Protein AF-0000000084587557 (afdb_homodimer)

pLDDT: mean 71.35, std 23.29, range [19.09, 97.75]

Organism: NCBI:txid1423351

Sequence (876 aa):
MDIVEDHTEFAYFLVLDDENTLTVRNTGLRITGALSALYHIGTVLRIRKRNPSRRYLTRPNLLANPRIETPWQALFRNCEDRAYITTMGVDVATFNYILESGFGAAWNNHPIPRGDVDPMGNVRLGRRSLDAEGSLGLILHFLSGTMNETSLQEVFALVPSVLSRYLEFALGILAAVLKDNIREARICWPTPAEMRIYAKKIKKRHQTIVGAFGFMDGLSLPVSTSDDPEIERSTYNGWLHSHRITNVLVFAPDGCIISAQVNAPGSWHDSRTAAKVYEQLRTRTPNGYFLIADSAFPRVGADLAGKIKTPLKERARLADNPDEAARQIEYSNSITSARQPAEWGMRALQGAYGRLRMPLDINNPIGRRVLLETCLRLHNLRTRLIGINQIKQVYMPEWGSEDERFLSELHSMFFPNIRKNDRVKRFYLQLAERQREAMDIVEDHTEFAYFLVLDDENTLTVRNTGLRITGALSALYHIGTVLRIRKRNPSRRYLTRPNLLANPRIETPWQALFRNCEDRAYITTMGVDVATFNYILESGFGAAWNNHPIPRGDVDPMGNVRLGRRSLDAEGSLGLILHFLSGTMNETSLQEVFALVPSVLSRYLEFALGILAAVLKDNIREARICWPTPAEMRIYAKKIKKRHQTIVGAFGFMDGLSLPVSTSDDPEIERSTYNGWLHSHRITNVLVFAPDGCIISAQVNAPGSWHDSRTAAKVYEQLRTRTPNGYFLIADSAFPRVGADLAGKIKTPLKERARLADNPDEAARQIEYSNSITSARQPAEWGMRALQGAYGRLRMPLDINNPIGRRVLLETCLRLHNLRTRLIGINQIKQVYMPEWGSEDERFLSELHSMFFPNIRKNDRVKRFYLQLAERQREA

Solvent-accessible surface area (backbone atoms only — not comparable to full-atom values): 46188 Å² total; per-residue (Å²): 134,69,71,73,67,64,58,59,55,58,54,37,53,55,74,52,64,61,70,85,68,75,86,49,77,86,56,57,69,56,54,47,44,46,55,39,45,51,42,44,53,40,43,51,56,38,59,73,62,43,63,81,59,76,69,48,50,50,69,72,38,25,45,88,43,43,81,50,80,25,31,50,50,26,36,60,73,55,64,42,44,66,48,30,33,60,46,40,51,37,38,53,68,58,51,50,49,48,36,72,47,41,37,34,56,49,56,62,65,46,51,73,81,42,97,83,50,68,72,84,46,79,57,62,67,89,71,48,68,55,55,47,68,49,40,53,49,48,40,28,32,43,42,23,22,50,51,49,72,57,54,46,21,42,34,46,28,40,40,53,73,59,44,54,50,49,44,54,53,38,45,37,45,48,38,37,29,38,68,73,58,33,76,60,19,49,30,41,72,64,51,73,72,51,37,52,52,29,13,52,40,47,21,72,77,36,76,87,44,76,31,36,33,34,22,37,43,77,46,77,33,48,29,37,83,44,84,45,66,67,56,32,62,54,19,44,31,76,90,69,68,35,25,33,30,31,25,31,42,28,31,35,47,66,44,33,50,28,36,41,31,39,55,30,62,45,69,57,55,53,56,73,44,35,45,65,60,51,49,44,50,62,75,65,45,62,89,71,40,22,33,39,36,57,70,75,52,62,76,66,54,79,80,35,56,68,40,55,46,52,36,69,58,91,83,55,83,64,54,87,49,65,70,53,24,49,49,50,49,50,48,24,50,49,44,53,59,59,46,49,47,37,55,45,47,53,44,46,48,45,54,44,24,23,36,58,75,40,62,37,64,55,88,28,53,53,48,44,42,50,50,50,52,36,53,53,25,48,47,18,30,32,34,71,73,72,54,63,36,68,33,13,52,71,54,50,61,80,84,78,59,82,60,45,57,57,39,49,48,47,35,44,54,58,45,61,60,60,81,67,53,63,43,66,55,47,54,55,45,48,54,52,46,53,56,64,76,94,135,70,71,73,66,64,59,58,55,58,56,38,54,54,75,53,64,61,71,85,67,76,84,50,77,84,56,56,69,55,53,47,44,47,55,38,45,51,42,44,54,39,43,52,56,39,60,75,60,44,61,80,61,76,70,45,50,52,67,71,39,26,44,89,44,41,81,50,80,27,30,50,49,26,37,60,72,56,65,42,44,65,48,30,34,59,46,40,50,37,38,53,66,58,50,50,48,49,38,71,48,41,36,33,58,50,55,62,66,46,54,74,84,45,95,83,52,70,76,84,49,81,56,63,66,89,71,50,69,54,54,48,68,51,41,53,50,49,40,28,32,43,42,24,22,51,49,47,71,55,54,47,21,41,34,46,27,40,40,56,72,58,44,54,51,49,43,53,53,39,48,37,44,49,38,38,29,36,68,73,57,34,76,61,19,50,29,40,73,66,50,73,70,51,38,52,53,30,12,52,42,46,20,72,77,36,75,86,45,78,31,38,33,35,24,37,44,76,47,78,34,48,29,37,83,45,87,47,66,68,56,32,61,55,18,43,31,74,92,69,66,35,24,33,28,31,25,30,42,28,32,34,48,65,44,32,49,28,38,41,31,41,55,29,61,47,67,59,56,56,60,72,44,35,46,66,60,51,48,43,52,62,74,66,44,62,91,70,42,21,31,40,36,53,70,76,53,64,75,66,55,80,81,35,56,68,39,54,47,51,37,67,55,91,84,54,84,65,54,87,49,62,68,54,26,50,50,50,48,50,49,25,49,50,44,53,61,59,45,49,49,37,54,44,48,54,44,46,50,44,52,41,24,25,37,58,74,39,62,37,64,57,88,28,52,53,48,44,43,51,51,50,52,36,52,53,24,47,47,19,30,34,33,72,73,72,56,65,38,70,33,13,52,71,55,50,59,82,83,78,60,82,60,45,57,58,39,49,48,46,35,43,54,57,45,63,58,58,83,64,53,63,41,67,53,46,55,55,43,47,55,51,46,53,56,64,77,91

Secondary structure (DSSP, 8-state):
--TTTTHHHHHH-EEE--------SSSHHHHHHHHHHHHHHHHHHHHHS---------GGGS-S-TTSS-HHHHHHHH--HHHHHHHHSS-HHHHHHHIIIIIHHHHHHS----SSS-TTS---GGG-SS-HHHHHHHHHHHHHS---HHHHHHHHT--HHHHHHHHHHHHHHHHHHHHHT-GGG---PPPHHHHHHHHHHHHHH-TT--SEEEEEEEEEEEEPPPSSHHHHHHHEETTTTEEEEEEEEEE-TTS-EEEEEEEEETTS-HHHHTHHHHHHHHHH--TT-EEE--TTS---SGGGTTTEE-PPPTTPPPPSSHHHHHHHHHHHHHHHHHTHHHHHHHHHHHHH-GGGGSPBPTT-HHHHHHHHHHHHHHHHHHHHHT---HHHHHHS-----TTHHHHHHHHHHH-TTTTTTTTHHHHHHHHHHHHHH-/--TTTTHHHHHH-EEE--------SSSHHHHHHHHHHHHHHHHHHHHHH---------GGGS-S-TTSS-HHHHHHHH--HHHHHHHHSS-HHHHHHHIIIIIHHHHHHS----SSS-TTS---GGG-SS-HHHHHHHHHHHHHS---HHHHHHHHT--HHHHHHHHHHHHHHHHHHHHHT-GGG---PPPHHHHHHHHHHHHHH-TT--SEEEEEEEEEEEEPPPSSHHHHHHHEETTTTEEEEEEEEEE-TTS-EEEEEEEEETTS-HHHHTHHHHHHHHHS--TT-EEE--TTS---SGGGTTTEE-PPPTT----SSHHHHHHHHHHHHHHHHHTHHHHHHHHHHHHH-GGGGSPBPTT-HHHHHHHHHHHHHHHHHHHHHT---HHHHHHS-----THHHHHHHHHHHH-TTTTTTTTHHHHHHHHHHHHHH-

Nearest PDB structures (foldseek):
  4ds4-assembly1_A  TM=3.902E-01  e=5.076E+00  Geobacillus kaustophilus HTA426
  7nnl-assembly1_B  TM=1.165E-01  e=4.840E+00  Escherichia coli

InterPro domains:
  IPR027806 Harbinger transposase-derived nuclease domain [PF13359] (216-380)

Foldseek 3Di:
DDPVVPVVVVLQKDWAALPPPVVQPPCLVVVLVVLLVLLVVLVVVCVVPVPPPVPWDDLVNEDPALCPDFLLNVLLVVQAQVSCCQQQVGHSVVLVVLCVLCQQVCQQAFAQDDVPDDRPDGRPNVPQSDHSSLLSSLLSNLFQAPDDLRNSCHRRVDTNVSSVSSNSSSLSSLLSSLSRRNPLLGAHDDAPVLQVVQQVLLCVVQVLDGAEFKAKEKDKFFADADPDPVQNVQQQPVVVSTGIWMKMFIAGLLLATNTIITRHGPNDQLAVSCVSVQVCLQPRNDPRHAYQYEPSRDCPDPSSVPRYDYADDPPHDADPDPVRRVSNLSVNLSSLLSNVLVVQSVLLLCLRGVSRRDHHYSSRSNVVVSSVSSSNSVSSSCCVPVVQGPSSCVRPNDPDDPCCVVSVVVNCVSPVCPVPVVCSSVVSVVVVVVVVVD/DDPVVPVVVVLQKDWAALPPPVVQPPCLVVVLVVLLVLLVVLVVVCVVVVPPPVPWDDLVREDPALCPDFLLNVLVVVQAQVSCCQQQVGHSVVLVVLCVLCQQVCQQAAAQDDVPDDRPDGRPSVVQSDHSSLLSSLLSNLFQAPDDLRNSCHRRVDTNVSSVSSNSSSLSSLLSSLSRRNPLLGAHDDAPVLQVVQQVLLCVVVVLDGAEFKAKEKDKFFADADPDPVQNVQQQPVVVSTGIWMKMFIAGLLLATNTIITRHGPNDQLCVSCVSVQVCLQPRNDPRHAYQYEPSRDCPDPSSVRRYDYADDPPHDADPDPVRSVSNLSVSLSSLLSNVLVVQSVLLLCLRGVSRRDHHYSSRSNVVVSSVSSSNSVSSSCCVPVVQGPSSCVRPNDPDDPCCVVSVVVNCVSPVCPVPVVCSSVVSVVVVVVVVVD

Radius of gyration: 28.32 Å; Cα contacts (8 Å, |Δi|>4): 1429; chains: 2; bounding box: 73×83×65 Å

Structure (mmCIF, N/CA/C/O backbone):
data_AF-0000000084587557-model_v1
#
loop_
_entity.id
_entity.type
_entity.pdbx_description
1 polymer 'DDE family endonuclease'
#
loop_
_atom_site.group_PDB
_atom_site.id
_atom_site.type_symbol
_atom_site.label_atom_id
_atom_site.label_alt_id
_atom_site.label_comp_id
_atom_site.label_asym_id
_atom_site.label_entity_id
_atom_site.label_seq_id
_atom_site.pdbx_PDB_ins_code
_atom_site.Cartn_x
_atom_site.Cartn_y
_atom_site.Cartn_z
_atom_site.occupancy
_atom_site.B_iso_or_equiv
_atom_site.auth_seq_id
_atom_site.auth_comp_id
_atom_site.auth_asym_id
_atom_site.auth_atom_id
_atom_site.pdbx_PDB_model_num
ATOM 1 N N . MET A 1 1 ? 13.805 30.5 -28.047 1 19.09 1 MET A N 1
ATOM 2 C CA . MET A 1 1 ? 14.055 30.344 -26.609 1 19.09 1 MET A CA 1
ATOM 3 C C . MET A 1 1 ? 12.828 29.797 -25.906 1 19.09 1 MET A C 1
ATOM 5 O O . MET A 1 1 ? 11.82 30.484 -25.766 1 19.09 1 MET A O 1
ATOM 9 N N . ASP A 1 2 ? 12.523 28.516 -26.016 1 20.36 2 ASP A N 1
ATOM 10 C CA . ASP A 1 2 ? 11.242 27.828 -26.141 1 20.36 2 ASP A CA 1
ATOM 11 C C . ASP A 1 2 ? 10.508 27.766 -24.797 1 20.36 2 ASP A C 1
ATOM 13 O O . ASP A 1 2 ? 11.117 27.516 -23.766 1 20.36 2 ASP A O 1
ATOM 17 N N . ILE A 1 3 ? 9.359 28.484 -24.719 1 22.11 3 ILE A N 1
ATOM 18 C CA . ILE A 1 3 ? 8.328 28.766 -23.719 1 22.11 3 ILE A CA 1
ATOM 19 C C . ILE A 1 3 ? 7.934 27.469 -23.016 1 22.11 3 ILE A C 1
ATOM 21 O O . ILE A 1 3 ? 7.156 27.484 -22.062 1 22.11 3 ILE A O 1
ATOM 25 N N . VAL A 1 4 ? 8.133 26.344 -23.719 1 24.89 4 VAL A N 1
ATOM 26 C CA . VAL A 1 4 ? 7.742 25.031 -23.219 1 24.89 4 VAL A CA 1
ATOM 27 C C . VAL A 1 4 ? 8.578 24.672 -21.984 1 24.89 4 VAL A C 1
ATOM 29 O O . VAL A 1 4 ? 8.195 23.828 -21.188 1 24.89 4 VAL A O 1
ATOM 32 N N . GLU A 1 5 ? 9.805 25.109 -21.797 1 28.91 5 GLU A N 1
ATOM 33 C CA . GLU A 1 5 ? 10.789 24.859 -20.766 1 28.91 5 GLU A CA 1
ATOM 34 C C . GLU A 1 5 ? 10.367 25.469 -19.438 1 28.91 5 GLU A C 1
ATOM 36 O O . GLU A 1 5 ? 10.57 24.875 -18.375 1 28.91 5 GLU A O 1
ATOM 41 N N . ASP A 1 6 ? 9.844 26.688 -19.453 1 29.3 6 ASP A N 1
ATOM 42 C CA . ASP A 1 6 ? 9.594 27.531 -18.297 1 29.3 6 ASP A CA 1
ATOM 43 C C . ASP A 1 6 ? 8.367 27.062 -17.516 1 29.3 6 ASP A C 1
ATOM 45 O O . ASP A 1 6 ? 8.312 27.188 -16.297 1 29.3 6 ASP A O 1
ATOM 49 N N . HIS A 1 7 ? 7.27 26.656 -18.156 1 29.34 7 HIS A N 1
ATOM 50 C CA . HIS A 1 7 ? 5.969 26.359 -17.578 1 29.34 7 HIS A CA 1
ATOM 51 C C . HIS A 1 7 ? 5.961 24.969 -16.938 1 29.34 7 HIS A C 1
ATOM 53 O O . HIS A 1 7 ? 4.98 24.578 -16.297 1 29.34 7 HIS A O 1
ATOM 59 N N . THR A 1 8 ? 6.781 24.094 -17.344 1 30.08 8 THR A N 1
ATOM 60 C CA . THR A 1 8 ? 6.898 22.766 -16.766 1 30.08 8 THR A CA 1
ATOM 61 C C . THR A 1 8 ? 7.355 22.844 -15.312 1 30.08 8 THR A C 1
ATOM 63 O O . THR A 1 8 ? 7.055 21.953 -14.508 1 30.08 8 THR A O 1
ATOM 66 N N . GLU A 1 9 ? 8.125 23.859 -15.016 1 31.73 9 GLU A N 1
ATOM 67 C CA . GLU A 1 9 ? 8.648 24.047 -13.664 1 31.73 9 GLU A CA 1
ATOM 68 C C . GLU A 1 9 ? 7.535 24.359 -12.68 1 31.73 9 GLU A C 1
ATOM 70 O O . GLU A 1 9 ? 7.562 23.906 -11.531 1 31.73 9 GLU A O 1
ATOM 75 N N . PHE A 1 10 ? 6.633 25.219 -13.109 1 31.98 10 PHE A N 1
ATOM 76 C CA . PHE A 1 10 ? 5.578 25.719 -12.234 1 31.98 10 PHE A CA 1
ATOM 77 C C . PHE A 1 10 ? 4.629 24.594 -11.836 1 31.98 10 PHE A C 1
ATOM 79 O O . PHE A 1 10 ? 4.109 24.578 -10.719 1 31.98 10 PHE A O 1
ATOM 86 N N . ALA A 1 11 ? 4.34 23.75 -12.812 1 32.44 11 ALA A N 1
ATOM 87 C CA . ALA A 1 11 ? 3.354 22.703 -12.562 1 32.44 11 ALA A CA 1
ATOM 88 C C . ALA A 1 11 ? 3.809 21.766 -11.445 1 32.44 11 ALA A C 1
ATOM 90 O O . ALA A 1 11 ? 2.982 21.172 -10.758 1 32.44 11 ALA A O 1
ATOM 91 N N . TYR A 1 12 ? 5.094 21.688 -11.312 1 34.69 12 TYR A N 1
ATOM 92 C CA . TYR A 1 12 ? 5.586 20.656 -10.414 1 34.69 12 TYR A CA 1
ATOM 93 C C . TYR A 1 12 ? 5.695 21.172 -8.984 1 34.69 12 TYR A C 1
ATOM 95 O O . TYR A 1 12 ? 5.641 20.391 -8.023 1 34.69 12 TYR A O 1
ATOM 103 N N . PHE A 1 13 ? 6.07 22.625 -8.758 1 35.5 13 PHE A N 1
ATOM 104 C CA . PHE A 1 13 ? 6.48 23.016 -7.418 1 35.5 13 PHE A CA 1
ATOM 105 C C . PHE A 1 13 ? 5.395 23.844 -6.738 1 35.5 13 PHE A C 1
ATOM 107 O O . PHE A 1 13 ? 4.949 24.859 -7.277 1 35.5 13 PHE A O 1
ATOM 114 N N . LEU A 1 14 ? 4.5 23.281 -5.984 1 34.5 14 LEU A N 1
ATOM 115 C CA . LEU A 1 14 ? 3.643 24.125 -5.168 1 34.5 14 LEU A CA 1
ATOM 116 C C . LEU A 1 14 ? 4.277 24.391 -3.807 1 34.5 14 LEU A C 1
ATOM 118 O O . LEU A 1 14 ? 4.684 23.453 -3.113 1 34.5 14 LEU A O 1
ATOM 122 N N . VAL A 1 15 ? 4.727 25.656 -3.627 1 32.81 15 VAL A N 1
ATOM 123 C CA . VAL A 1 15 ? 5.098 26.172 -2.311 1 32.81 15 VAL A CA 1
ATOM 124 C C . VAL A 1 15 ? 3.836 26.438 -1.495 1 32.81 15 VAL A C 1
ATOM 126 O O . VAL A 1 15 ? 2.959 27.188 -1.931 1 32.81 15 VAL A O 1
ATOM 129 N N . LEU A 1 16 ? 3.633 25.625 -0.479 1 39.97 16 LEU A N 1
ATOM 130 C CA . LEU A 1 16 ? 2.471 25.828 0.377 1 39.97 16 LEU A CA 1
ATOM 131 C C . LEU A 1 16 ? 2.803 26.797 1.516 1 39.97 16 LEU A C 1
ATOM 133 O O . LEU A 1 16 ? 3.562 26.453 2.424 1 39.97 16 LEU A O 1
ATOM 137 N N . ASP A 1 17 ? 2.705 28.172 1.306 1 36.06 17 ASP A N 1
ATOM 138 C CA . ASP A 1 17 ? 2.775 29.203 2.34 1 36.06 17 ASP A CA 1
ATOM 139 C C . ASP A 1 17 ? 1.519 30.062 2.338 1 36.06 17 ASP A C 1
ATOM 141 O O . ASP A 1 17 ? 1.263 30.797 1.377 1 36.06 17 ASP A O 1
ATOM 145 N N . ASP A 1 18 ? 0.604 29.859 3.271 1 41.66 18 ASP A N 1
ATOM 146 C CA . ASP A 1 18 ? -0.631 30.641 3.336 1 41.66 18 ASP A CA 1
ATOM 147 C C . ASP A 1 18 ? -0.367 32.062 3.842 1 41.66 18 ASP A C 1
ATOM 149 O O . ASP A 1 18 ? -0.11 32.25 5.031 1 41.66 18 ASP A O 1
ATOM 153 N N . GLU A 1 19 ? 0.431 32.875 3.379 1 37.31 19 GLU A N 1
ATOM 154 C CA . GLU A 1 19 ? 0.539 34.25 3.818 1 37.31 19 GLU A CA 1
ATOM 155 C C . GLU A 1 19 ? -0.838 34.875 4.039 1 37.31 19 GLU A C 1
ATOM 157 O O . GLU A 1 19 ? -1.816 34.469 3.41 1 37.31 19 GLU A O 1
ATOM 162 N N . ASN A 1 20 ? -0.999 35.812 5.129 1 35.62 20 ASN A N 1
ATOM 163 C CA . ASN A 1 20 ? -2.121 36.625 5.621 1 35.62 20 ASN A CA 1
ATOM 164 C C . ASN A 1 20 ? -2.826 37.375 4.488 1 35.62 20 ASN A C 1
ATOM 166 O O . ASN A 1 20 ? -2.561 38.531 4.254 1 35.62 20 ASN A O 1
ATOM 170 N N . THR A 1 21 ? -3.025 37.094 3.445 1 32.72 21 THR A N 1
ATOM 171 C CA . THR A 1 21 ? -3.877 37.969 2.672 1 32.72 21 THR A CA 1
ATOM 172 C C . THR A 1 21 ? -5.273 38.062 3.279 1 32.72 21 THR A C 1
ATOM 174 O O . THR A 1 21 ? -6.027 37.094 3.24 1 32.72 21 THR A O 1
ATOM 177 N N . LEU A 1 22 ? -5.582 38.906 4.316 1 30.66 22 LEU A N 1
ATOM 178 C CA . LEU A 1 22 ? -6.84 39.375 4.887 1 30.66 22 LEU A CA 1
ATOM 179 C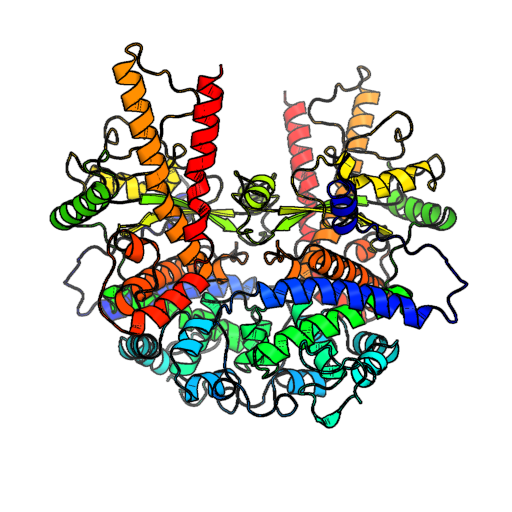 C . LEU A 1 22 ? -7.852 39.688 3.789 1 30.66 22 LEU A C 1
ATOM 181 O O . LEU A 1 22 ? -9.008 40 4.074 1 30.66 22 LEU A O 1
ATOM 185 N N . THR A 1 23 ? -7.484 40.344 2.674 1 30.59 23 THR A N 1
ATOM 186 C CA . THR A 1 23 ? -8.594 40.875 1.883 1 30.59 23 THR A CA 1
ATOM 187 C C . THR A 1 23 ? -9.445 39.75 1.334 1 30.59 23 THR A C 1
ATOM 189 O O . THR A 1 23 ? -9.242 39.281 0.204 1 30.59 23 THR A O 1
ATOM 192 N N . VAL A 1 24 ? -9.812 38.844 2.066 1 31.56 24 VAL A N 1
ATOM 193 C CA . VAL A 1 24 ? -10.305 37.531 1.649 1 31.56 24 VAL A CA 1
ATOM 194 C C . VAL A 1 24 ? -11.781 37.656 1.272 1 31.56 24 VAL A C 1
ATOM 196 O O . VAL A 1 24 ? -12.461 36.625 1.099 1 31.56 24 VAL A O 1
ATOM 199 N N . ARG A 1 25 ? -12.484 38.781 1.396 1 32.66 25 ARG A N 1
ATOM 200 C CA . ARG A 1 25 ? -13.93 38.625 1.344 1 32.66 25 ARG A CA 1
ATOM 201 C C . ARG A 1 25 ? -14.352 37.938 0.044 1 32.66 25 ARG A C 1
ATOM 203 O O . ARG A 1 25 ? -15.164 37 0.055 1 32.66 25 ARG A O 1
ATOM 210 N N . ASN A 1 26 ? -14.43 38.719 -1.102 1 30.98 26 ASN A N 1
ATOM 211 C CA . ASN A 1 26 ? -15.227 38.438 -2.293 1 30.98 26 ASN A CA 1
ATOM 212 C C . ASN A 1 26 ? -14.539 37.406 -3.189 1 30.98 26 ASN A C 1
ATOM 214 O O . ASN A 1 26 ? -15.094 37 -4.211 1 30.98 26 ASN A O 1
ATOM 218 N N . THR A 1 27 ? -13.148 37.219 -3.074 1 30.25 27 THR A N 1
ATOM 219 C CA . THR A 1 27 ? -12.406 36.438 -4.066 1 30.25 27 THR A CA 1
ATOM 220 C C . THR A 1 27 ? -12.375 34.969 -3.699 1 30.25 27 THR A C 1
ATOM 222 O O . THR A 1 27 ? -11.727 34.156 -4.375 1 30.25 27 THR A O 1
ATOM 225 N N . GLY A 1 28 ? -12.898 34.562 -2.732 1 32.22 28 GLY A N 1
ATOM 226 C CA . GLY A 1 28 ? -12.977 33.219 -2.248 1 32.22 28 GLY A CA 1
ATOM 227 C C . GLY A 1 28 ? -13.578 32.25 -3.26 1 32.22 28 GLY A C 1
ATOM 228 O O . GLY A 1 28 ? -13.18 31.078 -3.33 1 32.22 28 GLY A O 1
ATOM 229 N N . LEU A 1 29 ? -14.547 32.75 -4.004 1 33.69 29 LEU A N 1
ATOM 230 C CA . LEU A 1 29 ? -15.258 31.969 -5.02 1 33.69 29 LEU A CA 1
ATOM 231 C C . LEU A 1 29 ? -14.344 31.672 -6.207 1 33.69 29 LEU A C 1
ATOM 233 O O . LEU A 1 29 ? -14.445 30.609 -6.824 1 33.69 29 LEU A O 1
ATOM 237 N N . ARG A 1 30 ? -13.344 32.562 -6.43 1 34.88 30 ARG A N 1
ATOM 238 C CA . ARG A 1 30 ? -12.539 32.438 -7.645 1 34.88 30 ARG A CA 1
ATOM 239 C C . ARG A 1 30 ? -11.422 31.438 -7.449 1 34.88 30 ARG A C 1
ATOM 241 O O . ARG A 1 30 ? -11.062 30.703 -8.383 1 34.88 30 ARG A O 1
ATOM 248 N N . ILE A 1 31 ? -10.891 31.375 -6.328 1 35.88 31 ILE A N 1
ATOM 249 C CA . ILE A 1 31 ? -9.734 30.5 -6.141 1 35.88 31 ILE A CA 1
ATOM 250 C C . ILE A 1 31 ? -10.203 29.062 -6.016 1 35.88 31 ILE A C 1
ATOM 252 O O . ILE A 1 31 ? -9.555 28.141 -6.531 1 35.88 31 ILE A O 1
ATOM 256 N N . THR A 1 32 ? -11.383 28.875 -5.52 1 41.34 32 THR A N 1
ATOM 257 C CA . THR A 1 32 ? -11.969 27.531 -5.551 1 41.34 32 THR A CA 1
ATOM 258 C C . THR A 1 32 ? -12.125 27.047 -6.988 1 41.34 32 THR A C 1
ATOM 260 O O . THR A 1 32 ? -11.891 25.875 -7.277 1 41.34 32 THR A O 1
ATOM 263 N N . GLY A 1 33 ? -12.289 28.047 -7.805 1 39.38 33 GLY A N 1
ATOM 264 C CA . GLY A 1 33 ? -12.438 27.734 -9.219 1 39.38 33 GLY A CA 1
ATOM 265 C C . GLY A 1 33 ? -11.141 27.281 -9.859 1 39.38 33 GLY A C 1
ATOM 266 O O . GLY A 1 33 ? -11.141 26.359 -10.68 1 39.38 33 GLY A O 1
ATOM 267 N N . ALA A 1 34 ? -10.078 27.984 -9.445 1 41.16 34 ALA A N 1
ATOM 268 C CA . ALA A 1 34 ? -8.828 27.703 -10.156 1 41.16 34 ALA A CA 1
ATOM 269 C C . ALA A 1 34 ? -8.281 26.328 -9.781 1 41.16 34 ALA A C 1
ATOM 271 O O . ALA A 1 34 ? -7.84 25.578 -10.656 1 41.16 34 ALA A O 1
ATOM 272 N N . LEU A 1 35 ? -8.258 26.062 -8.562 1 41.69 35 LEU A N 1
ATOM 273 C CA . LEU A 1 35 ? -7.742 24.75 -8.188 1 41.69 35 LEU A CA 1
ATOM 274 C C . LEU A 1 35 ? -8.633 23.641 -8.734 1 41.69 35 LEU A C 1
ATOM 276 O O . LEU A 1 35 ? -8.133 22.609 -9.195 1 41.69 35 LEU A O 1
ATOM 280 N N . SER A 1 36 ? -9.969 23.953 -8.805 1 44.69 36 SER A N 1
ATOM 281 C CA . SER A 1 36 ? -10.883 23.016 -9.438 1 44.69 36 SER A CA 1
ATOM 282 C C . SER A 1 36 ? -10.617 22.906 -10.93 1 44.69 36 SER A C 1
ATOM 284 O O . SER A 1 36 ? -10.664 21.812 -11.492 1 44.69 36 SER A O 1
ATOM 286 N N . ALA A 1 37 ? -10.289 24.062 -11.5 1 43.78 37 ALA A N 1
ATOM 287 C CA . ALA A 1 37 ? -9.992 24.078 -12.93 1 43.78 37 ALA A CA 1
ATOM 288 C C . ALA A 1 37 ? -8.695 23.312 -13.227 1 43.78 37 ALA A C 1
ATOM 290 O O . ALA A 1 37 ? -8.625 22.547 -14.18 1 43.78 37 ALA A O 1
ATOM 291 N N . LEU A 1 38 ? -7.711 23.578 -12.469 1 42.88 38 LEU A N 1
ATOM 292 C CA . LEU A 1 38 ? -6.434 22.891 -12.672 1 42.88 38 LEU A CA 1
ATOM 293 C C . LEU A 1 38 ? -6.574 21.391 -12.438 1 42.88 38 LEU A C 1
ATOM 295 O O . LEU A 1 38 ? -6.02 20.594 -13.195 1 42.88 38 LEU A O 1
ATOM 299 N N . TYR A 1 39 ? -7.293 21.094 -11.477 1 44.5 39 TYR A N 1
ATOM 300 C CA . TYR A 1 39 ? -7.574 19.688 -11.227 1 44.5 39 TYR A CA 1
ATOM 301 C C . TYR A 1 39 ? -8.352 19.062 -12.383 1 44.5 39 TYR A C 1
ATOM 303 O O . TYR A 1 39 ? -8.07 17.938 -12.805 1 44.5 39 TYR A O 1
ATOM 311 N N . HIS A 1 40 ? -9.273 19.875 -12.938 1 45.16 40 HIS A N 1
ATOM 312 C CA . HIS A 1 40 ? -10.047 19.406 -14.086 1 45.16 40 HIS A CA 1
ATOM 313 C C . HIS A 1 40 ? -9.141 19.172 -15.297 1 45.16 40 HIS A C 1
ATOM 315 O O . HIS A 1 40 ? -9.32 18.188 -16.016 1 45.16 40 HIS A O 1
ATOM 321 N N . ILE A 1 41 ? -8.281 20.062 -15.547 1 40.53 41 ILE A N 1
ATOM 322 C CA . ILE A 1 41 ? -7.355 19.891 -16.656 1 40.53 41 ILE A CA 1
ATOM 323 C C . ILE A 1 41 ? -6.543 18.625 -16.469 1 40.53 41 ILE A C 1
ATOM 325 O O . ILE A 1 41 ? -6.367 17.844 -17.406 1 40.53 41 ILE A O 1
ATOM 329 N N . GLY A 1 42 ? -6.082 18.406 -15.359 1 41.81 42 GLY A N 1
ATOM 330 C CA . GLY A 1 42 ? -5.336 17.188 -15.086 1 41.81 42 GLY A CA 1
ATOM 331 C C . GLY A 1 42 ? -6.172 15.922 -15.25 1 41.81 42 GLY A C 1
ATOM 332 O O . GLY A 1 42 ? -5.691 14.914 -15.773 1 41.81 42 GLY A O 1
ATOM 333 N N . THR A 1 43 ? -7.426 16.062 -14.906 1 44.38 43 THR A N 1
ATOM 334 C CA . THR A 1 43 ? -8.352 14.945 -15.055 1 44.38 43 THR A CA 1
ATOM 335 C C . THR A 1 43 ? -8.609 14.648 -16.531 1 44.38 43 THR A C 1
ATOM 337 O O . THR A 1 43 ? -8.711 13.492 -16.938 1 44.38 43 THR A O 1
ATOM 340 N N . VAL A 1 44 ? -8.898 15.734 -17.297 1 40 44 VAL A N 1
ATOM 341 C CA . VAL A 1 44 ? -9.125 15.523 -18.719 1 40 44 VAL A CA 1
ATOM 342 C C . VAL A 1 44 ? -7.93 14.797 -19.328 1 40 44 VAL A C 1
ATOM 344 O O . VAL A 1 44 ? -8.094 13.883 -20.141 1 40 44 VAL A O 1
ATOM 347 N N . LEU A 1 45 ? -6.891 15.242 -18.953 1 38.03 45 LEU A N 1
ATOM 348 C CA . LEU A 1 45 ? -5.711 14.57 -19.484 1 38.03 45 LEU A CA 1
ATOM 349 C C . LEU A 1 45 ? -5.676 13.109 -19.047 1 38.03 45 LEU A C 1
ATOM 351 O O . LEU A 1 45 ? -5.254 12.234 -19.797 1 38.03 45 LEU A O 1
ATOM 355 N N . ARG A 1 46 ? -6.203 12.953 -17.906 1 42.44 46 ARG A N 1
ATOM 356 C CA . ARG A 1 46 ? -6.27 11.609 -17.359 1 42.44 46 ARG A CA 1
ATOM 357 C C . ARG A 1 46 ? -7.301 10.766 -18.109 1 42.44 46 ARG A C 1
ATOM 359 O O . ARG A 1 46 ? -7.062 9.586 -18.375 1 42.44 46 ARG A O 1
ATOM 366 N N . ILE A 1 47 ? -8.562 11.383 -18.25 1 40.06 47 ILE A N 1
ATOM 367 C CA . ILE A 1 47 ? -9.609 10.641 -18.953 1 40.06 47 ILE A CA 1
ATOM 368 C C . ILE A 1 47 ? -9.086 10.18 -20.312 1 40.06 47 ILE A C 1
ATOM 370 O O . ILE A 1 47 ? -9.352 9.055 -20.719 1 40.06 47 ILE A O 1
ATOM 374 N N . ARG A 1 48 ? -8.555 11.156 -21.062 1 34.41 48 ARG A N 1
ATOM 375 C CA . ARG A 1 48 ? -8.133 10.766 -22.406 1 34.41 48 ARG A CA 1
ATOM 376 C C . ARG A 1 48 ? -7.152 9.594 -22.344 1 34.41 48 ARG A C 1
ATOM 378 O O . ARG A 1 48 ? -7.148 8.742 -23.234 1 34.41 48 ARG A O 1
ATOM 385 N N . LYS A 1 49 ? -6.34 9.773 -21.453 1 33.53 49 LYS A N 1
ATOM 386 C CA . LYS A 1 49 ? -5.277 8.773 -21.422 1 33.53 49 LYS A CA 1
ATOM 387 C C . LYS A 1 49 ? -5.617 7.633 -20.469 1 33.53 49 LYS A C 1
ATOM 389 O O . LYS A 1 49 ? -4.773 6.773 -20.203 1 33.53 49 LYS A O 1
ATOM 394 N N . ARG A 1 50 ? -6.711 7.965 -19.797 1 35.88 50 ARG A N 1
ATOM 395 C CA . ARG A 1 50 ? -7.113 6.852 -18.953 1 35.88 50 ARG A CA 1
ATOM 396 C C . ARG A 1 50 ? -7.25 5.566 -19.75 1 35.88 50 ARG A C 1
ATOM 398 O O . ARG A 1 50 ? -8.016 5.516 -20.719 1 35.88 50 ARG A O 1
ATOM 405 N N . ASN A 1 51 ? -6.281 4.992 -19.891 1 32.12 51 ASN A N 1
ATOM 406 C CA . ASN A 1 51 ? -6.352 3.633 -20.422 1 32.12 51 ASN A CA 1
ATOM 407 C C . ASN A 1 51 ? -7.508 2.855 -19.797 1 32.12 51 ASN A C 1
ATOM 409 O O . ASN A 1 51 ? -7.672 2.85 -18.578 1 32.12 51 ASN A O 1
ATOM 413 N N . PRO A 1 52 ? -8.656 2.754 -20.375 1 33.38 52 PRO A N 1
ATOM 414 C CA . PRO A 1 52 ? -9.75 1.93 -19.859 1 33.38 52 PRO A CA 1
ATOM 415 C C . PRO A 1 52 ? -9.266 0.797 -18.969 1 33.38 52 PRO A C 1
ATOM 417 O O . PRO A 1 52 ? -8.938 -0.288 -19.453 1 33.38 52 PRO A O 1
ATOM 420 N N . SER A 1 53 ? -8.359 0.858 -18.234 1 40.28 53 SER A N 1
ATOM 421 C CA . SER A 1 53 ? -7.93 -0.212 -17.328 1 40.28 53 SER A CA 1
ATOM 422 C C . SER A 1 53 ? -9.117 -0.847 -16.625 1 40.28 53 SER A C 1
ATOM 424 O O . SER A 1 53 ? -9.883 -0.159 -15.938 1 40.28 53 SER A O 1
ATOM 426 N N . ARG A 1 54 ? -9.898 -1.774 -17.219 1 46.81 54 ARG A N 1
ATOM 427 C CA . ARG A 1 54 ? -11.117 -2.572 -17.125 1 46.81 54 ARG A CA 1
ATOM 428 C C . ARG A 1 54 ? -11.227 -3.229 -15.75 1 46.81 54 ARG A C 1
ATOM 430 O O . ARG A 1 54 ? -11.977 -4.188 -15.57 1 46.81 54 ARG A O 1
ATOM 437 N N . ARG A 1 55 ? -10.281 -2.988 -14.75 1 60.53 55 ARG A N 1
ATOM 438 C CA . ARG A 1 55 ? -10.508 -3.57 -13.438 1 60.53 55 ARG A CA 1
ATOM 439 C C . ARG A 1 55 ? -11.555 -2.781 -12.656 1 60.53 55 ARG A C 1
ATOM 441 O O . ARG A 1 55 ? -11.219 -1.894 -11.875 1 60.53 55 ARG A O 1
ATOM 448 N N . TYR A 1 56 ? -12.703 -3.016 -13.148 1 71.44 56 TYR A N 1
ATOM 449 C CA . TYR A 1 56 ? -13.734 -2.32 -12.398 1 71.44 56 TYR A CA 1
ATOM 450 C C . TYR A 1 56 ? -14.93 -3.23 -12.141 1 71.44 56 TYR A C 1
ATOM 452 O O . TYR A 1 56 ? -15.117 -4.23 -12.844 1 71.44 56 TYR A O 1
ATOM 460 N N . LEU A 1 57 ? -15.422 -3.025 -11.117 1 81.19 57 LEU A N 1
ATOM 461 C CA . LEU A 1 57 ? -16.688 -3.68 -10.805 1 81.19 57 LEU A CA 1
ATOM 462 C C . LEU A 1 57 ? -17.859 -2.967 -11.477 1 81.19 57 LEU A C 1
ATOM 464 O O . LEU A 1 57 ? -17.812 -1.749 -11.672 1 81.19 57 LEU A O 1
ATOM 468 N N . THR A 1 58 ? -18.719 -3.789 -11.945 1 83.75 58 THR A N 1
ATOM 469 C CA . THR A 1 58 ? -19.906 -3.223 -12.547 1 83.75 58 THR A CA 1
ATOM 470 C C . THR A 1 58 ? -21.062 -3.205 -11.547 1 83.75 58 THR A C 1
ATOM 472 O O . THR A 1 58 ? -20.938 -3.744 -10.445 1 83.75 58 THR A O 1
ATOM 475 N N . ARG A 1 59 ? -22.188 -2.588 -11.984 1 86.94 59 ARG A N 1
ATOM 476 C CA . ARG A 1 59 ? -23.312 -2.336 -11.086 1 86.94 59 ARG A CA 1
ATOM 477 C C . ARG A 1 59 ? -23.812 -3.635 -10.477 1 86.94 59 ARG A C 1
ATOM 479 O O . ARG A 1 59 ? -24.078 -3.695 -9.273 1 86.94 59 ARG A O 1
ATOM 486 N N . PRO A 1 60 ? -23.828 -4.75 -11.195 1 84.5 60 PRO A N 1
ATOM 487 C CA . PRO A 1 60 ? -24.344 -5.984 -10.594 1 84.5 60 PRO A CA 1
ATOM 488 C C . PRO A 1 60 ? -23.391 -6.562 -9.547 1 84.5 60 PRO A C 1
ATOM 490 O O . PRO A 1 60 ? -23.812 -7.379 -8.719 1 84.5 60 PRO A O 1
ATOM 493 N N . ASN A 1 61 ? -22.156 -6.176 -9.547 1 88.56 61 ASN A N 1
ATOM 494 C CA . ASN A 1 61 ? -21.156 -6.684 -8.602 1 88.56 61 ASN A CA 1
ATOM 495 C C . ASN A 1 61 ? -21.219 -5.934 -7.273 1 88.56 61 ASN A C 1
ATOM 497 O O . ASN A 1 61 ? -20.547 -6.309 -6.316 1 88.56 61 ASN A O 1
ATOM 501 N N . LEU A 1 62 ? -22.016 -4.871 -7.297 1 90.06 62 LEU A N 1
ATOM 502 C CA . LEU A 1 62 ? -22.016 -3.955 -6.16 1 90.06 62 LEU A CA 1
ATOM 503 C C . LEU A 1 62 ? -23.375 -3.979 -5.457 1 90.06 62 LEU A C 1
ATOM 505 O O . LEU A 1 62 ? -24.359 -4.488 -6 1 90.06 62 LEU A O 1
ATOM 509 N N . LEU A 1 63 ? -23.359 -3.465 -4.18 1 89.81 63 LEU A N 1
ATOM 510 C CA . LEU A 1 63 ? -24.641 -3.24 -3.518 1 89.81 63 LEU A CA 1
ATOM 511 C C . LEU A 1 63 ? -25.516 -2.297 -4.336 1 89.81 63 LEU A C 1
ATOM 513 O O . LEU A 1 63 ? -25.016 -1.427 -5.043 1 89.81 63 LEU A O 1
ATOM 517 N N . ALA A 1 64 ? -26.75 -2.402 -4.195 1 87.75 64 ALA A N 1
ATOM 518 C CA . ALA A 1 64 ? -27.719 -1.856 -5.156 1 87.75 64 ALA A CA 1
ATOM 519 C C . ALA A 1 64 ? -27.766 -0.334 -5.07 1 87.75 64 ALA A C 1
ATOM 521 O O . ALA A 1 64 ? -27.828 0.349 -6.094 1 87.75 64 ALA A O 1
ATOM 522 N N . ASN A 1 65 ? -27.859 0.21 -3.904 1 87.62 65 ASN A N 1
ATOM 523 C CA . ASN A 1 65 ? -28.031 1.646 -3.713 1 87.62 65 ASN A CA 1
ATOM 524 C C . ASN A 1 65 ? -26.922 2.236 -2.859 1 87.62 65 ASN A C 1
ATOM 526 O O . ASN A 1 65 ? -26.828 1.949 -1.664 1 87.62 65 ASN A O 1
ATOM 530 N N . PRO A 1 66 ? -26.109 3.129 -3.426 1 89.56 66 PRO A N 1
ATOM 531 C CA . PRO A 1 66 ? -24.984 3.717 -2.691 1 89.56 66 PRO A CA 1
ATOM 532 C C . PRO A 1 66 ? -25.438 4.477 -1.442 1 89.56 66 PRO A C 1
ATOM 534 O O . PRO A 1 66 ? -24.609 4.738 -0.554 1 89.56 66 PRO A O 1
ATOM 537 N N . ARG A 1 67 ? -26.688 4.82 -1.351 1 90.44 67 ARG A N 1
ATOM 538 C CA . ARG A 1 67 ? -27.141 5.664 -0.247 1 90.44 67 ARG A CA 1
ATOM 539 C C . ARG A 1 67 ? -27.891 4.848 0.796 1 90.44 67 ARG A C 1
ATOM 541 O O . ARG A 1 67 ? -28.375 5.395 1.789 1 90.44 67 ARG A O 1
ATOM 548 N N . ILE A 1 68 ? -27.938 3.484 0.508 1 88.62 68 ILE A N 1
ATOM 549 C CA . ILE A 1 68 ? -28.719 2.652 1.417 1 88.62 68 ILE A CA 1
ATOM 550 C C . ILE A 1 68 ? -27.922 1.411 1.798 1 88.62 68 ILE A C 1
ATOM 552 O O . ILE A 1 68 ? -27.516 0.637 0.93 1 88.62 68 ILE A O 1
ATOM 556 N N . GLU A 1 69 ? -27.703 1.218 3.025 1 89.38 69 GLU A N 1
ATOM 557 C CA . GLU A 1 69 ? -27.188 0 3.637 1 89.38 69 GLU A CA 1
ATOM 558 C C . GLU A 1 69 ? -25.859 -0.406 3.006 1 89.38 69 GLU A C 1
ATOM 560 O O . GLU A 1 69 ? -25.688 -1.547 2.568 1 89.38 69 GLU A O 1
ATOM 565 N N . THR A 1 70 ? -25.031 0.521 2.795 1 93.38 70 THR A N 1
ATOM 566 C CA . THR A 1 70 ? -23.641 0.26 2.42 1 93.38 70 THR A CA 1
ATOM 567 C C . THR A 1 70 ? -22.734 0.306 3.643 1 93.38 70 THR A C 1
ATOM 569 O O . THR A 1 70 ? -23.141 0.78 4.707 1 93.38 70 THR A O 1
ATOM 572 N N . PRO A 1 71 ? -21.562 -0.253 3.574 1 93.81 71 PRO A N 1
ATOM 573 C CA . PRO A 1 71 ? -20.625 -0.147 4.699 1 93.81 71 PRO A CA 1
ATOM 574 C C . PRO A 1 71 ? -20.391 1.297 5.133 1 93.81 71 PRO A C 1
ATOM 576 O O . PRO A 1 71 ? -20.297 1.577 6.332 1 93.81 71 PRO A O 1
ATOM 579 N N . TRP A 1 72 ? -20.359 2.201 4.164 1 94 72 TRP A N 1
ATOM 580 C CA . TRP A 1 72 ? -20.234 3.617 4.496 1 94 72 TRP A CA 1
ATOM 581 C C . TRP A 1 72 ? -21.422 4.086 5.328 1 94 72 TRP A C 1
ATOM 583 O O . TRP A 1 72 ? -21.25 4.762 6.348 1 94 72 TRP A O 1
ATOM 593 N N . GLN A 1 73 ? -22.609 3.721 4.867 1 93 73 GLN A N 1
ATOM 594 C CA . GLN A 1 73 ? -23.812 4.168 5.559 1 93 73 GLN A CA 1
ATOM 595 C C . GLN A 1 73 ? -23.844 3.658 6.996 1 93 73 GLN A C 1
ATOM 597 O O . GLN A 1 73 ? -24.281 4.371 7.902 1 93 73 GLN A O 1
ATOM 602 N N . ALA A 1 74 ? -23.422 2.439 7.152 1 92.38 74 ALA A N 1
ATOM 603 C CA . ALA A 1 74 ? -23.391 1.862 8.492 1 92.38 74 ALA A CA 1
ATOM 604 C C . ALA A 1 74 ? -22.422 2.619 9.391 1 92.38 74 ALA A C 1
ATOM 606 O O . ALA A 1 74 ? -22.719 2.891 10.555 1 92.38 74 ALA A O 1
ATOM 607 N N . LEU A 1 75 ? -21.281 2.938 8.859 1 92.06 75 LEU A N 1
ATOM 608 C CA . LEU A 1 75 ? -20.266 3.68 9.594 1 92.06 75 LEU A CA 1
ATOM 609 C C . LEU A 1 75 ? -20.75 5.09 9.922 1 92.06 75 LEU A C 1
ATOM 611 O O . LEU A 1 75 ? -20.594 5.559 11.047 1 92.06 75 LEU A O 1
ATOM 615 N N . PHE A 1 76 ? -21.375 5.746 8.922 1 94 76 PHE A N 1
ATOM 616 C CA . PHE A 1 76 ? -21.828 7.125 9.047 1 94 76 PHE A CA 1
ATOM 617 C C . PHE A 1 76 ? -22.938 7.238 10.094 1 94 76 PHE A C 1
ATOM 619 O O . PHE A 1 76 ? -22.922 8.164 10.914 1 94 76 PHE A O 1
ATOM 626 N N . ARG A 1 77 ? -23.797 6.297 10.117 1 91.06 77 ARG A N 1
ATOM 627 C CA . ARG A 1 77 ? -24.969 6.348 10.977 1 91.06 77 ARG A CA 1
ATOM 628 C C . ARG A 1 77 ? -24.594 6.199 12.438 1 91.06 77 ARG A C 1
ATOM 630 O O . ARG A 1 77 ? -25.234 6.777 13.32 1 91.06 77 ARG A O 1
ATOM 637 N N . ASN A 1 78 ? -23.578 5.492 12.711 1 89.94 78 ASN A N 1
ATOM 638 C CA . ASN A 1 78 ? -23.203 5.211 14.094 1 89.94 78 ASN A CA 1
ATOM 639 C C . ASN A 1 78 ? -22.438 6.371 14.711 1 89.94 78 ASN A C 1
ATOM 641 O O . ASN A 1 78 ? -22.344 6.477 15.938 1 89.94 78 ASN A O 1
ATOM 645 N N . CYS A 1 79 ? -21.766 7.246 13.977 1 89.31 79 CYS A N 1
ATOM 646 C CA . CYS A 1 79 ? -21.109 8.477 14.398 1 89.31 79 CYS A CA 1
ATOM 647 C C . CYS A 1 79 ? -20.203 8.219 15.594 1 89.31 79 CYS A C 1
ATOM 649 O O . CYS A 1 79 ? -20.312 8.898 16.625 1 89.31 79 CYS A O 1
ATOM 651 N N . GLU A 1 80 ? -19.375 7.25 15.516 1 89 80 GLU A N 1
ATOM 652 C CA . GLU A 1 80 ? -18.406 6.938 16.562 1 89 80 GLU A CA 1
ATOM 653 C C . GLU A 1 80 ? -17.016 7.477 16.219 1 89 80 GLU A C 1
ATOM 655 O O . GLU A 1 80 ? -16.5 7.207 15.133 1 89 80 GLU A O 1
ATOM 660 N N . ASP A 1 81 ? -16.453 8.195 17.141 1 85.5 81 ASP A N 1
ATOM 661 C CA . ASP A 1 81 ? -15.164 8.828 16.906 1 85.5 81 ASP A CA 1
ATOM 662 C C . ASP A 1 81 ? -14.102 7.793 16.531 1 85.5 81 ASP A C 1
ATOM 664 O O . ASP A 1 81 ? -13.328 8 15.594 1 85.5 81 ASP A O 1
ATOM 668 N N . ARG A 1 82 ? -14.094 6.727 17.203 1 82.38 82 ARG A N 1
ATOM 669 C CA . ARG A 1 82 ? -13.086 5.699 16.938 1 82.38 82 ARG A CA 1
ATOM 670 C C . ARG A 1 82 ? -13.172 5.207 15.508 1 82.38 82 ARG A C 1
ATOM 672 O O . ARG A 1 82 ? -12.148 5.066 14.828 1 82.38 82 ARG A O 1
ATOM 679 N N . ALA A 1 83 ? -14.352 4.918 15.039 1 87.88 83 ALA A N 1
ATOM 680 C CA . ALA A 1 83 ? -14.555 4.418 13.68 1 87.88 83 ALA A CA 1
ATOM 681 C C . ALA A 1 83 ? -14.164 5.469 12.648 1 87.88 83 ALA A C 1
ATOM 683 O O . ALA A 1 83 ? -13.531 5.145 11.633 1 87.88 83 ALA A O 1
ATOM 684 N N . TYR A 1 84 ? -14.531 6.727 12.984 1 91.5 84 TYR A N 1
ATOM 685 C CA . TYR A 1 84 ? -14.227 7.832 12.086 1 91.5 84 TYR A CA 1
ATOM 686 C C . TYR A 1 84 ? -12.727 8.039 11.969 1 91.5 84 TYR A C 1
ATOM 688 O O . TYR A 1 84 ? -12.195 8.156 10.859 1 91.5 84 TYR A O 1
ATOM 696 N N . ILE A 1 85 ? -12.062 8 13.008 1 86.62 85 ILE A N 1
ATOM 697 C CA . ILE A 1 85 ? -10.617 8.227 13.023 1 86.62 85 ILE A CA 1
ATOM 698 C C . ILE A 1 85 ? -9.906 7.066 12.344 1 86.62 85 ILE A C 1
ATOM 700 O O . ILE A 1 85 ? -8.977 7.273 11.555 1 86.62 85 ILE A O 1
ATOM 704 N N . THR A 1 86 ? -10.391 5.891 12.531 1 84.44 86 THR A N 1
ATOM 705 C CA . THR A 1 86 ? -9.766 4.688 12 1 84.44 86 THR A CA 1
ATOM 706 C C . THR A 1 86 ? -9.914 4.633 10.477 1 84.44 86 THR A C 1
ATOM 708 O O . THR A 1 86 ? -9 4.195 9.781 1 84.44 86 THR A O 1
ATOM 711 N N . THR A 1 87 ? -11.008 5.066 9.953 1 90.12 87 THR A N 1
ATOM 712 C CA . THR A 1 87 ? -11.281 4.883 8.531 1 90.12 87 THR A CA 1
ATOM 713 C C . THR A 1 87 ? -11.008 6.168 7.758 1 90.12 87 THR A C 1
ATOM 715 O O . THR A 1 87 ? -10.633 6.125 6.586 1 90.12 87 THR A O 1
ATOM 718 N N . MET A 1 88 ? -11.203 7.336 8.453 1 93.38 88 MET A N 1
ATOM 719 C CA . MET A 1 88 ? -11.18 8.594 7.711 1 93.38 88 MET A CA 1
ATOM 720 C C . MET A 1 88 ? -10.125 9.539 8.281 1 93.38 88 MET A C 1
ATOM 722 O O . MET A 1 88 ? -9.914 10.633 7.75 1 93.38 88 MET A O 1
ATOM 726 N N . GLY A 1 89 ? -9.516 9.203 9.375 1 88.44 89 GLY A N 1
ATOM 727 C CA . GLY A 1 89 ? -8.43 9.992 9.938 1 88.44 89 GLY A CA 1
ATOM 728 C C . GLY A 1 89 ? -8.906 11.148 10.789 1 88.44 89 GLY A C 1
ATOM 729 O O . GLY A 1 89 ? -8.102 11.852 11.406 1 88.44 89 GLY A O 1
ATOM 730 N N . VAL A 1 90 ? -10.211 11.461 10.836 1 92.88 90 VAL A N 1
ATOM 731 C CA . VAL A 1 90 ? -10.75 12.57 11.609 1 92.88 90 VAL A CA 1
ATOM 732 C C . VAL A 1 90 ? -11.891 12.078 12.492 1 92.88 90 VAL A C 1
ATOM 734 O O . VAL A 1 90 ? -12.516 11.055 12.195 1 92.88 90 VAL A O 1
ATOM 737 N N . ASP A 1 91 ? -12.125 12.781 13.594 1 89.44 91 ASP A N 1
ATOM 738 C CA . ASP A 1 91 ? -13.258 12.422 14.445 1 89.44 91 ASP A CA 1
ATOM 739 C C . ASP A 1 91 ? -14.562 13 13.898 1 89.44 91 ASP A C 1
ATOM 741 O O . ASP A 1 91 ? -14.562 13.68 12.867 1 89.44 91 ASP A O 1
ATOM 745 N N . VAL A 1 92 ? -15.672 12.688 14.539 1 92.62 92 VAL A N 1
ATOM 746 C CA . VAL A 1 92 ? -17 13.07 14.078 1 92.62 92 VAL A CA 1
ATOM 747 C C . VAL A 1 92 ? -17.125 14.586 14.047 1 92.62 92 VAL A C 1
ATOM 749 O O . VAL A 1 92 ? -17.625 15.156 13.078 1 92.62 92 VAL A O 1
ATOM 752 N N . ALA A 1 93 ? -16.625 15.266 15.039 1 93.69 93 ALA A N 1
ATOM 753 C CA . ALA A 1 93 ? -16.719 16.719 15.133 1 93.69 93 ALA A CA 1
ATOM 754 C C . ALA A 1 93 ? -15.969 17.391 13.992 1 93.69 93 ALA A C 1
ATOM 756 O O . ALA A 1 93 ? -16.469 18.344 13.375 1 93.69 93 ALA A O 1
ATOM 757 N N . THR A 1 94 ? -14.75 16.938 13.758 1 95.06 94 THR A N 1
ATOM 758 C CA . THR A 1 94 ? -13.938 17.5 12.688 1 95.06 94 THR A CA 1
ATOM 759 C C . THR A 1 94 ? -14.555 17.219 11.328 1 95.06 94 THR A C 1
ATOM 761 O O . THR A 1 94 ? -14.492 18.047 10.422 1 95.06 94 THR A O 1
ATOM 764 N N . PHE A 1 95 ? -15.125 16.047 11.172 1 96.94 95 PHE A N 1
ATOM 765 C CA . PHE A 1 95 ? -15.844 15.695 9.953 1 96.94 95 PHE A CA 1
ATOM 766 C C . PHE A 1 95 ? -16.953 16.688 9.672 1 96.94 95 PHE A C 1
ATOM 768 O O . PHE A 1 95 ? -17.062 17.219 8.562 1 96.94 95 PHE A O 1
ATOM 775 N N . ASN A 1 96 ? -17.719 16.984 10.648 1 96.75 96 ASN A N 1
ATOM 776 C CA . ASN A 1 96 ? -18.812 17.938 10.516 1 96.75 96 ASN A CA 1
ATOM 777 C C . ASN A 1 96 ? -18.297 19.359 10.297 1 96.75 96 ASN A C 1
ATOM 779 O O . ASN A 1 96 ? -18.906 20.141 9.562 1 96.75 96 ASN A O 1
ATOM 783 N N . TYR A 1 97 ? -17.188 19.625 10.945 1 97 97 TYR A N 1
ATOM 784 C CA . TYR A 1 97 ? -16.578 20.938 10.789 1 97 97 TYR A CA 1
ATOM 785 C C . TYR A 1 97 ? -16.188 21.188 9.336 1 97 97 TYR A C 1
ATOM 787 O O . TYR A 1 97 ? -16.406 22.281 8.805 1 97 97 TYR A O 1
ATOM 795 N N . ILE A 1 98 ? -15.672 20.172 8.641 1 97.44 98 ILE A N 1
ATOM 796 C CA . ILE A 1 98 ? -15.281 20.281 7.238 1 97.44 98 ILE A CA 1
ATOM 797 C C . ILE A 1 98 ? -16.531 20.484 6.375 1 97.44 98 ILE A C 1
ATOM 799 O O . ILE A 1 98 ? -16.547 21.328 5.48 1 97.44 98 ILE A O 1
ATOM 803 N N . LEU A 1 99 ? -17.547 19.75 6.684 1 97.06 99 LEU A N 1
ATOM 804 C CA . LEU A 1 99 ? -18.781 19.844 5.93 1 97.06 99 LEU A CA 1
ATOM 805 C C . LEU A 1 99 ? -19.359 21.25 6.008 1 97.06 99 LEU A C 1
ATOM 807 O O . LEU A 1 99 ? -19.781 21.812 4.996 1 97.06 99 LEU A O 1
ATOM 811 N N . GLU A 1 100 ? -19.281 21.812 7.168 1 96.88 100 GLU A N 1
ATOM 812 C CA . GLU A 1 100 ? -19.922 23.094 7.445 1 96.88 100 GLU A CA 1
ATOM 813 C C . GLU A 1 100 ? -19.047 24.25 6.961 1 96.88 100 GLU A C 1
ATOM 815 O O . GLU A 1 100 ? -19.547 25.375 6.77 1 96.88 100 GLU A O 1
ATOM 820 N N . SER A 1 101 ? -17.812 23.984 6.828 1 96.75 101 SER A N 1
ATOM 821 C CA . SER A 1 101 ? -16.875 25.031 6.426 1 96.75 101 SER A CA 1
ATOM 822 C C . SER A 1 101 ? -16.891 25.234 4.914 1 96.75 101 SER A C 1
ATOM 824 O O . SER A 1 101 ? -15.984 25.859 4.363 1 96.75 101 SER A O 1
ATOM 826 N N . GLY A 1 102 ? -17.844 24.641 4.27 1 95.31 102 GLY A N 1
ATOM 827 C CA . GLY A 1 102 ? -17.984 24.953 2.854 1 95.31 102 GLY A CA 1
ATOM 828 C C . GLY A 1 102 ? -18 23.703 1.976 1 95.31 102 GLY A C 1
ATOM 829 O O . GLY A 1 102 ? -18.422 23.766 0.819 1 95.31 102 GLY A O 1
ATOM 830 N N . PHE A 1 103 ? -17.562 22.547 2.467 1 96.56 103 PHE A N 1
ATOM 831 C CA . PHE A 1 103 ? -17.516 21.344 1.643 1 96.56 103 PHE A CA 1
ATOM 832 C C . PHE A 1 103 ? -18.922 20.953 1.196 1 96.56 103 PHE A C 1
ATOM 834 O O . PHE A 1 103 ? -19.141 20.672 0.016 1 96.56 103 PHE A O 1
ATOM 841 N N . GLY A 1 104 ? -19.844 20.922 2.156 1 95.19 104 GLY A N 1
ATOM 842 C CA . GLY A 1 104 ? -21.203 20.547 1.838 1 95.19 104 GLY A CA 1
ATOM 843 C C . GLY A 1 104 ? -21.844 21.453 0.804 1 95.19 104 GLY A C 1
ATOM 844 O O . GLY A 1 104 ? -22.469 20.969 -0.151 1 95.19 104 GLY A O 1
ATOM 845 N N . ALA A 1 105 ? -21.656 22.734 1.004 1 92.81 105 ALA A N 1
ATOM 846 C CA . ALA A 1 105 ? -22.234 23.703 0.08 1 92.81 105 ALA A CA 1
ATOM 847 C C . ALA A 1 105 ? -21.625 23.562 -1.313 1 92.81 105 ALA A C 1
ATOM 849 O O . ALA A 1 105 ? -22.344 23.609 -2.316 1 92.81 105 ALA A O 1
ATOM 850 N N . ALA A 1 106 ? -20.344 23.406 -1.365 1 91.75 106 ALA A N 1
ATOM 851 C CA . ALA A 1 106 ? -19.672 23.281 -2.652 1 91.75 106 ALA A CA 1
ATOM 852 C C . ALA A 1 106 ? -20.109 22.031 -3.385 1 91.75 106 ALA A C 1
ATOM 854 O O . ALA A 1 106 ? -20.328 22.047 -4.602 1 91.75 106 ALA A O 1
ATOM 855 N N . TRP A 1 107 ? -20.219 20.891 -2.65 1 91.88 107 TRP A N 1
ATOM 856 C CA . TRP A 1 107 ? -20.641 19.625 -3.252 1 91.88 107 TRP A CA 1
ATOM 857 C C . TRP A 1 107 ? -22.062 19.734 -3.799 1 91.88 107 TRP A C 1
ATOM 859 O O . TRP A 1 107 ? -22.359 19.25 -4.891 1 91.88 107 TRP A O 1
ATOM 869 N N . ASN A 1 108 ? -22.906 20.375 -3.068 1 88.75 108 ASN A N 1
ATOM 870 C CA . ASN A 1 108 ? -24.328 20.422 -3.412 1 88.75 108 ASN A CA 1
ATOM 871 C C . ASN A 1 108 ? -24.609 21.469 -4.496 1 88.75 108 ASN A C 1
ATOM 873 O O . ASN A 1 108 ? -25.547 21.312 -5.281 1 88.75 108 ASN A O 1
ATOM 877 N N . ASN A 1 109 ? -23.797 22.453 -4.578 1 82.5 109 ASN A N 1
ATOM 878 C CA . ASN A 1 109 ? -24.141 23.578 -5.434 1 82.5 109 ASN A CA 1
ATOM 879 C C . ASN A 1 109 ? -23.328 23.578 -6.723 1 82.5 109 ASN A C 1
ATOM 881 O O . ASN A 1 109 ? -23.688 24.25 -7.695 1 82.5 109 ASN A O 1
ATOM 885 N N . HIS A 1 110 ? -22.266 22.906 -6.781 1 74.56 110 HIS A N 1
ATOM 886 C CA . HIS A 1 110 ? -21.438 22.922 -7.98 1 74.56 110 HIS A CA 1
ATOM 887 C C . HIS A 1 110 ? -21.656 21.656 -8.812 1 74.56 110 HIS A C 1
ATOM 889 O O . HIS A 1 110 ? -21.703 20.547 -8.273 1 74.56 110 HIS A O 1
ATOM 895 N N . PRO A 1 111 ? -21.906 21.891 -10.094 1 68.06 111 PRO A N 1
ATOM 896 C CA . PRO A 1 111 ? -22.047 20.719 -10.953 1 68.06 111 PRO A CA 1
ATOM 897 C C . PRO A 1 111 ? -20.766 19.891 -11.047 1 68.06 111 PRO A C 1
ATOM 899 O O . PRO A 1 111 ? -19.672 20.453 -11.039 1 68.06 111 PRO A O 1
ATOM 902 N N . ILE A 1 112 ? -20.906 18.641 -10.945 1 70.06 112 ILE A N 1
ATOM 903 C CA . ILE A 1 112 ? -19.766 17.766 -11.141 1 70.06 112 ILE A CA 1
ATOM 904 C C . ILE A 1 112 ? -19.359 17.75 -12.609 1 70.06 112 ILE A C 1
ATOM 906 O O . ILE A 1 112 ? -20.172 17.469 -13.484 1 70.06 112 ILE A O 1
ATOM 910 N N . PRO A 1 113 ? -18.203 18.25 -12.852 1 53.25 113 PRO A N 1
ATOM 911 C CA . PRO A 1 113 ? -17.812 18.375 -14.258 1 53.25 113 PRO A CA 1
ATOM 912 C C . PRO A 1 113 ? -17.891 17.047 -15.008 1 53.25 113 PRO A C 1
ATOM 914 O O . PRO A 1 113 ? -17.422 16.016 -14.508 1 53.25 113 PRO A O 1
ATOM 917 N N . ARG A 1 114 ? -18.984 16.828 -15.758 1 56.56 114 ARG A N 1
ATOM 918 C CA . ARG A 1 114 ? -19.016 15.711 -16.703 1 56.56 114 ARG A CA 1
ATOM 919 C C . ARG A 1 114 ? -18.453 16.125 -18.047 1 56.56 114 ARG A C 1
ATOM 921 O O . ARG A 1 114 ? -18.562 17.281 -18.453 1 56.56 114 ARG A O 1
ATOM 928 N N . GLY A 1 115 ? -17.328 15.5 -18.516 1 42.09 115 GLY A N 1
ATOM 929 C CA . GLY A 1 115 ? -16.812 15.898 -19.828 1 42.09 115 GLY A CA 1
ATOM 930 C C . GLY A 1 115 ? -17.906 16.25 -20.812 1 42.09 115 GLY A C 1
ATOM 931 O O . GLY A 1 115 ? -17.672 16.953 -21.797 1 42.09 115 GLY A O 1
ATOM 932 N N . ASP A 1 116 ? -18.969 15.523 -20.734 1 38.75 116 ASP A N 1
ATOM 933 C CA . ASP A 1 116 ? -19.938 15.734 -21.797 1 38.75 116 ASP A CA 1
ATOM 934 C C . ASP A 1 116 ? -21.016 16.734 -21.375 1 38.75 116 ASP A C 1
ATOM 936 O O . ASP A 1 116 ? -21.922 17.031 -22.141 1 38.75 116 ASP A O 1
ATOM 940 N N . VAL A 1 117 ? -21.172 16.953 -20.141 1 46.25 117 VAL A N 1
ATOM 941 C CA . VAL A 1 117 ? -22.344 17.766 -19.844 1 46.25 117 VAL A CA 1
ATOM 942 C C . VAL A 1 117 ? -21.938 19.234 -19.688 1 46.25 117 VAL A C 1
ATOM 944 O O . VAL A 1 117 ? -20.766 19.531 -19.438 1 46.25 117 VAL A O 1
ATOM 947 N N . ASP A 1 118 ? -22.766 20.203 -20.078 1 39.41 118 ASP A N 1
ATOM 948 C CA . ASP A 1 118 ? -22.703 21.656 -19.953 1 39.41 118 ASP A CA 1
ATOM 949 C C . ASP A 1 118 ? -22.375 22.062 -18.516 1 39.41 118 ASP A C 1
ATOM 951 O O . ASP A 1 118 ? -23.094 21.719 -17.578 1 39.41 118 ASP A O 1
ATOM 955 N N . PRO A 1 119 ? -21.203 22.469 -18.219 1 46.38 119 PRO A N 1
ATOM 956 C CA . PRO A 1 119 ? -20.75 22.922 -16.906 1 46.38 119 PRO A CA 1
ATOM 957 C C . PRO A 1 119 ? -21.75 23.844 -16.219 1 46.38 119 PRO A C 1
ATOM 959 O O . PRO A 1 119 ? -21.734 23.984 -14.992 1 46.38 119 PRO A O 1
ATOM 962 N N . MET A 1 120 ? -22.484 24.656 -16.984 1 42.53 120 MET A N 1
ATOM 963 C CA . MET A 1 120 ? -23.438 25.656 -16.484 1 42.53 120 MET A CA 1
ATOM 964 C C . MET A 1 120 ? -24.781 25.016 -16.172 1 42.53 120 MET A C 1
ATOM 966 O O . MET A 1 120 ? -25.75 25.719 -15.891 1 42.53 120 MET A O 1
ATOM 970 N N . GLY A 1 121 ? -24.875 23.766 -16.375 1 45.47 121 GLY A N 1
ATOM 971 C CA . GLY A 1 121 ? -26.219 23.234 -16.234 1 45.47 121 GLY A CA 1
ATOM 972 C C . GLY A 1 121 ? -26.625 23.062 -14.781 1 45.47 121 GLY A C 1
ATOM 973 O O . GLY A 1 121 ? -25.797 23.156 -13.875 1 45.47 121 GLY A O 1
ATOM 974 N N . ASN A 1 122 ? -27.938 23.109 -14.531 1 46.31 122 ASN A N 1
ATOM 975 C CA . ASN A 1 122 ? -28.578 23.016 -13.219 1 46.31 122 ASN A CA 1
ATOM 976 C C . ASN A 1 122 ? -28.172 21.719 -12.508 1 46.31 122 ASN A C 1
ATOM 978 O O . ASN A 1 122 ? -28.125 20.656 -13.125 1 46.31 122 ASN A O 1
ATOM 982 N N . VAL A 1 123 ? -27.562 21.859 -11.391 1 53.94 123 VAL A N 1
ATOM 983 C CA . VAL A 1 123 ? -27.141 20.734 -10.555 1 53.94 123 VAL A CA 1
ATOM 984 C C . VAL A 1 123 ? -28.344 19.812 -10.281 1 53.94 123 VAL A C 1
ATOM 986 O O . VAL A 1 123 ? -29.406 20.281 -9.891 1 53.94 123 VAL A O 1
ATOM 989 N N . ARG A 1 124 ? -28.5 18.734 -10.812 1 49.53 124 ARG A N 1
ATOM 990 C CA . ARG A 1 124 ? -29.531 17.766 -10.445 1 49.53 124 ARG A CA 1
ATOM 991 C C . ARG A 1 124 ? -29.094 16.922 -9.25 1 49.53 124 ARG A C 1
ATOM 993 O O . ARG A 1 124 ? -28.547 15.828 -9.43 1 49.53 124 ARG A O 1
ATOM 1000 N N . LEU A 1 125 ? -29.203 17.516 -7.957 1 49.5 125 LEU A N 1
ATOM 1001 C CA . LEU A 1 125 ? -28.734 16.953 -6.695 1 49.5 125 LEU A CA 1
ATOM 1002 C C . LEU A 1 125 ? -29.281 15.539 -6.5 1 49.5 125 LEU A C 1
ATOM 1004 O O . LEU A 1 125 ? -28.562 14.656 -6.016 1 49.5 125 LEU A O 1
ATOM 1008 N N . GLY A 1 126 ? -30.547 15.352 -6.863 1 50.81 126 GLY A N 1
ATOM 1009 C CA . GLY A 1 126 ? -31.219 14.086 -6.629 1 50.81 126 GLY A CA 1
ATOM 1010 C C . GLY A 1 126 ? -30.625 12.945 -7.445 1 50.81 126 GLY A C 1
ATOM 1011 O O . GLY A 1 126 ? -30.844 11.773 -7.125 1 50.81 126 GLY A O 1
ATOM 1012 N N . ARG A 1 127 ? -29.75 13.312 -8.25 1 66.62 127 ARG A N 1
ATOM 1013 C CA . ARG A 1 127 ? -29.312 12.266 -9.156 1 66.62 127 ARG A CA 1
ATOM 1014 C C . ARG A 1 127 ? -27.891 11.812 -8.812 1 66.62 127 ARG A C 1
ATOM 1016 O O . ARG A 1 127 ? -27.359 10.883 -9.43 1 66.62 127 ARG A O 1
ATOM 1023 N N . ARG A 1 128 ? -27.469 12.438 -7.688 1 80.38 128 ARG A N 1
ATOM 1024 C CA . ARG A 1 128 ? -26.109 12.023 -7.328 1 80.38 128 ARG A CA 1
ATOM 1025 C C . ARG A 1 128 ? -26.125 10.742 -6.504 1 80.38 128 ARG A C 1
ATOM 1027 O O . ARG A 1 128 ? -27 10.555 -5.648 1 80.38 128 ARG A O 1
ATOM 1034 N N . SER A 1 129 ? -25.188 9.938 -6.762 1 87.94 129 SER A N 1
ATOM 1035 C CA . SER A 1 129 ? -25.078 8.656 -6.078 1 87.94 129 SER A CA 1
ATOM 1036 C C . SER A 1 129 ? -24.688 8.836 -4.617 1 87.94 129 SER A C 1
ATOM 1038 O O . SER A 1 129 ? -24.953 7.965 -3.785 1 87.94 129 SER A O 1
ATOM 1040 N N . LEU A 1 130 ? -24 9.938 -4.277 1 92.38 130 LEU A N 1
ATOM 1041 C CA . LEU A 1 130 ? -23.625 10.25 -2.904 1 92.38 130 LEU A CA 1
ATOM 1042 C C . LEU A 1 130 ? -24.047 11.664 -2.533 1 92.38 130 LEU A C 1
ATOM 1044 O O . LEU A 1 130 ? -24.031 12.562 -3.379 1 92.38 130 LEU A O 1
ATOM 1048 N N . ASP A 1 131 ? -24.469 11.883 -1.327 1 93.12 131 ASP A N 1
ATOM 1049 C CA . ASP A 1 131 ? -24.641 13.227 -0.79 1 93.12 131 ASP A CA 1
ATOM 1050 C C . ASP A 1 131 ? -23.312 13.82 -0.334 1 93.12 131 ASP A C 1
ATOM 1052 O O . ASP A 1 131 ? -22.25 13.227 -0.555 1 93.12 131 ASP A O 1
ATOM 1056 N N . ALA A 1 132 ? -23.344 15 0.201 1 94.94 132 ALA A N 1
ATOM 1057 C CA . ALA A 1 132 ? -22.125 15.688 0.601 1 94.94 132 ALA A CA 1
ATOM 1058 C C . ALA A 1 132 ? -21.359 14.883 1.642 1 94.94 132 ALA A C 1
ATOM 1060 O O . ALA A 1 132 ? -20.125 14.789 1.578 1 94.94 132 ALA A O 1
ATOM 1061 N N . GLU A 1 133 ? -22.078 14.312 2.613 1 96 133 GLU A N 1
ATOM 1062 C CA . GLU A 1 133 ? -21.453 13.484 3.643 1 96 133 GLU A CA 1
ATOM 1063 C C . GLU A 1 133 ? -20.766 12.266 3.031 1 96 133 GLU A C 1
ATOM 1065 O O . GLU A 1 133 ? -19.641 11.922 3.414 1 96 133 GLU A O 1
ATOM 1070 N N . GLY A 1 134 ? -21.469 11.664 2.092 1 96.5 134 GLY A N 1
ATOM 1071 C CA . GLY A 1 134 ? -20.906 10.5 1.42 1 96.5 134 GLY A CA 1
ATOM 1072 C C . GLY A 1 134 ? -19.656 10.82 0.617 1 96.5 134 GLY A C 1
ATOM 1073 O O . GLY A 1 134 ? -18.719 10.031 0.595 1 96.5 134 GLY A O 1
ATOM 1074 N N . SER A 1 135 ? -19.703 11.938 -0.019 1 96.31 135 SER A N 1
ATOM 1075 C CA . SER A 1 135 ? -18.562 12.312 -0.835 1 96.31 135 SER A CA 1
ATOM 1076 C C . SER A 1 135 ? -17.359 12.656 0.033 1 96.31 135 SER A C 1
ATOM 1078 O O . SER A 1 135 ? -16.219 12.344 -0.324 1 96.31 135 SER A O 1
ATOM 1080 N N . LEU A 1 136 ? -17.594 13.352 1.119 1 97.69 136 LEU A N 1
ATOM 1081 C CA . LEU A 1 136 ? -16.516 13.617 2.057 1 97.69 136 LEU A CA 1
ATOM 1082 C C . LEU A 1 136 ? -15.977 12.32 2.648 1 97.69 136 LEU A C 1
ATOM 1084 O O . LEU A 1 136 ? -14.758 12.141 2.771 1 97.69 136 LEU A O 1
ATOM 1088 N N . GLY A 1 137 ? -16.906 11.398 2.996 1 97.62 137 GLY A N 1
ATOM 1089 C CA . GLY A 1 137 ? -16.5 10.086 3.465 1 97.62 137 GLY A CA 1
ATOM 1090 C C . GLY A 1 137 ? -15.648 9.328 2.457 1 97.62 137 GLY A C 1
ATOM 1091 O O . GLY A 1 137 ? -14.656 8.695 2.82 1 97.62 137 GLY A O 1
ATOM 1092 N N . LEU A 1 138 ? -16.031 9.414 1.27 1 97.12 138 LEU A N 1
ATOM 1093 C CA . LEU A 1 138 ? -15.328 8.734 0.183 1 97.12 138 LEU A CA 1
ATOM 1094 C C . LEU A 1 138 ? -13.898 9.242 0.06 1 97.12 138 LEU A C 1
ATOM 1096 O O . LEU A 1 138 ? -12.953 8.445 0.045 1 97.12 138 LEU A O 1
ATOM 1100 N N . ILE A 1 139 ? -13.719 10.539 -0.016 1 97.19 139 ILE A N 1
ATOM 1101 C CA . ILE A 1 139 ? -12.398 11.102 -0.256 1 97.19 139 ILE A CA 1
ATOM 1102 C C . ILE A 1 139 ? -11.516 10.883 0.968 1 97.19 139 ILE A C 1
ATOM 1104 O O . ILE A 1 139 ? -10.305 10.656 0.838 1 97.19 139 ILE A O 1
ATOM 1108 N N . LEU A 1 140 ? -12.086 10.945 2.127 1 97.62 140 LEU A N 1
ATOM 1109 C CA . LEU A 1 140 ? -11.297 10.719 3.332 1 97.62 140 LEU A CA 1
ATOM 1110 C C . LEU A 1 140 ? -10.891 9.25 3.453 1 97.62 140 LEU A C 1
ATOM 1112 O O . LEU A 1 140 ? -9.797 8.938 3.918 1 97.62 140 LEU A O 1
ATOM 1116 N N . HIS A 1 141 ? -11.781 8.273 3.053 1 95.75 141 HIS A N 1
ATOM 1117 C CA . HIS A 1 141 ? -11.406 6.871 2.973 1 95.75 141 HIS A CA 1
ATOM 1118 C C . HIS A 1 141 ? -10.227 6.672 2.02 1 95.75 141 HIS A C 1
ATOM 1120 O O . HIS A 1 141 ? -9.312 5.906 2.316 1 95.75 141 HIS A O 1
ATOM 1126 N N . PHE A 1 142 ? -10.336 7.379 0.963 1 95 142 PHE A N 1
ATOM 1127 C CA . PHE A 1 142 ? -9.312 7.27 -0.073 1 95 142 PHE A CA 1
ATOM 1128 C C . PHE A 1 142 ? -7.973 7.777 0.434 1 95 142 PHE A C 1
ATOM 1130 O O . PHE A 1 142 ? -6.945 7.121 0.246 1 95 142 PHE A O 1
ATOM 1137 N N . LEU A 1 143 ? -7.961 8.844 1.028 1 96 143 LEU A N 1
ATOM 1138 C CA . LEU A 1 143 ? -6.723 9.477 1.466 1 96 143 LEU A CA 1
ATOM 1139 C C . LEU A 1 143 ? -6.141 8.758 2.68 1 96 143 LEU A C 1
ATOM 1141 O O . LEU A 1 143 ? -4.922 8.641 2.811 1 96 143 LEU A O 1
ATOM 1145 N N . SER A 1 144 ? -6.984 8.336 3.621 1 92.12 144 SER A N 1
ATOM 1146 C CA . SER A 1 144 ? -6.535 7.805 4.902 1 92.12 144 SER A CA 1
ATOM 1147 C C . SER A 1 144 ? -6.23 6.312 4.801 1 92.12 144 SER A C 1
ATOM 1149 O O . SER A 1 144 ? -5.742 5.711 5.762 1 92.12 144 SER A O 1
ATOM 1151 N N . GLY A 1 145 ? -6.465 5.762 3.695 1 86.12 145 GLY A N 1
ATOM 1152 C CA . GLY A 1 145 ? -6.262 4.328 3.568 1 86.12 145 GLY A CA 1
ATOM 1153 C C . GLY A 1 145 ? -5.449 3.947 2.348 1 86.12 145 GLY A C 1
ATOM 1154 O O . GLY A 1 145 ? -4.949 4.816 1.631 1 86.12 145 GLY A O 1
ATOM 1155 N N . THR A 1 146 ? -5.328 2.6 2.223 1 84.38 146 THR A N 1
ATOM 1156 C CA . THR A 1 146 ? -4.609 2.031 1.086 1 84.38 146 THR A CA 1
ATOM 1157 C C . THR A 1 146 ? -5.582 1.389 0.099 1 84.38 146 THR A C 1
ATOM 1159 O O . THR A 1 146 ? -5.172 0.633 -0.783 1 84.38 146 THR A O 1
ATOM 1162 N N . MET A 1 147 ? -6.836 1.757 0.27 1 86.81 147 MET A N 1
ATOM 1163 C CA . MET A 1 147 ? -7.863 1.181 -0.594 1 86.81 147 MET A CA 1
ATOM 1164 C C . MET A 1 147 ? -7.637 1.582 -2.049 1 86.81 147 MET A C 1
ATOM 1166 O O . MET A 1 147 ? -7.355 2.744 -2.338 1 86.81 147 MET A O 1
ATOM 1170 N N . ASN A 1 148 ? -7.73 0.597 -2.869 1 84.19 148 ASN A N 1
ATOM 1171 C CA . ASN A 1 148 ? -7.789 0.929 -4.289 1 84.19 148 ASN A CA 1
ATOM 1172 C C . ASN A 1 148 ? -9.203 1.287 -4.723 1 84.19 148 ASN A C 1
ATOM 1174 O O . ASN A 1 148 ? -10.141 1.235 -3.92 1 84.19 148 ASN A O 1
ATOM 1178 N N . GLU A 1 149 ? -9.312 1.665 -5.926 1 86.38 149 GLU A N 1
ATOM 1179 C CA . GLU A 1 149 ? -10.609 2.115 -6.426 1 86.38 149 GLU A CA 1
ATOM 1180 C C . GLU A 1 149 ? -11.641 0.995 -6.363 1 86.38 149 GLU A C 1
ATOM 1182 O O . GLU A 1 149 ? -12.812 1.241 -6.066 1 86.38 149 GLU A O 1
ATOM 1187 N N . THR A 1 150 ? -11.219 -0.229 -6.578 1 88.06 150 THR A N 1
ATOM 1188 C CA . THR A 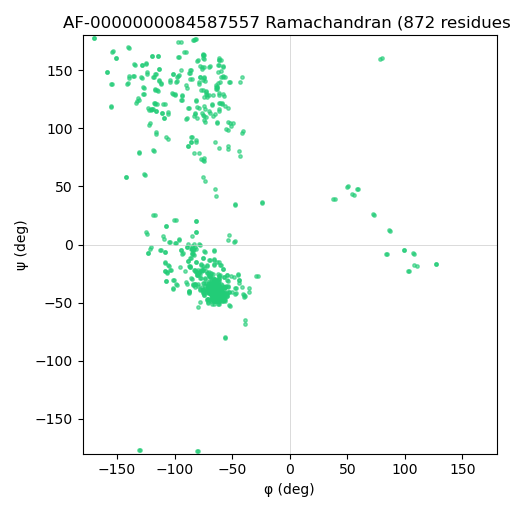1 150 ? -12.133 -1.36 -6.543 1 88.06 150 THR A CA 1
ATOM 1189 C C . THR A 1 150 ? -12.695 -1.561 -5.137 1 88.06 150 THR A C 1
ATOM 1191 O O . THR A 1 150 ? -13.883 -1.836 -4.969 1 88.06 150 THR A O 1
ATOM 1194 N N . SER A 1 151 ? -11.836 -1.451 -4.156 1 89.81 151 SER A N 1
ATOM 1195 C CA . SER A 1 151 ? -12.273 -1.561 -2.77 1 89.81 151 SER A CA 1
ATOM 1196 C C . SER A 1 151 ? -13.25 -0.445 -2.412 1 89.81 151 SER A C 1
ATOM 1198 O O . SER A 1 151 ? -14.227 -0.673 -1.692 1 89.81 151 SER A O 1
ATOM 1200 N N . LEU A 1 152 ? -12.961 0.71 -2.904 1 93.12 152 LEU A N 1
ATOM 1201 C CA . LEU A 1 152 ? -13.852 1.837 -2.656 1 93.12 152 LEU A CA 1
ATOM 1202 C C . LEU A 1 152 ? -15.211 1.617 -3.326 1 93.12 152 LEU A C 1
ATOM 1204 O O . LEU A 1 152 ? -16.25 2.012 -2.787 1 93.12 152 LEU A O 1
ATOM 1208 N N . GLN A 1 153 ? -15.172 0.998 -4.543 1 92.69 153 GLN A N 1
ATOM 1209 C CA . GLN A 1 153 ? -16.422 0.632 -5.203 1 92.69 153 GLN A CA 1
ATOM 1210 C C . GLN A 1 153 ? -17.281 -0.26 -4.309 1 92.69 153 GLN A C 1
ATOM 1212 O O . GLN A 1 153 ? -18.484 -0.064 -4.203 1 92.69 153 GLN A O 1
ATOM 1217 N N . GLU A 1 154 ? -16.625 -1.187 -3.668 1 93.44 154 GLU A N 1
ATOM 1218 C CA . GLU A 1 154 ? -17.344 -2.129 -2.807 1 93.44 154 GLU A CA 1
ATOM 1219 C C . GLU A 1 154 ? -17.906 -1.431 -1.572 1 93.44 154 GLU A C 1
ATOM 1221 O O . GLU A 1 154 ? -19.062 -1.657 -1.197 1 93.44 154 GLU A O 1
ATOM 1226 N N . VAL A 1 155 ? -17.141 -0.549 -0.961 1 94 155 VAL A N 1
ATOM 1227 C CA . VAL A 1 155 ? -17.516 0.079 0.303 1 94 155 VAL A CA 1
ATOM 1228 C C . VAL A 1 155 ? -18.594 1.124 0.061 1 94 155 VAL A C 1
ATOM 1230 O O . VAL A 1 155 ? -19.516 1.278 0.875 1 94 155 VAL A O 1
ATOM 1233 N N . PHE A 1 156 ? -18.594 1.818 -1.105 1 95.12 156 PHE A N 1
ATOM 1234 C CA . PHE A 1 156 ? -19.484 2.934 -1.353 1 95.12 156 PHE A CA 1
ATOM 1235 C C . PHE A 1 156 ? -20.5 2.578 -2.432 1 95.12 156 PHE A C 1
ATOM 1237 O O . PHE A 1 156 ? -21.391 3.375 -2.742 1 95.12 156 PHE A O 1
ATOM 1244 N N . ALA A 1 157 ? -20.344 1.375 -3.01 1 94.25 157 ALA A N 1
ATOM 1245 C CA . ALA A 1 157 ? -21.266 0.857 -4.023 1 94.25 157 ALA A CA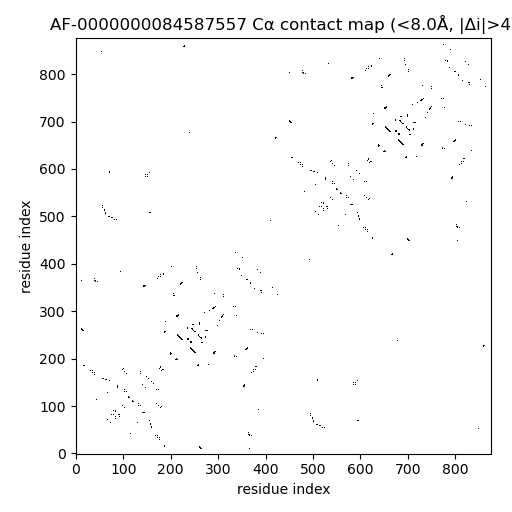 1
ATOM 1246 C C . ALA A 1 157 ? -21.328 1.792 -5.227 1 94.25 157 ALA A C 1
ATOM 1248 O O . ALA A 1 157 ? -22.422 2.16 -5.672 1 94.25 157 ALA A O 1
ATOM 1249 N N . LEU A 1 158 ? -20.219 2.205 -5.719 1 92.62 158 LEU A N 1
ATOM 1250 C CA . LEU A 1 158 ? -20.141 3.109 -6.863 1 92.62 158 LEU A CA 1
ATOM 1251 C C . LEU A 1 158 ? -19.516 2.412 -8.062 1 92.62 158 LEU A C 1
ATOM 1253 O O . LEU A 1 158 ? -18.562 1.646 -7.91 1 92.62 158 LEU A O 1
ATOM 1257 N N . VAL A 1 159 ? -20.031 2.697 -9.172 1 87.31 159 VAL A N 1
ATOM 1258 C CA . VAL A 1 159 ? -19.406 2.211 -10.398 1 87.31 159 VAL A CA 1
ATOM 1259 C C . VAL A 1 159 ? -18.156 3.029 -10.695 1 87.31 159 VAL A C 1
ATOM 1261 O O . VAL A 1 159 ? -18 4.148 -10.203 1 87.31 159 VAL A O 1
ATOM 1264 N N . PRO A 1 160 ? -17.297 2.574 -11.523 1 83.56 160 PRO A N 1
ATOM 1265 C CA . PRO A 1 160 ? -15.961 3.146 -11.703 1 83.56 160 PRO A CA 1
ATOM 1266 C C . PRO A 1 160 ? -16 4.594 -12.188 1 83.56 160 PRO A C 1
ATOM 1268 O O . PRO A 1 160 ? -15.289 5.449 -11.656 1 83.56 160 PRO A O 1
ATOM 1271 N N . SER A 1 161 ? -16.812 4.887 -13.203 1 80.69 161 SER A N 1
ATOM 1272 C CA . SER A 1 161 ? -16.828 6.223 -13.781 1 80.69 161 SER A CA 1
ATOM 1273 C C . SER A 1 161 ? -17.297 7.262 -12.766 1 80.69 161 SER A C 1
ATOM 1275 O O . SER A 1 161 ? -16.719 8.352 -12.68 1 80.69 161 SER A O 1
ATOM 1277 N N . VAL A 1 162 ? -18.297 6.867 -11.984 1 86.81 162 VAL A N 1
ATOM 1278 C CA . VAL A 1 162 ? -18.828 7.766 -10.969 1 86.81 162 VAL A CA 1
ATOM 1279 C C . VAL A 1 162 ? -17.812 7.938 -9.844 1 86.81 162 VAL A C 1
ATOM 1281 O O . VAL A 1 162 ? -17.578 9.055 -9.375 1 86.81 162 VAL A O 1
ATOM 1284 N N . LEU A 1 163 ? -17.188 6.824 -9.492 1 90.5 163 LEU A N 1
ATOM 1285 C CA . LEU A 1 163 ? -16.203 6.855 -8.422 1 90.5 163 LEU A CA 1
ATOM 1286 C C . LEU A 1 163 ? -15.047 7.789 -8.773 1 90.5 163 LEU A C 1
ATOM 1288 O O . LEU A 1 163 ? -14.672 8.641 -7.969 1 90.5 163 LEU A O 1
ATOM 1292 N N . SER A 1 164 ? -14.555 7.66 -9.953 1 84.62 164 SER A N 1
ATOM 1293 C CA . SER A 1 164 ? -13.414 8.469 -10.383 1 84.62 164 SER A CA 1
ATOM 1294 C C . SER A 1 164 ? -13.773 9.953 -10.414 1 84.62 164 SER A C 1
ATOM 1296 O O . SER A 1 164 ? -12.992 10.797 -9.953 1 84.62 164 SER A O 1
ATOM 1298 N N . ARG A 1 165 ? -14.906 10.219 -10.883 1 85.56 165 ARG A N 1
ATOM 1299 C CA . ARG A 1 165 ? -15.367 11.602 -10.961 1 85.56 165 ARG A CA 1
ATOM 1300 C C . ARG A 1 165 ? -15.586 12.18 -9.57 1 85.56 165 ARG A C 1
ATOM 1302 O O . ARG A 1 165 ? -15.227 13.336 -9.312 1 85.56 165 ARG A O 1
ATOM 1309 N N . TYR A 1 166 ? -16.219 11.398 -8.711 1 91.62 166 TYR A N 1
ATOM 1310 C CA . TYR A 1 166 ? -16.484 11.859 -7.352 1 91.62 166 TYR A CA 1
ATOM 1311 C C . TYR A 1 166 ? -15.188 12.086 -6.59 1 91.62 166 TYR A C 1
ATOM 1313 O O . TYR A 1 166 ? -15.062 13.055 -5.836 1 91.62 166 TYR A O 1
ATOM 1321 N N . LEU A 1 167 ? -14.195 11.211 -6.766 1 92.38 167 LEU A N 1
ATOM 1322 C CA . LEU A 1 167 ? -12.906 11.367 -6.094 1 92.38 167 LEU A CA 1
ATOM 1323 C C . LEU A 1 167 ? -12.219 12.656 -6.539 1 92.38 167 LEU A C 1
ATOM 1325 O O . LEU A 1 167 ? -11.711 13.414 -5.707 1 92.38 167 LEU A O 1
ATOM 1329 N N . GLU A 1 168 ? -12.242 12.891 -7.762 1 87.19 168 GLU A N 1
ATOM 1330 C CA . GLU A 1 168 ? -11.594 14.078 -8.305 1 87.19 168 GLU A CA 1
ATOM 1331 C C . GLU A 1 168 ? -12.281 15.352 -7.824 1 87.19 168 GLU A C 1
ATOM 1333 O O . GLU A 1 168 ? -11.625 16.297 -7.383 1 87.19 168 GLU A O 1
ATOM 1338 N N . PHE A 1 169 ? -13.562 15.359 -7.941 1 90.56 169 PHE A N 1
ATOM 1339 C CA . PHE A 1 169 ? -14.352 16.516 -7.559 1 90.56 169 PHE A CA 1
ATOM 1340 C C . PHE A 1 169 ? -14.25 16.766 -6.059 1 90.56 169 PHE A C 1
ATOM 1342 O O . PHE A 1 169 ? -14.031 17.906 -5.629 1 90.56 169 PHE A O 1
ATOM 1349 N N . ALA A 1 170 ? -14.375 15.758 -5.301 1 94.38 170 ALA A N 1
ATOM 1350 C CA . ALA A 1 170 ? -14.32 15.875 -3.848 1 94.38 170 ALA A CA 1
ATOM 1351 C C . ALA A 1 170 ? -12.938 16.328 -3.385 1 94.38 170 ALA A C 1
ATOM 1353 O O . ALA A 1 170 ? -12.82 17.109 -2.434 1 94.38 170 ALA A O 1
ATOM 1354 N N . LEU A 1 171 ? -11.922 15.789 -4.016 1 94.81 171 LEU A N 1
ATOM 1355 C CA . LEU A 1 171 ? -10.562 16.203 -3.67 1 94.81 171 LEU A CA 1
ATOM 1356 C C . LEU A 1 171 ? -10.375 17.703 -3.918 1 94.81 171 LEU A C 1
ATOM 1358 O O . LEU A 1 171 ? -9.789 18.391 -3.09 1 94.81 171 LEU A O 1
ATOM 1362 N N . GLY A 1 172 ? -10.852 18.141 -5 1 91.75 172 GLY A N 1
ATOM 1363 C CA . GLY A 1 172 ? -10.766 19.562 -5.301 1 91.75 172 GLY A CA 1
ATOM 1364 C C . GLY A 1 172 ? -11.477 20.438 -4.277 1 91.75 172 GLY A C 1
ATOM 1365 O O . GLY A 1 172 ? -10.922 21.438 -3.82 1 91.75 172 GLY A O 1
ATOM 1366 N N . ILE A 1 173 ? -12.656 20.047 -3.92 1 93.62 173 ILE A N 1
ATOM 1367 C CA . ILE A 1 173 ? -13.438 20.797 -2.941 1 93.62 173 ILE A CA 1
ATOM 1368 C C . ILE A 1 173 ? -12.719 20.797 -1.597 1 93.62 173 ILE A C 1
ATOM 1370 O O . ILE A 1 173 ? -12.57 21.844 -0.962 1 93.62 173 ILE A O 1
ATOM 1374 N N . LEU A 1 174 ? -12.289 19.578 -1.236 1 96.81 174 LEU A N 1
ATOM 1375 C CA . LEU A 1 174 ? -11.641 19.438 0.063 1 96.81 174 LEU A CA 1
ATOM 1376 C C . LEU A 1 174 ? -10.375 20.281 0.135 1 96.81 174 LEU A C 1
ATOM 1378 O O . LEU A 1 174 ? -10.141 20.969 1.136 1 96.81 174 LEU A O 1
ATOM 1382 N N . ALA A 1 175 ? -9.602 20.25 -0.877 1 95.19 175 ALA A N 1
ATOM 1383 C CA . ALA A 1 175 ? -8.383 21.047 -0.933 1 95.19 175 ALA A CA 1
ATOM 1384 C C . ALA A 1 175 ? -8.688 22.531 -0.77 1 95.19 175 ALA A C 1
ATOM 1386 O O . ALA A 1 175 ? -8.023 23.234 -0.003 1 95.19 175 ALA A O 1
ATOM 1387 N N . ALA A 1 176 ? -9.656 23 -1.411 1 93.38 176 ALA A N 1
ATOM 1388 C CA . ALA A 1 176 ? -10.031 24.422 -1.37 1 93.38 176 ALA A CA 1
ATOM 1389 C C . ALA A 1 176 ? -10.547 24.812 0.012 1 93.38 176 ALA A C 1
ATOM 1391 O O . ALA A 1 176 ? -10.172 25.859 0.547 1 93.38 176 ALA A O 1
ATOM 1392 N N . VAL A 1 177 ? -11.391 24.016 0.544 1 95.5 177 VAL A N 1
ATOM 1393 C CA . VAL A 1 177 ? -11.992 24.297 1.844 1 95.5 177 VAL A CA 1
ATOM 1394 C C . VAL A 1 177 ? -10.906 24.328 2.916 1 95.5 177 VAL A C 1
ATOM 1396 O O . VAL A 1 177 ? -10.906 25.219 3.775 1 95.5 177 VAL A O 1
ATOM 1399 N N . LEU A 1 178 ? -9.992 23.344 2.854 1 96.75 178 LEU A N 1
ATOM 1400 C CA . LEU A 1 178 ? -8.906 23.312 3.83 1 96.75 178 LEU A CA 1
ATOM 1401 C C . LEU A 1 178 ? -8 24.531 3.693 1 96.75 178 LEU A C 1
ATOM 1403 O O . LEU A 1 178 ? -7.531 25.062 4.695 1 96.75 178 LEU A O 1
ATOM 1407 N N . LYS A 1 179 ? -7.777 24.938 2.543 1 93.62 179 LYS A N 1
ATOM 1408 C CA . LYS A 1 179 ? -6.859 26.031 2.271 1 93.62 179 LYS A CA 1
ATOM 1409 C C . LYS A 1 179 ? -7.496 27.375 2.627 1 93.62 179 LYS A C 1
ATOM 1411 O O . LYS A 1 179 ? -6.875 28.203 3.291 1 93.62 179 LYS A O 1
ATOM 1416 N N . ASP A 1 180 ? -8.773 27.547 2.354 1 93 180 ASP A N 1
ATOM 1417 C CA . ASP A 1 180 ? -9.359 28.891 2.365 1 93 180 ASP A CA 1
ATOM 1418 C C . ASP A 1 180 ? -10.266 29.078 3.582 1 93 180 ASP A C 1
ATOM 1420 O O . ASP A 1 180 ? -10.398 30.188 4.094 1 93 180 ASP A O 1
ATOM 1424 N N . ASN A 1 181 ? -10.859 28.031 3.994 1 93.81 181 ASN A N 1
ATOM 1425 C CA . ASN A 1 181 ? -11.945 28.234 4.949 1 93.81 181 ASN A CA 1
ATOM 1426 C C . ASN A 1 181 ? -11.555 27.781 6.348 1 93.81 181 ASN A C 1
ATOM 1428 O O . ASN A 1 181 ? -12.18 28.172 7.336 1 93.81 181 ASN A O 1
ATOM 1432 N N . ILE A 1 182 ? -10.562 26.875 6.414 1 95.56 182 ILE A N 1
ATOM 1433 C CA . ILE A 1 182 ? -10.273 26.281 7.711 1 95.56 182 ILE A CA 1
ATOM 1434 C C . ILE A 1 182 ? -8.922 26.766 8.219 1 95.56 182 ILE A C 1
ATOM 1436 O O . ILE A 1 182 ? -7.875 26.359 7.703 1 95.56 182 ILE A O 1
ATOM 1440 N N . ARG A 1 183 ? -8.93 27.5 9.25 1 93.94 183 ARG A N 1
ATOM 1441 C CA . ARG A 1 183 ? -7.727 28.109 9.805 1 93.94 183 ARG A CA 1
ATOM 1442 C C . ARG A 1 183 ? -6.797 27.062 10.398 1 93.94 183 ARG A C 1
ATOM 1444 O O . ARG A 1 183 ? -5.57 27.188 10.297 1 93.94 183 ARG A O 1
ATOM 1451 N N . GLU A 1 184 ? -7.367 26.047 10.992 1 94.44 184 GLU A N 1
ATOM 1452 C CA . GLU A 1 184 ? -6.586 25.016 11.688 1 94.44 184 GLU A CA 1
ATOM 1453 C C . GLU A 1 184 ? -5.801 24.156 10.703 1 94.44 184 GLU A C 1
ATOM 1455 O O . GLU A 1 184 ? -4.891 23.438 11.094 1 94.44 184 GLU A O 1
ATOM 1460 N N . ALA A 1 185 ? -6.141 24.266 9.398 1 96.56 185 ALA A N 1
ATOM 1461 C CA . ALA A 1 185 ? -5.473 23.453 8.375 1 96.56 185 ALA A CA 1
ATOM 1462 C C . ALA A 1 185 ? -4.336 24.234 7.719 1 96.56 185 ALA A C 1
ATOM 1464 O O . ALA A 1 185 ? -3.623 23.703 6.867 1 96.56 185 ALA A O 1
ATOM 1465 N N . ARG A 1 186 ? -4.074 25.375 8.156 1 94.12 186 ARG A N 1
ATOM 1466 C CA . ARG A 1 186 ? -3.145 26.281 7.484 1 94.12 186 ARG A CA 1
ATOM 1467 C C . ARG A 1 186 ? -1.7 25.844 7.695 1 94.12 186 ARG A C 1
ATOM 1469 O O . ARG A 1 186 ? -1.354 25.312 8.758 1 94.12 186 ARG A O 1
ATOM 1476 N N . ILE A 1 187 ? -0.917 26.016 6.703 1 94.94 187 ILE A N 1
ATOM 1477 C CA . ILE A 1 187 ? 0.534 25.859 6.734 1 94.94 187 ILE A CA 1
ATOM 1478 C C . ILE A 1 187 ? 1.193 27.234 6.621 1 94.94 187 ILE A C 1
ATOM 1480 O O . ILE A 1 187 ? 1.169 27.859 5.555 1 94.94 187 ILE A O 1
ATOM 1484 N N . CYS A 1 188 ? 1.774 27.641 7.762 1 93.31 188 CYS A N 1
ATOM 1485 C CA . CYS A 1 188 ? 2.312 29 7.797 1 93.31 188 CYS A CA 1
ATOM 1486 C C . CYS A 1 188 ? 3.629 29.047 8.562 1 93.31 188 CYS A C 1
ATOM 1488 O O . CYS A 1 188 ? 3.771 28.391 9.602 1 93.31 188 CYS A O 1
ATOM 1490 N N . TRP A 1 189 ? 4.539 29.844 7.945 1 95.19 189 TRP A N 1
ATOM 1491 C CA . TRP A 1 189 ? 5.789 30.109 8.656 1 95.19 189 TRP A CA 1
ATOM 1492 C C . TRP A 1 189 ? 5.535 30.859 9.953 1 95.19 189 TRP A C 1
ATOM 1494 O O . TRP A 1 189 ? 4.734 31.797 9.984 1 95.19 189 TRP A O 1
ATOM 1504 N N . PRO A 1 190 ? 6.117 30.516 10.984 1 95.25 190 PRO A N 1
ATOM 1505 C CA . PRO A 1 190 ? 5.828 31.141 12.273 1 95.25 190 PRO A CA 1
ATOM 1506 C C . PRO A 1 190 ? 6.316 32.594 12.344 1 95.25 190 PRO A C 1
ATOM 1508 O O . PRO A 1 190 ? 7.285 32.938 11.664 1 95.25 190 PRO A O 1
ATOM 1511 N N . THR A 1 191 ? 5.668 33.344 13.156 1 94.31 191 THR A N 1
ATOM 1512 C CA . THR A 1 191 ? 6.121 34.688 13.5 1 94.31 191 THR A CA 1
ATOM 1513 C C . THR A 1 191 ? 7.305 34.625 14.461 1 94.31 191 THR A C 1
ATOM 1515 O O . THR A 1 191 ? 7.551 33.594 15.086 1 94.31 191 THR A O 1
ATOM 1518 N N . PRO A 1 192 ? 8 35.75 14.578 1 94.56 192 PRO A N 1
ATOM 1519 C CA . PRO A 1 192 ? 9.117 35.781 15.531 1 94.56 192 PRO A CA 1
ATOM 1520 C C . PRO A 1 192 ? 8.672 35.438 16.953 1 94.56 192 PRO A C 1
ATOM 1522 O O . PRO A 1 192 ? 9.398 34.75 17.672 1 94.56 192 PRO A O 1
ATOM 1525 N N . ALA A 1 193 ? 7.551 35.875 17.328 1 94.88 193 ALA A N 1
ATOM 1526 C CA . ALA A 1 193 ? 7.031 35.562 18.656 1 94.88 193 ALA A CA 1
ATOM 1527 C C . ALA A 1 193 ? 6.809 34.062 18.797 1 94.88 193 ALA A C 1
ATOM 1529 O O . ALA A 1 193 ? 7.133 33.469 19.844 1 94.88 193 ALA A O 1
ATOM 1530 N N . GLU A 1 194 ? 6.266 33.438 17.766 1 94.19 194 GLU A N 1
ATOM 1531 C CA . GLU A 1 194 ? 6.039 32 17.766 1 94.19 194 GLU A CA 1
ATOM 1532 C C . GLU A 1 194 ? 7.359 31.234 17.781 1 94.19 194 GLU A C 1
ATOM 1534 O O . GLU A 1 194 ? 7.488 30.219 18.453 1 94.19 194 GLU A O 1
ATOM 1539 N N . MET A 1 195 ? 8.297 31.719 17.047 1 96.12 195 MET A N 1
ATOM 1540 C CA . MET A 1 195 ? 9.617 31.078 17 1 96.12 195 MET A CA 1
ATOM 1541 C C . MET A 1 195 ? 10.25 31.047 18.375 1 96.12 195 MET A C 1
ATOM 1543 O O . MET A 1 195 ? 10.906 30.062 18.75 1 96.12 195 MET A O 1
ATOM 1547 N N . ARG A 1 196 ? 10.078 32.156 19.109 1 95.19 196 ARG A N 1
ATOM 1548 C CA . ARG A 1 196 ? 10.609 32.219 20.469 1 95.19 196 ARG A CA 1
ATOM 1549 C C . ARG A 1 196 ? 9.984 31.141 21.344 1 95.19 196 ARG A C 1
ATOM 1551 O O . ARG A 1 196 ? 10.688 30.484 22.109 1 95.19 196 ARG A O 1
ATOM 1558 N N . ILE A 1 197 ? 8.734 31.031 21.172 1 94.31 197 ILE A N 1
ATOM 1559 C CA . ILE A 1 197 ? 8.023 30.016 21.969 1 94.31 197 ILE A CA 1
ATOM 1560 C C . ILE A 1 197 ? 8.516 28.625 21.594 1 94.31 197 ILE A C 1
ATOM 1562 O O . ILE A 1 197 ? 8.781 27.797 22.469 1 94.31 197 ILE A O 1
ATOM 1566 N N . TYR A 1 198 ? 8.594 28.344 20.281 1 94.81 198 TYR A N 1
ATOM 1567 C CA . TYR A 1 198 ? 9.039 27.031 19.797 1 94.81 198 TYR A CA 1
ATOM 1568 C C . TYR A 1 198 ? 10.461 26.734 20.281 1 94.81 198 TYR A C 1
ATOM 1570 O O . TYR A 1 198 ? 10.75 25.625 20.719 1 94.81 198 TYR A O 1
ATOM 1578 N N . ALA A 1 199 ? 11.289 27.688 20.203 1 95.06 199 ALA A N 1
ATOM 1579 C CA . ALA A 1 199 ? 12.68 27.516 20.625 1 95.06 199 ALA A CA 1
ATOM 1580 C C . ALA A 1 199 ? 12.773 27.172 22.109 1 95.06 199 ALA A C 1
ATOM 1582 O O . ALA A 1 199 ? 13.602 26.344 22.5 1 95.06 199 ALA A O 1
ATOM 1583 N N . LYS A 1 200 ? 11.984 27.844 22.891 1 93.44 200 LYS A N 1
ATOM 1584 C CA . LYS A 1 200 ? 11.969 27.578 24.328 1 93.44 200 LYS A CA 1
ATOM 1585 C C . LYS A 1 200 ? 11.555 26.125 24.609 1 93.44 200 LYS A C 1
ATOM 1587 O O . LYS A 1 200 ? 12.109 25.484 25.484 1 93.44 200 LYS A O 1
ATOM 1592 N N . LYS A 1 201 ? 10.625 25.688 23.828 1 91.19 201 LYS A N 1
ATOM 1593 C CA . LYS A 1 201 ? 10.141 24.312 24.016 1 91.19 201 LYS A CA 1
ATOM 1594 C C . LYS A 1 201 ? 11.219 23.297 23.625 1 91.19 201 LYS A C 1
ATOM 1596 O O . LYS A 1 201 ? 11.383 22.297 24.312 1 91.19 201 LYS A O 1
ATOM 1601 N N . ILE A 1 202 ? 11.898 23.484 22.547 1 90.25 202 ILE A N 1
ATOM 1602 C CA . ILE A 1 202 ? 12.945 22.578 22.094 1 90.25 202 ILE A CA 1
ATOM 1603 C C . ILE A 1 202 ? 14.109 22.609 23.094 1 90.25 202 ILE A C 1
ATOM 1605 O O . ILE A 1 202 ? 14.664 21.562 23.438 1 90.25 202 ILE A O 1
ATOM 1609 N N . LYS A 1 203 ? 14.43 23.766 23.625 1 90.69 203 LYS A N 1
ATOM 1610 C CA . LYS A 1 203 ? 15.508 23.922 24.594 1 90.69 203 LYS A CA 1
ATOM 1611 C C . LYS A 1 203 ? 15.188 23.188 25.891 1 90.69 203 LYS A C 1
ATOM 1613 O O . LYS A 1 203 ? 16.078 22.625 26.547 1 90.69 203 LYS A O 1
ATOM 1618 N N . LYS A 1 204 ? 13.977 23.281 26.25 1 88.5 204 LYS A N 1
ATOM 1619 C CA . LYS A 1 204 ? 13.562 22.594 27.469 1 88.5 204 LYS A CA 1
ATOM 1620 C C . LYS A 1 204 ? 13.891 21.109 27.391 1 88.5 204 LYS A C 1
ATOM 1622 O O . LYS A 1 204 ? 14.266 20.5 28.391 1 88.5 204 LYS A O 1
ATOM 1627 N N . ARG A 1 205 ? 13.758 20.516 26.219 1 83.75 205 ARG A N 1
ATOM 1628 C CA . ARG A 1 205 ? 14.023 19.094 26.047 1 83.75 205 ARG A CA 1
ATOM 1629 C C . ARG A 1 205 ? 15.5 18.859 25.75 1 83.75 205 ARG A C 1
ATOM 1631 O O . ARG A 1 205 ? 16.062 17.844 26.172 1 83.75 205 ARG A O 1
ATOM 1638 N N . HIS A 1 206 ? 15.992 19.734 24.922 1 85.19 206 HIS A N 1
ATOM 1639 C CA . HIS A 1 206 ? 17.391 19.672 24.547 1 85.19 206 HIS A CA 1
ATOM 1640 C C . HIS A 1 206 ? 18.156 20.906 25.016 1 85.19 206 HIS A C 1
ATOM 1642 O O . HIS A 1 206 ? 18.297 21.875 24.281 1 85.19 206 HIS A O 1
ATOM 1648 N N . GLN A 1 207 ? 18.766 20.812 26.125 1 85.19 207 GLN A N 1
ATOM 1649 C CA . GLN A 1 207 ? 19.312 21.969 26.828 1 85.19 207 GLN A CA 1
ATOM 1650 C C . GLN A 1 207 ? 20.469 22.594 26.047 1 85.19 207 GLN A C 1
ATOM 1652 O O . GLN A 1 207 ? 20.688 23.797 26.125 1 85.19 207 GLN A O 1
ATOM 1657 N N . THR A 1 208 ? 21.078 21.781 25.266 1 85.31 208 THR A N 1
ATOM 1658 C CA . THR A 1 208 ? 22.266 22.281 24.562 1 85.31 208 THR A CA 1
ATOM 1659 C C . THR A 1 208 ? 21.875 23 23.281 1 85.31 208 THR A C 1
ATOM 1661 O O . THR A 1 208 ? 22.703 23.688 22.688 1 85.31 208 THR A O 1
ATOM 1664 N N . ILE A 1 209 ? 20.656 22.922 22.969 1 88.94 209 ILE A N 1
ATOM 1665 C CA . ILE A 1 209 ? 20.219 23.516 21.703 1 88.94 209 ILE A CA 1
ATOM 1666 C C . ILE A 1 209 ? 19.453 24.812 21.969 1 88.94 209 ILE A C 1
ATOM 1668 O O . ILE A 1 209 ? 18.359 24.781 22.547 1 88.94 209 ILE A O 1
ATOM 1672 N N . VAL A 1 210 ? 20.109 25.891 21.547 1 91.75 210 VAL A N 1
ATOM 1673 C CA . VAL A 1 210 ? 19.484 27.188 21.75 1 91.75 210 VAL A CA 1
ATOM 1674 C C . VAL A 1 210 ? 19.156 27.828 20.391 1 91.75 210 VAL A C 1
ATOM 1676 O O . VAL A 1 210 ? 20.031 28 19.547 1 91.75 210 VAL A O 1
ATOM 1679 N N . GLY A 1 211 ? 17.844 28.094 20.25 1 93.81 211 GLY A N 1
ATOM 1680 C CA . GLY A 1 211 ? 17.469 28.844 19.078 1 93.81 211 GLY A CA 1
ATOM 1681 C C . GLY A 1 211 ? 16.734 28.016 18.031 1 93.81 211 GLY A C 1
ATOM 1682 O O . GLY A 1 211 ? 16.188 28.547 17.078 1 93.81 211 GLY A O 1
ATOM 1683 N N . ALA A 1 212 ? 16.672 26.719 18.219 1 94.44 212 ALA A N 1
ATOM 1684 C CA . ALA A 1 212 ? 15.969 25.875 17.266 1 94.44 212 ALA A CA 1
ATOM 1685 C C . ALA A 1 212 ? 14.461 26.047 17.391 1 94.44 212 ALA A C 1
ATOM 1687 O O . ALA A 1 212 ? 13.906 25.984 18.484 1 94.44 212 ALA A O 1
ATOM 1688 N N . PHE A 1 213 ? 13.789 26.234 16.219 1 95.12 213 PHE A N 1
ATOM 1689 C CA . PHE A 1 213 ? 12.352 26.453 16.312 1 95.12 213 PHE A CA 1
ATOM 1690 C C . PHE A 1 213 ? 11.586 25.391 15.531 1 95.12 213 PHE A C 1
ATOM 1692 O O . PHE A 1 213 ? 10.359 25.375 15.539 1 95.12 213 PHE A O 1
ATOM 1699 N N . GLY A 1 214 ? 12.289 24.484 14.828 1 94.94 214 GLY A N 1
ATOM 1700 C CA . GLY A 1 214 ? 11.602 23.453 14.047 1 94.94 214 GLY A CA 1
ATOM 1701 C C . GLY A 1 214 ? 12.539 22.391 13.523 1 94.94 214 GLY A C 1
ATOM 1702 O O . GLY A 1 214 ? 13.742 22.422 13.797 1 94.94 214 GLY A O 1
ATOM 1703 N N . PHE A 1 215 ? 11.922 21.422 12.844 1 92.31 215 PHE A N 1
ATOM 1704 C CA . PHE A 1 215 ? 12.609 20.25 12.328 1 92.31 215 PHE A CA 1
ATOM 1705 C C . PHE A 1 215 ? 12.344 20.078 10.836 1 92.31 215 PHE A C 1
ATOM 1707 O O . PHE A 1 215 ? 11.188 20.078 10.406 1 92.31 215 PHE A O 1
ATOM 1714 N N . MET A 1 216 ? 13.367 19.906 10.102 1 89.75 216 MET A N 1
ATOM 1715 C CA . MET A 1 216 ? 13.234 19.766 8.656 1 89.75 216 MET A CA 1
ATOM 1716 C C . MET A 1 216 ? 13.719 18.391 8.195 1 89.75 216 MET A C 1
ATOM 1718 O O . MET A 1 216 ? 14.734 17.891 8.68 1 89.75 216 MET A O 1
ATOM 1722 N N . ASP A 1 217 ? 12.906 17.781 7.355 1 86.69 217 ASP A N 1
ATOM 1723 C CA . ASP A 1 217 ? 13.305 16.484 6.809 1 86.69 217 ASP A CA 1
ATOM 1724 C C . ASP A 1 217 ? 12.703 16.266 5.422 1 86.69 217 ASP A C 1
ATOM 1726 O O . ASP A 1 217 ? 11.773 16.969 5.023 1 86.69 217 ASP A O 1
ATOM 1730 N N . GLY A 1 218 ? 13.336 15.328 4.711 1 83.44 218 GLY A N 1
ATOM 1731 C CA . GLY A 1 218 ? 12.859 14.961 3.391 1 83.44 218 GLY A CA 1
ATOM 1732 C C . GLY A 1 218 ? 12.016 13.695 3.393 1 83.44 218 GLY A C 1
ATOM 1733 O O . GLY A 1 218 ? 12.289 12.766 4.152 1 83.44 218 GLY A O 1
ATOM 1734 N N . LEU A 1 219 ? 10.953 13.719 2.588 1 82.5 219 LEU A N 1
ATOM 1735 C CA . LEU A 1 219 ? 10.094 12.555 2.41 1 82.5 219 LEU A CA 1
ATOM 1736 C C . LEU A 1 219 ? 10.07 12.117 0.952 1 82.5 219 LEU A C 1
ATOM 1738 O O . LEU A 1 219 ? 9.656 12.883 0.074 1 82.5 219 LEU A O 1
ATOM 1742 N N . SER A 1 220 ? 10.547 10.953 0.713 1 79.88 220 SER A N 1
ATOM 1743 C CA . SER A 1 220 ? 10.484 10.367 -0.619 1 79.88 220 SER A CA 1
ATOM 1744 C C . SER A 1 220 ? 9.258 9.477 -0.779 1 79.88 220 SER A C 1
ATOM 1746 O O . SER A 1 220 ? 9 8.609 0.053 1 79.88 220 SER A O 1
ATOM 1748 N N . LEU A 1 221 ? 8.453 9.742 -1.752 1 82.12 221 LEU A N 1
ATOM 1749 C CA . LEU A 1 221 ? 7.238 8.977 -1.999 1 82.12 221 LEU A CA 1
ATOM 1750 C C . LEU A 1 221 ? 7.309 8.266 -3.346 1 82.12 221 LEU A C 1
ATOM 1752 O O . LEU A 1 221 ? 7.84 8.812 -4.316 1 82.12 221 LEU A O 1
ATOM 1756 N N . PRO A 1 222 ? 6.688 7.09 -3.371 1 75.69 222 PRO A N 1
ATOM 1757 C CA . PRO A 1 222 ? 6.695 6.344 -4.633 1 75.69 222 PRO A CA 1
ATOM 1758 C C . PRO A 1 222 ? 5.691 6.891 -5.645 1 75.69 222 PRO A C 1
ATOM 1760 O O . PRO A 1 222 ? 4.609 7.344 -5.266 1 75.69 222 PRO A O 1
ATOM 1763 N N . VAL A 1 223 ? 6.078 6.848 -6.898 1 74.75 223 VAL A N 1
ATOM 1764 C CA . VAL A 1 223 ? 5.168 7.176 -7.992 1 74.75 223 VAL A CA 1
ATOM 1765 C C . VAL A 1 223 ? 5.102 6.012 -8.977 1 74.75 223 VAL A C 1
ATOM 1767 O O . VAL A 1 223 ? 6 5.168 -9.008 1 74.75 223 VAL A O 1
ATOM 1770 N N . SER A 1 224 ? 3.879 5.938 -9.547 1 65.62 224 SER A N 1
ATOM 1771 C CA . SER A 1 224 ? 3.723 4.879 -10.539 1 65.62 224 SER A CA 1
ATOM 1772 C C . SER A 1 224 ? 4.68 5.07 -11.711 1 65.62 224 SER A C 1
ATOM 1774 O O . SER A 1 224 ? 5.43 6.047 -11.75 1 65.62 224 SER A O 1
ATOM 1776 N N . THR A 1 225 ? 4.891 4.008 -12.422 1 52.44 225 THR A N 1
ATOM 1777 C CA . THR A 1 225 ? 5.793 4.043 -13.562 1 52.44 225 THR A CA 1
ATOM 1778 C C . THR A 1 225 ? 5.086 4.625 -14.789 1 52.44 225 THR A C 1
ATOM 1780 O O . THR A 1 225 ? 3.877 4.461 -14.945 1 52.44 225 THR A O 1
ATOM 1783 N N . SER A 1 226 ? 5.711 5.887 -15.312 1 46.59 226 SER A N 1
ATOM 1784 C CA . SER A 1 226 ? 5.172 6.457 -16.547 1 46.59 226 SER A CA 1
ATOM 1785 C C . SER A 1 226 ? 5.621 5.664 -17.766 1 46.59 226 SER A C 1
ATOM 1787 O O . SER A 1 226 ? 6.664 5.008 -17.734 1 46.59 226 SER A O 1
ATOM 1789 N N . ASP A 1 227 ? 4.652 5.578 -18.656 1 42.03 227 ASP A N 1
ATOM 1790 C CA . ASP A 1 227 ? 4.973 5.039 -19.969 1 42.03 227 ASP A CA 1
ATOM 1791 C C . ASP A 1 227 ? 5.984 5.926 -20.688 1 42.03 227 ASP A C 1
ATOM 1793 O O . ASP A 1 227 ? 6.469 5.57 -21.766 1 42.03 227 ASP A O 1
ATOM 1797 N N . ASP A 1 228 ? 6.215 7.141 -20.25 1 38.84 228 ASP A N 1
ATOM 1798 C CA . ASP A 1 228 ? 7.156 8.055 -20.891 1 38.84 228 ASP A CA 1
ATOM 1799 C C . ASP A 1 228 ? 8.594 7.754 -20.469 1 38.84 228 ASP A C 1
ATOM 1801 O O . ASP A 1 228 ? 8.93 7.867 -19.281 1 38.84 228 ASP A O 1
ATOM 1805 N N . PRO A 1 229 ? 9.328 7.234 -21.375 1 40.84 229 PRO A N 1
ATOM 1806 C CA . PRO A 1 229 ? 10.695 6.801 -21.094 1 40.84 229 PRO A CA 1
ATOM 1807 C C . PRO A 1 229 ? 11.5 7.848 -20.312 1 40.84 229 PRO A C 1
ATOM 1809 O O . PRO A 1 229 ? 12.32 7.492 -19.469 1 40.84 229 PRO A O 1
ATOM 1812 N N . GLU A 1 230 ? 11.289 9.031 -20.625 1 34.72 230 GLU A N 1
ATOM 1813 C CA . GLU A 1 230 ? 12.031 10.117 -19.984 1 34.72 230 GLU A CA 1
ATOM 1814 C C . GLU A 1 230 ? 11.68 10.227 -18.516 1 34.72 230 GLU A C 1
ATOM 1816 O O . GLU A 1 230 ? 12.555 10.422 -17.672 1 34.72 230 GLU A O 1
ATOM 1821 N N . ILE A 1 231 ? 10.516 10.141 -18.328 1 40.03 231 ILE A N 1
ATOM 1822 C CA . ILE A 1 231 ? 10.047 10.289 -16.953 1 40.03 231 ILE A CA 1
ATOM 1823 C C . ILE A 1 231 ? 10.43 9.055 -16.141 1 40.03 231 ILE A C 1
ATOM 1825 O O . ILE A 1 231 ? 10.836 9.164 -14.977 1 40.03 231 ILE A O 1
ATOM 1829 N N . GLU A 1 232 ? 10.406 7.941 -16.719 1 41.38 232 GLU A N 1
ATOM 1830 C CA . GLU A 1 232 ? 10.742 6.672 -16.078 1 41.38 232 GLU A CA 1
ATOM 1831 C C . GLU A 1 232 ? 12.203 6.652 -15.633 1 41.38 232 GLU A C 1
ATOM 1833 O O . GLU A 1 232 ? 12.516 6.184 -14.531 1 41.38 232 GLU A O 1
ATOM 1838 N N . ARG A 1 233 ? 13.016 7.051 -16.609 1 39.53 233 ARG A N 1
ATOM 1839 C CA . ARG A 1 233 ? 14.445 7.184 -16.359 1 39.53 233 ARG A CA 1
ATOM 1840 C C . ARG A 1 233 ? 14.703 8.125 -15.18 1 39.53 233 ARG A C 1
ATOM 1842 O O . ARG A 1 233 ? 15.586 7.863 -14.352 1 39.53 233 ARG A O 1
ATOM 1849 N N . SER A 1 234 ? 14.023 9.156 -15.312 1 35.09 234 SER A N 1
ATOM 1850 C CA . SER A 1 234 ? 14.297 10.219 -14.344 1 35.09 234 SER A CA 1
ATOM 1851 C C . SER A 1 234 ? 13.812 9.828 -12.953 1 35.09 234 SER A C 1
ATOM 1853 O O . SER A 1 234 ? 14.336 10.336 -11.953 1 35.09 234 SER A O 1
ATOM 1855 N N . THR A 1 235 ? 12.922 8.977 -12.93 1 38.44 235 THR A N 1
ATOM 1856 C CA . THR A 1 235 ? 12.312 8.742 -11.633 1 38.44 235 THR A CA 1
ATOM 1857 C C . THR A 1 235 ? 12.734 7.383 -11.078 1 38.44 235 THR A C 1
ATOM 1859 O O . THR A 1 235 ? 12.438 7.059 -9.922 1 38.44 235 THR A O 1
ATOM 1862 N N . TYR A 1 236 ? 13.477 6.574 -11.93 1 40.66 236 TYR A N 1
ATOM 1863 C CA . TYR A 1 236 ? 13.812 5.199 -11.578 1 40.66 236 TYR A CA 1
ATOM 1864 C C . TYR A 1 236 ? 14.906 5.156 -10.523 1 40.66 236 TYR A C 1
ATOM 1866 O O . TYR A 1 236 ? 15.969 5.766 -10.695 1 40.66 236 TYR A O 1
ATOM 1874 N N . ASN A 1 237 ? 14.602 4.824 -9.344 1 36.72 237 ASN A N 1
ATOM 1875 C CA . ASN A 1 237 ? 15.617 4.512 -8.344 1 36.72 237 ASN A CA 1
ATOM 1876 C C . ASN A 1 237 ? 16.125 3.08 -8.492 1 36.72 237 ASN A C 1
ATOM 1878 O O . ASN A 1 237 ? 15.43 2.127 -8.133 1 36.72 237 ASN A O 1
ATOM 1882 N N . GLY A 1 238 ? 17.156 2.867 -9.32 1 40.16 238 GLY A N 1
ATOM 1883 C CA . GLY A 1 238 ? 17.812 1.602 -9.625 1 40.16 238 GLY A CA 1
ATOM 1884 C C . GLY A 1 238 ? 17.953 0.694 -8.422 1 40.16 238 GLY A C 1
ATOM 1885 O O . GLY A 1 238 ? 17.797 -0.524 -8.531 1 40.16 238 GLY A O 1
ATOM 1886 N N . TRP A 1 239 ? 18.359 1.37 -7.41 1 34 239 TRP A N 1
ATOM 1887 C CA . TRP A 1 239 ? 18.484 0.597 -6.176 1 34 239 TRP A CA 1
ATOM 1888 C C . TRP A 1 239 ? 17.109 0.155 -5.672 1 34 239 TRP A C 1
ATOM 1890 O O . TRP A 1 239 ? 16.953 -0.982 -5.223 1 34 239 TRP A O 1
ATOM 1900 N N . LEU A 1 240 ? 16.312 1.24 -5.883 1 40.91 240 LEU A N 1
ATOM 1901 C CA . LEU A 1 240 ? 14.953 0.99 -5.406 1 40.91 240 LEU A CA 1
ATOM 1902 C C . LEU A 1 240 ? 14.062 0.497 -6.543 1 40.91 240 LEU A C 1
ATOM 1904 O O . LEU A 1 240 ? 12.898 0.152 -6.316 1 40.91 240 LEU A O 1
ATOM 1908 N N . HIS A 1 241 ? 14.758 0.516 -7.715 1 45.03 241 HIS A N 1
ATOM 1909 C CA . HIS A 1 241 ? 14.109 0.172 -8.977 1 45.03 241 HIS A CA 1
ATOM 1910 C C . HIS A 1 241 ? 12.68 0.705 -9.023 1 45.03 241 HIS A C 1
ATOM 1912 O O . HIS A 1 241 ? 11.75 -0.028 -9.375 1 45.03 241 HIS A O 1
ATOM 1918 N N . SER A 1 242 ? 12.742 2.086 -8.367 1 55.94 242 SER A N 1
ATOM 1919 C CA . SER A 1 242 ? 11.398 2.646 -8.305 1 55.94 242 SER A CA 1
ATOM 1920 C C . SER A 1 242 ? 11.406 4.137 -8.633 1 55.94 242 SER A C 1
ATOM 1922 O O . SER A 1 242 ? 12.445 4.793 -8.539 1 55.94 242 SER A O 1
ATOM 1924 N N . HIS A 1 243 ? 10.469 4.746 -9.273 1 63.31 243 HIS A N 1
ATOM 1925 C CA . HIS A 1 243 ? 10.227 6.168 -9.5 1 63.31 243 HIS A CA 1
ATOM 1926 C C . HIS A 1 243 ? 9.695 6.84 -8.234 1 63.31 243 HIS A C 1
ATOM 1928 O O . HIS A 1 243 ? 8.758 6.344 -7.609 1 63.31 243 HIS A O 1
ATOM 1934 N N . ARG A 1 244 ? 10.398 7.949 -7.832 1 75.38 244 ARG A N 1
ATOM 1935 C CA . ARG A 1 244 ? 10.016 8.586 -6.578 1 75.38 244 ARG A CA 1
ATOM 1936 C C . ARG A 1 244 ? 9.93 10.102 -6.727 1 75.38 244 ARG A C 1
ATOM 1938 O O . ARG A 1 244 ? 10.539 10.672 -7.637 1 75.38 244 ARG A O 1
ATOM 1945 N N . ILE A 1 245 ? 9.195 10.742 -5.957 1 78.25 245 ILE A N 1
ATOM 1946 C CA . ILE A 1 245 ? 9.172 12.195 -5.789 1 78.25 245 ILE A CA 1
ATOM 1947 C C . ILE A 1 245 ? 9.664 12.555 -4.391 1 78.25 245 ILE A C 1
ATOM 1949 O O . ILE A 1 245 ? 9.531 11.766 -3.453 1 78.25 245 ILE A O 1
ATOM 1953 N N . THR A 1 246 ? 10.242 13.727 -4.309 1 79.62 246 THR A N 1
ATOM 1954 C CA . THR A 1 246 ? 10.797 14.172 -3.037 1 79.62 246 THR A CA 1
ATOM 1955 C C . THR A 1 246 ? 9.992 15.344 -2.48 1 79.62 246 THR A C 1
ATOM 1957 O O . THR A 1 246 ? 9.578 16.234 -3.229 1 79.62 246 THR A O 1
ATOM 1960 N N . ASN A 1 247 ? 9.742 15.336 -1.224 1 86.5 247 ASN A N 1
ATOM 1961 C CA . ASN A 1 247 ? 9.07 16.391 -0.462 1 86.5 247 ASN A CA 1
ATOM 1962 C C . ASN A 1 247 ? 9.898 16.828 0.742 1 86.5 247 ASN A C 1
ATOM 1964 O O . ASN A 1 247 ? 10.539 16 1.396 1 86.5 247 ASN A O 1
ATOM 1968 N N . VAL A 1 248 ? 10.016 18.109 0.947 1 88.19 248 VAL A N 1
ATOM 1969 C CA . VAL A 1 248 ? 10.68 18.656 2.133 1 88.19 248 VAL A CA 1
ATOM 1970 C C . VAL A 1 248 ? 9.641 19.266 3.064 1 88.19 248 VAL A C 1
ATOM 1972 O O . VAL A 1 248 ? 8.867 20.141 2.652 1 88.19 248 VAL A O 1
ATOM 1975 N N . LEU A 1 249 ? 9.578 18.766 4.285 1 91.88 249 LEU A N 1
ATOM 1976 C CA . LEU A 1 249 ? 8.609 19.234 5.27 1 91.88 249 LEU A CA 1
ATOM 1977 C C . LEU A 1 249 ? 9.305 19.812 6.492 1 91.88 249 LEU A C 1
ATOM 1979 O O . LEU A 1 249 ? 10.375 19.344 6.887 1 91.88 249 LEU A O 1
ATOM 1983 N N . VAL A 1 250 ? 8.75 20.828 7.062 1 93.56 250 VAL A N 1
ATOM 1984 C CA . VAL A 1 250 ? 9.227 21.438 8.305 1 93.56 250 VAL A CA 1
ATOM 1985 C C . VAL A 1 250 ? 8.156 21.297 9.383 1 93.56 250 VAL A C 1
ATOM 1987 O O . VAL A 1 250 ? 7.023 21.75 9.211 1 93.56 250 VAL A O 1
ATOM 1990 N N . PHE A 1 251 ? 8.523 20.656 10.469 1 94.19 251 PHE A N 1
ATOM 1991 C CA . PHE A 1 251 ? 7.602 20.453 11.578 1 94.19 251 PHE A CA 1
ATOM 1992 C C . PHE A 1 251 ? 7.922 21.391 12.734 1 94.19 251 PHE A C 1
ATOM 1994 O O . PHE A 1 251 ? 9.094 21.625 13.039 1 94.19 251 PHE A O 1
ATOM 2001 N N . ALA A 1 252 ? 6.953 21.922 13.367 1 94.69 252 ALA A N 1
ATOM 2002 C CA . ALA A 1 252 ? 7.086 22.688 14.609 1 94.69 252 ALA A CA 1
ATOM 2003 C C . ALA A 1 252 ? 6.961 21.766 15.82 1 94.69 252 ALA A C 1
ATOM 2005 O O . ALA A 1 252 ? 6.555 20.609 15.703 1 94.69 252 ALA A O 1
ATOM 2006 N N . PRO A 1 253 ? 7.34 22.25 16.984 1 91.81 253 PRO A N 1
ATOM 2007 C CA . PRO A 1 253 ? 7.262 21.422 18.188 1 91.81 253 PRO A CA 1
ATOM 2008 C C . PRO A 1 253 ? 5.828 21.062 18.578 1 91.81 253 PRO A C 1
ATOM 2010 O O . PRO A 1 253 ? 5.605 20.141 19.375 1 91.81 253 PRO A O 1
ATOM 2013 N N . ASP A 1 254 ? 4.906 21.75 18.062 1 89.62 254 ASP A N 1
ATOM 2014 C CA . ASP A 1 254 ? 3.518 21.406 18.344 1 89.62 254 ASP A CA 1
ATOM 2015 C C . ASP A 1 254 ? 3.018 20.312 17.422 1 89.62 254 ASP A C 1
ATOM 2017 O O . ASP A 1 254 ? 1.863 19.891 17.5 1 89.62 254 ASP A O 1
ATOM 2021 N N . GLY A 1 255 ? 3.84 19.875 16.453 1 92.25 255 GLY A N 1
ATOM 2022 C CA . GLY A 1 255 ? 3.516 18.75 15.586 1 92.25 255 GLY A CA 1
ATOM 2023 C C . GLY A 1 255 ? 2.984 19.172 14.234 1 92.25 255 GLY A C 1
ATOM 2024 O O . GLY A 1 255 ? 2.834 18.344 13.336 1 92.25 255 GLY A O 1
ATOM 2025 N N . CYS A 1 256 ? 2.785 20.438 14.023 1 94.69 256 CYS A N 1
ATOM 2026 C CA . CYS A 1 256 ? 2.217 20.938 12.773 1 94.69 256 CYS A CA 1
ATOM 2027 C C . CYS A 1 256 ? 3.303 21.141 11.727 1 94.69 256 CYS A C 1
ATOM 2029 O O . CYS A 1 256 ? 4.461 21.375 12.062 1 94.69 256 CYS A O 1
ATOM 2031 N N . ILE A 1 257 ? 2.869 20.969 10.531 1 95.75 257 ILE A N 1
ATOM 2032 C CA . ILE A 1 257 ? 3.727 21.328 9.406 1 95.75 257 ILE A CA 1
ATOM 2033 C C . ILE A 1 257 ? 3.645 22.828 9.164 1 95.75 257 ILE A C 1
ATOM 2035 O O . ILE A 1 257 ? 2.557 23.375 8.953 1 95.75 257 ILE A O 1
ATOM 2039 N N . ILE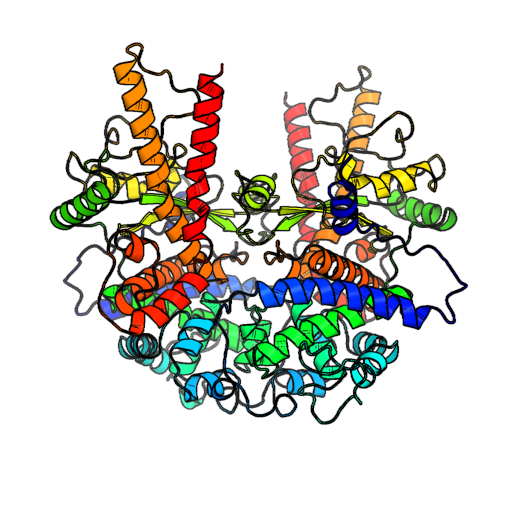 A 1 258 ? 4.785 23.5 9.188 1 96.38 258 ILE A N 1
ATOM 2040 C CA . ILE A 1 258 ? 4.762 24.953 9.102 1 96.38 258 ILE A CA 1
ATOM 2041 C C . ILE A 1 258 ? 5.273 25.391 7.73 1 96.38 258 ILE A C 1
ATOM 2043 O O . ILE A 1 258 ? 5.113 26.547 7.348 1 96.38 258 ILE A O 1
ATOM 2047 N N . SER A 1 259 ? 5.883 24.547 7.055 1 94.44 259 SER A N 1
ATOM 2048 C CA . SER A 1 259 ? 6.328 24.781 5.688 1 94.44 259 SER A CA 1
ATOM 2049 C C . SER A 1 259 ? 6.559 23.469 4.945 1 94.44 259 SER A C 1
ATOM 2051 O O . SER A 1 259 ? 6.852 22.438 5.562 1 94.44 259 SER A O 1
ATOM 2053 N N . ALA A 1 260 ? 6.312 23.547 3.648 1 92.62 260 ALA A N 1
ATOM 2054 C CA . ALA A 1 260 ? 6.523 22.344 2.859 1 92.62 260 ALA A CA 1
ATOM 2055 C C . ALA A 1 260 ? 6.805 22.672 1.399 1 92.62 260 ALA A C 1
ATOM 2057 O O . ALA A 1 260 ? 6.219 23.609 0.848 1 92.62 260 ALA A O 1
ATOM 2058 N N . GLN A 1 261 ? 7.703 22.016 0.824 1 88.56 261 GLN A N 1
ATOM 2059 C CA . GLN A 1 261 ? 7.93 21.953 -0.615 1 88.56 261 GLN A CA 1
ATOM 2060 C C . GLN A 1 261 ? 7.723 20.531 -1.135 1 88.56 261 GLN A C 1
ATOM 2062 O O . GLN A 1 261 ? 8.461 19.609 -0.758 1 88.56 261 GLN A O 1
ATOM 2067 N N . VAL A 1 262 ? 6.637 20.422 -2.016 1 88.25 262 VAL A N 1
ATOM 2068 C CA . VAL A 1 262 ? 6.242 19.047 -2.326 1 88.25 262 VAL A CA 1
ATOM 2069 C C . VAL A 1 262 ? 6.371 18.797 -3.826 1 88.25 262 VAL A C 1
ATOM 2071 O O . VAL A 1 262 ? 6.461 19.734 -4.613 1 88.25 262 VAL A O 1
ATOM 2074 N N . ASN A 1 263 ? 6.406 17.516 -4.227 1 84.88 263 ASN A N 1
ATOM 2075 C CA . ASN A 1 263 ? 6.262 17 -5.586 1 84.88 263 ASN A CA 1
ATOM 2076 C C . ASN A 1 263 ? 7.504 17.281 -6.43 1 84.88 263 ASN A C 1
ATOM 2078 O O . ASN A 1 263 ? 7.41 17.422 -7.648 1 84.88 263 ASN A O 1
ATOM 2082 N N . ALA A 1 264 ? 8.602 17.422 -5.75 1 77.81 264 ALA A N 1
ATOM 2083 C CA . ALA A 1 264 ? 9.836 17.609 -6.512 1 77.81 264 ALA A CA 1
ATOM 2084 C C . ALA A 1 264 ? 10.305 16.297 -7.125 1 77.81 264 ALA A C 1
ATOM 2086 O O . ALA A 1 264 ? 10.211 15.242 -6.496 1 77.81 264 ALA A O 1
ATOM 2087 N N . PRO A 1 265 ? 10.648 16.422 -8.438 1 67.69 265 PRO A N 1
ATOM 2088 C CA . PRO A 1 265 ? 11.164 15.18 -9.016 1 67.69 265 PRO A CA 1
ATOM 2089 C C . PRO A 1 265 ? 12.305 14.578 -8.203 1 67.69 265 PRO A C 1
ATOM 2091 O O . PRO A 1 265 ? 13.078 15.312 -7.586 1 67.69 265 PRO A O 1
ATOM 2094 N N . GLY A 1 266 ? 12.375 13.305 -8.023 1 59.75 266 GLY A N 1
ATOM 2095 C CA . GLY A 1 266 ? 13.273 12.531 -7.184 1 59.75 266 GLY A CA 1
ATOM 2096 C C . GLY A 1 266 ? 14.742 12.82 -7.457 1 59.75 266 GLY A C 1
ATOM 2097 O O . GLY A 1 266 ? 15.594 12.57 -6.605 1 59.75 266 GLY A O 1
ATOM 2098 N N . SER A 1 267 ? 15.031 13.258 -8.68 1 53.41 267 SER A N 1
ATOM 2099 C CA . SER A 1 267 ? 16.438 13.438 -9.039 1 53.41 267 SER A CA 1
ATOM 2100 C C . SER A 1 267 ? 17 14.719 -8.43 1 53.41 267 SER A C 1
ATOM 2102 O O . SER A 1 267 ? 18.219 14.93 -8.438 1 53.41 267 SER A O 1
ATOM 2104 N N . TRP A 1 268 ? 16.203 15.531 -8.031 1 51.56 268 TRP A N 1
ATOM 2105 C CA . TRP A 1 268 ? 16.703 16.844 -7.594 1 51.56 268 TRP A CA 1
ATOM 2106 C C . TRP A 1 268 ? 17.484 16.719 -6.293 1 51.56 268 TRP A C 1
ATOM 2108 O O . TRP A 1 268 ? 17.141 15.906 -5.426 1 51.56 268 TRP A O 1
ATOM 2118 N N . HIS A 1 269 ? 18.703 17.297 -6.371 1 53.91 269 HIS A N 1
ATOM 2119 C CA . HIS A 1 269 ? 19.469 17.453 -5.137 1 53.91 269 HIS A CA 1
ATOM 2120 C C . HIS A 1 269 ? 18.688 18.281 -4.113 1 53.91 269 HIS A C 1
ATOM 2122 O O . HIS A 1 269 ? 17.844 19.094 -4.48 1 53.91 269 HIS A O 1
ATOM 2128 N N . ASP A 1 270 ? 18.828 17.938 -2.85 1 55.62 270 ASP A N 1
ATOM 2129 C CA . ASP A 1 270 ? 18.141 18.469 -1.68 1 55.62 270 ASP A CA 1
ATOM 2130 C C . ASP A 1 270 ? 18.062 20 -1.725 1 55.62 270 ASP A C 1
ATOM 2132 O O . ASP A 1 270 ? 17.047 20.578 -1.352 1 55.62 270 ASP A O 1
ATOM 2136 N N . SER A 1 271 ? 19.078 20.672 -2.35 1 56.84 271 SER A N 1
ATOM 2137 C CA . SER A 1 271 ? 19.094 22.125 -2.301 1 56.84 271 SER A CA 1
ATOM 2138 C C . SER A 1 271 ? 17.953 22.719 -3.137 1 56.84 271 SER A C 1
ATOM 2140 O O . SER A 1 271 ? 17.297 23.656 -2.713 1 56.84 271 SER A O 1
ATOM 2142 N N . ARG A 1 272 ? 17.688 22.188 -4.234 1 58.31 272 ARG A N 1
ATOM 2143 C CA . ARG A 1 272 ? 16.625 22.703 -5.09 1 58.31 272 ARG A CA 1
ATOM 2144 C C . ARG A 1 272 ? 15.258 22.281 -4.566 1 58.31 272 ARG A C 1
ATOM 2146 O O . ARG A 1 272 ? 14.289 23.031 -4.672 1 58.31 272 ARG A O 1
ATOM 2153 N N . THR A 1 273 ? 15.328 21.25 -3.82 1 67.19 273 THR A N 1
ATOM 2154 C CA . THR A 1 273 ? 14.078 20.688 -3.324 1 67.19 273 THR A CA 1
ATOM 2155 C C . THR A 1 273 ? 13.586 21.453 -2.1 1 67.19 273 THR A C 1
ATOM 2157 O O . THR A 1 273 ? 12.398 21.406 -1.774 1 67.19 273 THR A O 1
ATOM 2160 N N . ALA A 1 274 ? 14.523 22.234 -1.551 1 77 274 ALA A N 1
ATOM 2161 C CA . ALA A 1 274 ? 14.148 22.953 -0.339 1 77 274 ALA A CA 1
ATOM 2162 C C . ALA A 1 274 ? 14.188 24.469 -0.565 1 77 274 ALA A C 1
ATOM 2164 O O . ALA A 1 274 ? 14.359 25.234 0.382 1 77 274 ALA A O 1
ATOM 2165 N N . ALA A 1 275 ? 14.047 24.953 -1.703 1 77.69 275 ALA A N 1
ATOM 2166 C CA . ALA A 1 275 ? 14.242 26.344 -2.066 1 77.69 275 ALA A CA 1
ATOM 2167 C C . ALA A 1 275 ? 13.297 27.25 -1.283 1 77.69 275 ALA A C 1
ATOM 2169 O O . ALA A 1 275 ? 13.703 28.312 -0.788 1 77.69 275 ALA A O 1
ATOM 2170 N N . LYS A 1 276 ? 12.094 26.844 -1.119 1 82.38 276 LYS A N 1
ATOM 2171 C CA . LYS A 1 276 ? 11.102 27.656 -0.413 1 82.38 276 LYS A CA 1
ATOM 2172 C C . LYS A 1 276 ? 11.461 27.812 1.062 1 82.38 276 LYS A C 1
ATOM 2174 O O . LYS A 1 276 ? 11.383 28.906 1.618 1 82.38 276 LYS A O 1
ATOM 2179 N N . VAL A 1 277 ? 11.836 26.734 1.545 1 87.62 277 VAL A N 1
ATOM 2180 C CA . VAL A 1 277 ? 12.203 26.75 2.957 1 87.62 277 VAL A CA 1
ATOM 2181 C C . VAL A 1 277 ? 13.43 27.641 3.16 1 87.62 277 VAL A C 1
ATOM 2183 O O . VAL A 1 277 ? 13.492 28.422 4.109 1 87.62 277 VAL A O 1
ATOM 2186 N N . TYR A 1 278 ? 14.352 27.578 2.25 1 86.38 278 TYR A N 1
ATOM 2187 C CA . TYR A 1 278 ? 15.562 28.375 2.332 1 86.38 278 TYR A CA 1
ATOM 2188 C C . TYR A 1 278 ? 15.242 29.859 2.195 1 86.38 278 TYR A C 1
ATOM 2190 O O . TYR A 1 278 ? 15.82 30.688 2.904 1 86.38 278 TYR A O 1
ATOM 2198 N N . GLU A 1 279 ? 14.352 30.094 1.343 1 86.94 279 GLU A N 1
ATOM 2199 C CA . GLU A 1 279 ? 13.945 31.484 1.171 1 86.94 279 GLU A CA 1
ATOM 2200 C C . GLU A 1 279 ? 13.289 32.031 2.439 1 86.94 279 GLU A C 1
ATOM 2202 O O . GLU A 1 279 ? 13.547 33.156 2.836 1 86.94 279 GLU A O 1
ATOM 2207 N N . GLN A 1 280 ? 12.523 31.266 3.064 1 90.81 280 GLN A N 1
ATOM 2208 C CA . GLN A 1 280 ? 11.867 31.672 4.301 1 90.81 280 GLN A CA 1
ATOM 2209 C C . GLN A 1 280 ? 12.875 31.844 5.43 1 90.81 280 GLN A C 1
ATOM 2211 O O . GLN A 1 280 ? 12.734 32.75 6.266 1 90.81 280 GLN A O 1
ATOM 2216 N N . LEU A 1 281 ? 13.844 31.047 5.398 1 91 281 LEU A N 1
ATOM 2217 C CA . LEU A 1 281 ? 14.906 31.156 6.391 1 91 281 LEU A CA 1
ATOM 2218 C C . LEU A 1 281 ? 15.711 32.438 6.184 1 91 281 LEU A C 1
ATOM 2220 O O . LEU A 1 281 ? 16.109 33.094 7.152 1 91 281 LEU A O 1
ATOM 2224 N N . ARG A 1 282 ? 15.859 32.844 5 1 88.44 282 ARG A N 1
ATOM 2225 C CA . ARG A 1 282 ? 16.641 34.031 4.664 1 88.44 282 ARG A CA 1
ATOM 2226 C C . ARG A 1 282 ? 15.859 35.312 4.941 1 88.44 282 ARG A C 1
ATOM 2228 O O . ARG A 1 282 ? 16.406 36.281 5.457 1 88.44 282 ARG A O 1
ATOM 2235 N N . THR A 1 283 ? 14.625 35.25 4.648 1 90.56 283 THR A N 1
ATOM 2236 C CA . THR A 1 283 ? 13.883 36.531 4.582 1 90.56 283 THR A CA 1
ATOM 2237 C C . THR A 1 283 ? 12.969 36.656 5.793 1 90.56 283 THR A C 1
ATOM 2239 O O . THR A 1 283 ? 12.648 37.781 6.199 1 90.56 283 THR A O 1
ATOM 2242 N N . ARG A 1 284 ? 12.609 35.531 6.395 1 92.69 284 ARG A N 1
ATOM 2243 C CA . ARG A 1 284 ? 11.547 35.656 7.391 1 92.69 284 ARG A CA 1
ATOM 2244 C C . ARG A 1 284 ? 12 35.094 8.734 1 92.69 284 ARG A C 1
ATOM 2246 O O . ARG A 1 284 ? 11.18 34.906 9.641 1 92.69 284 ARG A O 1
ATOM 2253 N N . THR A 1 285 ? 13.234 34.812 8.867 1 93.94 285 THR A N 1
ATOM 2254 C CA . THR A 1 285 ? 13.727 34.219 10.109 1 93.94 285 THR A CA 1
ATOM 2255 C C . THR A 1 285 ? 14.789 35.125 10.734 1 93.94 285 THR A C 1
ATOM 2257 O O . THR A 1 285 ? 15.836 35.375 10.133 1 93.94 285 THR A O 1
ATOM 2260 N N . PRO A 1 286 ? 14.5 35.656 11.938 1 93.44 286 PRO A N 1
ATOM 2261 C CA . PRO A 1 286 ? 15.508 36.5 12.617 1 93.44 286 PRO A CA 1
ATOM 2262 C C . PRO A 1 286 ? 16.781 35.719 12.922 1 93.44 286 PRO A C 1
ATOM 2264 O O . PRO A 1 286 ? 16.781 34.5 12.977 1 93.44 286 PRO A O 1
ATOM 2267 N N . ASN A 1 287 ? 17.859 36.469 13.102 1 90.88 287 ASN A N 1
ATOM 2268 C CA . ASN A 1 287 ? 19.125 35.875 13.492 1 90.88 287 ASN A CA 1
ATOM 2269 C C . ASN A 1 287 ? 19.016 35.156 14.836 1 90.88 287 ASN A C 1
ATOM 2271 O O . ASN A 1 287 ? 18.328 35.625 15.742 1 90.88 287 ASN A O 1
ATOM 2275 N N . GLY A 1 288 ? 19.641 34.031 14.914 1 91.75 288 GLY A N 1
ATOM 2276 C CA . GLY A 1 288 ? 19.641 33.281 16.156 1 91.75 288 GLY A CA 1
ATOM 2277 C C . GLY A 1 288 ? 18.688 32.094 16.156 1 91.75 288 GLY A C 1
ATOM 2278 O O . GLY A 1 288 ? 18.781 31.188 17 1 91.75 288 GLY A O 1
ATOM 2279 N N . TYR A 1 289 ? 17.734 32.188 15.297 1 94.69 289 TYR A N 1
ATOM 2280 C CA . TYR A 1 289 ? 16.797 31.078 15.164 1 94.69 289 TYR A CA 1
ATOM 2281 C C . TYR A 1 289 ? 17.188 30.188 13.992 1 94.69 289 TYR A C 1
ATOM 2283 O O . TYR A 1 289 ? 17.656 30.656 12.961 1 94.69 289 TYR A O 1
ATOM 2291 N N . PHE A 1 290 ? 16.969 28.844 14.148 1 93.31 290 PHE A N 1
ATOM 2292 C CA . PHE A 1 290 ? 17.375 27.938 13.086 1 93.31 290 PHE A CA 1
ATOM 2293 C C . PHE A 1 290 ? 16.531 26.672 13.109 1 93.31 290 PHE A C 1
ATOM 2295 O O . PHE A 1 290 ? 15.789 26.422 14.062 1 93.31 290 PHE A O 1
ATOM 2302 N N . LEU A 1 291 ? 16.609 25.891 12.031 1 93.38 291 LEU A N 1
ATOM 2303 C CA . LEU A 1 291 ? 15.977 24.578 11.906 1 93.38 291 LEU A CA 1
ATOM 2304 C C . LEU A 1 291 ? 17 23.469 12.117 1 93.38 291 LEU A C 1
ATOM 2306 O O . LEU A 1 291 ? 18.172 23.625 11.766 1 93.38 291 LEU A O 1
ATOM 2310 N N . ILE A 1 292 ? 16.5 22.406 12.688 1 90.75 292 ILE A N 1
ATOM 2311 C CA . ILE A 1 292 ? 17.312 21.203 12.789 1 90.75 292 ILE A CA 1
ATOM 2312 C C . ILE A 1 292 ? 17.031 20.297 11.602 1 90.75 292 ILE A C 1
ATOM 2314 O O . ILE A 1 292 ? 15.875 20.031 11.266 1 90.75 292 ILE A O 1
ATOM 2318 N N . ALA A 1 293 ? 18.047 19.844 10.883 1 87.25 293 ALA A N 1
ATOM 2319 C CA . ALA A 1 293 ? 17.875 19.016 9.695 1 87.25 293 ALA A CA 1
ATOM 2320 C C . ALA A 1 293 ? 18.938 17.922 9.641 1 87.25 293 ALA A C 1
ATOM 2322 O O . ALA A 1 293 ? 19.797 17.844 10.516 1 87.25 293 ALA A O 1
ATOM 2323 N N . ASP A 1 294 ? 18.703 17.016 8.695 1 77.44 294 ASP A N 1
ATOM 2324 C CA . ASP A 1 294 ? 19.703 15.977 8.461 1 77.44 294 ASP A CA 1
ATOM 2325 C C . ASP A 1 294 ? 20.906 16.531 7.695 1 77.44 294 ASP A C 1
ATOM 2327 O O . ASP A 1 294 ? 20.812 17.594 7.074 1 77.44 294 ASP A O 1
ATOM 2331 N N . SER A 1 295 ? 22.047 15.852 7.746 1 72 295 SER A N 1
ATOM 2332 C CA . SER A 1 295 ? 23.297 16.297 7.148 1 72 295 SER A CA 1
ATOM 2333 C C . SER A 1 295 ? 23.188 16.344 5.625 1 72 295 SER A C 1
ATOM 2335 O O . SER A 1 295 ? 24.031 16.953 4.957 1 72 295 SER A O 1
ATOM 2337 N N . ALA A 1 296 ? 22.141 15.742 5.121 1 68.62 296 ALA A N 1
ATOM 2338 C CA . ALA A 1 296 ? 21.969 15.695 3.674 1 68.62 296 ALA A CA 1
ATOM 2339 C C . ALA A 1 296 ? 21.516 17.047 3.127 1 68.62 296 ALA A C 1
ATOM 2341 O O . ALA A 1 296 ? 21.641 17.312 1.929 1 68.62 296 ALA A O 1
ATOM 2342 N N . PHE A 1 297 ? 21 17.891 3.949 1 74.5 297 PHE A N 1
ATOM 2343 C CA . PHE A 1 297 ? 20.531 19.188 3.486 1 74.5 297 PHE A CA 1
ATOM 2344 C C . PHE A 1 297 ? 21.703 20.172 3.387 1 74.5 297 PHE A C 1
ATOM 2346 O O . PHE A 1 297 ? 22.438 20.375 4.359 1 74.5 297 PHE A O 1
ATOM 2353 N N . PRO A 1 298 ? 21.938 20.516 2.035 1 61.31 298 PRO A N 1
ATOM 2354 C CA . PRO A 1 298 ? 23.078 21.406 1.844 1 61.31 298 PRO A CA 1
ATOM 2355 C C . PRO A 1 298 ? 22.953 22.719 2.637 1 61.31 298 PRO A C 1
ATOM 2357 O O . PRO A 1 298 ? 21.844 23.234 2.793 1 61.31 298 PRO A O 1
ATOM 2360 N N . ARG A 1 299 ? 23.938 23.047 3.383 1 60.91 299 ARG A N 1
ATOM 2361 C CA . ARG A 1 299 ? 24.047 24.375 3.988 1 60.91 299 ARG A CA 1
ATOM 2362 C C . ARG A 1 299 ? 24.438 25.422 2.953 1 60.91 299 ARG A C 1
ATOM 2364 O O . ARG A 1 299 ? 25.609 25.5 2.562 1 60.91 299 ARG A O 1
ATOM 2371 N N . VAL A 1 300 ? 23.422 25.688 2.105 1 55.88 300 VAL A N 1
ATOM 2372 C CA . VAL A 1 300 ? 23.656 26.531 0.932 1 55.88 300 VAL A CA 1
ATOM 2373 C C . VAL A 1 300 ? 24.062 27.938 1.37 1 55.88 300 VAL A C 1
ATOM 2375 O O . VAL A 1 300 ? 23.234 28.719 1.812 1 55.88 300 VAL A O 1
ATOM 2378 N N . GLY A 1 301 ? 25.25 28.281 1.258 1 59.03 301 GLY A N 1
ATOM 2379 C CA . GLY A 1 301 ? 25.781 29.641 1.262 1 59.03 301 GLY A CA 1
ATOM 2380 C C . GLY A 1 301 ? 25.891 30.234 2.652 1 59.03 301 GLY A C 1
ATOM 2381 O O . GLY A 1 301 ? 25.266 29.75 3.594 1 59.03 301 GLY A O 1
ATOM 2382 N N . ALA A 1 302 ? 26.734 31.297 2.834 1 59.5 302 ALA A N 1
ATOM 2383 C CA . ALA A 1 302 ? 27.047 32.031 4.059 1 59.5 302 ALA A CA 1
ATOM 2384 C C . ALA A 1 302 ? 25.766 32.531 4.73 1 59.5 302 ALA A C 1
ATOM 2386 O O . ALA A 1 302 ? 25.703 32.625 5.957 1 59.5 302 ALA A O 1
ATOM 2387 N N . ASP A 1 303 ? 24.719 32.844 3.9 1 63.66 303 ASP A N 1
ATOM 2388 C CA . ASP A 1 303 ? 23.5 33.438 4.422 1 63.66 303 ASP A CA 1
ATOM 2389 C C . ASP A 1 303 ? 22.641 32.406 5.148 1 63.66 303 ASP A C 1
ATOM 2391 O O . ASP A 1 303 ? 21.797 32.781 5.969 1 63.66 303 ASP A O 1
ATOM 2395 N N . LEU A 1 304 ? 22.844 31.188 4.84 1 71.75 304 LEU A N 1
ATOM 2396 C CA . LEU A 1 304 ? 22.078 30.125 5.5 1 71.75 304 LEU A CA 1
ATOM 2397 C C . LEU A 1 304 ? 22.891 29.5 6.625 1 71.75 304 LEU A C 1
ATOM 2399 O O . LEU A 1 304 ? 22.375 28.641 7.355 1 71.75 304 LEU A O 1
ATOM 2403 N N . ALA A 1 305 ? 24.062 30.234 6.594 1 70.5 305 ALA A N 1
ATOM 2404 C CA . ALA A 1 305 ? 24.938 29.734 7.641 1 70.5 305 ALA A CA 1
ATOM 2405 C C . ALA A 1 305 ? 24.359 30.016 9.023 1 70.5 305 ALA A C 1
ATOM 2407 O O . ALA A 1 305 ? 23.906 31.125 9.305 1 70.5 305 ALA A O 1
ATOM 2408 N N . GLY A 1 306 ? 23.953 29.172 9.742 1 81.12 306 GLY A N 1
ATOM 2409 C CA . GLY A 1 306 ? 23.453 29.281 11.102 1 81.12 306 GLY A CA 1
ATOM 2410 C C . GLY A 1 306 ? 21.953 29.031 11.203 1 81.12 306 GLY A C 1
ATOM 2411 O O . GLY A 1 306 ? 21.406 28.984 12.305 1 81.12 306 GLY A O 1
ATOM 2412 N N . LYS A 1 307 ? 21.359 29.156 10.008 1 89.06 307 LYS A N 1
ATOM 2413 C CA . LYS A 1 307 ? 19.906 29.016 10.031 1 89.06 307 LYS A CA 1
ATOM 2414 C C . LYS A 1 307 ? 19.5 27.547 9.93 1 89.06 307 LYS A C 1
ATOM 2416 O O . LYS A 1 307 ? 18.312 27.219 10.031 1 89.06 307 LYS A O 1
ATOM 2421 N N . ILE A 1 308 ? 20.391 26.672 9.617 1 88.19 308 ILE A N 1
ATOM 2422 C CA . ILE A 1 308 ? 20.188 25.234 9.609 1 88.19 308 ILE A CA 1
ATOM 2423 C C . ILE A 1 308 ? 21.328 24.531 10.359 1 88.19 308 ILE A C 1
ATOM 2425 O O . ILE A 1 308 ? 22.5 24.797 10.094 1 88.19 308 ILE A O 1
ATOM 2429 N N . LYS A 1 309 ? 20.984 23.781 11.289 1 86.06 309 LYS A N 1
ATOM 2430 C CA . LYS A 1 309 ? 22 23.031 12.008 1 86.06 309 LYS A CA 1
ATOM 2431 C C . LYS A 1 309 ? 21.828 21.531 11.789 1 86.06 309 LYS A C 1
ATOM 2433 O O . LYS A 1 309 ? 20.719 21.016 11.789 1 86.06 309 LYS A O 1
ATOM 2438 N N . THR A 1 310 ? 22.875 20.859 11.484 1 81.06 310 THR A N 1
ATOM 2439 C CA . THR A 1 310 ? 22.922 19.438 11.219 1 81.06 310 THR A CA 1
ATOM 2440 C C . THR A 1 310 ? 23.953 18.75 12.125 1 81.06 310 THR A C 1
ATOM 2442 O O . THR A 1 310 ? 24.828 19.422 12.688 1 81.06 310 THR A O 1
ATOM 2445 N N . PRO A 1 311 ? 23.719 17.453 12.32 1 75.56 311 PRO A N 1
ATOM 2446 C CA . PRO A 1 311 ? 24.766 16.75 13.055 1 75.56 311 PRO A CA 1
ATOM 2447 C C . PRO A 1 311 ? 26.109 16.766 12.32 1 75.56 311 PRO A C 1
ATOM 2449 O O . PRO A 1 311 ? 26.156 17 11.109 1 75.56 311 PRO A O 1
ATOM 2452 N N . LEU A 1 312 ? 27.172 16.625 13.242 1 71.44 312 LEU A N 1
ATOM 2453 C CA . LEU A 1 312 ? 28.5 16.516 12.648 1 71.44 312 LEU A CA 1
ATOM 2454 C C . LEU A 1 312 ? 28.609 15.289 11.75 1 71.44 312 LEU A C 1
ATOM 2456 O O . LEU A 1 312 ? 28.078 14.227 12.086 1 71.44 312 LEU A O 1
ATOM 2460 N N . LYS A 1 313 ? 29.078 15.555 10.555 1 63.5 313 LYS A N 1
ATOM 2461 C CA . LYS A 1 313 ? 29.297 14.422 9.656 1 63.5 313 LYS A CA 1
ATOM 2462 C C . LYS A 1 313 ? 30.297 13.43 10.25 1 63.5 313 LYS A C 1
ATOM 2464 O O . LYS A 1 313 ? 31.141 13.812 11.07 1 63.5 313 LYS A O 1
ATOM 2469 N N . GLU A 1 314 ? 30.203 12.172 9.977 1 53.97 314 GLU A N 1
ATOM 2470 C CA . GLU A 1 314 ? 31.062 11.109 10.5 1 53.97 314 GLU A CA 1
ATOM 2471 C C . GLU A 1 314 ? 32.531 11.477 10.391 1 53.97 314 GLU A C 1
ATOM 2473 O O . GLU A 1 314 ? 33.312 11.227 11.312 1 53.97 314 GLU A O 1
ATOM 2478 N N . ARG A 1 315 ? 32.938 12.023 9.32 1 55.94 315 ARG A N 1
ATOM 2479 C CA . ARG A 1 315 ? 34.344 12.273 9.125 1 55.94 315 ARG A CA 1
ATOM 2480 C C . ARG A 1 315 ? 34.719 13.727 9.445 1 55.94 315 ARG A C 1
ATOM 2482 O O . ARG A 1 315 ? 35.719 14.234 8.984 1 55.94 315 ARG A O 1
ATOM 2489 N N . ALA A 1 316 ? 33.906 14.32 10.195 1 59.94 316 ALA A N 1
ATOM 2490 C CA . ALA A 1 316 ? 34.188 15.727 10.484 1 59.94 316 ALA A CA 1
ATOM 2491 C C . ALA A 1 316 ? 35.375 15.867 11.43 1 59.94 316 ALA A C 1
ATOM 2493 O O . ALA A 1 316 ? 35.531 15.07 12.359 1 59.94 316 ALA A O 1
ATOM 2494 N N . ARG A 1 317 ? 36.344 16.688 11.109 1 62.69 317 ARG A N 1
ATOM 2495 C CA . ARG A 1 317 ? 37.5 16.984 11.969 1 62.69 317 ARG A CA 1
ATOM 2496 C C . ARG A 1 317 ? 37.031 17.625 13.273 1 62.69 317 ARG A C 1
ATOM 2498 O O . ARG A 1 317 ? 36.344 18.641 13.258 1 62.69 317 ARG A O 1
ATOM 2505 N N . LEU A 1 318 ? 37.281 16.938 14.305 1 70.38 318 LEU A N 1
ATOM 2506 C CA . LEU A 1 318 ? 36.969 17.469 15.625 1 70.38 318 LEU A CA 1
ATOM 2507 C C . LEU A 1 318 ? 38 18.516 16.047 1 70.38 318 LEU A C 1
ATOM 2509 O O . LEU A 1 318 ? 39.125 18.531 15.5 1 70.38 318 LEU A O 1
ATOM 2513 N N . ALA A 1 319 ? 37.531 19.359 16.844 1 64.56 319 ALA A N 1
ATOM 2514 C CA . ALA A 1 319 ? 38.438 20.375 17.359 1 64.56 319 ALA A CA 1
ATOM 2515 C C . ALA A 1 319 ? 39.656 19.719 18.047 1 64.56 319 ALA A C 1
ATOM 2517 O O . ALA A 1 319 ? 39.531 18.625 18.609 1 64.56 319 ALA A O 1
ATOM 2518 N N . ASP A 1 320 ? 40.812 20.359 17.891 1 70.56 320 ASP A N 1
ATOM 2519 C CA . ASP A 1 320 ? 42.062 19.875 18.5 1 70.56 320 ASP A CA 1
ATOM 2520 C C . ASP A 1 320 ? 41.938 19.906 20.031 1 70.56 320 ASP A C 1
ATOM 2522 O O . ASP A 1 320 ? 42.438 19 20.703 1 70.56 320 ASP A O 1
ATOM 2526 N N . ASN A 1 321 ? 41.25 20.859 20.5 1 73.31 321 ASN A N 1
ATOM 2527 C CA . ASN A 1 321 ? 41 20.953 21.938 1 73.31 321 ASN A CA 1
ATOM 2528 C C . ASN A 1 321 ? 39.969 19.906 22.406 1 73.31 321 ASN A C 1
ATOM 2530 O O . ASN A 1 321 ? 38.844 19.875 21.906 1 73.31 321 ASN A O 1
ATOM 2534 N N . PRO A 1 322 ? 40.469 19.016 23.281 1 77.25 322 PRO A N 1
ATOM 2535 C CA . PRO A 1 322 ? 39.594 17.906 23.734 1 77.25 322 PRO A CA 1
ATOM 2536 C C . PRO A 1 322 ? 38.25 18.391 24.281 1 77.25 322 PRO A C 1
ATOM 2538 O O . PRO A 1 322 ? 37.25 17.75 24.047 1 77.25 322 PRO A O 1
ATOM 2541 N N . ASP A 1 323 ? 38.406 19.5 25.031 1 76 323 ASP A N 1
ATOM 2542 C CA . ASP A 1 323 ? 37.156 20.016 25.594 1 76 323 ASP A CA 1
ATOM 2543 C C . ASP A 1 323 ? 36.219 20.484 24.484 1 76 323 ASP A C 1
ATOM 2545 O O . ASP A 1 323 ? 35 20.234 24.547 1 76 323 ASP A O 1
ATOM 2549 N N . GLU A 1 324 ? 36.75 21.062 23.562 1 76.38 324 GLU A N 1
ATOM 2550 C CA . GLU A 1 324 ? 35.938 21.547 22.438 1 76.38 324 GLU A CA 1
ATOM 2551 C C . GLU A 1 324 ? 35.438 20.391 21.594 1 76.38 324 GLU A C 1
ATOM 2553 O O . GLU A 1 324 ? 34.312 20.422 21.125 1 76.38 324 GLU A O 1
ATOM 2558 N N . ALA A 1 325 ? 36.188 19.469 21.516 1 74.38 325 ALA A N 1
ATOM 2559 C CA . ALA A 1 325 ? 35.781 18.281 20.781 1 74.38 325 ALA A CA 1
ATOM 2560 C C . ALA A 1 325 ? 34.625 17.578 21.484 1 74.38 325 ALA A C 1
ATOM 2562 O O . ALA A 1 325 ? 33.688 17.141 20.844 1 74.38 325 ALA A O 1
ATOM 2563 N N . ALA A 1 326 ? 34.812 17.516 22.734 1 74.25 326 ALA A N 1
ATOM 2564 C CA . ALA A 1 326 ? 33.75 16.875 23.516 1 74.25 326 ALA A CA 1
ATOM 2565 C C . ALA A 1 326 ? 32.438 17.625 23.391 1 74.25 326 ALA A C 1
ATOM 2567 O O . ALA A 1 326 ? 31.359 17.016 23.266 1 74.25 326 ALA A O 1
ATOM 2568 N N . ARG A 1 327 ? 32.562 18.891 23.453 1 74.44 327 ARG A N 1
ATOM 2569 C CA . ARG A 1 327 ? 31.375 19.719 23.312 1 74.44 327 ARG A CA 1
ATOM 2570 C C . ARG A 1 327 ? 30.75 19.562 21.938 1 74.44 327 ARG A C 1
ATOM 2572 O O . ARG A 1 327 ? 29.516 19.516 21.812 1 74.44 327 ARG A O 1
ATOM 2579 N N . GLN A 1 328 ? 31.578 19.469 21.031 1 76.19 328 GLN A N 1
ATOM 2580 C CA . GLN A 1 328 ? 31.094 19.281 19.656 1 76.19 328 GLN A CA 1
ATOM 2581 C C . GLN A 1 328 ? 30.375 17.953 19.5 1 76.19 328 GLN A C 1
ATOM 2583 O O . GLN A 1 328 ? 29.344 17.875 18.828 1 76.19 328 GLN A O 1
ATOM 2588 N N . ILE A 1 329 ? 30.859 17.047 20.109 1 73.44 329 ILE A N 1
ATOM 2589 C CA . ILE A 1 329 ? 30.25 15.727 20.047 1 73.44 329 ILE A CA 1
ATOM 2590 C C . ILE A 1 329 ? 28.922 15.727 20.781 1 73.44 329 ILE A C 1
ATOM 2592 O O . ILE A 1 329 ? 27.922 15.188 20.281 1 73.44 329 ILE A O 1
ATOM 2596 N N . GLU A 1 330 ? 28.922 16.375 21.875 1 72.31 330 GLU A N 1
ATOM 2597 C CA . GLU A 1 330 ? 27.688 16.469 22.641 1 72.31 330 GLU A CA 1
ATOM 2598 C C . GLU A 1 330 ? 26.609 17.219 21.859 1 72.31 330 GLU A C 1
ATOM 2600 O O . GLU A 1 330 ? 25.438 16.797 21.844 1 72.31 330 GLU A O 1
ATOM 2605 N N . TYR A 1 331 ? 27.047 18.203 21.328 1 74.81 331 TYR A N 1
ATOM 2606 C CA . TYR A 1 331 ? 26.125 19 20.516 1 74.81 331 TYR A CA 1
ATOM 2607 C C . TYR A 1 331 ? 25.625 18.188 19.328 1 74.81 331 TYR A C 1
ATOM 2609 O O . TYR A 1 331 ? 24.422 18.172 19.047 1 74.81 331 TYR A O 1
ATOM 2617 N N . SER A 1 332 ? 26.469 17.531 18.734 1 74.44 332 SER A N 1
ATOM 2618 C CA . SER A 1 332 ? 26.094 16.688 17.609 1 74.44 332 SER A CA 1
ATOM 2619 C C . SER A 1 332 ? 25.141 15.586 18.031 1 74.44 332 SER A C 1
ATOM 2621 O O . SER A 1 332 ? 24.188 15.273 17.312 1 74.44 332 SER A O 1
ATOM 2623 N N . ASN A 1 333 ? 25.359 15.141 19.141 1 70.5 333 ASN A N 1
ATOM 2624 C CA . ASN A 1 333 ? 24.469 14.117 19.672 1 70.5 333 ASN A CA 1
ATOM 2625 C C . ASN A 1 333 ? 23.078 14.688 19.969 1 70.5 333 ASN A C 1
ATOM 2627 O O . ASN A 1 333 ? 22.062 14.039 19.719 1 70.5 333 ASN A O 1
ATOM 2631 N N . SER A 1 334 ? 23.141 15.844 20.469 1 71.94 334 SER A N 1
ATOM 2632 C CA . SER A 1 334 ? 21.875 16.5 20.766 1 71.94 334 SER A CA 1
ATOM 2633 C C . SER A 1 334 ? 21.094 16.797 19.484 1 71.94 334 SER A C 1
ATOM 2635 O O . SER A 1 334 ? 19.875 16.609 19.438 1 71.94 334 SER A O 1
ATOM 2637 N N . ILE A 1 335 ? 21.734 17.125 18.531 1 74.12 335 ILE A N 1
ATOM 2638 C CA . ILE A 1 335 ? 21.109 17.422 17.25 1 74.12 335 ILE A CA 1
ATOM 2639 C C . ILE A 1 335 ? 20.562 16.125 16.641 1 74.12 335 ILE A C 1
ATOM 2641 O O . ILE A 1 335 ? 19.453 16.109 16.109 1 74.12 335 ILE A O 1
ATOM 2645 N N . THR A 1 336 ? 21.297 15.156 16.812 1 70.94 336 THR A N 1
ATOM 2646 C CA . THR A 1 336 ? 20.859 13.859 16.312 1 70.94 336 THR A CA 1
ATOM 2647 C C . THR A 1 336 ? 19.578 13.414 17.016 1 70.94 336 THR A C 1
ATOM 2649 O O . THR A 1 336 ? 18.625 12.977 16.359 1 70.94 336 THR A O 1
ATOM 2652 N N . SER A 1 337 ? 19.609 13.625 18.234 1 70.62 337 SER A N 1
ATOM 2653 C CA . SER A 1 337 ? 18.422 13.273 19.016 1 70.62 337 SER A CA 1
ATOM 2654 C C . SER A 1 337 ? 17.234 14.156 18.641 1 70.62 337 SER A C 1
ATOM 2656 O O . SER A 1 337 ? 16.094 13.695 18.609 1 70.62 337 SER A O 1
ATOM 2658 N N . ALA A 1 338 ? 17.594 15.344 18.297 1 72.69 338 ALA A N 1
ATOM 2659 C CA . ALA A 1 338 ? 16.547 16.328 18 1 72.69 338 ALA A CA 1
ATOM 2660 C C . ALA A 1 338 ? 15.977 16.109 16.609 1 72.69 338 ALA A C 1
ATOM 2662 O O . ALA A 1 338 ? 15 16.75 16.219 1 72.69 338 ALA A O 1
ATOM 2663 N N . ARG A 1 339 ? 16.438 15.164 15.914 1 76.25 339 ARG A N 1
ATOM 2664 C CA . ARG A 1 339 ? 15.914 14.844 14.594 1 76.25 339 ARG A CA 1
ATOM 2665 C C . ARG A 1 339 ? 14.75 13.859 14.68 1 76.25 339 ARG A C 1
ATOM 2667 O O . ARG A 1 339 ? 13.992 13.703 13.727 1 76.25 339 ARG A O 1
ATOM 2674 N N . GLN A 1 340 ? 14.586 13.266 15.75 1 76.25 340 GLN A N 1
ATOM 2675 C CA . GLN A 1 340 ? 13.57 12.242 15.969 1 76.25 340 GLN A CA 1
ATOM 2676 C C . GLN A 1 340 ? 12.172 12.789 15.711 1 76.25 340 GLN A C 1
ATOM 2678 O O . GLN A 1 340 ? 11.328 12.109 15.117 1 76.25 340 GLN A O 1
ATOM 2683 N N . PRO A 1 341 ? 11.977 14.055 16.047 1 80.12 341 PRO A N 1
ATOM 2684 C CA . PRO A 1 341 ? 10.633 14.594 15.828 1 80.12 341 PRO A CA 1
ATOM 2685 C C . PRO A 1 341 ? 10.242 14.625 14.352 1 80.12 341 PRO A C 1
ATOM 2687 O O . PRO A 1 341 ? 9.086 14.383 14.008 1 80.12 341 PRO A O 1
ATOM 2690 N N . ALA A 1 342 ? 11.211 14.938 13.547 1 82.25 342 ALA A N 1
ATOM 2691 C CA . ALA A 1 342 ? 10.914 14.93 12.109 1 82.25 342 ALA A CA 1
ATOM 2692 C C . ALA A 1 342 ? 10.516 13.531 11.648 1 82.25 342 ALA A C 1
ATOM 2694 O O . ALA A 1 342 ? 9.602 13.375 10.836 1 82.25 342 ALA A O 1
ATOM 2695 N N . GLU A 1 343 ? 11.125 12.523 12.18 1 76 343 GLU A N 1
ATOM 2696 C CA . GLU A 1 343 ? 10.773 11.148 11.859 1 76 343 GLU A CA 1
ATOM 2697 C C . GLU A 1 343 ? 9.375 10.797 12.359 1 76 343 GLU A C 1
ATOM 2699 O O . GLU A 1 343 ? 8.617 10.109 11.672 1 76 343 GLU A O 1
ATOM 2704 N N . TRP A 1 344 ? 9.055 11.352 13.5 1 78.06 344 TRP A N 1
ATOM 2705 C CA . TRP A 1 344 ? 7.715 11.141 14.039 1 78.06 344 TRP A CA 1
ATOM 2706 C C . TRP A 1 344 ? 6.66 11.805 13.156 1 78.06 344 TRP A C 1
ATOM 2708 O O . TRP A 1 344 ? 5.602 11.227 12.906 1 78.06 344 TRP A O 1
ATOM 2718 N N . GLY A 1 345 ? 6.996 12.945 12.789 1 84.56 345 GLY A N 1
ATOM 2719 C CA . GLY A 1 345 ? 6.074 13.656 11.922 1 84.56 345 GLY A CA 1
ATOM 2720 C C . GLY A 1 345 ? 5.812 12.938 10.609 1 84.56 345 GLY A C 1
ATOM 2721 O O . GLY A 1 345 ? 4.664 12.812 10.188 1 84.56 345 GLY A O 1
ATOM 2722 N N . MET A 1 346 ? 6.848 12.422 10.062 1 82.44 346 MET A N 1
ATOM 2723 C CA . MET A 1 346 ? 6.73 11.695 8.805 1 82.44 346 MET A CA 1
ATOM 2724 C C . MET A 1 346 ? 5.938 10.406 8.984 1 82.44 346 MET A C 1
ATOM 2726 O O . MET A 1 346 ? 5.098 10.07 8.148 1 82.44 346 MET A O 1
ATOM 2730 N N . ARG A 1 347 ? 6.152 9.758 10.023 1 75.44 347 ARG A N 1
ATOM 2731 C CA . ARG A 1 347 ? 5.434 8.523 10.328 1 75.44 347 ARG A CA 1
ATOM 2732 C C . ARG A 1 347 ? 3.955 8.805 10.578 1 75.44 347 ARG A C 1
ATOM 2734 O O . ARG A 1 347 ? 3.094 8.039 10.141 1 75.44 347 ARG A O 1
ATOM 2741 N N . ALA A 1 348 ? 3.734 9.844 11.273 1 81.19 348 ALA A N 1
ATOM 2742 C CA . ALA A 1 348 ? 2.352 10.219 11.555 1 81.19 348 ALA A CA 1
ATOM 2743 C C . ALA A 1 348 ? 1.596 10.539 10.266 1 81.19 348 ALA A C 1
ATOM 2745 O O . ALA A 1 348 ? 0.437 10.148 10.109 1 81.19 348 ALA A O 1
ATOM 2746 N N . LEU A 1 349 ? 2.283 11.25 9.477 1 87.75 349 LEU A N 1
ATOM 2747 C CA . LEU A 1 349 ? 1.683 11.625 8.203 1 87.75 349 LEU A CA 1
ATOM 2748 C C . LEU A 1 349 ? 1.36 10.391 7.367 1 87.75 349 LEU A C 1
ATOM 2750 O O . LEU A 1 349 ? 0.234 10.234 6.887 1 87.75 349 LEU A O 1
ATOM 2754 N N . GLN A 1 350 ? 2.268 9.484 7.234 1 82.44 350 GLN A N 1
ATOM 2755 C CA . GLN A 1 350 ? 2.07 8.289 6.422 1 82.44 350 GLN A CA 1
ATOM 2756 C C . GLN A 1 350 ? 1.136 7.301 7.113 1 82.44 350 GLN A C 1
ATOM 2758 O O . GLN A 1 350 ? 0.459 6.512 6.453 1 82.44 350 GLN A O 1
ATOM 2763 N N . GLY A 1 351 ? 1.161 7.355 8.414 1 78.31 351 G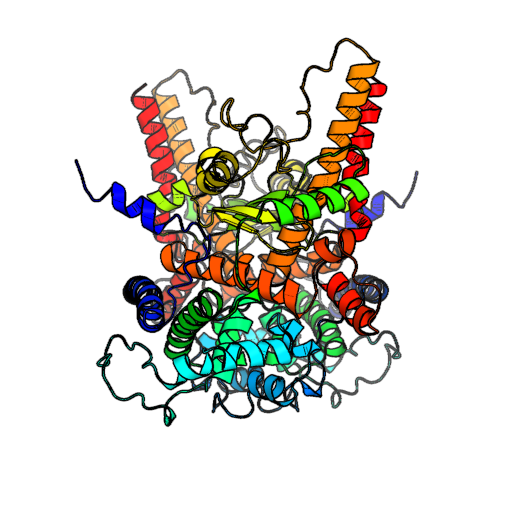LY A N 1
ATOM 2764 C CA . GLY A 1 351 ? 0.263 6.496 9.164 1 78.31 351 GLY A CA 1
ATOM 2765 C C . GLY A 1 351 ? -1.194 6.891 9.031 1 78.31 351 GLY A C 1
ATOM 2766 O O . GLY A 1 351 ? -2.07 6.031 8.93 1 78.31 351 GLY A O 1
ATOM 2767 N N . ALA A 1 352 ? -1.396 8.109 9 1 85.69 352 ALA A N 1
ATOM 2768 C CA . ALA A 1 352 ? -2.766 8.609 8.922 1 85.69 352 ALA A CA 1
ATOM 2769 C C . ALA A 1 352 ? -3.277 8.602 7.488 1 85.69 352 ALA A C 1
ATOM 2771 O O . ALA A 1 352 ? -4.469 8.398 7.246 1 85.69 352 ALA A O 1
ATOM 2772 N N . TYR A 1 353 ? -2.395 8.836 6.617 1 92.5 353 TYR A N 1
ATOM 2773 C CA . TYR A 1 353 ? -2.773 8.914 5.211 1 92.5 353 TYR A CA 1
ATOM 2774 C C . TYR A 1 353 ? -2.068 7.844 4.391 1 92.5 353 TYR A C 1
ATOM 2776 O O . TYR A 1 353 ? -1.119 8.133 3.66 1 92.5 353 TYR A O 1
ATOM 2784 N N . GLY A 1 354 ? -2.658 6.695 4.48 1 85.94 354 GLY A N 1
ATOM 2785 C CA . GLY A 1 354 ? -2.107 5.508 3.846 1 85.94 354 GLY A CA 1
ATOM 2786 C C . GLY A 1 354 ? -1.936 5.66 2.346 1 85.94 354 GLY A C 1
ATOM 2787 O O . GLY A 1 354 ? -1.12 4.965 1.736 1 85.94 354 GLY A O 1
ATOM 2788 N N . ARG A 1 355 ? -2.652 6.57 1.77 1 89.62 355 ARG A N 1
ATOM 2789 C CA . ARG A 1 355 ? -2.539 6.824 0.338 1 89.62 355 ARG A CA 1
ATOM 2790 C C . ARG A 1 355 ? -1.103 7.164 -0.047 1 89.62 355 ARG A C 1
ATOM 2792 O O . ARG A 1 355 ? -0.655 6.832 -1.146 1 89.62 355 ARG A O 1
ATOM 2799 N N . LEU A 1 356 ? -0.386 7.711 0.864 1 88.12 356 LEU A N 1
ATOM 2800 C CA . LEU A 1 356 ? 0.976 8.164 0.598 1 88.12 356 LEU A CA 1
ATOM 2801 C C . LEU A 1 356 ? 1.933 6.977 0.516 1 88.12 356 LEU A C 1
ATOM 2803 O O . LEU A 1 356 ? 3.07 7.121 0.06 1 88.12 356 LEU A O 1
ATOM 2807 N N . ARG A 1 357 ? 1.47 5.84 0.912 1 78.31 357 ARG A N 1
ATOM 2808 C CA . ARG A 1 357 ? 2.275 4.629 0.791 1 78.31 357 ARG A CA 1
ATOM 2809 C C . ARG A 1 357 ? 2.104 3.992 -0.583 1 78.31 357 ARG A C 1
ATOM 2811 O O . ARG A 1 357 ? 2.898 3.139 -0.982 1 78.31 357 ARG A O 1
ATOM 2818 N N . MET A 1 358 ? 1.061 4.359 -1.205 1 79.88 358 MET A N 1
ATOM 2819 C CA . MET A 1 358 ? 0.751 3.807 -2.52 1 79.88 358 MET A CA 1
ATOM 2820 C C . MET A 1 358 ? 1.444 4.602 -3.621 1 79.88 358 MET A C 1
ATOM 2822 O O . MET A 1 358 ? 1.656 5.809 -3.482 1 79.88 358 MET A O 1
ATOM 2826 N N . PRO A 1 359 ? 1.807 3.916 -4.695 1 76.56 359 PRO A N 1
ATOM 2827 C CA . PRO A 1 359 ? 2.359 4.688 -5.809 1 76.56 359 PRO A CA 1
ATOM 2828 C C . PRO A 1 359 ? 1.393 5.75 -6.328 1 76.56 359 PRO A C 1
ATOM 2830 O O . PRO A 1 359 ? 0.275 5.426 -6.738 1 76.56 359 PRO A O 1
ATOM 2833 N N . LEU A 1 360 ? 1.886 6.988 -6.258 1 83.19 360 LEU A N 1
ATOM 2834 C CA . LEU A 1 360 ? 1.065 8.094 -6.746 1 83.19 360 LEU A CA 1
ATOM 2835 C C . LEU A 1 360 ? 1.135 8.188 -8.266 1 83.19 360 LEU A C 1
ATOM 2837 O O . LEU A 1 360 ? 2.072 7.68 -8.883 1 83.19 360 LEU A O 1
ATOM 2841 N N . ASP A 1 361 ? 0.128 8.828 -8.805 1 75.5 361 ASP A N 1
ATOM 2842 C CA . ASP A 1 361 ? 0.016 8.898 -10.258 1 75.5 361 ASP A CA 1
ATOM 2843 C C . ASP A 1 361 ? 1.135 9.75 -10.852 1 75.5 361 ASP A C 1
ATOM 2845 O O . ASP A 1 361 ? 1.213 10.953 -10.586 1 75.5 361 ASP A O 1
ATOM 2849 N N . ILE A 1 362 ? 1.894 9.156 -11.688 1 69 362 ILE A N 1
ATOM 2850 C CA . ILE A 1 362 ? 3.051 9.836 -12.258 1 69 362 ILE A CA 1
ATOM 2851 C C . ILE A 1 362 ? 2.6 10.758 -13.391 1 69 362 ILE A C 1
ATOM 2853 O O . ILE A 1 362 ? 3.287 11.727 -13.719 1 69 362 ILE A O 1
ATOM 2857 N N . ASN A 1 363 ? 1.491 10.492 -13.977 1 66.5 363 ASN A N 1
ATOM 2858 C CA . ASN A 1 363 ? 1.052 11.203 -15.18 1 66.5 363 ASN A CA 1
ATOM 2859 C C . ASN A 1 363 ? 0.234 12.445 -14.828 1 66.5 363 ASN A C 1
ATOM 2861 O O . ASN A 1 363 ? -0.143 13.211 -15.711 1 66.5 363 ASN A O 1
ATOM 2865 N N . ASN A 1 364 ? -0.002 12.68 -13.57 1 75.69 364 ASN A N 1
ATOM 2866 C CA . ASN A 1 364 ? -0.798 13.82 -13.133 1 75.69 364 ASN A CA 1
ATOM 2867 C C . ASN A 1 364 ? -0.094 14.602 -12.031 1 75.69 364 ASN A C 1
ATOM 2869 O O . ASN A 1 364 ? -0.525 14.578 -10.875 1 75.69 364 ASN A O 1
ATOM 2873 N N . PRO A 1 365 ? 0.847 15.398 -12.484 1 77 365 PRO A N 1
ATOM 2874 C CA . PRO A 1 365 ? 1.618 16.125 -11.477 1 77 365 PRO A CA 1
ATOM 2875 C C . PRO A 1 365 ? 0.766 17.109 -10.68 1 77 365 PRO A C 1
ATOM 2877 O O . PRO A 1 365 ? 0.996 17.312 -9.484 1 77 365 PRO A O 1
ATOM 2880 N N . ILE A 1 366 ? -0.179 17.734 -11.32 1 80.06 366 ILE A N 1
ATOM 2881 C CA . ILE A 1 366 ? -1.027 18.719 -10.633 1 80.06 366 ILE A CA 1
ATOM 2882 C C . ILE A 1 366 ? -1.9 18 -9.602 1 80.06 366 ILE A C 1
ATOM 2884 O O . ILE A 1 366 ? -2.01 18.453 -8.461 1 80.06 366 ILE A O 1
ATOM 2888 N N . GLY A 1 367 ? -2.488 16.906 -10.078 1 83.62 367 GLY A N 1
ATOM 2889 C CA . GLY A 1 367 ? -3.289 16.125 -9.148 1 83.62 367 GLY A CA 1
ATOM 2890 C C . GLY A 1 367 ? -2.498 15.609 -7.961 1 83.62 367 GLY A C 1
ATOM 2891 O O . GLY A 1 367 ? -3 15.586 -6.836 1 83.62 367 GLY A O 1
ATOM 2892 N N . ARG A 1 368 ? -1.314 15.258 -8.25 1 87.25 368 ARG A N 1
ATOM 2893 C CA . ARG A 1 368 ? -0.436 14.773 -7.188 1 87.25 368 ARG A CA 1
ATOM 2894 C C . ARG A 1 368 ? -0.136 15.875 -6.18 1 87.25 368 ARG A C 1
ATOM 2896 O O . ARG A 1 368 ? -0.129 15.641 -4.969 1 87.25 368 ARG A O 1
ATOM 2903 N N . ARG A 1 369 ? 0.082 17 -6.668 1 86.69 369 ARG A N 1
ATOM 2904 C CA . ARG A 1 369 ? 0.361 18.141 -5.805 1 86.69 369 ARG A CA 1
ATOM 2905 C C . ARG A 1 369 ? -0.828 18.438 -4.898 1 86.69 369 ARG A C 1
ATOM 2907 O O . ARG A 1 369 ? -0.659 18.672 -3.697 1 86.69 369 ARG A O 1
ATOM 2914 N N . VAL A 1 370 ? -1.974 18.469 -5.477 1 90.69 370 VAL A N 1
ATOM 2915 C CA . VAL A 1 370 ? -3.189 18.766 -4.727 1 90.69 370 VAL A CA 1
ATOM 2916 C C . VAL A 1 370 ? -3.402 17.703 -3.652 1 90.69 370 VAL A C 1
ATOM 2918 O O . VAL A 1 370 ? -3.771 18.016 -2.52 1 90.69 370 VAL A O 1
ATOM 2921 N N . LEU A 1 371 ? -3.156 16.516 -4.07 1 94 371 LEU A N 1
ATOM 2922 C CA . LEU A 1 371 ? -3.303 15.406 -3.137 1 94 371 LEU A CA 1
ATOM 2923 C C . LEU A 1 371 ? -2.342 15.555 -1.962 1 94 371 LEU A C 1
ATOM 2925 O O . LEU A 1 371 ? -2.744 15.414 -0.805 1 94 371 LEU A O 1
ATOM 2929 N N . LEU A 1 372 ? -1.13 15.875 -2.246 1 93.56 372 LEU A N 1
ATOM 2930 C CA . LEU A 1 372 ? -0.114 16.031 -1.211 1 93.56 372 LEU A CA 1
ATOM 2931 C C . LEU A 1 372 ? -0.458 17.188 -0.281 1 93.56 372 LEU A C 1
ATOM 2933 O O . LEU A 1 372 ? -0.428 17.031 0.943 1 93.56 372 LEU A O 1
ATOM 2937 N N . GLU A 1 373 ? -0.777 18.297 -0.864 1 93.56 373 GLU A N 1
ATOM 2938 C CA . GLU A 1 373 ? -1.14 19.469 -0.068 1 93.56 373 GLU A CA 1
ATOM 2939 C C . GLU A 1 373 ? -2.336 19.172 0.834 1 93.56 373 GLU A C 1
ATOM 2941 O O . GLU A 1 373 ? -2.373 19.594 1.986 1 93.56 373 GLU A O 1
ATOM 2946 N N . THR A 1 374 ? -3.279 18.453 0.266 1 96.75 374 THR A N 1
ATOM 2947 C CA . THR A 1 374 ? -4.473 18.109 1.028 1 96.75 374 THR A CA 1
ATOM 2948 C C . THR A 1 374 ? -4.109 17.25 2.236 1 96.75 374 THR A C 1
ATOM 2950 O O . THR A 1 374 ? -4.594 17.484 3.344 1 96.75 374 THR A O 1
ATOM 2953 N N . CYS A 1 375 ? -3.26 16.266 2.041 1 96.88 375 CYS A N 1
ATOM 2954 C CA . CYS A 1 375 ? -2.826 15.414 3.137 1 96.88 375 CYS A CA 1
ATOM 2955 C C . CYS A 1 375 ? -2.098 16.219 4.207 1 96.88 375 CYS A C 1
ATOM 2957 O O . CYS A 1 375 ? -2.307 16 5.402 1 96.88 375 CYS A O 1
ATOM 2959 N N . LEU A 1 376 ? -1.273 17.203 3.797 1 96.69 376 LEU A N 1
ATOM 2960 C CA . LEU A 1 376 ? -0.515 18 4.746 1 96.69 376 LEU A CA 1
ATOM 2961 C C . LEU A 1 376 ? -1.442 18.906 5.562 1 96.69 376 LEU A C 1
ATOM 2963 O O . LEU A 1 376 ? -1.267 19.031 6.777 1 96.69 376 LEU A O 1
ATOM 2967 N N . ARG A 1 377 ? -2.389 19.453 4.922 1 97.06 377 ARG A N 1
ATOM 2968 C CA . ARG A 1 377 ? -3.338 20.328 5.613 1 97.06 377 ARG A CA 1
ATOM 2969 C C . ARG A 1 377 ? -4.219 19.531 6.562 1 97.06 377 ARG A C 1
ATOM 2971 O O . ARG A 1 377 ? -4.551 20 7.652 1 97.06 377 ARG A O 1
ATOM 2978 N N . LEU A 1 378 ? -4.578 18.359 6.117 1 97.31 378 LEU A N 1
ATOM 2979 C CA . LEU A 1 378 ? -5.344 17.469 6.996 1 97.31 378 LEU A CA 1
ATOM 2980 C C . LEU A 1 378 ? -4.52 17.078 8.219 1 97.31 378 LEU A C 1
ATOM 2982 O O . LEU A 1 378 ? -5.059 16.922 9.312 1 97.31 378 LEU A O 1
ATOM 2986 N N . HIS A 1 379 ? -3.26 16.875 8.016 1 95.69 379 HIS A N 1
ATOM 2987 C CA . HIS A 1 379 ? -2.371 16.578 9.133 1 95.69 379 HIS A CA 1
ATOM 2988 C C . HIS A 1 379 ? -2.412 17.688 10.18 1 95.69 379 HIS A C 1
ATOM 2990 O O . HIS A 1 379 ? -2.516 17.422 11.375 1 95.69 379 HIS A O 1
ATOM 2996 N N . ASN A 1 380 ? -2.293 18.938 9.719 1 95.88 380 ASN A N 1
ATOM 2997 C CA . ASN A 1 380 ? -2.361 20.062 10.641 1 95.88 380 ASN A CA 1
ATOM 2998 C C . ASN A 1 380 ? -3.717 20.141 11.336 1 95.88 380 ASN A C 1
ATOM 3000 O O . ASN A 1 380 ? -3.787 20.391 12.539 1 95.88 380 ASN A O 1
ATOM 3004 N N . LEU A 1 381 ? -4.758 19.922 10.562 1 95.62 381 LEU A N 1
ATOM 3005 C CA . LEU A 1 381 ? -6.105 19.938 11.125 1 95.62 381 LEU A CA 1
ATOM 3006 C C . LEU A 1 381 ? -6.246 18.891 12.219 1 95.62 381 LEU A C 1
ATOM 3008 O O . LEU A 1 381 ? -6.773 19.188 13.297 1 95.62 381 LEU A O 1
ATOM 3012 N N . ARG A 1 382 ? -5.762 17.688 11.914 1 92.81 382 ARG A N 1
ATOM 3013 C CA . ARG A 1 382 ? -5.809 16.578 12.867 1 92.81 382 ARG A CA 1
ATOM 3014 C C . ARG A 1 382 ? -4.988 16.906 14.109 1 92.81 382 ARG A C 1
ATOM 3016 O O . ARG A 1 382 ? -5.41 16.609 15.234 1 92.81 382 ARG A O 1
ATOM 3023 N N . THR A 1 383 ? -3.875 17.5 13.93 1 91 383 THR A N 1
ATOM 3024 C CA . THR A 1 383 ? -2.98 17.844 15.031 1 91 383 THR A CA 1
ATOM 3025 C C . THR A 1 383 ? -3.619 18.875 15.945 1 91 383 THR A C 1
ATOM 3027 O O . THR A 1 383 ? -3.566 18.75 17.172 1 91 383 THR A O 1
ATOM 3030 N N . ARG A 1 384 ? -4.301 19.875 15.406 1 91.19 384 ARG A N 1
ATOM 3031 C CA . ARG A 1 384 ? -4.836 20.984 16.172 1 91.19 384 ARG A CA 1
ATOM 3032 C C . ARG A 1 384 ? -6.176 20.625 16.812 1 91.19 384 ARG A C 1
ATOM 3034 O O . ARG A 1 384 ? -6.473 21.047 17.922 1 91.19 384 ARG A O 1
ATOM 3041 N N . LEU A 1 385 ? -6.973 19.812 16.109 1 91.25 385 LEU A N 1
ATOM 3042 C CA . LEU A 1 385 ? -8.336 19.609 16.578 1 91.25 385 LEU A CA 1
ATOM 3043 C C . LEU A 1 385 ? -8.461 18.281 17.312 1 91.25 385 LEU A C 1
ATOM 3045 O O . LEU A 1 385 ? -9.266 18.156 18.25 1 91.25 385 LEU A O 1
ATOM 3049 N N . ILE A 1 386 ? -7.805 17.25 16.875 1 85.5 386 ILE A N 1
ATOM 3050 C CA . ILE A 1 386 ? -7.953 15.93 17.453 1 85.5 386 ILE A CA 1
ATOM 3051 C C . ILE A 1 386 ? -6.824 15.672 18.453 1 85.5 386 ILE A C 1
ATOM 3053 O O . ILE A 1 386 ? -7.035 15.039 19.484 1 85.5 386 ILE A O 1
ATOM 3057 N N . GLY A 1 387 ? -5.621 16.188 18.172 1 78.19 387 GLY A N 1
ATOM 3058 C CA . GLY A 1 387 ? -4.523 16.094 19.125 1 78.19 387 GLY A CA 1
ATOM 3059 C C . GLY A 1 387 ? -3.729 14.812 19 1 78.19 387 GLY A C 1
ATOM 3060 O O . GLY A 1 387 ? -2.945 14.469 19.891 1 78.19 387 GLY A O 1
ATOM 3061 N N . ILE A 1 388 ? -3.891 14.055 18.016 1 69.75 388 ILE A N 1
ATOM 3062 C CA . ILE A 1 388 ? -3.115 12.844 17.812 1 69.75 388 ILE A CA 1
ATOM 3063 C C . ILE A 1 388 ? -1.811 13.18 17.094 1 69.75 388 ILE A C 1
ATOM 3065 O O . ILE A 1 388 ? -1.767 13.219 15.859 1 69.75 388 ILE A O 1
ATOM 3069 N N . ASN A 1 389 ? -0.836 13.492 17.797 1 71.38 389 ASN A N 1
ATOM 3070 C CA . ASN A 1 389 ? 0.463 13.852 17.25 1 71.38 389 ASN A CA 1
ATOM 3071 C C . ASN A 1 389 ? 1.59 13.602 18.25 1 71.38 389 ASN A C 1
ATOM 3073 O O . ASN A 1 389 ? 1.59 14.172 19.344 1 71.38 389 ASN A O 1
ATOM 3077 N N . GLN A 1 390 ? 2.496 12.734 17.906 1 63.69 390 GLN A N 1
ATOM 3078 C CA . GLN A 1 390 ? 3.592 12.344 18.781 1 63.69 390 GLN A CA 1
ATOM 3079 C C . GLN A 1 390 ? 4.496 13.531 19.094 1 63.69 390 GLN A C 1
ATOM 3081 O O . GLN A 1 390 ? 4.977 13.68 20.219 1 63.69 390 GLN A O 1
ATOM 3086 N N . ILE A 1 391 ? 4.848 14.367 18.141 1 68.06 391 ILE A N 1
ATOM 3087 C CA . ILE A 1 391 ? 5.695 15.531 18.359 1 68.06 391 ILE A CA 1
ATOM 3088 C C . ILE A 1 391 ? 5.066 16.438 19.422 1 68.06 391 ILE A C 1
ATOM 3090 O O . ILE A 1 391 ? 5.734 16.844 20.375 1 68.06 391 ILE A O 1
ATOM 3094 N N . LYS A 1 392 ? 3.818 16.625 19.266 1 69.25 392 LYS A N 1
ATOM 3095 C CA . LYS A 1 392 ? 3.086 17.469 20.203 1 69.25 392 LYS A CA 1
ATOM 3096 C C . LYS A 1 392 ? 3.096 16.875 21.609 1 69.25 392 LYS A C 1
ATOM 3098 O O . LYS A 1 392 ? 3.266 17.594 22.594 1 69.25 392 LYS A O 1
ATOM 3103 N N . GLN A 1 393 ? 2.971 15.555 21.656 1 65.12 393 GLN A N 1
ATOM 3104 C CA . GLN A 1 393 ? 2.945 14.883 22.953 1 65.12 393 GLN A CA 1
ATOM 3105 C C . GLN A 1 393 ? 4.289 15.016 23.672 1 65.12 393 GLN A C 1
ATOM 3107 O O . GLN A 1 393 ? 4.336 15.117 24.891 1 65.12 393 GLN A O 1
ATOM 3112 N N . VAL A 1 394 ? 5.328 15.102 22.938 1 61.53 394 VAL A N 1
ATOM 3113 C CA . VAL A 1 394 ? 6.664 15.133 23.516 1 61.53 394 VAL A CA 1
ATOM 3114 C C . VAL A 1 394 ? 7.043 16.578 23.859 1 61.53 394 VAL A C 1
ATOM 3116 O O . VAL A 1 394 ? 7.578 16.828 24.938 1 61.53 394 VAL A O 1
ATOM 3119 N N . TYR A 1 395 ? 6.742 17.438 23.094 1 64.12 395 TYR A N 1
ATOM 3120 C CA . TYR A 1 395 ? 7.273 18.781 23.266 1 64.12 395 TYR A CA 1
ATOM 3121 C C . TYR A 1 395 ? 6.219 19.719 23.859 1 64.12 395 TYR A C 1
ATOM 3123 O O . TYR A 1 395 ? 6.551 20.75 24.438 1 64.12 395 TYR A O 1
ATOM 3131 N N . MET A 1 396 ? 4.902 19.359 23.703 1 64.19 396 MET A N 1
ATOM 3132 C CA . MET A 1 396 ? 3.811 20.188 24.203 1 64.19 396 MET A CA 1
ATOM 3133 C C . MET A 1 396 ? 2.682 19.328 24.766 1 64.19 396 MET A C 1
ATOM 3135 O O . MET A 1 396 ? 1.55 19.391 24.281 1 64.19 396 MET A O 1
ATOM 3139 N N . PRO A 1 397 ? 3.047 18.469 25.812 1 56.91 397 PRO A N 1
ATOM 3140 C CA . PRO A 1 397 ? 2.043 17.547 26.359 1 56.91 397 PRO A CA 1
ATOM 3141 C C . PRO A 1 397 ? 0.845 18.281 26.953 1 56.91 397 PRO A C 1
ATOM 3143 O O . PRO A 1 397 ? 1.003 19.359 27.547 1 56.91 397 PRO A O 1
ATOM 3146 N N . GLU A 1 398 ? -0.316 18.016 26.469 1 52.66 398 GLU A N 1
ATOM 3147 C CA . GLU A 1 398 ? -1.515 18.578 27.094 1 52.66 398 GLU A CA 1
ATOM 3148 C C . GLU A 1 398 ? -1.996 17.703 28.234 1 52.66 398 GLU A C 1
ATOM 3150 O O . GLU A 1 398 ? -2.035 16.469 28.109 1 52.66 398 GLU A O 1
ATOM 3155 N N . TRP A 1 399 ? -1.689 17.797 29.562 1 39.31 399 TRP A N 1
ATOM 3156 C CA . TRP A 1 399 ? -1.986 17.047 30.797 1 39.31 399 TRP A CA 1
ATOM 3157 C C . TRP A 1 399 ? -3.432 16.562 30.797 1 39.31 399 TRP A C 1
ATOM 3159 O O . TRP A 1 399 ? -3.746 15.531 31.391 1 39.31 399 TRP A O 1
ATOM 3169 N N . GLY A 1 400 ? -4.492 17.219 30.875 1 37.5 400 GLY A N 1
ATOM 3170 C CA . GLY A 1 400 ? -5.711 17.078 31.656 1 37.5 400 GLY A CA 1
ATOM 3171 C C . GLY A 1 400 ? -6.648 16.016 31.125 1 37.5 400 GLY A C 1
ATOM 3172 O O . GLY A 1 400 ? -7.578 15.602 31.812 1 37.5 400 GLY A O 1
ATOM 3173 N N . SER A 1 401 ? -7.059 15.852 29.938 1 38.06 401 SER A N 1
ATOM 3174 C CA . SER A 1 401 ? -8.391 15.297 29.734 1 38.06 401 SER A CA 1
ATOM 3175 C C . SER A 1 401 ? -8.359 13.773 29.656 1 38.06 401 SER A C 1
ATOM 3177 O O . SER A 1 401 ? -7.348 13.195 29.25 1 38.06 401 SER A O 1
ATOM 3179 N N . GLU A 1 402 ? -9.234 13.094 30.312 1 37.34 402 GLU A N 1
ATOM 3180 C CA . GLU A 1 402 ? -9.688 11.711 30.297 1 37.34 402 GLU A CA 1
ATOM 3181 C C . GLU A 1 402 ? -9.531 11.102 28.906 1 37.34 402 GLU A C 1
ATOM 3183 O O . GLU A 1 402 ? -9.375 9.891 28.766 1 37.34 402 GLU A O 1
ATOM 3188 N N . ASP A 1 403 ? -9.57 11.953 27.938 1 40.38 403 ASP A N 1
ATOM 3189 C CA . ASP A 1 403 ? -9.484 11.578 26.531 1 40.38 403 ASP A CA 1
ATOM 3190 C C . ASP A 1 403 ? -8.062 11.188 26.156 1 40.38 403 ASP A C 1
ATOM 3192 O O . ASP A 1 403 ? -7.785 10.867 25 1 40.38 403 ASP A O 1
ATOM 3196 N N . GLU A 1 404 ? -7.145 11.344 27.047 1 42.38 404 GLU A N 1
ATOM 3197 C CA . GLU A 1 404 ? -5.738 10.984 26.891 1 42.38 404 GLU A CA 1
ATOM 3198 C C . GLU A 1 404 ? -5.566 9.484 26.672 1 42.38 404 GLU A C 1
ATOM 3200 O O . GLU A 1 404 ? -4.715 9.062 25.891 1 42.38 404 GLU A O 1
ATOM 3205 N N . ARG A 1 405 ? -6.414 8.828 27.344 1 44.47 405 ARG A N 1
ATOM 3206 C CA . ARG A 1 405 ? -6.301 7.383 27.172 1 44.47 405 ARG A CA 1
ATOM 3207 C C . ARG A 1 405 ? -6.621 6.973 25.734 1 44.47 405 ARG A C 1
ATOM 3209 O O . ARG A 1 405 ? -5.926 6.137 25.156 1 44.47 405 ARG A O 1
ATOM 3216 N N . PHE A 1 406 ? -7.742 7.691 25.391 1 42.94 406 PHE A N 1
ATOM 3217 C CA . PHE A 1 406 ? -8.156 7.383 24.031 1 42.94 406 PHE A CA 1
ATOM 3218 C C . PHE A 1 406 ? -7.082 7.801 23.031 1 42.94 406 PHE A C 1
ATOM 3220 O O . PHE A 1 406 ? -6.715 7.027 22.156 1 42.94 406 PHE A O 1
ATOM 3227 N N . LEU A 1 407 ? -6.562 8.945 23.266 1 47.19 407 LEU A N 1
ATOM 3228 C CA . LEU A 1 407 ? -5.547 9.484 22.359 1 47.19 407 LEU A CA 1
ATOM 3229 C C . LEU A 1 407 ? -4.238 8.711 22.5 1 47.19 407 LEU A C 1
ATOM 3231 O O . LEU A 1 407 ? -3.555 8.461 21.5 1 47.19 407 LEU A O 1
ATOM 3235 N N . SER A 1 408 ? -3.947 8.367 23.703 1 47.66 408 SER A N 1
ATOM 3236 C CA . SER A 1 408 ? -2.738 7.574 23.922 1 47.66 408 SER A CA 1
ATOM 3237 C C . SER A 1 408 ? -2.834 6.227 23.219 1 47.66 408 SER A C 1
ATOM 3239 O O . SER A 1 408 ? -1.857 5.754 22.625 1 47.66 408 SER A O 1
ATOM 3241 N N . GLU A 1 409 ? -3.969 5.84 23.281 1 45.44 409 GLU A N 1
ATOM 3242 C CA . GLU A 1 409 ? -4.211 4.574 22.594 1 45.44 409 GLU A CA 1
ATOM 3243 C C . GLU A 1 409 ? -4.129 4.742 21.078 1 45.44 409 GLU A C 1
ATOM 3245 O O . GLU A 1 409 ? -3.541 3.908 20.391 1 45.44 409 GLU A O 1
ATOM 3250 N N . LEU A 1 410 ? -4.691 5.832 20.703 1 48.66 410 LEU A N 1
ATOM 3251 C CA . LEU A 1 410 ? -4.641 6.133 19.281 1 48.66 410 LEU A CA 1
ATOM 3252 C C . LEU A 1 410 ? -3.207 6.406 18.844 1 48.66 410 LEU A C 1
ATOM 3254 O O . LEU A 1 410 ? -2.793 5.973 17.766 1 48.66 410 LEU A O 1
ATOM 3258 N N . HIS A 1 411 ? -2.559 7.133 19.703 1 48.72 411 HIS A N 1
ATOM 3259 C CA . HIS A 1 411 ? -1.152 7.418 19.438 1 48.72 411 HIS A CA 1
ATOM 3260 C C . HIS A 1 411 ? -0.341 6.133 19.328 1 48.72 411 HIS A C 1
ATOM 3262 O O . HIS A 1 411 ? 0.5 5.996 18.438 1 48.72 411 HIS A O 1
ATOM 3268 N N . SER A 1 412 ? -0.497 5.34 20.172 1 46.56 412 SER A N 1
ATOM 3269 C CA . SER A 1 412 ? 0.224 4.07 20.141 1 46.56 412 SER A CA 1
ATOM 3270 C C . SER A 1 412 ? -0.118 3.266 18.891 1 46.56 412 SER A C 1
ATOM 3272 O O . SER A 1 412 ? 0.691 2.461 18.422 1 46.56 412 SER A O 1
ATOM 3274 N N . MET A 1 413 ? -1.261 3.629 18.531 1 45.41 413 MET A N 1
ATOM 3275 C CA . MET A 1 413 ? -1.759 2.938 17.359 1 45.41 413 MET A CA 1
ATOM 3276 C C . MET A 1 413 ? -1.064 3.447 16.094 1 45.41 413 MET A C 1
ATOM 3278 O O . MET A 1 413 ? -0.722 2.662 15.211 1 45.41 413 MET A O 1
ATOM 3282 N N . PHE A 1 414 ? -0.999 4.754 16.172 1 47.28 414 PHE A N 1
ATOM 3283 C CA . PHE A 1 414 ? -0.44 5.383 14.977 1 47.28 414 PHE A CA 1
ATOM 3284 C C . PHE A 1 414 ? 1.083 5.395 15.039 1 47.28 414 PHE A C 1
ATOM 3286 O O . PHE A 1 414 ? 1.749 5.441 14 1 47.28 414 PHE A O 1
ATOM 3293 N N . PHE A 1 415 ? 1.625 5.453 16.406 1 42.22 415 PHE A N 1
ATOM 3294 C CA . PHE A 1 415 ? 3.061 5.578 16.625 1 42.22 415 PHE A CA 1
ATOM 3295 C C . PHE A 1 415 ? 3.564 4.477 17.547 1 42.22 415 PHE A C 1
ATOM 3297 O O . PHE A 1 415 ? 4.074 4.754 18.641 1 42.22 415 PHE A O 1
ATOM 3304 N N . PRO A 1 416 ? 3.396 3.416 17.141 1 39.25 416 PRO A N 1
ATOM 3305 C CA . PRO A 1 416 ? 3.764 2.395 18.125 1 39.25 416 PRO A CA 1
ATOM 3306 C C . PRO A 1 416 ? 5.25 2.416 18.469 1 39.25 416 PRO A C 1
ATOM 3308 O O . PRO A 1 416 ? 5.633 2.084 19.594 1 39.25 416 PRO A O 1
ATOM 3311 N N . ASN A 1 417 ? 6.07 2.805 17.516 1 35.78 417 ASN A N 1
ATOM 3312 C CA . ASN A 1 417 ? 7.516 2.648 17.641 1 35.78 417 ASN A CA 1
ATOM 3313 C C . ASN A 1 417 ? 8.141 3.811 18.406 1 35.78 417 ASN A C 1
ATOM 3315 O O . ASN A 1 417 ? 9.359 3.857 18.594 1 35.78 417 ASN A O 1
ATOM 3319 N N . ILE A 1 418 ? 7.484 4.82 18.812 1 32.09 418 ILE A N 1
ATOM 3320 C CA . ILE A 1 418 ? 8.18 5.992 19.328 1 32.09 418 ILE A CA 1
ATOM 3321 C C . ILE A 1 418 ? 8.859 5.637 20.641 1 32.09 418 ILE A C 1
ATOM 3323 O O . ILE A 1 418 ? 9.984 6.07 20.906 1 32.09 418 ILE A O 1
ATOM 3327 N N . ARG A 1 419 ? 8.281 5.098 21.562 1 33.62 419 ARG A N 1
ATOM 3328 C CA . ARG A 1 419 ? 8.992 5.035 22.828 1 33.62 419 ARG A CA 1
ATOM 3329 C C . ARG A 1 419 ? 10.273 4.215 22.703 1 33.62 419 ARG A C 1
ATOM 3331 O O . ARG A 1 419 ? 11.227 4.422 23.453 1 33.62 419 ARG A O 1
ATOM 3338 N N . LYS A 1 420 ? 10.188 3.23 21.828 1 32.19 420 LYS A N 1
ATOM 3339 C CA . LYS A 1 420 ? 11.336 2.33 21.906 1 32.19 420 LYS A CA 1
ATOM 3340 C C . LYS A 1 420 ? 12.484 2.826 21.031 1 32.19 420 LYS A C 1
ATOM 3342 O O . LYS A 1 420 ? 13.617 2.354 21.156 1 32.19 420 LYS A O 1
ATOM 3347 N N . ASN A 1 421 ? 12.273 3.656 20.094 1 31.41 421 ASN A N 1
ATOM 3348 C CA . ASN A 1 421 ? 13.375 4.031 19.219 1 31.41 421 ASN A CA 1
ATOM 3349 C C . ASN A 1 421 ? 14.258 5.105 19.844 1 31.41 421 ASN A C 1
ATOM 3351 O O . ASN A 1 421 ? 15.008 5.793 19.156 1 31.41 421 ASN A O 1
ATOM 3355 N N . ASP A 1 422 ? 14.242 5.289 21.047 1 30.17 422 ASP A N 1
ATOM 3356 C CA . ASP A 1 422 ? 15.383 5.984 21.641 1 30.17 422 ASP A CA 1
ATOM 3357 C C . ASP A 1 422 ? 16.703 5.309 21.266 1 30.17 422 ASP A C 1
ATOM 3359 O O . ASP A 1 422 ? 17.75 5.648 21.812 1 30.17 422 ASP A O 1
ATOM 3363 N N . ARG A 1 423 ? 16.625 4.262 20.406 1 31.48 423 ARG A N 1
ATOM 3364 C CA . ARG A 1 423 ? 17.828 3.504 20.109 1 31.48 423 ARG A CA 1
ATOM 3365 C C . ARG A 1 423 ? 18.656 4.188 19.016 1 31.48 423 ARG A C 1
ATOM 3367 O O . ARG A 1 423 ? 19.797 3.795 18.75 1 31.48 423 ARG A O 1
ATOM 3374 N N . VAL A 1 424 ? 18.156 5 18.219 1 30.7 424 VAL A N 1
ATOM 3375 C CA . VAL A 1 424 ? 19.047 5.832 17.422 1 30.7 424 VAL A CA 1
ATOM 3376 C C . VAL A 1 424 ? 20.062 6.52 18.344 1 30.7 424 VAL A C 1
ATOM 3378 O O . VAL A 1 424 ? 21.234 6.672 17.969 1 30.7 424 VAL A O 1
ATOM 3381 N N . LYS A 1 425 ? 19.672 6.695 19.469 1 31.3 425 LYS A N 1
ATOM 3382 C CA . LYS A 1 425 ? 20.609 7.184 20.469 1 31.3 425 LYS A CA 1
ATOM 3383 C C . LYS A 1 425 ? 21.688 6.137 20.766 1 31.3 425 LYS A C 1
ATOM 3385 O O . LYS A 1 425 ? 22.859 6.465 20.891 1 31.3 425 LYS A O 1
ATOM 3390 N N . ARG A 1 426 ? 21.219 4.844 20.703 1 33.56 426 ARG A N 1
ATOM 3391 C CA . ARG A 1 426 ? 22.188 3.84 21.125 1 33.56 426 ARG A CA 1
ATOM 3392 C C . ARG A 1 426 ? 23.188 3.545 20.016 1 33.56 426 ARG A C 1
ATOM 3394 O O . ARG A 1 426 ? 24.375 3.305 20.281 1 33.56 426 ARG A O 1
ATOM 3401 N N . PHE A 1 427 ? 22.828 3.574 18.766 1 32.59 427 PHE A N 1
ATOM 3402 C CA . PHE A 1 427 ? 23.781 3.361 17.672 1 32.59 427 PHE A CA 1
ATOM 3403 C C . PHE A 1 427 ? 24.797 4.492 17.609 1 32.59 427 PHE A C 1
ATOM 3405 O O . PHE A 1 427 ? 26 4.25 17.484 1 32.59 427 PHE A O 1
ATOM 3412 N N . TYR A 1 428 ? 24.375 5.594 17.812 1 32.12 428 TYR A N 1
ATOM 3413 C CA . TYR A 1 428 ? 25.344 6.684 17.859 1 32.12 428 TYR A CA 1
ATOM 3414 C C . TYR A 1 428 ? 26.172 6.629 19.141 1 32.12 428 TYR A C 1
ATOM 3416 O O . TYR A 1 428 ? 27.359 6.973 19.141 1 32.12 428 TYR A O 1
ATOM 3424 N N . LEU A 1 429 ? 25.625 6.016 20.062 1 36.06 429 LEU A N 1
ATOM 3425 C CA . LEU A 1 429 ? 26.438 5.824 21.266 1 36.06 429 LEU A CA 1
ATOM 3426 C C . LEU A 1 429 ? 27.469 4.719 21.047 1 36.06 429 LEU A C 1
ATOM 3428 O O . LEU A 1 429 ? 28.609 4.84 21.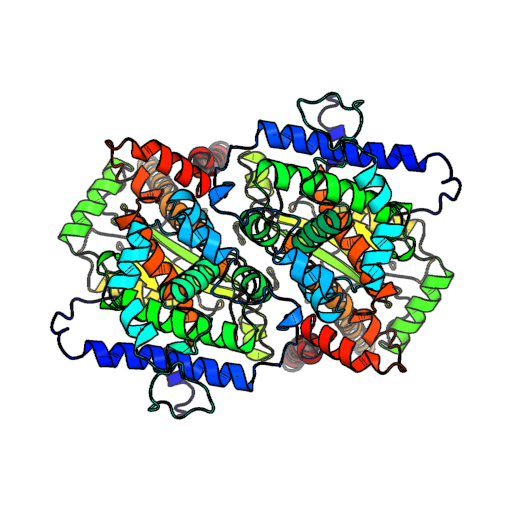484 1 36.06 429 LEU A O 1
ATOM 3432 N N . GLN A 1 430 ? 27.078 3.703 20.312 1 37.16 430 GLN A N 1
ATOM 3433 C CA . GLN A 1 430 ? 28.031 2.637 20.031 1 37.16 430 GLN A CA 1
ATOM 3434 C C . GLN A 1 430 ? 29.094 3.086 19.031 1 37.16 430 GLN A C 1
ATOM 3436 O O . GLN A 1 430 ? 30.266 2.717 19.141 1 37.16 430 GLN A O 1
ATOM 3441 N N . LEU A 1 431 ? 28.75 3.801 18.109 1 33.19 431 LEU A N 1
ATOM 3442 C CA . LEU A 1 431 ? 29.766 4.379 17.234 1 33.19 431 LEU A CA 1
ATOM 3443 C C . LEU A 1 431 ? 30.688 5.309 18.016 1 33.19 431 LEU A C 1
ATOM 3445 O O . LEU A 1 431 ? 31.906 5.289 17.812 1 33.19 431 LEU A O 1
ATOM 3449 N N . ALA A 1 432 ? 30.141 6.008 18.938 1 34.72 432 ALA A N 1
ATOM 3450 C CA . ALA A 1 432 ? 30.953 6.832 19.828 1 34.72 432 ALA A CA 1
ATOM 3451 C C . ALA A 1 432 ? 31.828 5.969 20.734 1 34.72 432 ALA A C 1
ATOM 3453 O O . ALA A 1 432 ? 32.969 6.305 21 1 34.72 432 ALA A O 1
ATOM 3454 N N . GLU A 1 433 ? 31.344 4.887 21.125 1 37.47 433 GLU A N 1
ATOM 3455 C CA . GLU A 1 433 ? 32.125 4 21.969 1 37.47 433 GLU A CA 1
ATOM 3456 C C . GLU A 1 433 ? 33.219 3.283 21.156 1 37.47 433 GLU A C 1
ATOM 3458 O O . GLU A 1 433 ? 34.344 3.15 21.594 1 37.47 433 GLU A O 1
ATOM 3463 N N . ARG A 1 434 ? 32.906 2.854 20.016 1 40.59 434 ARG A N 1
ATOM 3464 C CA . ARG A 1 434 ? 33.906 2.191 19.188 1 40.59 434 ARG A CA 1
ATOM 3465 C C . ARG A 1 434 ? 35 3.172 18.75 1 40.59 434 ARG A C 1
ATOM 3467 O O . ARG A 1 434 ? 36.156 2.795 18.625 1 40.59 434 ARG A O 1
ATOM 3474 N N . GLN A 1 435 ? 34.656 4.293 18.547 1 33.03 435 GLN A N 1
ATOM 3475 C CA . GLN A 1 435 ? 35.656 5.32 18.266 1 33.03 435 GLN A CA 1
ATOM 3476 C C . GLN A 1 435 ? 36.5 5.637 19.5 1 33.03 435 GLN A C 1
ATOM 3478 O O . GLN A 1 435 ? 37.625 6.07 19.375 1 33.03 435 GLN A O 1
ATOM 3483 N N . ARG A 1 436 ? 35.938 5.434 20.609 1 37.09 436 ARG A N 1
ATOM 3484 C CA . ARG A 1 436 ? 36.75 5.566 21.812 1 37.09 436 ARG A CA 1
ATOM 3485 C C . ARG A 1 436 ? 37.719 4.395 21.969 1 37.09 436 ARG A C 1
ATOM 3487 O O . ARG A 1 436 ? 38.781 4.531 22.562 1 37.09 436 ARG A O 1
ATOM 3494 N N . GLU A 1 437 ? 37.25 3.182 21.5 1 40.38 437 GLU A N 1
ATOM 3495 C CA . GLU A 1 437 ? 38.156 2.061 21.719 1 40.38 437 GLU A CA 1
ATOM 3496 C C . GLU A 1 437 ? 39.188 1.963 20.594 1 40.38 437 GLU A C 1
ATOM 3498 O O . GLU A 1 437 ? 40.094 1.135 20.641 1 40.38 437 GLU A O 1
ATOM 3503 N N . ALA A 1 438 ? 39.031 2.828 19.656 1 35.62 438 ALA A N 1
ATOM 3504 C CA . ALA A 1 438 ? 40.125 2.906 18.703 1 35.62 438 ALA A CA 1
ATOM 3505 C C . ALA A 1 438 ? 41.031 4.082 19.031 1 35.62 438 ALA A C 1
ATOM 3507 O O . ALA A 1 438 ? 40.594 5.125 19.484 1 35.62 438 ALA A O 1
ATOM 3508 N N . MET B 1 1 ? 27.109 -25.25 23.703 1 19.25 1 MET B N 1
ATOM 3509 C CA . MET B 1 1 ? 27 -25.031 22.266 1 19.25 1 MET B CA 1
ATOM 3510 C C . MET B 1 1 ? 25.547 -24.859 21.844 1 19.25 1 MET B C 1
ATOM 3512 O O . MET B 1 1 ? 24.766 -25.812 21.906 1 19.25 1 MET B O 1
ATOM 3516 N N . ASP B 1 2 ? 24.953 -23.688 22.062 1 20.08 2 ASP B N 1
ATOM 3517 C CA . ASP B 1 2 ? 23.594 -23.344 22.469 1 20.08 2 ASP B CA 1
ATOM 3518 C C . ASP B 1 2 ? 22.609 -23.516 21.328 1 20.08 2 ASP B C 1
ATOM 3520 O O . ASP B 1 2 ? 22.875 -23.109 20.188 1 20.08 2 ASP B O 1
ATOM 3524 N N . ILE B 1 3 ? 21.719 -24.516 21.438 1 22.39 3 ILE B N 1
ATOM 3525 C CA . ILE B 1 3 ? 20.609 -25.078 20.672 1 22.39 3 ILE B CA 1
ATOM 3526 C C . ILE B 1 3 ? 19.719 -23.953 20.141 1 22.39 3 ILE B C 1
ATOM 3528 O O . ILE B 1 3 ? 18.766 -24.203 19.391 1 22.39 3 ILE B O 1
ATOM 3532 N N . VAL B 1 4 ? 19.734 -22.812 20.844 1 24.75 4 VAL B N 1
ATOM 3533 C CA . VAL B 1 4 ? 18.875 -21.688 20.516 1 24.75 4 VAL B CA 1
ATOM 3534 C C . VAL B 1 4 ? 19.297 -21.094 19.172 1 24.75 4 VAL B C 1
ATOM 3536 O O . VAL B 1 4 ? 18.5 -20.406 18.5 1 24.75 4 VAL B O 1
ATOM 3539 N N . GLU B 1 5 ? 20.547 -21.125 18.719 1 29.2 5 GLU B N 1
ATOM 3540 C CA . GLU B 1 5 ? 21.156 -20.594 17.516 1 29.2 5 GLU B CA 1
ATOM 3541 C C . GLU B 1 5 ? 20.656 -21.328 16.266 1 29.2 5 GLU B C 1
ATOM 3543 O O . GLU B 1 5 ? 20.453 -20.719 15.219 1 29.2 5 GLU B O 1
ATOM 3548 N N . ASP B 1 6 ? 20.5 -22.656 16.344 1 29.8 6 ASP B N 1
ATOM 3549 C CA . ASP B 1 6 ? 20.266 -23.547 15.219 1 29.8 6 ASP B CA 1
ATOM 3550 C C . ASP B 1 6 ? 18.828 -23.438 14.727 1 29.8 6 ASP B C 1
ATOM 3552 O O . ASP B 1 6 ? 18.547 -23.609 13.531 1 29.8 6 ASP B O 1
ATOM 3556 N N . HIS B 1 7 ? 17.812 -23.312 15.586 1 29.81 7 HIS B N 1
ATOM 3557 C CA . HIS B 1 7 ? 16.391 -23.375 15.273 1 29.81 7 HIS B CA 1
ATOM 3558 C C . HIS B 1 7 ? 15.906 -22.078 14.664 1 29.81 7 HIS B C 1
ATOM 3560 O O . HIS B 1 7 ? 14.75 -21.984 14.234 1 29.81 7 HIS B O 1
ATOM 3566 N N . THR B 1 8 ? 16.547 -21 14.93 1 29.94 8 THR B N 1
ATOM 3567 C CA . THR B 1 8 ? 16.172 -19.703 14.359 1 29.94 8 THR B CA 1
ATOM 3568 C C . THR B 1 8 ? 16.359 -19.703 12.844 1 29.94 8 THR B C 1
ATOM 3570 O O . THR B 1 8 ? 15.664 -18.984 12.133 1 29.94 8 THR B O 1
ATOM 3573 N N . GLU B 1 9 ? 17.312 -20.484 12.391 1 31.61 9 GLU B N 1
ATOM 3574 C CA . GLU B 1 9 ? 17.609 -20.547 10.961 1 31.61 9 GLU B CA 1
ATOM 3575 C C . GLU B 1 9 ? 16.469 -21.203 10.195 1 31.61 9 GLU B C 1
ATOM 3577 O O . GLU B 1 9 ? 16.156 -20.797 9.078 1 31.61 9 GLU B O 1
ATOM 3582 N N . PHE B 1 10 ? 15.961 -22.281 10.789 1 32.25 10 PHE B N 1
ATOM 3583 C CA . PHE B 1 10 ? 14.945 -23.078 10.117 1 32.25 10 PHE B CA 1
ATOM 3584 C C . PHE B 1 10 ? 13.664 -22.266 9.914 1 32.25 10 PHE B C 1
ATOM 3586 O O . PHE B 1 10 ? 12.977 -22.438 8.906 1 32.25 10 PHE B O 1
ATOM 3593 N N . ALA B 1 11 ? 13.336 -21.5 10.938 1 31.8 11 ALA B N 1
ATOM 3594 C CA . ALA B 1 11 ? 12.078 -20.766 10.914 1 31.8 11 ALA B CA 1
ATOM 3595 C C . ALA B 1 11 ? 12.039 -19.781 9.742 1 31.8 11 ALA B C 1
ATOM 3597 O O . ALA B 1 11 ? 10.961 -19.469 9.227 1 31.8 11 ALA B O 1
ATOM 3598 N N . TYR B 1 12 ? 13.195 -19.375 9.367 1 34.84 12 TYR B N 1
ATOM 3599 C CA . TYR B 1 12 ? 13.211 -18.281 8.391 1 34.84 12 TYR B CA 1
ATOM 3600 C C . TYR B 1 12 ? 13.203 -18.828 6.969 1 34.84 12 TYR B C 1
ATOM 3602 O O . TYR B 1 12 ? 12.797 -18.125 6.035 1 34.84 12 TYR B O 1
ATOM 3610 N N . PHE B 1 13 ? 13.898 -20.172 6.688 1 34.66 13 PHE B N 1
ATOM 3611 C CA . PHE B 1 13 ? 14.156 -20.516 5.293 1 34.66 13 PHE B CA 1
ATOM 3612 C C . PHE B 1 13 ? 13.203 -21.594 4.809 1 34.66 13 PHE B C 1
ATOM 3614 O O . PHE B 1 13 ? 13.109 -22.656 5.414 1 34.66 13 PHE B O 1
ATOM 3621 N N . LEU B 1 14 ? 12.07 -21.297 4.254 1 33.69 14 LEU B N 1
ATOM 3622 C CA . LEU B 1 14 ? 11.336 -22.375 3.594 1 33.69 14 LEU B CA 1
ATOM 3623 C C . LEU B 1 14 ? 11.727 -22.484 2.125 1 33.69 14 LEU B C 1
ATOM 3625 O O . LEU B 1 14 ? 11.695 -21.484 1.395 1 33.69 14 LEU B O 1
ATOM 3629 N N . VAL B 1 15 ? 12.477 -23.562 1.818 1 33.38 15 VAL B N 1
ATOM 3630 C CA . VAL B 1 15 ? 12.703 -23.984 0.44 1 33.38 15 VAL B CA 1
ATOM 3631 C C . VAL B 1 15 ? 11.43 -24.609 -0.122 1 33.38 15 VAL B C 1
ATOM 3633 O O . VAL B 1 15 ? 10.891 -25.562 0.455 1 33.38 15 VAL B O 1
ATOM 3636 N N . LEU B 1 16 ? 10.82 -23.906 -1.043 1 39.59 16 LEU B N 1
ATOM 3637 C CA . LEU B 1 16 ? 9.617 -24.453 -1.661 1 39.59 16 LEU B CA 1
ATOM 3638 C C . LEU B 1 16 ? 9.977 -25.312 -2.869 1 39.59 16 LEU B C 1
ATOM 3640 O O . LEU B 1 16 ? 10.406 -24.797 -3.9 1 39.59 16 LEU B O 1
ATOM 3644 N N . ASP B 1 17 ? 10.328 -26.641 -2.697 1 36.22 17 ASP B N 1
ATOM 3645 C CA . ASP B 1 17 ? 10.469 -27.625 -3.76 1 36.22 17 ASP B CA 1
ATOM 3646 C C . ASP B 1 17 ? 9.523 -28.812 -3.539 1 36.22 17 ASP B C 1
ATOM 3648 O O . ASP B 1 17 ? 9.672 -29.562 -2.57 1 36.22 17 ASP B O 1
ATOM 3652 N N . ASP B 1 18 ? 8.445 -28.906 -4.273 1 42.09 18 ASP B N 1
ATOM 3653 C CA . ASP B 1 18 ? 7.484 -29.984 -4.117 1 42.09 18 ASP B CA 1
ATOM 3654 C C . ASP B 1 18 ? 8.023 -31.281 -4.711 1 42.09 18 ASP B C 1
ATOM 3656 O O . ASP B 1 18 ? 8.109 -31.438 -5.934 1 42.09 18 ASP B O 1
ATOM 3660 N N . GLU B 1 19 ? 9.07 -31.859 -4.391 1 37.53 19 GLU B N 1
ATOM 3661 C CA . GLU B 1 19 ? 9.477 -33.156 -4.883 1 37.53 19 GLU B CA 1
ATOM 3662 C C . GLU B 1 19 ? 8.297 -34.125 -4.902 1 37.53 19 GLU B C 1
ATOM 3664 O O . GLU B 1 19 ? 7.371 -34 -4.098 1 37.53 19 GLU B O 1
ATOM 3669 N N . ASN B 1 20 ? 8.156 -35.031 -6.035 1 35.88 20 ASN B N 1
ATOM 3670 C CA . ASN B 1 20 ? 7.223 -36.094 -6.359 1 35.88 20 ASN B CA 1
ATOM 3671 C C . ASN B 1 20 ? 7.027 -37.031 -5.18 1 35.88 20 ASN B C 1
ATOM 3673 O O . ASN B 1 20 ? 7.641 -38.094 -5.125 1 35.88 20 ASN B O 1
ATOM 3677 N N . THR B 1 21 ? 7.02 -36.844 -4.078 1 32.97 21 THR B N 1
ATOM 3678 C CA . THR B 1 21 ? 6.656 -38 -3.227 1 32.97 21 THR B CA 1
ATOM 3679 C C . THR B 1 21 ? 5.211 -38.406 -3.477 1 32.97 21 THR B C 1
ATOM 3681 O O . THR B 1 21 ? 4.281 -37.656 -3.172 1 32.97 21 THR B O 1
ATOM 3684 N N . LEU B 1 22 ? 4.859 -39.312 -4.469 1 31.23 22 LEU B N 1
ATOM 3685 C CA . LEU B 1 22 ? 3.654 -40.094 -4.75 1 31.23 22 LEU B CA 1
ATOM 3686 C C . LEU B 1 22 ? 3.051 -40.625 -3.459 1 31.23 22 LEU B C 1
ATOM 3688 O O . LEU B 1 22 ? 1.979 -41.25 -3.48 1 31.23 22 LEU B O 1
ATOM 3692 N N . THR B 1 23 ? 3.83 -41.156 -2.498 1 30.84 23 THR B N 1
ATOM 3693 C CA . THR B 1 23 ? 3.121 -41.938 -1.494 1 30.84 23 THR B CA 1
ATOM 3694 C C . THR B 1 23 ? 2.166 -41.062 -0.692 1 30.84 23 THR B C 1
ATOM 3696 O O . THR B 1 23 ? 2.469 -40.688 0.44 1 30.84 23 THR B O 1
ATOM 3699 N N . VAL B 1 24 ? 1.504 -40.219 -1.255 1 31.59 24 VAL B N 1
ATOM 3700 C CA . VAL B 1 24 ? 0.863 -39.094 -0.562 1 31.59 24 VAL B CA 1
ATOM 3701 C C . VAL B 1 24 ? -0.492 -39.531 -0.015 1 31.59 24 VAL B C 1
ATOM 3703 O O . VAL B 1 24 ? -1.32 -38.719 0.361 1 31.59 24 VAL B O 1
ATOM 3706 N N . ARG B 1 25 ? -0.894 -40.812 -0.063 1 32.25 25 ARG B N 1
ATOM 3707 C CA . ARG B 1 25 ? -2.299 -41.031 0.279 1 32.25 25 ARG B CA 1
ATOM 3708 C C . ARG B 1 25 ? -2.611 -40.469 1.662 1 32.25 25 ARG B C 1
ATOM 3710 O O . ARG B 1 25 ? -3.625 -39.781 1.849 1 32.25 25 ARG B O 1
ATOM 3717 N N . ASN B 1 26 ? -2.246 -41.219 2.775 1 31.52 26 ASN B N 1
ATOM 3718 C CA . ASN B 1 26 ? -2.822 -41.156 4.113 1 31.52 26 ASN B CA 1
ATOM 3719 C C . ASN B 1 26 ? -2.279 -39.938 4.883 1 31.52 26 ASN B C 1
ATOM 3721 O O . ASN B 1 26 ? -2.703 -39.688 6.012 1 31.52 26 ASN B O 1
ATOM 3725 N N . THR B 1 27 ? -1.054 -39.406 4.531 1 30.47 27 THR B N 1
ATOM 3726 C CA . THR B 1 27 ? -0.362 -38.406 5.359 1 30.47 27 THR B CA 1
ATOM 3727 C C . THR B 1 27 ? -0.844 -37 5.039 1 30.47 27 THR B C 1
ATOM 3729 O O . THR B 1 27 ? -0.34 -36.031 5.598 1 30.47 27 THR B O 1
ATOM 3732 N N . GLY B 1 28 ? -1.647 -36.812 4.203 1 32.28 28 GLY B N 1
ATOM 3733 C CA . GLY B 1 28 ? -2.209 -35.562 3.787 1 32.28 28 GLY B CA 1
ATOM 3734 C C . GLY B 1 28 ? -2.873 -34.781 4.922 1 32.28 28 GLY B C 1
ATOM 3735 O O . GLY B 1 28 ? -2.809 -33.562 4.977 1 32.28 28 GLY B O 1
ATOM 3736 N N . LEU B 1 29 ? -3.504 -35.531 5.805 1 33.47 29 LEU B N 1
ATOM 3737 C CA . LEU B 1 29 ? -4.199 -35 6.965 1 33.47 29 LEU B CA 1
ATOM 3738 C C . LEU B 1 29 ? -3.203 -34.438 7.977 1 33.47 29 LEU B C 1
ATOM 3740 O O . LEU B 1 29 ? -3.486 -33.438 8.648 1 33.47 29 LEU B O 1
ATOM 3744 N N . ARG B 1 30 ? -1.97 -35 7.984 1 34.81 30 ARG B N 1
ATOM 3745 C CA . ARG B 1 30 ? -1.012 -34.625 9.016 1 34.81 30 ARG B CA 1
ATOM 3746 C C . ARG B 1 30 ? -0.298 -33.312 8.641 1 34.81 30 ARG B C 1
ATOM 3748 O O . ARG B 1 30 ? 0.017 -32.5 9.508 1 34.81 30 ARG B O 1
ATOM 3755 N N . ILE B 1 31 ? -0.051 -33.156 7.445 1 35.62 31 ILE B N 1
ATOM 3756 C CA . ILE B 1 31 ? 0.729 -31.984 7.059 1 35.62 31 ILE B CA 1
ATOM 3757 C C . ILE B 1 31 ? -0.156 -30.734 7.09 1 35.62 31 ILE B C 1
ATOM 3759 O O . ILE B 1 31 ? 0.288 -29.672 7.504 1 35.62 31 ILE B O 1
ATOM 3763 N N . THR B 1 32 ? -1.405 -30.938 6.863 1 41.19 32 THR B N 1
ATOM 3764 C CA . THR B 1 32 ? -2.334 -29.828 7.055 1 41.19 32 THR B CA 1
ATOM 3765 C C . THR B 1 32 ? -2.328 -29.359 8.508 1 41.19 32 THR B C 1
ATOM 3767 O O . THR B 1 32 ? -2.377 -28.156 8.781 1 41.19 32 THR B O 1
ATOM 3770 N N . GLY B 1 33 ? -2.049 -30.344 9.305 1 39.44 33 GLY B N 1
ATOM 3771 C CA . GLY B 1 33 ? -1.979 -30.047 10.727 1 39.44 33 GLY B CA 1
ATOM 3772 C C . GLY B 1 33 ? -0.769 -29.219 11.102 1 39.44 33 GLY B C 1
ATOM 3773 O O . GLY B 1 33 ? -0.866 -28.312 11.93 1 39.44 33 GLY B O 1
ATOM 3774 N N . ALA B 1 34 ? 0.329 -29.609 10.469 1 41.34 34 ALA B N 1
ATOM 3775 C CA . ALA B 1 34 ? 1.564 -28.969 10.906 1 41.34 34 ALA B CA 1
ATOM 3776 C C . ALA B 1 34 ? 1.607 -27.5 10.469 1 41.34 34 ALA B C 1
ATOM 3778 O O . ALA B 1 34 ? 1.98 -26.625 11.25 1 41.34 34 ALA B O 1
ATOM 3779 N N . LEU B 1 35 ? 1.29 -27.281 9.273 1 41.91 35 LEU B N 1
ATOM 3780 C CA . LEU B 1 35 ? 1.317 -25.891 8.836 1 41.91 35 LEU B CA 1
ATOM 3781 C C . LEU B 1 35 ? 0.279 -25.062 9.586 1 41.91 35 LEU B C 1
ATOM 3783 O O . LEU B 1 35 ? 0.543 -23.922 9.961 1 41.91 35 LEU B O 1
ATOM 3787 N N . SER B 1 36 ? -0.866 -25.734 9.906 1 44.62 36 SER B N 1
ATOM 3788 C CA . SER B 1 36 ? -1.856 -25.078 10.758 1 44.62 36 SER B CA 1
ATOM 3789 C C . SER B 1 36 ? -1.313 -24.844 12.164 1 44.62 36 SER B C 1
ATOM 3791 O O . SER B 1 36 ? -1.549 -23.797 12.758 1 44.62 36 SER B O 1
ATOM 3793 N N . ALA B 1 37 ? -0.572 -25.859 12.609 1 43.62 37 ALA B N 1
ATOM 3794 C CA . ALA B 1 37 ? 0.016 -25.734 13.938 1 43.62 37 ALA B CA 1
ATOM 3795 C C . ALA B 1 37 ? 1.077 -24.641 13.977 1 43.62 37 ALA B C 1
ATOM 3797 O O . ALA B 1 37 ? 1.133 -23.859 14.922 1 43.62 37 ALA B O 1
ATOM 3798 N N . LEU B 1 38 ? 1.906 -24.641 13.031 1 42.72 38 LEU B N 1
ATOM 3799 C CA . LEU B 1 38 ? 2.949 -23.625 12.977 1 42.72 38 LEU B CA 1
ATOM 3800 C C . LEU B 1 38 ? 2.342 -22.234 12.836 1 42.72 38 LEU B C 1
ATOM 3802 O O . LEU B 1 38 ? 2.797 -21.281 13.484 1 42.72 38 LEU B O 1
ATOM 3806 N N . TYR B 1 39 ? 1.383 -22.156 12.062 1 44.53 39 TYR B N 1
ATOM 3807 C CA . TYR B 1 39 ? 0.671 -20.891 11.922 1 44.53 39 TYR B CA 1
ATOM 3808 C C . TYR B 1 39 ? 0.012 -20.484 13.234 1 44.53 39 TYR B C 1
ATOM 3810 O O . TYR B 1 39 ? 0.051 -19.312 13.617 1 44.53 39 TYR B O 1
ATOM 3818 N N . HIS B 1 40 ? -0.514 -21.516 13.938 1 44.97 40 HIS B N 1
ATOM 3819 C CA . HIS B 1 40 ? -1.118 -21.25 15.242 1 44.97 40 HIS B CA 1
ATOM 3820 C C . HIS B 1 40 ? -0.083 -20.734 16.234 1 44.97 40 HIS B C 1
ATOM 3822 O O . HIS B 1 40 ? -0.366 -19.828 17.016 1 44.97 40 HIS B O 1
ATOM 3828 N N . ILE B 1 41 ? 1.041 -21.359 16.266 1 40.5 41 ILE B N 1
ATOM 3829 C CA . ILE B 1 41 ? 2.102 -20.906 17.156 1 40.5 41 ILE B CA 1
ATOM 3830 C C . ILE B 1 41 ? 2.459 -19.453 16.844 1 40.5 41 ILE B C 1
ATOM 3832 O O . ILE B 1 41 ? 2.619 -18.625 17.75 1 40.5 41 ILE B O 1
ATOM 3836 N N . GLY B 1 42 ? 2.57 -19.125 15.664 1 42.09 42 GLY B N 1
ATOM 3837 C CA . GLY B 1 42 ? 2.848 -17.766 15.273 1 42.09 42 GLY B CA 1
ATOM 3838 C C . GLY B 1 42 ? 1.751 -16.797 15.664 1 42.09 42 GLY B C 1
ATOM 3839 O O . GLY B 1 42 ? 2.031 -15.672 16.109 1 42.09 42 GLY B O 1
ATOM 3840 N N . THR B 1 43 ? 0.529 -17.297 15.617 1 43.94 43 THR B N 1
ATOM 3841 C CA . THR B 1 43 ? -0.616 -16.484 16.031 1 43.94 43 THR B CA 1
ATOM 3842 C C . THR B 1 43 ? -0.588 -16.234 17.531 1 43.94 43 THR B C 1
ATOM 3844 O O . THR B 1 43 ? -0.906 -15.141 17.984 1 43.94 43 THR B O 1
ATOM 3847 N N . VAL B 1 44 ? -0.375 -17.359 18.281 1 39.62 44 VAL B N 1
ATOM 3848 C CA . VAL B 1 44 ? -0.315 -17.172 19.734 1 39.62 44 VAL B CA 1
ATOM 3849 C C . VAL B 1 44 ? 0.738 -16.109 20.078 1 39.62 44 VAL B C 1
ATOM 3851 O O . VAL B 1 44 ? 0.513 -15.258 20.938 1 39.62 44 VAL B O 1
ATOM 3854 N N . LEU B 1 45 ? 1.733 -16.234 19.438 1 38.44 45 LEU B N 1
ATOM 3855 C CA . LEU B 1 45 ? 2.773 -15.25 19.703 1 38.44 45 LEU B CA 1
ATOM 3856 C C . LEU B 1 45 ? 2.303 -13.852 19.328 1 38.44 45 LEU B C 1
ATOM 3858 O O . LEU B 1 45 ? 2.645 -12.867 19.984 1 38.44 45 LEU B O 1
ATOM 3862 N N . ARG B 1 46 ? 1.513 -13.852 18.344 1 42.81 46 ARG B N 1
ATOM 3863 C CA . ARG B 1 46 ? 0.94 -12.594 17.891 1 42.81 46 ARG B CA 1
ATOM 3864 C C . ARG B 1 46 ? -0.087 -12.07 18.891 1 42.81 46 ARG B C 1
ATOM 3866 O O . ARG B 1 46 ? -0.145 -10.867 19.156 1 42.81 46 ARG B O 1
ATOM 3873 N N . ILE B 1 47 ? -1.063 -13.047 19.297 1 40.22 47 ILE B N 1
ATOM 3874 C CA . ILE B 1 47 ? -2.082 -12.609 20.25 1 40.22 47 ILE B CA 1
ATOM 3875 C C . ILE B 1 47 ? -1.416 -11.953 21.453 1 40.22 47 ILE B C 1
ATOM 3877 O O . ILE B 1 47 ? -1.89 -10.93 21.953 1 40.22 47 ILE B O 1
ATOM 3881 N N . ARG B 1 48 ? -0.449 -12.703 22.047 1 34.59 48 ARG B N 1
ATOM 3882 C CA . ARG B 1 48 ? 0.145 -12.148 23.25 1 34.59 48 ARG B CA 1
ATOM 3883 C C . ARG B 1 48 ? 0.684 -10.742 23 1 34.59 48 ARG B C 1
ATOM 3885 O O . ARG B 1 48 ? 0.651 -9.898 23.891 1 34.59 48 ARG B O 1
ATOM 3892 N N . LYS B 1 49 ? 1.28 -10.734 21.938 1 33.81 49 LYS B N 1
ATOM 3893 C CA . LYS B 1 49 ? 1.949 -9.453 21.734 1 33.81 49 LYS B CA 1
ATOM 3894 C C . LYS B 1 49 ? 1.063 -8.492 20.953 1 33.81 49 LYS B C 1
ATOM 3896 O O . LYS B 1 49 ? 1.496 -7.398 20.594 1 33.81 49 LYS B O 1
ATOM 3901 N N . ARG B 1 50 ? -0.022 -9.148 20.531 1 35.75 50 ARG B N 1
ATOM 3902 C CA . ARG B 1 50 ? -0.922 -8.25 19.812 1 35.75 50 ARG B CA 1
ATOM 3903 C C . ARG B 1 50 ? -1.249 -7.02 20.656 1 35.75 50 ARG B C 1
ATOM 3905 O O . ARG B 1 50 ? -1.777 -7.137 21.766 1 35.75 50 ARG B O 1
ATOM 3912 N N . ASN B 1 51 ? -0.438 -6.211 20.594 1 32.66 51 ASN B N 1
ATOM 3913 C CA . ASN B 1 51 ? -0.806 -4.91 21.125 1 32.66 51 ASN B CA 1
ATOM 3914 C C . ASN B 1 51 ? -2.232 -4.527 20.75 1 32.66 51 ASN B C 1
ATOM 3916 O O . ASN B 1 51 ? -2.643 -4.703 19.609 1 32.66 51 ASN B O 1
ATOM 3920 N N . PRO B 1 52 ? -3.227 -4.688 21.547 1 33.53 52 PRO B N 1
ATOM 3921 C CA . PRO B 1 52 ? -4.586 -4.234 21.25 1 33.53 52 PRO B CA 1
ATOM 3922 C C . PRO B 1 52 ? -4.621 -3.084 20.25 1 33.53 52 PRO B C 1
ATOM 3924 O O . PRO B 1 52 ? -4.5 -1.918 20.641 1 33.53 52 PRO B O 1
ATOM 3927 N N . SER B 1 53 ? -3.9 -2.955 19.328 1 40.25 53 SER B N 1
ATOM 3928 C CA . SER B 1 53 ? -3.99 -1.886 18.344 1 40.25 53 SER B CA 1
ATOM 3929 C C . SER B 1 53 ? -5.434 -1.64 17.922 1 40.25 53 SER B C 1
ATOM 3931 O O . SER B 1 53 ? -6.094 -2.537 17.391 1 40.25 53 SER B O 1
ATOM 3933 N N . ARG B 1 54 ? -6.309 -0.978 18.703 1 47.16 54 ARG B N 1
ATOM 3934 C CA . ARG B 1 54 ? -7.707 -0.6 18.875 1 47.16 54 ARG B CA 1
ATOM 3935 C C . ARG B 1 54 ? -8.281 -0.035 17.594 1 47.16 54 ARG B C 1
ATOM 3937 O O . ARG B 1 54 ? -9.305 0.649 17.609 1 47.16 54 ARG B O 1
ATOM 3944 N N . ARG B 1 55 ? -7.523 0.045 16.422 1 61.34 55 ARG B N 1
ATOM 3945 C CA . ARG B 1 55 ? -8.188 0.501 15.203 1 61.34 55 ARG B CA 1
ATOM 3946 C C . ARG B 1 55 ? -9.094 -0.588 14.633 1 61.34 55 ARG B C 1
ATOM 3948 O O . ARG B 1 55 ? -8.664 -1.377 13.789 1 61.34 55 ARG B O 1
ATOM 3955 N N . TYR B 1 56 ? -10.133 -0.685 15.336 1 71.75 56 TYR B N 1
ATOM 3956 C CA . TYR B 1 56 ? -11.055 -1.661 14.781 1 71.75 56 TYR B CA 1
ATOM 3957 C C . TYR B 1 56 ? -12.484 -1.127 14.797 1 71.75 56 TYR B C 1
ATOM 3959 O O . TYR B 1 56 ? -12.797 -0.194 15.539 1 71.75 56 TYR B O 1
ATOM 3967 N N . LEU B 1 57 ? -13.102 -1.48 13.891 1 81.56 57 LEU B N 1
ATOM 3968 C CA . LEU B 1 57 ? -14.531 -1.208 13.852 1 81.56 57 LEU B CA 1
ATOM 3969 C C . LEU B 1 57 ? -15.297 -2.199 14.727 1 81.56 57 LEU B C 1
ATOM 3971 O O . LEU B 1 57 ? -14.906 -3.363 14.836 1 81.56 57 LEU B O 1
ATOM 3975 N N . THR B 1 58 ? -16.234 -1.637 15.406 1 84.06 58 THR B N 1
ATOM 3976 C CA . THR B 1 58 ? -17.094 -2.496 16.219 1 84.06 58 THR B CA 1
ATOM 3977 C C . THR B 1 58 ? -18.359 -2.877 15.461 1 84.06 58 THR B C 1
ATOM 3979 O O . THR B 1 58 ? -18.609 -2.361 14.375 1 84.06 58 THR B O 1
ATOM 3982 N N . ARG B 1 59 ? -19.141 -3.77 16.094 1 87.12 59 ARG B N 1
ATOM 3983 C CA . ARG B 1 59 ? -20.297 -4.359 15.43 1 87.12 59 ARG B CA 1
ATOM 3984 C C . ARG B 1 59 ? -21.266 -3.281 14.961 1 87.12 59 ARG B C 1
ATOM 3986 O O . ARG B 1 59 ? -21.766 -3.336 13.836 1 87.12 59 ARG B O 1
ATOM 3993 N N . PRO B 1 60 ? -21.469 -2.186 15.695 1 84.94 60 PRO B N 1
ATOM 3994 C CA . PRO B 1 60 ? -22.422 -1.167 15.234 1 84.94 60 PRO B CA 1
ATOM 3995 C C . PRO B 1 60 ? -21.906 -0.378 14.039 1 84.94 60 PRO B C 1
ATOM 3997 O O . PRO B 1 60 ? -22.688 0.261 13.328 1 84.94 60 PRO B O 1
ATOM 4000 N N . ASN B 1 61 ? -20.625 -0.405 13.781 1 88.62 61 ASN B N 1
ATOM 4001 C CA . ASN B 1 61 ? -20.031 0.334 12.672 1 88.62 61 ASN B CA 1
ATOM 4002 C C . ASN B 1 61 ? -20.125 -0.444 11.367 1 88.62 61 ASN B C 1
ATOM 4004 O O . ASN B 1 61 ? -19.781 0.078 10.297 1 88.62 61 ASN B O 1
ATOM 4008 N N . LEU B 1 62 ? -20.562 -1.687 11.516 1 90.06 62 LEU B N 1
ATOM 4009 C CA . LEU B 1 62 ? -20.531 -2.6 10.375 1 90.06 62 LEU B CA 1
ATOM 4010 C C . LEU B 1 62 ? -21.953 -2.979 9.953 1 90.06 62 LEU B C 1
ATOM 4012 O O . LEU B 1 62 ? -22.906 -2.746 10.695 1 90.06 62 LEU B O 1
ATOM 4016 N N . LEU B 1 63 ? -22.047 -3.51 8.688 1 89.75 63 LEU B N 1
ATOM 4017 C CA . LEU B 1 63 ? -23.312 -4.102 8.281 1 89.75 63 LEU B CA 1
ATOM 4018 C C . LEU B 1 63 ? -23.719 -5.234 9.227 1 89.75 63 LEU B C 1
ATOM 4020 O O . LEU B 1 63 ? -22.859 -5.914 9.781 1 89.75 63 LEU B O 1
ATOM 4024 N N . ALA B 1 64 ? -24.938 -5.473 9.344 1 87.81 64 ALA B N 1
ATOM 4025 C CA . ALA B 1 64 ? -25.5 -6.242 10.453 1 87.81 64 ALA B CA 1
ATOM 4026 C C . ALA B 1 64 ? -25.141 -7.719 10.336 1 87.81 64 ALA B C 1
ATOM 4028 O O . ALA B 1 64 ? -24.797 -8.367 11.328 1 87.81 64 ALA B O 1
ATOM 4029 N N . ASN B 1 65 ? -25.297 -8.297 9.18 1 87.88 65 ASN B N 1
ATOM 4030 C CA . ASN B 1 65 ? -25.078 -9.727 8.992 1 87.88 65 ASN B CA 1
ATOM 4031 C C . ASN B 1 65 ? -24.031 -10 7.914 1 87.88 65 ASN B C 1
ATOM 4033 O O . ASN B 1 65 ? -24.266 -9.742 6.734 1 87.88 65 ASN B O 1
ATOM 4037 N N . PRO B 1 66 ? -22.922 -10.617 8.289 1 89.69 66 PRO B N 1
ATOM 4038 C CA . PRO B 1 66 ? -21.844 -10.891 7.332 1 89.69 66 PRO B CA 1
ATOM 4039 C C . PRO B 1 66 ? -22.297 -11.781 6.176 1 89.69 66 PRO B C 1
ATOM 4041 O O . PRO B 1 66 ? -21.625 -11.828 5.137 1 89.69 66 PRO B O 1
ATOM 4044 N N . ARG B 1 67 ? -23.391 -12.461 6.328 1 90.69 67 ARG B N 1
ATOM 4045 C CA . ARG B 1 67 ? -23.781 -13.43 5.312 1 90.69 67 ARG B CA 1
ATOM 4046 C C . ARG B 1 67 ? -24.922 -12.891 4.461 1 90.69 67 ARG B C 1
ATOM 4048 O O . ARG B 1 67 ? -25.422 -13.586 3.572 1 90.69 67 ARG B O 1
ATOM 4055 N N . ILE B 1 68 ? -25.312 -11.594 4.789 1 88.81 68 ILE B N 1
ATOM 4056 C CA . ILE B 1 68 ? -26.453 -11.047 4.074 1 88.81 68 ILE B CA 1
ATOM 4057 C C . ILE B 1 68 ? -26.125 -9.641 3.58 1 88.81 68 ILE B C 1
ATOM 4059 O O . ILE B 1 68 ? -25.797 -8.758 4.375 1 88.81 68 ILE B O 1
ATOM 4063 N N . GLU B 1 69 ? -26.234 -9.422 2.336 1 89.44 69 GLU B N 1
ATOM 4064 C CA . GLU B 1 69 ? -26.203 -8.125 1.671 1 89.44 69 GLU B CA 1
ATOM 4065 C C . GLU B 1 69 ? -24.938 -7.34 2.045 1 89.44 69 GLU B C 1
ATOM 4067 O O . GLU B 1 69 ? -25.031 -6.188 2.477 1 89.44 69 GLU B O 1
ATOM 4072 N N . THR B 1 70 ? -23.875 -7.988 2.055 1 93.5 70 THR B N 1
ATOM 4073 C CA . THR B 1 70 ? -22.578 -7.34 2.16 1 93.5 70 THR B CA 1
ATOM 4074 C C . THR B 1 70 ? -21.938 -7.16 0.783 1 93.5 70 THR B C 1
ATOM 4076 O O . THR B 1 70 ? -22.391 -7.758 -0.195 1 93.5 70 THR B O 1
ATOM 4079 N N . PRO B 1 71 ? -20.984 -6.293 0.64 1 93.81 71 PRO B N 1
ATOM 4080 C CA . PRO B 1 71 ? -20.297 -6.16 -0.65 1 93.81 71 PRO B CA 1
ATOM 4081 C C . PRO B 1 71 ? -19.75 -7.488 -1.166 1 93.81 71 PRO B C 1
ATOM 4083 O O . PRO B 1 71 ? -19.812 -7.762 -2.367 1 93.81 71 PRO B O 1
ATOM 4086 N N . TRP B 1 72 ? -19.281 -8.328 -0.252 1 94 72 TRP B N 1
ATOM 4087 C CA . TRP B 1 72 ? -18.828 -9.656 -0.646 1 94 72 TRP B CA 1
ATOM 4088 C C . TRP B 1 72 ? -19.969 -10.469 -1.241 1 94 72 TRP B C 1
ATOM 4090 O O . TRP B 1 72 ? -19.812 -11.094 -2.293 1 94 72 TRP B O 1
ATOM 4100 N N . GLN B 1 73 ? -21.094 -10.43 -0.538 1 93.06 73 GLN B N 1
ATOM 4101 C CA . GLN B 1 73 ? -22.234 -11.219 -0.987 1 93.06 73 GLN B CA 1
ATOM 4102 C C . GLN B 1 73 ? -22.688 -10.781 -2.375 1 93.06 73 GLN B C 1
ATOM 4104 O O . GLN B 1 73 ? -23.078 -11.617 -3.199 1 93.06 73 GLN B O 1
ATOM 4109 N N . ALA B 1 74 ? -22.688 -9.5 -2.576 1 92.44 74 ALA B N 1
ATOM 4110 C CA . ALA B 1 74 ? -23.078 -8.977 -3.881 1 92.44 74 ALA B CA 1
ATOM 4111 C C . ALA B 1 74 ? -22.125 -9.445 -4.977 1 92.44 74 ALA B C 1
ATOM 4113 O O . ALA B 1 74 ? -22.562 -9.828 -6.062 1 92.44 74 ALA B O 1
ATOM 4114 N N . LEU B 1 75 ? -20.844 -9.414 -4.695 1 92.25 75 LEU B N 1
ATOM 4115 C CA . LEU B 1 75 ? -19.828 -9.859 -5.637 1 92.25 75 LEU B CA 1
ATOM 4116 C C . LEU B 1 75 ? -19.953 -11.352 -5.902 1 92.25 75 LEU B C 1
ATOM 4118 O O . LEU B 1 75 ? -19.891 -11.789 -7.055 1 92.25 75 LEU B O 1
ATOM 4122 N N . PHE B 1 76 ? -20.141 -12.133 -4.82 1 94.12 76 PHE B N 1
ATOM 4123 C CA . PHE B 1 76 ? -20.203 -13.594 -4.895 1 94.12 76 PHE B CA 1
ATOM 4124 C C . PHE B 1 76 ? -21.422 -14.039 -5.707 1 94.12 76 PHE B C 1
ATOM 4126 O O . PHE B 1 76 ? -21.312 -14.945 -6.539 1 94.12 76 PHE B O 1
ATOM 4133 N N . ARG B 1 77 ? -22.5 -13.391 -5.52 1 91.19 77 ARG B N 1
ATOM 4134 C CA . ARG B 1 77 ? -23.766 -13.797 -6.133 1 91.19 77 ARG B CA 1
ATOM 4135 C C . ARG B 1 77 ? -23.734 -13.594 -7.641 1 91.19 77 ARG B C 1
ATOM 4137 O O . ARG B 1 77 ? -24.344 -14.352 -8.391 1 91.19 77 ARG B O 1
ATOM 4144 N N . ASN B 1 78 ? -23.031 -12.633 -8.086 1 90.12 78 ASN B N 1
ATOM 4145 C CA . ASN B 1 78 ? -23.031 -12.305 -9.508 1 90.12 78 ASN B CA 1
ATOM 4146 C C . ASN B 1 78 ? -22.109 -13.211 -10.297 1 90.12 78 ASN B C 1
ATOM 4148 O O . ASN B 1 78 ? -22.234 -13.328 -11.523 1 90.12 78 ASN B O 1
ATOM 4152 N N . CYS B 1 79 ? -21.094 -13.844 -9.734 1 89.5 79 CYS B N 1
ATOM 4153 C CA . CYS B 1 79 ? -20.203 -14.852 -10.312 1 89.5 79 CYS B CA 1
ATOM 4154 C C . CYS B 1 79 ? -19.656 -14.391 -11.656 1 89.5 79 CYS B C 1
ATOM 4156 O O . CYS B 1 79 ? -19.766 -15.094 -12.656 1 89.5 79 CYS B O 1
ATOM 4158 N N . GLU B 1 80 ? -19.141 -13.219 -11.719 1 89.25 80 GLU B N 1
ATOM 4159 C CA . GLU B 1 80 ? -18.531 -12.68 -12.93 1 89.25 80 GLU B CA 1
ATOM 4160 C C . GLU B 1 80 ? -17 -12.797 -12.875 1 89.25 80 GLU B C 1
ATOM 4162 O O . GLU B 1 80 ? -16.375 -12.352 -11.906 1 89.25 80 GLU B O 1
ATOM 4167 N N . ASP B 1 81 ? -16.453 -13.344 -13.922 1 86.06 81 ASP B N 1
ATOM 4168 C CA . ASP B 1 81 ? -15.008 -13.57 -13.961 1 86.06 81 ASP B CA 1
ATOM 4169 C C . ASP B 1 81 ? -14.242 -12.266 -13.766 1 86.06 81 ASP B C 1
ATOM 4171 O O . ASP B 1 81 ? -13.273 -12.219 -13.008 1 86.06 81 ASP B O 1
ATOM 4175 N N . ARG B 1 82 ? -14.672 -11.25 -14.398 1 82.56 82 ARG B N 1
ATOM 4176 C CA . ARG B 1 82 ? -13.969 -9.977 -14.312 1 82.56 82 ARG B CA 1
ATOM 4177 C C . ARG B 1 82 ? -13.906 -9.484 -12.875 1 82.56 82 ARG B C 1
ATOM 4179 O O . ARG B 1 82 ? -12.852 -9.039 -12.406 1 82.56 82 ARG B O 1
ATOM 4186 N N . ALA B 1 83 ? -15.008 -9.539 -12.18 1 88.19 83 ALA B N 1
ATOM 4187 C CA . ALA B 1 83 ? -15.07 -9.078 -10.789 1 88.19 83 ALA B CA 1
ATOM 4188 C C . ALA B 1 83 ? -14.203 -9.938 -9.883 1 88.19 83 ALA B C 1
ATOM 4190 O O . ALA B 1 83 ? -13.5 -9.422 -9.008 1 88.19 83 ALA B O 1
ATOM 4191 N N . TYR B 1 84 ? -14.25 -11.258 -10.18 1 91.75 84 TYR B N 1
ATOM 4192 C CA . TYR B 1 84 ? -13.477 -12.203 -9.391 1 91.75 84 TYR B CA 1
ATOM 4193 C C . TYR B 1 84 ? -11.977 -11.977 -9.578 1 91.75 84 TYR B C 1
ATOM 4195 O O . TYR B 1 84 ? -11.227 -11.906 -8.602 1 91.75 84 TYR B O 1
ATOM 4203 N N . ILE B 1 85 ? -11.57 -11.797 -10.719 1 86.94 85 ILE B N 1
ATOM 4204 C CA . ILE B 1 85 ? -10.156 -11.602 -11.031 1 86.94 85 ILE B CA 1
ATOM 4205 C C . ILE B 1 85 ? -9.688 -10.266 -10.461 1 86.94 85 ILE B C 1
ATOM 4207 O O . ILE B 1 85 ? -8.602 -10.18 -9.883 1 86.94 85 ILE B O 1
ATOM 4211 N N . THR B 1 86 ? -10.516 -9.281 -10.523 1 84.56 86 THR B N 1
ATOM 4212 C CA . THR B 1 86 ? -10.164 -7.93 -10.094 1 84.56 86 THR B CA 1
ATOM 4213 C C . THR B 1 86 ? -10.016 -7.875 -8.57 1 84.56 86 THR B C 1
ATOM 4215 O O . THR B 1 86 ? -9.141 -7.172 -8.055 1 84.56 86 THR B O 1
ATOM 4218 N N . THR B 1 87 ? -10.812 -8.578 -7.855 1 90.25 87 THR B N 1
ATOM 4219 C CA . THR B 1 87 ? -10.844 -8.445 -6.406 1 90.25 87 THR B CA 1
ATOM 4220 C C . THR B 1 87 ? -10.07 -9.578 -5.738 1 90.25 87 THR B C 1
ATOM 4222 O O . THR B 1 87 ? -9.5 -9.391 -4.66 1 90.25 87 THR B O 1
ATOM 4225 N N . MET B 1 88 ? -10.055 -10.773 -6.406 1 93.44 88 MET B N 1
ATOM 4226 C CA . MET B 1 88 ? -9.531 -11.953 -5.727 1 93.44 88 MET B CA 1
ATOM 4227 C C . MET B 1 88 ? -8.391 -12.578 -6.52 1 93.44 88 MET B C 1
ATOM 4229 O O . MET B 1 88 ? -7.777 -13.547 -6.074 1 93.44 88 MET B O 1
ATOM 4233 N N . GLY B 1 89 ? -8.125 -12.125 -7.703 1 88.75 89 GLY B N 1
ATOM 4234 C CA . GLY B 1 89 ? -6.988 -12.586 -8.484 1 88.75 89 GLY B CA 1
ATOM 4235 C C . GLY B 1 89 ? -7.277 -13.859 -9.258 1 88.75 89 GLY B C 1
ATOM 4236 O O . GLY B 1 89 ? -6.445 -14.312 -10.047 1 88.75 89 GLY B O 1
ATOM 4237 N N . VAL B 1 90 ? -8.422 -14.523 -9.055 1 93.12 90 VAL B N 1
ATOM 4238 C CA . VAL B 1 90 ? -8.766 -15.758 -9.742 1 93.12 90 VAL B CA 1
ATOM 4239 C C . VAL B 1 90 ? -10.156 -15.641 -10.367 1 93.12 90 VAL B C 1
ATOM 4241 O O . VAL B 1 90 ? -10.969 -14.82 -9.93 1 93.12 90 VAL B O 1
ATOM 4244 N N . ASP B 1 91 ? -10.391 -16.422 -11.414 1 89.81 91 ASP B N 1
ATOM 4245 C CA . ASP B 1 91 ? -11.719 -16.422 -12.016 1 89.81 91 ASP B CA 1
ATOM 4246 C C . ASP B 1 91 ? -12.672 -17.344 -11.242 1 89.81 91 ASP B C 1
ATOM 4248 O O . ASP B 1 91 ? -12.281 -17.953 -10.25 1 89.81 91 ASP B O 1
ATOM 4252 N N . VAL B 1 92 ? -13.938 -17.375 -11.656 1 92.88 92 VAL B N 1
ATOM 4253 C 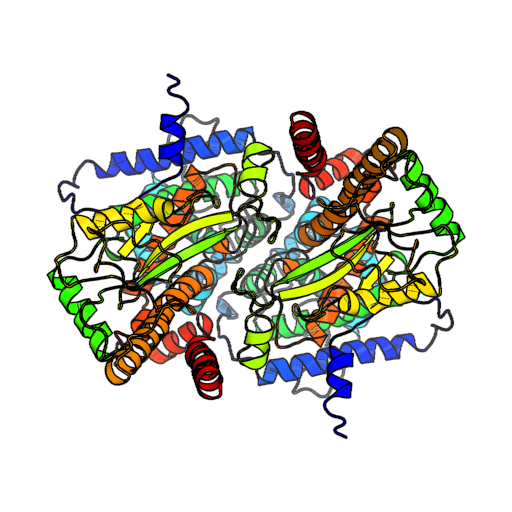CA . VAL B 1 92 ? -14.984 -18.109 -10.945 1 92.88 92 VAL B CA 1
ATOM 4254 C C . VAL B 1 92 ? -14.664 -19.594 -10.938 1 92.88 92 VAL B C 1
ATOM 4256 O O . VAL B 1 92 ? -14.781 -20.25 -9.906 1 92.88 92 VAL B O 1
ATOM 4259 N N . ALA B 1 93 ? -14.195 -20.125 -12.031 1 94.12 93 ALA B N 1
ATOM 4260 C CA . ALA B 1 93 ? -13.883 -21.547 -12.141 1 94.12 93 ALA B CA 1
ATOM 4261 C C . ALA B 1 93 ? -12.758 -21.938 -11.195 1 94.12 93 ALA B C 1
ATOM 4263 O O . ALA B 1 93 ? -12.836 -22.969 -10.516 1 94.12 93 ALA B O 1
ATOM 4264 N N . THR B 1 94 ? -11.703 -21.156 -11.188 1 95.31 94 THR B N 1
ATOM 4265 C CA . THR B 1 94 ? -10.562 -21.438 -10.312 1 95.31 94 THR B CA 1
ATOM 4266 C C . THR B 1 94 ? -10.961 -21.297 -8.852 1 95.31 94 THR B C 1
ATOM 4268 O O . THR B 1 94 ? -10.484 -22.062 -8 1 95.31 94 THR B O 1
ATOM 4271 N N . PHE B 1 95 ? -11.805 -20.328 -8.562 1 97.12 95 PHE B N 1
ATOM 4272 C CA . PHE B 1 95 ? -12.336 -20.156 -7.211 1 97.12 95 PHE B CA 1
ATOM 4273 C C . PHE B 1 95 ? -13.047 -21.438 -6.746 1 97.12 95 PHE B C 1
ATOM 4275 O O . PHE B 1 95 ? -12.773 -21.938 -5.656 1 97.12 95 PHE B O 1
ATOM 4282 N N . ASN B 1 96 ? -13.859 -21.938 -7.555 1 96.88 96 ASN B N 1
ATOM 4283 C CA . ASN B 1 96 ? -14.594 -23.172 -7.238 1 96.88 96 ASN B CA 1
ATOM 4284 C C . ASN B 1 96 ? -13.664 -24.375 -7.164 1 96.88 96 ASN B C 1
ATOM 4286 O O . ASN B 1 96 ? -13.867 -25.266 -6.344 1 96.88 96 ASN B O 1
ATOM 4290 N N . TYR B 1 97 ? -12.68 -24.344 -8.023 1 97.06 97 TYR B N 1
ATOM 4291 C CA . TYR B 1 97 ? -11.703 -25.422 -8.031 1 97.06 97 TYR B CA 1
ATOM 4292 C C . TYR B 1 97 ? -10.969 -25.516 -6.691 1 97.06 97 TYR B C 1
ATOM 4294 O O . TYR B 1 97 ? -10.766 -26.594 -6.152 1 97.06 97 TYR B O 1
ATOM 4302 N N . ILE B 1 98 ? -10.641 -24.375 -6.082 1 97.5 98 ILE B N 1
ATOM 4303 C CA . ILE B 1 98 ? -9.969 -24.328 -4.789 1 97.5 98 ILE B CA 1
ATOM 4304 C C . ILE B 1 98 ? -10.906 -24.844 -3.699 1 97.5 98 ILE B C 1
ATOM 4306 O O . ILE B 1 98 ? -10.508 -25.641 -2.842 1 97.5 98 ILE B O 1
ATOM 4310 N N . LEU B 1 99 ? -12.141 -24.438 -3.785 1 97.12 99 LEU B N 1
ATOM 4311 C CA . LEU B 1 99 ? -13.133 -24.875 -2.803 1 97.12 99 LEU B CA 1
ATOM 4312 C C . LEU B 1 99 ? -13.281 -26.391 -2.809 1 97.12 99 LEU B C 1
ATOM 4314 O O . LEU B 1 99 ? -13.312 -27.016 -1.749 1 97.12 99 LEU B O 1
ATOM 4318 N N . GLU B 1 100 ? -13.273 -26.922 -3.973 1 97 100 GLU B N 1
ATOM 4319 C CA . GLU B 1 100 ? -13.562 -28.344 -4.152 1 97 100 GLU B CA 1
ATOM 4320 C C . GLU B 1 100 ? -12.328 -29.188 -3.881 1 97 100 GLU B C 1
ATOM 4322 O O . GLU B 1 100 ? -12.438 -30.391 -3.619 1 97 100 GLU B O 1
ATOM 4327 N N . SER B 1 101 ? -11.203 -28.578 -3.998 1 96.81 101 SER B N 1
ATOM 4328 C CA . SER B 1 101 ? -9.953 -29.312 -3.818 1 96.81 101 SER B CA 1
ATOM 4329 C C . SER B 1 101 ? -9.609 -29.469 -2.342 1 96.81 101 SER B C 1
ATOM 4331 O O . SER B 1 101 ? -8.477 -29.812 -1.996 1 96.81 101 SER B O 1
ATOM 4333 N N . GLY B 1 102 ? -10.555 -29.141 -1.487 1 95.38 102 GLY B N 1
ATOM 4334 C CA . GLY B 1 102 ? -10.32 -29.422 -0.082 1 95.38 102 GLY B CA 1
ATOM 4335 C C . GLY B 1 102 ? -10.508 -28.219 0.815 1 95.38 102 GLY B C 1
ATOM 4336 O O . GLY B 1 102 ? -10.664 -28.359 2.029 1 95.38 102 GLY B O 1
ATOM 4337 N N . PHE B 1 103 ? -10.516 -27 0.279 1 96.56 103 PHE B N 1
ATOM 4338 C CA . PHE B 1 103 ? -10.656 -25.812 1.114 1 96.56 103 PHE B CA 1
ATOM 4339 C C . PHE B 1 103 ? -12 -25.812 1.84 1 96.56 103 PHE B C 1
ATOM 4341 O O . PHE B 1 103 ? -12.055 -25.594 3.049 1 96.56 103 PHE B O 1
ATOM 4348 N N . GLY B 1 104 ? -13.055 -26.078 1.083 1 95.38 104 GLY B N 1
ATOM 4349 C CA . GLY B 1 104 ? -14.383 -26.094 1.675 1 95.38 104 GLY B CA 1
ATOM 4350 C C . GLY B 1 104 ? -14.523 -27.109 2.789 1 95.38 104 GLY B C 1
ATOM 4351 O O . GLY B 1 104 ? -15.047 -26.812 3.859 1 95.38 104 GLY B O 1
ATOM 4352 N N . ALA B 1 105 ? -14.031 -28.312 2.523 1 92.88 105 ALA B N 1
ATOM 4353 C CA . ALA B 1 105 ? -14.109 -29.375 3.512 1 92.88 105 ALA B CA 1
ATOM 4354 C C . ALA B 1 105 ? -13.312 -29.031 4.766 1 92.88 105 ALA B C 1
ATOM 4356 O O . ALA B 1 105 ? -13.773 -29.25 5.887 1 92.88 105 ALA B O 1
ATOM 4357 N N . ALA B 1 106 ? -12.141 -28.531 4.566 1 91.94 106 ALA B N 1
ATOM 4358 C CA . ALA B 1 106 ? -11.289 -28.172 5.699 1 91.94 106 ALA B CA 1
ATOM 4359 C C . ALA B 1 106 ? -11.922 -27.062 6.539 1 91.94 106 ALA B C 1
ATOM 4361 O O . ALA B 1 106 ? -11.875 -27.109 7.773 1 91.94 106 ALA B O 1
ATOM 4362 N N . TRP B 1 107 ? -12.492 -26.031 5.871 1 92 107 TRP B N 1
ATOM 4363 C CA . TRP B 1 107 ? -13.133 -24.922 6.582 1 92 107 TRP B CA 1
ATOM 4364 C C . TRP B 1 107 ? -14.328 -25.422 7.391 1 92 107 TRP B C 1
ATOM 4366 O O . TRP B 1 107 ? -14.531 -25 8.531 1 92 107 TRP B O 1
ATOM 4376 N N . ASN B 1 108 ? -15.094 -26.281 6.82 1 89 108 ASN B N 1
ATOM 4377 C CA . ASN B 1 108 ? -16.344 -26.719 7.434 1 89 108 ASN B CA 1
ATOM 4378 C C . ASN B 1 108 ? -16.094 -27.766 8.516 1 89 108 ASN B C 1
ATOM 4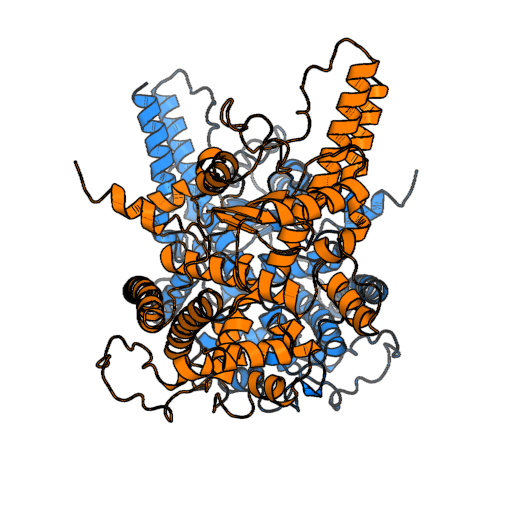380 O O . ASN B 1 108 ? -16.875 -27.859 9.477 1 89 108 ASN B O 1
ATOM 4384 N N . ASN B 1 109 ? -15.031 -28.484 8.414 1 82.56 109 ASN B N 1
ATOM 4385 C CA . ASN B 1 109 ? -14.875 -29.641 9.289 1 82.56 109 ASN B CA 1
ATOM 4386 C C . ASN B 1 109 ? -13.852 -29.375 10.391 1 82.56 109 ASN B C 1
ATOM 4388 O O . ASN B 1 109 ? -13.812 -30.094 11.398 1 82.56 109 ASN B O 1
ATOM 4392 N N . HIS B 1 110 ? -13.039 -28.422 10.273 1 74.62 110 HIS B N 1
ATOM 4393 C CA . HIS B 1 110 ? -12.016 -28.172 11.289 1 74.62 110 HIS B CA 1
ATOM 4394 C C . HIS B 1 110 ? -12.406 -27 12.188 1 74.62 110 HIS B C 1
ATOM 4396 O O . HIS B 1 110 ? -12.883 -25.969 11.703 1 74.62 110 HIS B O 1
ATOM 4402 N N . PRO B 1 111 ? -12.305 -27.266 13.484 1 68.12 111 PRO B N 1
ATOM 4403 C CA . PRO B 1 111 ? -12.602 -26.141 14.391 1 68.12 111 PRO B CA 1
ATOM 4404 C C . PRO B 1 111 ? -11.617 -24.984 14.25 1 68.12 111 PRO B C 1
ATOM 4406 O O . PRO B 1 111 ? -10.43 -25.219 13.984 1 68.12 111 PRO B O 1
ATOM 4409 N N . ILE B 1 112 ? -12.133 -23.844 14.211 1 69.44 112 ILE B N 1
ATOM 4410 C CA . ILE B 1 112 ? -11.266 -22.672 14.203 1 69.44 112 ILE B CA 1
ATOM 4411 C C . ILE B 1 112 ? -10.586 -22.516 15.562 1 69.44 112 ILE B C 1
ATOM 4413 O O . ILE B 1 112 ? -11.25 -22.469 16.594 1 69.44 112 ILE B O 1
ATOM 4417 N N . PRO B 1 113 ? -9.289 -22.688 15.578 1 52.84 113 PRO B N 1
ATOM 4418 C CA . PRO B 1 113 ? -8.609 -22.656 16.875 1 52.84 113 PRO B CA 1
ATOM 4419 C C . PRO B 1 113 ? -8.922 -21.391 17.672 1 52.84 113 PRO B C 1
ATOM 4421 O O . PRO B 1 113 ? -8.898 -20.281 17.125 1 52.84 113 PRO B O 1
ATOM 4424 N N . ARG B 1 114 ? -9.867 -21.5 18.625 1 54.94 114 ARG B N 1
ATOM 4425 C CA . ARG B 1 114 ? -10.047 -20.422 19.594 1 54.94 114 ARG B CA 1
ATOM 4426 C C . ARG B 1 114 ? -9.141 -20.609 20.812 1 54.94 114 ARG B C 1
ATOM 4428 O O . ARG B 1 114 ? -8.828 -21.75 21.172 1 54.94 114 ARG B O 1
ATOM 4435 N N . GLY B 1 115 ? -8.188 -19.672 21.094 1 40.84 115 GLY B N 1
ATOM 4436 C CA . GLY B 1 115 ? -7.387 -19.859 22.297 1 40.84 115 GLY B CA 1
ATOM 4437 C C . GLY B 1 115 ? -8.172 -20.469 23.438 1 40.84 115 GLY B C 1
ATOM 4438 O O . GLY B 1 115 ? -7.59 -21.031 24.375 1 40.84 115 GLY B O 1
ATOM 4439 N N . ASP B 1 116 ? -9.352 -20.016 23.578 1 37.22 116 ASP B N 1
ATOM 4440 C CA . ASP B 1 116 ? -10.023 -20.438 24.812 1 37.22 116 ASP B CA 1
ATOM 4441 C C . ASP B 1 116 ? -10.805 -21.734 24.594 1 37.22 116 ASP B C 1
ATOM 4443 O O . ASP B 1 116 ? -11.461 -22.234 25.516 1 37.22 116 ASP B O 1
ATOM 4447 N N . VAL B 1 117 ? -11.164 -22.047 23.422 1 44.06 117 VAL B N 1
ATOM 4448 C CA . VAL B 1 117 ? -12.078 -23.188 23.359 1 44.06 117 VAL B CA 1
ATOM 4449 C C . VAL B 1 117 ? -11.289 -24.469 23.125 1 44.06 117 VAL B C 1
ATOM 4451 O O . VAL B 1 117 ? -10.156 -24.438 22.656 1 44.06 117 VAL B O 1
ATOM 4454 N N . ASP B 1 118 ? -11.75 -25.625 23.609 1 37.44 118 ASP B N 1
ATOM 4455 C CA . ASP B 1 118 ? -11.312 -27.016 23.469 1 37.44 118 ASP B CA 1
ATOM 4456 C C . ASP B 1 118 ? -11.133 -27.391 21.984 1 37.44 118 ASP B C 1
ATOM 4458 O O . ASP B 1 118 ? -12.07 -27.25 21.203 1 37.44 118 ASP B O 1
ATOM 4462 N N . PRO B 1 119 ? -9.969 -27.484 21.469 1 44.53 119 PRO B N 1
ATOM 4463 C CA . PRO B 1 119 ? -9.625 -27.859 20.094 1 44.53 119 PRO B CA 1
ATOM 4464 C C . PRO B 1 119 ? -10.469 -29.016 19.562 1 44.53 119 PRO B C 1
ATOM 4466 O O . PRO B 1 119 ? -10.617 -29.188 18.359 1 44.53 119 PRO B O 1
ATOM 4469 N N . MET B 1 120 ? -10.805 -29.984 20.391 1 40.59 120 MET B N 1
ATOM 4470 C CA . MET B 1 120 ? -11.516 -31.203 20.047 1 40.59 120 MET B CA 1
ATOM 4471 C C . MET B 1 120 ? -13.023 -30.953 19.984 1 40.59 120 MET B C 1
ATOM 4473 O O . MET B 1 120 ? -13.805 -31.891 19.875 1 40.59 120 MET B O 1
ATOM 4477 N N . GLY B 1 121 ? -13.445 -29.781 20.266 1 43.72 121 GLY B N 1
ATOM 4478 C CA . GLY B 1 121 ? -14.891 -29.656 20.359 1 43.72 121 GLY B CA 1
ATOM 4479 C C . GLY B 1 121 ? -15.578 -29.641 19 1 43.72 121 GLY B C 1
ATOM 4480 O O . GLY B 1 121 ? -14.922 -29.5 17.969 1 43.72 121 GLY B O 1
ATOM 4481 N N . ASN B 1 122 ? -16.812 -30.109 18.938 1 44.78 122 ASN B N 1
ATOM 4482 C CA . ASN B 1 122 ? -17.672 -30.219 17.766 1 44.78 122 ASN B CA 1
ATOM 4483 C C . ASN B 1 122 ? -17.797 -28.875 17.047 1 44.78 122 ASN B C 1
ATOM 4485 O O . ASN B 1 122 ? -17.969 -27.844 17.688 1 44.78 122 ASN B O 1
ATOM 4489 N N . VAL B 1 123 ? -17.359 -28.828 15.844 1 52.44 123 VAL B N 1
ATOM 4490 C CA . VAL B 1 123 ? -17.438 -27.641 15 1 52.44 123 VAL B CA 1
ATOM 4491 C C . VAL B 1 123 ? -18.875 -27.109 14.992 1 52.44 123 VAL B C 1
ATOM 4493 O O . VAL B 1 123 ? -19.828 -27.875 14.781 1 52.44 123 VAL B O 1
ATOM 4496 N N . ARG B 1 124 ? -19.266 -26.172 15.625 1 47.88 124 ARG B N 1
ATOM 4497 C CA . ARG B 1 124 ? -20.594 -25.562 15.477 1 47.88 124 ARG B CA 1
ATOM 4498 C C . ARG B 1 124 ? -20.641 -24.656 14.25 1 47.88 124 ARG B C 1
ATOM 4500 O O . ARG B 1 124 ? -20.406 -23.453 14.336 1 47.88 124 ARG B O 1
ATOM 4507 N N . LEU B 1 125 ? -20.797 -25.281 12.977 1 48.88 125 LEU B N 1
ATOM 4508 C CA . LEU B 1 125 ? -20.781 -24.641 11.664 1 48.88 125 LEU B CA 1
ATOM 4509 C C . LEU B 1 125 ? -21.734 -23.438 11.633 1 48.88 125 LEU B C 1
ATOM 4511 O O . LEU B 1 125 ? -21.406 -22.422 11.031 1 48.88 125 LEU B O 1
ATOM 4515 N N . GLY B 1 126 ? -22.906 -23.594 12.258 1 51.28 126 GLY B N 1
ATOM 4516 C CA . GLY B 1 126 ? -23.938 -22.562 12.203 1 51.28 126 GLY B CA 1
ATOM 4517 C C . GLY B 1 126 ? -23.547 -21.281 12.898 1 51.28 126 GLY B C 1
ATOM 4518 O O . GLY B 1 126 ? -24.172 -20.234 12.672 1 51.28 126 GLY B O 1
ATOM 4519 N N . ARG B 1 127 ? -22.438 -21.359 13.477 1 66.38 127 ARG B N 1
ATOM 4520 C CA . ARG B 1 127 ? -22.156 -20.188 14.297 1 66.38 127 ARG B CA 1
ATOM 4521 C C . ARG B 1 127 ? -21.031 -19.359 13.695 1 66.38 127 ARG B C 1
ATOM 4523 O O . ARG B 1 127 ? -20.672 -18.297 14.234 1 66.38 127 ARG B O 1
ATOM 4530 N N . ARG B 1 128 ? -20.672 -19.828 12.453 1 80.56 128 ARG B N 1
ATOM 4531 C CA . ARG B 1 128 ? -19.594 -19.047 11.852 1 80.56 128 ARG B CA 1
ATOM 4532 C C . ARG B 1 128 ? -20.156 -17.844 11.094 1 80.56 128 ARG B C 1
ATOM 4534 O O . ARG B 1 128 ? -21.188 -17.953 10.43 1 80.56 128 ARG B O 1
ATOM 4541 N N . SER B 1 129 ? -19.453 -16.797 11.188 1 87.81 129 SER B N 1
ATOM 4542 C CA . SER B 1 129 ? -19.875 -15.562 10.531 1 87.81 129 SER B CA 1
ATOM 4543 C C . SER B 1 129 ? -19.734 -15.664 9.016 1 87.81 129 SER B C 1
ATOM 4545 O O . SER B 1 129 ? -20.391 -14.93 8.281 1 87.81 129 SER B O 1
ATOM 4547 N N . LEU B 1 130 ? -18.844 -16.547 8.523 1 92.44 130 LEU B N 1
ATOM 4548 C CA . LEU B 1 130 ? -18.672 -16.781 7.09 1 92.44 130 LEU B CA 1
ATOM 4549 C C . LEU B 1 130 ? -18.734 -18.266 6.77 1 92.44 130 LEU B C 1
ATOM 4551 O O . LEU B 1 130 ? -18.297 -19.094 7.57 1 92.44 130 LEU B O 1
ATOM 4555 N N . ASP B 1 131 ? -19.297 -18.609 5.664 1 93.25 131 ASP B N 1
ATOM 4556 C CA . ASP B 1 131 ? -19.188 -19.969 5.137 1 93.25 131 ASP B CA 1
ATOM 4557 C C . ASP B 1 131 ? -17.859 -20.172 4.41 1 93.25 131 ASP B C 1
ATOM 4559 O O . ASP B 1 131 ? -17 -19.297 4.43 1 93.25 131 ASP B O 1
ATOM 4563 N N . ALA B 1 132 ? -17.672 -21.344 3.859 1 95.06 132 ALA B N 1
ATOM 4564 C CA . ALA B 1 132 ? -16.406 -21.672 3.207 1 95.06 132 ALA B CA 1
ATOM 4565 C C . ALA B 1 132 ? -16.109 -20.719 2.057 1 95.06 132 ALA B C 1
ATOM 4567 O O . ALA B 1 132 ? -14.977 -20.266 1.88 1 95.06 132 ALA B O 1
ATOM 4568 N N . GLU B 1 133 ? -17.141 -20.391 1.262 1 96.12 133 GLU B N 1
ATOM 4569 C CA . GLU B 1 133 ? -17 -19.453 0.152 1 96.12 133 GLU B CA 1
ATOM 4570 C C . GLU B 1 133 ? -16.578 -18.078 0.647 1 96.12 133 GLU B C 1
ATOM 4572 O O . GLU B 1 133 ? -15.695 -17.438 0.06 1 96.12 133 GLU B O 1
ATOM 4577 N N . GLY B 1 134 ? -17.219 -17.656 1.722 1 96.56 134 GLY B N 1
ATOM 4578 C CA . GLY B 1 134 ? -16.891 -16.375 2.301 1 96.56 134 GLY B CA 1
ATOM 4579 C C . GLY B 1 134 ? -15.469 -16.297 2.834 1 96.56 134 GLY B C 1
ATOM 4580 O O . GLY B 1 134 ? -14.805 -15.266 2.693 1 96.56 134 GLY B O 1
ATOM 4581 N N . SER B 1 135 ? -15.078 -17.359 3.438 1 96.38 135 SER B N 1
ATOM 4582 C CA . SER B 1 135 ? -13.734 -17.375 4 1 96.38 135 SER B CA 1
ATOM 4583 C C . SER B 1 135 ? -12.68 -17.391 2.902 1 96.38 135 SER B C 1
ATOM 4585 O O . SER B 1 135 ? -11.625 -16.75 3.039 1 96.38 135 SER B O 1
ATOM 4587 N N . LEU B 1 136 ? -12.914 -18.156 1.866 1 97.75 136 LEU B N 1
ATOM 4588 C CA . LEU B 1 136 ? -12 -18.125 0.729 1 97.75 136 LEU B CA 1
ATOM 4589 C C . LEU B 1 136 ? -11.984 -16.75 0.082 1 97.75 136 LEU B C 1
ATOM 4591 O O . LEU B 1 136 ? -10.914 -16.234 -0.27 1 97.75 136 LEU B O 1
ATOM 4595 N N . GLY B 1 137 ? -13.195 -16.125 -0.056 1 97.69 137 GLY B N 1
ATOM 4596 C CA . GLY B 1 137 ? -13.266 -14.766 -0.557 1 97.69 137 GLY B CA 1
ATOM 4597 C C . GLY B 1 137 ? -12.492 -13.773 0.289 1 97.69 137 GLY B C 1
ATOM 4598 O O . GLY B 1 137 ? -11.812 -12.891 -0.245 1 97.69 137 GLY B O 1
ATOM 4599 N N . LEU B 1 138 ? -12.586 -13.938 1.528 1 97.12 138 LEU B N 1
ATOM 4600 C CA . LEU B 1 138 ? -11.906 -13.055 2.477 1 97.12 138 LEU B CA 1
ATOM 4601 C C . LEU B 1 138 ? -10.398 -13.133 2.303 1 97.12 138 LEU B C 1
ATOM 4603 O O . LEU B 1 138 ? -9.734 -12.102 2.154 1 97.12 138 LEU B O 1
ATOM 4607 N N . ILE B 1 139 ? -9.852 -14.32 2.299 1 97.31 139 ILE B N 1
ATOM 4608 C CA . ILE B 1 139 ? -8.398 -14.477 2.262 1 97.31 139 ILE B CA 1
ATOM 4609 C C . ILE B 1 139 ? -7.871 -14.047 0.895 1 97.31 139 ILE B C 1
ATOM 4611 O O . ILE B 1 139 ? -6.777 -13.492 0.794 1 97.31 139 ILE B O 1
ATOM 4615 N N . LEU B 1 140 ? -8.617 -14.305 -0.134 1 97.69 140 LEU B N 1
ATOM 4616 C CA . LEU B 1 140 ? -8.172 -13.891 -1.462 1 97.69 140 LEU B CA 1
ATOM 4617 C C . LEU B 1 140 ? -8.234 -12.375 -1.614 1 97.69 140 LEU B C 1
ATOM 4619 O O . LEU B 1 140 ? -7.379 -11.781 -2.273 1 97.69 140 LEU B O 1
ATOM 4623 N N . HIS B 1 141 ? -9.273 -11.688 -1.019 1 95.81 141 HIS B N 1
ATOM 4624 C CA . HIS B 1 141 ? -9.305 -10.227 -0.972 1 95.81 141 HIS B CA 1
ATOM 4625 C C . HIS B 1 141 ? -8.07 -9.68 -0.261 1 95.81 141 HIS B C 1
ATOM 4627 O O . HIS B 1 141 ? -7.48 -8.688 -0.706 1 95.81 141 HIS B O 1
ATOM 4633 N N . PHE B 1 142 ? -7.754 -10.352 0.777 1 95 142 PHE B N 1
ATOM 4634 C CA . PHE B 1 142 ? -6.625 -9.93 1.598 1 95 142 PHE B CA 1
ATOM 4635 C C . PHE B 1 142 ? -5.32 -10.047 0.823 1 95 142 PHE B C 1
ATOM 4637 O O . PHE B 1 142 ? -4.504 -9.125 0.824 1 95 142 PHE B O 1
ATOM 4644 N N . LEU B 1 143 ? -5.121 -11.094 0.205 1 96.06 143 LEU B N 1
ATOM 4645 C CA . LEU B 1 143 ? -3.867 -11.359 -0.486 1 96.06 143 LEU B CA 1
ATOM 4646 C C . LEU B 1 143 ? -3.764 -10.539 -1.768 1 96.06 143 LEU B C 1
ATOM 4648 O O . LEU B 1 143 ? -2.676 -10.086 -2.131 1 96.06 143 LEU B O 1
ATOM 4652 N N . SER B 1 144 ? -4.859 -10.406 -2.512 1 92.31 144 SER B N 1
ATOM 4653 C CA . SER B 1 144 ? -4.84 -9.797 -3.84 1 92.31 144 SER B CA 1
ATOM 4654 C C . SER B 1 144 ? -4.949 -8.281 -3.76 1 92.31 144 SER B C 1
ATOM 4656 O O . SER B 1 144 ? -4.84 -7.59 -4.773 1 92.31 144 SER B O 1
ATOM 4658 N N . GLY B 1 145 ? -5.121 -7.785 -2.607 1 86.19 145 GLY B N 1
ATOM 4659 C CA . GLY B 1 145 ? -5.312 -6.348 -2.482 1 86.19 145 GLY B CA 1
ATOM 4660 C C . GLY B 1 145 ? -4.41 -5.715 -1.439 1 86.19 145 GLY B C 1
ATOM 4661 O O . GLY B 1 145 ? -3.543 -6.387 -0.871 1 86.19 145 GLY B O 1
ATOM 4662 N N . THR B 1 146 ? -4.664 -4.395 -1.302 1 84.38 146 THR B N 1
ATOM 4663 C CA . THR B 1 146 ? -3.932 -3.611 -0.313 1 84.38 146 THR B CA 1
ATOM 4664 C C . THR B 1 146 ? -4.836 -3.246 0.863 1 84.38 146 THR B C 1
ATOM 4666 O O . THR B 1 146 ? -4.496 -2.373 1.664 1 84.38 146 THR B O 1
ATOM 4669 N N . MET B 1 147 ? -5.934 -3.955 0.93 1 86.88 147 MET B N 1
ATOM 4670 C CA . MET B 1 147 ? -6.895 -3.676 1.995 1 86.88 147 MET B CA 1
ATOM 4671 C C . MET B 1 147 ? -6.281 -3.955 3.365 1 86.88 147 MET B C 1
ATOM 4673 O O . MET B 1 147 ? -5.613 -4.973 3.555 1 86.88 147 MET B O 1
ATOM 4677 N N . ASN B 1 148 ? -6.5 -3.014 4.23 1 84.25 148 ASN B N 1
ATOM 4678 C CA . ASN B 1 148 ? -6.184 -3.305 5.625 1 84.25 148 ASN B CA 1
ATOM 4679 C C . ASN B 1 148 ? -7.324 -4.039 6.32 1 84.25 148 ASN B C 1
ATOM 4681 O O . ASN B 1 148 ? -8.367 -4.289 5.711 1 84.25 148 ASN B O 1
ATOM 4685 N N . GLU B 1 149 ? -7.07 -4.387 7.512 1 86.31 149 GLU B N 1
ATOM 4686 C CA . GLU B 1 149 ? -8.062 -5.168 8.242 1 86.31 149 GLU B CA 1
ATOM 4687 C C . GLU B 1 149 ? -9.367 -4.395 8.406 1 86.31 149 GLU B C 1
ATOM 4689 O O . GLU B 1 149 ? -10.453 -4.973 8.336 1 86.31 149 GLU B O 1
ATOM 4694 N N . THR B 1 150 ? -9.273 -3.09 8.57 1 87.94 150 THR B N 1
ATOM 4695 C CA . THR B 1 150 ? -10.469 -2.268 8.742 1 87.94 150 THR B CA 1
ATOM 4696 C C . THR B 1 150 ? -11.32 -2.277 7.473 1 87.94 150 THR B C 1
ATOM 4698 O O . THR B 1 150 ? -12.547 -2.359 7.543 1 87.94 150 THR B O 1
ATOM 4701 N N . SER B 1 151 ? -10.656 -2.168 6.348 1 89.81 151 SER B N 1
ATOM 4702 C CA . SER B 1 151 ? -11.367 -2.234 5.074 1 89.81 151 SER B CA 1
ATOM 4703 C C . SER B 1 151 ? -12.039 -3.59 4.883 1 89.81 151 SER B C 1
ATOM 4705 O O . SER B 1 151 ? -13.164 -3.668 4.375 1 89.81 151 SER B O 1
ATOM 4707 N N . LEU B 1 152 ? -11.352 -4.598 5.277 1 93.19 152 LEU B N 1
ATOM 4708 C CA . LEU B 1 152 ? -11.922 -5.938 5.176 1 93.19 152 LEU B CA 1
ATOM 4709 C C . LEU B 1 152 ? -13.125 -6.086 6.102 1 93.19 152 LEU B C 1
ATOM 4711 O O . LEU B 1 152 ? -14.094 -6.77 5.762 1 93.19 152 LEU B O 1
ATOM 4715 N N . GLN B 1 153 ? -13.031 -5.445 7.309 1 92.69 153 GLN B N 1
ATOM 4716 C CA . GLN B 1 153 ? -14.18 -5.43 8.211 1 92.69 153 GLN B CA 1
ATOM 4717 C C . GLN B 1 153 ? -15.406 -4.84 7.52 1 92.69 153 GLN B C 1
ATOM 4719 O O . GLN B 1 153 ? -16.516 -5.371 7.648 1 92.69 153 GLN B O 1
ATOM 4724 N N . GLU B 1 154 ? -15.188 -3.787 6.789 1 93.44 154 GLU B N 1
ATOM 4725 C CA . GLU B 1 154 ? -16.281 -3.109 6.105 1 93.44 154 GLU B CA 1
ATOM 4726 C C . GLU B 1 154 ? -16.859 -3.977 4.988 1 93.44 154 GLU B C 1
ATOM 4728 O O . GLU B 1 154 ? -18.078 -4.09 4.852 1 93.44 154 GLU B O 1
ATOM 4733 N N . VAL B 1 155 ? -16.016 -4.629 4.215 1 94.12 155 VAL B N 1
ATOM 4734 C CA . VAL B 1 155 ? -16.438 -5.371 3.033 1 94.12 155 VAL B CA 1
ATOM 4735 C C . VAL B 1 155 ? -17.109 -6.676 3.455 1 94.12 155 VAL B C 1
ATOM 4737 O O . VAL B 1 155 ? -18.078 -7.102 2.838 1 94.12 155 VAL B O 1
ATOM 4740 N N . PHE B 1 156 ? -16.672 -7.301 4.578 1 95.19 156 PHE B N 1
ATOM 4741 C CA . PHE B 1 156 ? -17.156 -8.617 4.969 1 95.19 156 PHE B CA 1
ATOM 4742 C C . PHE B 1 156 ? -18 -8.531 6.234 1 95.19 156 PHE B C 1
ATOM 4744 O O . PHE B 1 156 ? -18.547 -9.539 6.688 1 95.19 156 PHE B O 1
ATOM 4751 N N . ALA B 1 157 ? -18.078 -7.324 6.82 1 94.31 157 ALA B N 1
ATOM 4752 C CA . ALA B 1 157 ? -18.875 -7.062 8.008 1 94.31 157 ALA B CA 1
ATOM 4753 C C . ALA B 1 157 ? -18.453 -7.945 9.172 1 94.31 157 ALA B C 1
ATOM 4755 O O . ALA B 1 157 ? -19.281 -8.586 9.812 1 94.31 157 ALA B O 1
ATOM 4756 N N . LEU B 1 158 ? -17.203 -8.016 9.422 1 92.62 158 LEU B N 1
ATOM 4757 C CA . LEU B 1 158 ? -16.641 -8.82 10.508 1 92.62 158 LEU B CA 1
ATOM 4758 C C . LEU B 1 158 ? -16 -7.941 11.578 1 92.62 158 LEU B C 1
ATOM 4760 O O . LEU B 1 158 ? -15.359 -6.941 11.258 1 92.62 158 LEU B O 1
ATOM 4764 N N . VAL B 1 159 ? -16.188 -8.328 12.766 1 87.12 159 VAL B N 1
ATOM 4765 C CA . VAL B 1 159 ? -15.5 -7.652 13.859 1 87.12 159 VAL B CA 1
ATOM 4766 C C . VAL B 1 159 ? -14.031 -8.07 13.883 1 87.12 159 VAL B C 1
ATOM 4768 O O . VAL B 1 159 ? -13.672 -9.117 13.336 1 87.12 159 VAL B O 1
ATOM 4771 N N . PRO B 1 160 ? -13.195 -7.379 14.531 1 83.62 160 PRO B N 1
ATOM 4772 C CA . PRO B 1 160 ? -11.742 -7.547 14.43 1 83.62 160 PRO B CA 1
ATOM 4773 C C . PRO B 1 160 ? -11.273 -8.93 14.875 1 83.62 160 PRO B C 1
ATOM 4775 O O . PRO B 1 160 ? -10.469 -9.562 14.188 1 83.62 160 PRO B O 1
ATOM 4778 N N . SER B 1 161 ? -11.75 -9.406 16.016 1 80.75 161 SER B N 1
ATOM 4779 C CA . SER B 1 161 ? -11.273 -10.672 16.547 1 80.75 161 SER B CA 1
ATOM 4780 C C . SER B 1 161 ? -11.617 -11.828 15.609 1 80.75 161 SER B C 1
ATOM 4782 O O . SER B 1 161 ? -10.797 -12.719 15.383 1 80.75 161 SER B O 1
ATOM 4784 N N . VAL B 1 162 ? -12.82 -11.758 15.062 1 87.12 162 VAL B N 1
ATOM 4785 C CA . VAL B 1 162 ? -13.273 -12.805 14.141 1 87.12 162 VAL B CA 1
ATOM 4786 C C . VAL B 1 162 ? -12.492 -12.711 12.836 1 87.12 162 VAL B C 1
ATOM 4788 O O . VAL B 1 162 ? -12.055 -13.727 12.289 1 87.12 162 VAL B O 1
ATOM 4791 N N . LEU B 1 163 ? -12.297 -11.477 12.383 1 90.56 163 LEU B N 1
ATOM 4792 C CA . LEU B 1 163 ? -11.57 -11.258 11.141 1 90.56 163 LEU B CA 1
ATOM 4793 C C . LEU B 1 163 ? -10.156 -11.82 11.234 1 90.56 163 LEU B C 1
ATOM 4795 O O . LEU B 1 163 ? -9.711 -12.555 10.344 1 90.56 163 LEU B O 1
ATOM 4799 N N . SER B 1 164 ? -9.492 -11.523 12.297 1 84.69 164 SER B N 1
ATOM 4800 C CA . SER B 1 164 ? -8.109 -11.977 12.469 1 84.69 164 SER B CA 1
ATOM 4801 C C . SER B 1 164 ? -8.023 -13.492 12.523 1 84.69 164 SER B C 1
ATOM 4803 O O . SER B 1 164 ? -7.145 -14.094 11.906 1 84.69 164 SER B O 1
ATOM 4805 N N . ARG B 1 165 ? -8.914 -14.047 13.203 1 85.81 165 ARG B N 1
ATOM 4806 C CA . ARG B 1 165 ? -8.945 -15.5 13.336 1 85.81 165 ARG B CA 1
ATOM 4807 C C . ARG B 1 165 ? -9.258 -16.156 11.992 1 85.81 165 ARG B C 1
ATOM 4809 O O . ARG B 1 165 ? -8.648 -17.172 11.641 1 85.81 165 ARG B O 1
ATOM 4816 N N . TYR B 1 166 ? -10.258 -15.617 11.305 1 91.69 166 TYR B N 1
ATOM 4817 C CA . TYR B 1 166 ? -10.641 -16.172 10.008 1 91.69 166 TYR B CA 1
ATOM 4818 C C . TYR B 1 166 ? -9.5 -16.047 9 1 91.69 166 TYR B C 1
ATOM 4820 O O . TYR B 1 166 ? -9.258 -16.969 8.219 1 91.69 166 TYR B O 1
ATOM 4828 N N . LEU B 1 167 ? -8.781 -14.93 8.992 1 92.5 167 LEU B N 1
ATOM 4829 C CA . LEU B 1 167 ? -7.66 -14.734 8.078 1 92.5 167 LEU B CA 1
ATOM 4830 C C . LEU B 1 167 ? -6.562 -15.758 8.344 1 92.5 167 LEU B C 1
ATOM 4832 O O . LEU B 1 167 ? -6.039 -16.375 7.414 1 92.5 167 LEU B O 1
ATOM 4836 N N . GLU B 1 168 ? -6.27 -15.953 9.547 1 87.25 168 GLU B N 1
ATOM 4837 C CA . GLU B 1 168 ? -5.215 -16.891 9.922 1 87.25 168 GLU B CA 1
ATOM 4838 C C . GLU B 1 168 ? -5.598 -18.328 9.547 1 87.25 168 GLU B C 1
ATOM 4840 O O . GLU B 1 168 ? -4.797 -19.047 8.961 1 87.25 168 GLU B O 1
ATOM 4845 N N . PHE B 1 169 ? -6.773 -18.688 9.914 1 90.69 169 PHE B N 1
ATOM 4846 C CA . PHE B 1 169 ? -7.262 -20.031 9.656 1 90.69 169 PHE B CA 1
ATOM 4847 C C . PHE B 1 169 ? -7.383 -20.281 8.156 1 90.69 169 PHE B C 1
ATOM 4849 O O . PHE B 1 169 ? -6.938 -21.328 7.656 1 90.69 169 PHE B O 1
ATOM 4856 N N . ALA B 1 170 ? -7.941 -19.375 7.469 1 94.5 170 ALA B N 1
ATOM 4857 C CA . ALA B 1 170 ? -8.141 -19.516 6.027 1 94.5 170 ALA B CA 1
ATOM 4858 C C . ALA B 1 170 ? -6.805 -19.578 5.289 1 94.5 170 ALA B C 1
ATOM 4860 O O . ALA B 1 170 ? -6.66 -20.312 4.312 1 94.5 170 ALA B O 1
ATOM 4861 N N . LEU B 1 171 ? -5.859 -18.75 5.727 1 95 171 LEU B N 1
ATOM 4862 C CA . LEU B 1 171 ? -4.539 -18.781 5.109 1 95 171 LEU B CA 1
ATOM 4863 C C . LEU B 1 171 ? -3.889 -20.141 5.27 1 95 171 LEU B C 1
ATOM 4865 O O . LEU B 1 171 ? -3.303 -20.672 4.324 1 95 171 LEU B O 1
ATOM 4869 N N . GLY B 1 172 ? -3.998 -20.672 6.418 1 91.81 172 GLY B N 1
ATOM 4870 C CA . GLY B 1 172 ? -3.459 -22 6.656 1 91.81 172 GLY B CA 1
ATOM 4871 C C . GLY B 1 172 ? -4.074 -23.062 5.766 1 91.81 172 GLY B C 1
ATOM 4872 O O . GLY B 1 172 ? -3.361 -23.891 5.18 1 91.81 172 GLY B O 1
ATOM 4873 N N . ILE B 1 173 ? -5.375 -23.047 5.652 1 93.81 173 ILE B N 1
ATOM 4874 C CA . ILE B 1 173 ? -6.082 -24.016 4.824 1 93.81 173 ILE B CA 1
ATOM 4875 C C . ILE B 1 173 ? -5.672 -23.844 3.365 1 93.81 173 ILE B C 1
ATOM 4877 O O . ILE B 1 173 ? -5.359 -24.828 2.682 1 93.81 173 ILE B O 1
ATOM 4881 N N . LEU B 1 174 ? -5.688 -22.562 2.957 1 96.88 174 LEU B N 1
ATOM 4882 C CA . LEU B 1 174 ? -5.375 -22.281 1.562 1 96.88 174 LEU B CA 1
ATOM 4883 C C . LEU B 1 174 ? -3.963 -22.75 1.217 1 96.88 174 LEU B C 1
ATOM 4885 O O . LEU B 1 174 ? -3.744 -23.359 0.171 1 96.88 174 LEU B O 1
ATOM 4889 N N . ALA B 1 175 ? -3.043 -22.469 2.057 1 95.25 175 ALA B N 1
ATOM 4890 C CA . ALA B 1 175 ? -1.658 -22.875 1.847 1 95.25 175 ALA B CA 1
ATOM 4891 C C . ALA B 1 175 ? -1.558 -24.391 1.704 1 95.25 175 ALA B C 1
ATOM 4893 O O . ALA B 1 175 ? -0.884 -24.906 0.801 1 95.25 175 ALA B O 1
ATOM 4894 N N . ALA B 1 176 ? -2.213 -25.109 2.508 1 93.5 176 ALA B N 1
ATOM 4895 C CA . ALA B 1 176 ? -2.176 -26.562 2.5 1 93.5 176 ALA B CA 1
ATOM 4896 C C . ALA B 1 176 ? -2.818 -27.125 1.235 1 93.5 176 ALA B C 1
ATOM 4898 O O . ALA B 1 176 ? -2.277 -28.031 0.607 1 93.5 176 ALA B O 1
ATOM 4899 N N . VAL B 1 177 ? -3.938 -26.609 0.905 1 95.56 177 VAL B N 1
ATOM 4900 C CA . VAL B 1 177 ? -4.676 -27.094 -0.259 1 95.56 177 VAL B CA 1
ATOM 4901 C C . VAL B 1 177 ? -3.855 -26.859 -1.525 1 95.56 177 VAL B C 1
ATOM 4903 O O . VAL B 1 177 ? -3.775 -27.734 -2.393 1 95.56 177 VAL B O 1
ATOM 4906 N N . LEU B 1 178 ? -3.26 -25.656 -1.621 1 96.88 178 LEU B N 1
ATOM 4907 C CA . LEU B 1 178 ? -2.449 -25.328 -2.789 1 96.88 178 LEU B CA 1
ATOM 4908 C C . LEU B 1 178 ? -1.227 -26.234 -2.869 1 96.88 178 LEU B C 1
ATOM 4910 O O . LEU B 1 178 ? -0.826 -26.656 -3.961 1 96.88 178 LEU B O 1
ATOM 4914 N N . LYS B 1 179 ? -0.669 -26.531 -1.798 1 93.75 179 LYS B N 1
ATOM 4915 C CA . LYS B 1 179 ? 0.556 -27.328 -1.744 1 93.75 179 LYS B CA 1
ATOM 4916 C C . LYS B 1 179 ? 0.269 -28.797 -2.006 1 93.75 179 LYS B C 1
ATOM 4918 O O . LYS B 1 179 ? 0.956 -29.438 -2.807 1 93.75 179 LYS B O 1
ATOM 4923 N N . ASP B 1 180 ? -0.82 -29.312 -1.487 1 93.19 180 ASP B N 1
ATOM 4924 C CA . ASP B 1 180 ? -0.998 -30.766 -1.422 1 93.19 180 ASP B CA 1
ATOM 4925 C C . ASP B 1 180 ? -2.031 -31.234 -2.441 1 93.19 180 ASP B C 1
ATOM 4927 O O . ASP B 1 180 ? -1.947 -32.375 -2.943 1 93.19 180 ASP B O 1
ATOM 4931 N N . ASN B 1 181 ? -2.967 -30.422 -2.701 1 93.94 181 ASN B N 1
ATOM 4932 C CA . ASN B 1 181 ? -4.117 -30.953 -3.43 1 93.94 181 ASN B CA 1
ATOM 4933 C C . ASN B 1 181 ? -4.152 -30.438 -4.867 1 93.94 181 ASN B C 1
ATOM 4935 O O . ASN B 1 181 ? -4.824 -31.016 -5.723 1 93.94 181 ASN B O 1
ATOM 4939 N N . ILE B 1 182 ? -3.494 -29.297 -5.09 1 95.69 182 ILE B N 1
ATOM 4940 C CA . ILE B 1 182 ? -3.652 -28.688 -6.402 1 95.69 182 ILE B CA 1
ATOM 4941 C C . ILE B 1 182 ? -2.342 -28.781 -7.18 1 95.69 182 ILE B C 1
ATOM 4943 O O . ILE B 1 182 ? -1.373 -28.078 -6.867 1 95.69 182 ILE B O 1
ATOM 4947 N N . ARG B 1 183 ? -2.346 -29.516 -8.203 1 94.19 183 ARG B N 1
ATOM 4948 C CA . ARG B 1 183 ? -1.152 -29.781 -9 1 94.19 183 ARG B CA 1
ATOM 4949 C C . ARG B 1 183 ? -0.693 -28.516 -9.734 1 94.19 183 ARG B C 1
ATOM 4951 O O . ARG B 1 183 ? 0.508 -28.281 -9.875 1 94.19 183 ARG B O 1
ATOM 4958 N N . GLU B 1 184 ? -1.63 -27.719 -10.188 1 94.62 184 GLU B N 1
ATOM 4959 C CA . GLU B 1 184 ? -1.325 -26.547 -10.992 1 94.62 184 GLU B CA 1
ATOM 4960 C C . GLU B 1 184 ? -0.637 -25.469 -10.156 1 94.62 184 GLU B C 1
ATOM 4962 O O . GLU B 1 184 ? -0.068 -24.516 -10.703 1 94.62 184 GLU B O 1
ATOM 4967 N N . ALA B 1 185 ? -0.678 -25.625 -8.812 1 96.69 185 ALA B N 1
ATOM 4968 C CA . ALA B 1 185 ? -0.079 -24.625 -7.926 1 96.69 185 ALA B CA 1
ATOM 4969 C C . ALA B 1 185 ? 1.336 -25.031 -7.523 1 96.69 185 ALA B C 1
ATOM 4971 O O . ALA B 1 185 ? 2.02 -24.297 -6.809 1 96.69 185 ALA B O 1
ATOM 4972 N N . ARG B 1 186 ? 1.833 -26.062 -8.039 1 94.31 186 ARG B N 1
ATOM 4973 C CA . ARG B 1 186 ? 3.092 -26.641 -7.59 1 94.31 186 ARG B CA 1
ATOM 4974 C C . ARG B 1 186 ? 4.281 -25.812 -8.062 1 94.31 186 ARG B C 1
ATOM 4976 O O . ARG B 1 186 ? 4.25 -25.25 -9.156 1 94.31 186 ARG B O 1
ATOM 4983 N N . ILE B 1 187 ? 5.25 -25.734 -7.254 1 95.25 187 ILE B N 1
ATOM 4984 C CA . ILE B 1 187 ? 6.566 -25.172 -7.566 1 95.25 187 ILE B CA 1
ATOM 4985 C C . ILE B 1 187 ? 7.598 -26.297 -7.621 1 95.25 187 ILE B C 1
ATOM 4987 O O . ILE B 1 187 ? 7.961 -26.875 -6.594 1 95.25 187 ILE B O 1
ATOM 4991 N N . CYS B 1 188 ? 8.039 -26.562 -8.867 1 93.56 188 CYS B N 1
ATOM 4992 C CA . CYS B 1 188 ? 8.922 -27.719 -9.047 1 93.56 188 CYS B CA 1
ATOM 4993 C C . CYS B 1 188 ? 10.023 -27.406 -10.055 1 93.56 188 CYS B C 1
ATOM 4995 O O . CYS B 1 188 ? 9.766 -26.766 -11.078 1 93.56 188 CYS B O 1
ATOM 4997 N N . TRP B 1 189 ? 11.227 -27.906 -9.656 1 95.38 189 TRP B N 1
ATOM 4998 C CA . TRP B 1 189 ? 12.336 -27.812 -10.602 1 95.38 189 TRP B CA 1
ATOM 4999 C C . TRP B 1 189 ? 12.055 -28.656 -11.852 1 95.38 189 TRP B C 1
ATOM 5001 O O . TRP B 1 189 ? 11.562 -29.781 -11.75 1 95.38 189 TRP B O 1
ATOM 5011 N N . PRO B 1 190 ? 12.32 -28.188 -12.969 1 95.56 190 PRO B N 1
ATOM 5012 C CA . PRO B 1 190 ? 11.969 -28.906 -14.195 1 95.56 190 PRO B CA 1
ATOM 5013 C C . PRO B 1 190 ? 12.82 -30.156 -14.406 1 95.56 190 PRO B C 1
ATOM 5015 O O . PRO B 1 190 ? 13.969 -30.219 -13.953 1 95.56 190 PRO B O 1
ATOM 5018 N N . THR B 1 191 ? 12.258 -31.109 -15.094 1 94.62 191 THR B N 1
ATOM 5019 C CA . THR B 1 191 ? 12.992 -32.281 -15.555 1 94.62 191 THR B CA 1
ATOM 5020 C C . THR B 1 191 ? 13.898 -31.906 -16.734 1 94.62 191 THR B C 1
ATOM 5022 O O . THR B 1 191 ? 13.719 -30.875 -17.359 1 94.62 191 THR B O 1
ATOM 5025 N N . PRO B 1 192 ? 14.875 -32.781 -17.031 1 94.75 192 PRO B N 1
ATOM 5026 C CA . PRO B 1 192 ? 15.734 -32.5 -18.188 1 94.75 192 PRO B CA 1
ATOM 5027 C C . PRO B 1 192 ? 14.945 -32.344 -19.484 1 94.75 192 PRO B C 1
ATOM 5029 O O . PRO B 1 192 ? 15.289 -31.484 -20.312 1 94.75 192 PRO B O 1
ATOM 5032 N N . ALA B 1 193 ? 13.938 -33.125 -19.641 1 95.19 193 ALA B N 1
ATOM 5033 C CA . ALA B 1 193 ? 13.102 -32.969 -20.828 1 95.19 193 ALA B CA 1
ATOM 5034 C C . ALA B 1 193 ? 12.43 -31.609 -20.875 1 95.19 193 ALA B C 1
ATOM 5036 O O . ALA B 1 193 ? 12.375 -30.984 -21.938 1 95.19 193 ALA B O 1
ATOM 5037 N N . GLU B 1 194 ? 11.961 -31.141 -19.75 1 94.5 194 GLU B N 1
ATOM 5038 C CA . GLU B 1 194 ? 11.336 -29.828 -19.672 1 94.5 194 GLU B CA 1
ATOM 5039 C C . GLU B 1 194 ? 12.359 -28.719 -19.906 1 94.5 194 GLU B C 1
ATOM 5041 O O . GLU B 1 194 ? 12.055 -27.719 -20.562 1 94.5 194 GLU B O 1
ATOM 5046 N N . MET B 1 195 ? 13.516 -28.891 -19.375 1 96.25 195 MET B N 1
ATOM 5047 C CA . MET B 1 195 ? 14.578 -27.906 -19.578 1 96.25 195 MET B CA 1
ATOM 5048 C C . MET B 1 195 ? 14.891 -27.734 -21.062 1 96.25 195 MET B C 1
ATOM 5050 O O . MET B 1 195 ? 15.156 -26.625 -21.516 1 96.25 195 MET B O 1
ATOM 5054 N N . ARG B 1 196 ? 14.906 -28.859 -21.766 1 95.44 196 ARG B N 1
ATOM 5055 C CA . ARG B 1 196 ? 15.156 -28.812 -23.203 1 95.44 196 ARG B CA 1
ATOM 5056 C C . ARG B 1 196 ? 14.094 -27.984 -23.906 1 95.44 196 ARG B C 1
ATOM 5058 O O . ARG B 1 196 ? 14.406 -27.172 -24.781 1 95.44 196 ARG B O 1
ATOM 5065 N N . ILE B 1 197 ? 12.93 -28.219 -23.516 1 94.62 197 ILE B N 1
ATOM 5066 C CA . ILE B 1 197 ? 11.82 -27.484 -24.109 1 94.62 197 ILE B CA 1
ATOM 5067 C C . ILE B 1 197 ? 11.953 -26 -23.797 1 94.62 197 ILE B C 1
ATOM 5069 O O . ILE B 1 197 ? 11.797 -25.156 -24.688 1 94.62 197 ILE B O 1
ATOM 5073 N N . TYR B 1 198 ? 12.195 -25.656 -22.516 1 95.06 198 TYR B N 1
ATOM 5074 C CA . TYR B 1 198 ? 12.344 -24.281 -22.094 1 95.06 198 TYR B CA 1
ATOM 5075 C C . TYR B 1 198 ? 13.5 -23.609 -22.828 1 95.06 198 TYR B C 1
ATOM 5077 O O . TYR B 1 198 ? 13.367 -22.469 -23.297 1 95.06 198 TYR B O 1
ATOM 5085 N N . ALA B 1 199 ? 14.562 -24.25 -22.969 1 95.31 199 ALA B N 1
ATOM 5086 C CA . ALA B 1 199 ? 15.734 -23.703 -23.641 1 95.31 199 ALA B CA 1
ATOM 5087 C C . ALA B 1 199 ? 15.438 -23.391 -25.094 1 95.31 199 ALA B C 1
ATOM 5089 O O . ALA B 1 199 ? 15.898 -22.375 -25.625 1 95.31 199 ALA B O 1
ATOM 5090 N N . LYS B 1 200 ? 14.734 -24.297 -25.719 1 93.69 200 LYS B N 1
ATOM 5091 C CA . LYS B 1 200 ? 14.359 -24.078 -27.125 1 93.69 200 LYS B CA 1
ATOM 5092 C C . LYS B 1 200 ? 13.508 -22.812 -27.266 1 93.69 200 LYS B C 1
ATOM 5094 O O . LYS B 1 200 ? 13.672 -22.062 -28.219 1 93.69 200 LYS B O 1
ATOM 5099 N N . LYS B 1 201 ? 12.656 -22.641 -26.312 1 91.44 201 LYS B N 1
ATOM 5100 C CA . LYS B 1 201 ? 11.781 -21.469 -26.359 1 91.44 201 LYS B CA 1
ATOM 5101 C C . LYS B 1 201 ? 12.578 -20.188 -26.172 1 91.44 201 LYS B C 1
ATOM 5103 O O . LYS B 1 201 ? 12.312 -19.188 -26.844 1 91.44 201 LYS B O 1
ATOM 5108 N N . ILE B 1 202 ? 13.477 -20.125 -25.25 1 90.62 202 ILE B N 1
ATOM 5109 C CA . ILE B 1 202 ? 14.289 -18.953 -24.984 1 90.62 202 ILE B CA 1
ATOM 5110 C C . ILE B 1 202 ? 15.188 -18.672 -26.188 1 90.62 202 ILE B C 1
ATOM 5112 O O . ILE B 1 202 ? 15.344 -17.516 -26.609 1 90.62 202 ILE B O 1
ATOM 5116 N N . LYS B 1 203 ? 15.719 -19.703 -26.812 1 91.06 203 LYS B N 1
ATOM 5117 C CA . LYS B 1 203 ? 16.578 -19.562 -27.984 1 91.06 203 LYS B CA 1
ATOM 5118 C C . LYS B 1 203 ? 15.812 -18.984 -29.172 1 91.06 203 LYS B C 1
ATOM 5120 O O . LYS B 1 203 ? 16.359 -18.234 -29.969 1 91.06 203 LYS B O 1
ATOM 5125 N N . LYS B 1 204 ? 14.633 -19.453 -29.281 1 89 204 LYS B N 1
ATOM 5126 C CA . LYS B 1 204 ? 13.812 -18.938 -30.375 1 89 204 LYS B CA 1
ATOM 5127 C C . LYS B 1 204 ? 13.711 -17.422 -30.328 1 89 204 LYS B C 1
ATOM 5129 O O . LYS B 1 204 ? 13.688 -16.766 -31.375 1 89 204 LYS B O 1
ATOM 5134 N N . ARG B 1 205 ? 13.656 -16.859 -29.141 1 84.38 205 ARG B N 1
ATOM 5135 C CA . ARG B 1 205 ? 13.547 -15.414 -28.984 1 84.38 205 ARG B CA 1
ATOM 5136 C C . ARG B 1 205 ? 14.914 -14.75 -28.969 1 84.38 205 ARG B C 1
ATOM 5138 O O . ARG B 1 205 ? 15.078 -13.633 -29.469 1 84.38 205 ARG B O 1
ATOM 5145 N N . HIS B 1 206 ? 15.789 -15.438 -28.281 1 85.56 206 HIS B N 1
ATOM 5146 C CA . HIS B 1 206 ? 17.172 -14.969 -28.188 1 85.56 206 HIS B CA 1
ATOM 5147 C C . HIS B 1 206 ? 18.125 -15.961 -28.844 1 85.56 206 HIS B C 1
ATOM 5149 O O . HIS B 1 206 ? 18.688 -16.828 -28.156 1 85.56 206 HIS B O 1
ATOM 5155 N N . GLN B 1 207 ? 18.469 -15.711 -30.031 1 85.69 207 GLN B N 1
ATOM 5156 C CA . GLN B 1 207 ? 19.172 -16.688 -30.859 1 85.69 207 GLN B CA 1
ATOM 5157 C C . GLN B 1 207 ? 20.578 -16.938 -30.344 1 85.69 207 GLN B C 1
ATOM 5159 O O . GLN B 1 207 ? 21.109 -18.031 -30.484 1 85.69 207 GLN B O 1
ATOM 5164 N N . THR B 1 208 ? 21.094 -15.977 -29.672 1 85.88 208 THR B N 1
ATOM 5165 C CA . THR B 1 208 ? 22.484 -16.094 -29.234 1 85.88 208 THR B CA 1
ATOM 5166 C C . THR B 1 208 ? 22.562 -16.859 -27.922 1 85.88 208 THR B C 1
ATOM 5168 O O . THR B 1 208 ? 23.656 -17.281 -27.516 1 85.88 208 THR B O 1
ATOM 5171 N N . ILE B 1 209 ? 21.469 -17.125 -27.359 1 89.44 209 ILE B N 1
ATOM 5172 C CA . ILE B 1 209 ? 21.469 -17.781 -26.047 1 89.44 209 ILE B CA 1
ATOM 5173 C C . ILE B 1 209 ? 21.062 -19.25 -26.219 1 89.44 209 ILE B C 1
ATOM 5175 O O . ILE B 1 209 ? 19.922 -19.547 -26.562 1 89.44 209 ILE B O 1
ATOM 5179 N N . VAL B 1 210 ? 22.062 -20.078 -25.922 1 92.12 210 VAL B N 1
ATOM 5180 C CA . VAL B 1 210 ? 21.812 -21.516 -26.047 1 92.12 210 VAL B CA 1
ATOM 5181 C C . VAL B 1 210 ? 21.938 -22.172 -24.672 1 92.12 210 VAL B C 1
ATOM 5183 O O . VAL B 1 210 ? 22.984 -22.062 -24.016 1 92.12 210 VAL B O 1
ATOM 5186 N N . GLY B 1 211 ? 20.828 -22.797 -24.297 1 94.19 211 GLY B N 1
ATOM 5187 C CA . GLY B 1 211 ? 20.906 -23.594 -23.094 1 94.19 211 GLY B CA 1
ATOM 5188 C C . GLY B 1 211 ? 20.203 -22.984 -21.906 1 94.19 211 GLY B C 1
ATOM 5189 O O . GLY B 1 211 ? 20.016 -23.625 -20.875 1 94.19 211 GLY B O 1
ATOM 5190 N N . ALA B 1 212 ? 19.734 -21.766 -22.031 1 94.75 212 ALA B N 1
ATOM 5191 C CA . ALA B 1 212 ? 19.016 -21.125 -20.938 1 94.75 212 ALA B CA 1
ATOM 5192 C C . ALA B 1 212 ? 17.625 -21.719 -20.75 1 94.75 212 ALA B C 1
ATOM 5194 O O . ALA B 1 212 ? 16.875 -21.859 -21.719 1 94.75 212 ALA B O 1
ATOM 5195 N N . PHE B 1 213 ? 17.297 -22.062 -19.484 1 95.44 213 PHE B N 1
ATOM 5196 C CA . PHE B 1 213 ? 15.977 -22.672 -19.312 1 95.44 213 PHE B CA 1
ATOM 5197 C C . PHE B 1 213 ? 15.117 -21.844 -18.359 1 95.44 213 PHE B C 1
ATOM 5199 O O . PHE B 1 213 ? 13.953 -22.188 -18.125 1 95.44 213 PHE B O 1
ATOM 5206 N N . GLY B 1 214 ? 15.648 -20.75 -17.781 1 95.06 214 GLY B N 1
ATOM 5207 C CA . GLY B 1 214 ? 14.867 -19.953 -16.844 1 95.06 214 GLY B CA 1
ATOM 5208 C C . GLY B 1 214 ? 15.539 -18.641 -16.484 1 95.06 214 GLY B C 1
ATOM 5209 O O . GLY B 1 214 ? 16.625 -18.328 -16.984 1 95.06 214 GLY B O 1
ATOM 5210 N N . PHE B 1 215 ? 14.82 -17.875 -15.656 1 92.62 215 PHE B N 1
ATOM 5211 C CA . PHE B 1 215 ? 15.234 -16.531 -15.258 1 92.62 215 PHE B CA 1
ATOM 5212 C C . PHE B 1 215 ? 15.219 -16.406 -13.734 1 92.62 215 PHE B C 1
ATOM 5214 O O . PHE B 1 215 ? 14.227 -16.734 -13.086 1 92.62 215 PHE B O 1
ATOM 5221 N N . MET B 1 216 ? 16.281 -15.938 -13.211 1 90 216 MET B N 1
ATOM 5222 C CA . MET B 1 216 ? 16.406 -15.797 -11.758 1 90 216 MET B CA 1
ATOM 5223 C C . MET B 1 216 ? 16.562 -14.328 -11.367 1 90 216 MET B C 1
ATOM 5225 O O . MET B 1 216 ? 17.281 -13.578 -12.031 1 90 216 MET B O 1
ATOM 5229 N N . ASP B 1 217 ? 15.789 -13.93 -10.359 1 86.88 217 ASP B N 1
ATOM 5230 C CA . ASP B 1 217 ? 15.898 -12.562 -9.867 1 86.88 217 ASP B CA 1
ATOM 5231 C C . ASP B 1 217 ? 15.539 -12.477 -8.383 1 86.88 217 ASP B C 1
ATOM 5233 O O . ASP B 1 217 ? 14.945 -13.406 -7.832 1 86.88 217 ASP B O 1
ATOM 5237 N N . GLY B 1 218 ? 16 -11.383 -7.781 1 83.69 218 GLY B N 1
ATOM 5238 C CA . GLY B 1 218 ? 15.711 -11.117 -6.383 1 83.69 218 GLY B CA 1
ATOM 5239 C C . GLY B 1 218 ? 14.555 -10.156 -6.184 1 83.69 218 GLY B C 1
ATOM 5240 O O . GLY B 1 218 ? 14.391 -9.211 -6.957 1 83.69 218 GLY B O 1
ATOM 5241 N N . LEU B 1 219 ? 13.734 -10.445 -5.188 1 82.75 219 LEU B N 1
ATOM 5242 C CA . LEU B 1 219 ? 12.625 -9.578 -4.812 1 82.75 219 LEU B CA 1
ATOM 5243 C C . LEU B 1 219 ? 12.758 -9.117 -3.361 1 82.75 219 LEU B C 1
ATOM 5245 O O . LEU B 1 219 ? 12.766 -9.945 -2.445 1 82.75 219 LEU B O 1
ATOM 5249 N N . SER B 1 220 ? 12.922 -7.875 -3.182 1 80.12 220 SER B N 1
ATOM 5250 C CA . SER B 1 220 ? 12.961 -7.285 -1.846 1 80.12 220 SER B CA 1
ATOM 5251 C C . SER B 1 220 ? 11.586 -6.781 -1.422 1 80.12 220 SER B C 1
ATOM 5253 O O . SER B 1 220 ? 10.938 -6.043 -2.164 1 80.12 220 SER B O 1
ATOM 5255 N N . LEU B 1 221 ? 11.109 -7.23 -0.315 1 82.38 221 LEU B N 1
ATOM 5256 C CA . LEU B 1 221 ? 9.797 -6.832 0.187 1 82.38 221 LEU B CA 1
ATOM 5257 C C . LEU B 1 221 ? 9.93 -6.09 1.514 1 82.38 221 LEU B C 1
ATOM 5259 O O . LEU B 1 221 ? 10.766 -6.441 2.346 1 82.38 221 LEU B O 1
ATOM 5263 N N . PRO B 1 222 ? 9.008 -5.129 1.694 1 75.69 222 PRO B N 1
ATOM 5264 C CA . PRO B 1 222 ? 9.055 -4.375 2.951 1 75.69 222 PRO B CA 1
ATOM 5265 C C . PRO B 1 222 ? 8.461 -5.152 4.125 1 75.69 222 PRO B C 1
ATOM 5267 O O . PRO B 1 222 ? 7.5 -5.902 3.951 1 75.69 222 PRO B O 1
ATOM 5270 N N . VAL B 1 223 ? 9.062 -4.973 5.281 1 75 223 VAL B N 1
ATOM 5271 C CA . VAL B 1 223 ? 8.516 -5.512 6.52 1 75 223 VAL B CA 1
ATOM 5272 C C . VAL B 1 223 ? 8.312 -4.387 7.531 1 75 223 VAL B C 1
ATOM 5274 O O . VAL B 1 223 ? 8.922 -3.32 7.41 1 75 223 VAL B O 1
ATOM 5277 N N . SER B 1 224 ? 7.234 -4.625 8.32 1 65.5 224 SER B N 1
ATOM 5278 C CA . SER B 1 224 ? 6.977 -3.625 9.352 1 65.5 224 SER B CA 1
ATOM 5279 C C . SER B 1 224 ? 8.156 -3.504 10.312 1 65.5 224 SER B C 1
ATOM 5281 O O . SER B 1 224 ? 9.133 -4.242 10.203 1 65.5 224 SER B O 1
ATOM 5283 N N . THR B 1 225 ? 8.195 -2.369 10.977 1 52.5 225 THR B N 1
ATOM 5284 C CA . THR B 1 225 ? 9.273 -2.107 11.93 1 52.5 225 THR B CA 1
ATOM 5285 C C . THR B 1 225 ? 9.016 -2.828 13.25 1 52.5 225 THR B C 1
ATOM 5287 O O . THR B 1 225 ? 7.863 -3.006 13.648 1 52.5 225 THR B O 1
ATOM 5290 N N . SER B 1 226 ? 10.047 -3.852 13.602 1 46.03 226 SER B N 1
ATOM 5291 C CA . SER B 1 226 ? 9.945 -4.512 14.898 1 46.03 226 SER B CA 1
ATOM 5292 C C . SER B 1 226 ? 10.344 -3.574 16.031 1 46.03 226 SER B C 1
ATOM 5294 O O . SER B 1 226 ? 11.117 -2.639 15.82 1 46.03 226 SER B O 1
ATOM 5296 N N . ASP B 1 227 ? 9.586 -3.723 17.078 1 41.25 227 ASP B N 1
ATOM 5297 C CA . ASP B 1 227 ? 9.977 -3.082 18.328 1 41.25 227 ASP B CA 1
ATOM 5298 C C . ASP B 1 227 ? 11.328 -3.607 18.828 1 41.25 227 ASP B C 1
ATOM 5300 O O . ASP B 1 227 ? 11.883 -3.098 19.797 1 41.25 227 ASP B O 1
ATOM 5304 N N . ASP B 1 228 ? 11.82 -4.691 18.328 1 37.34 228 ASP B N 1
ATOM 5305 C CA . ASP B 1 228 ? 13.094 -5.27 18.75 1 37.34 228 ASP B CA 1
ATOM 5306 C C . ASP B 1 228 ? 14.266 -4.59 18.031 1 37.34 228 ASP B C 1
ATOM 5308 O O . ASP B 1 228 ? 14.375 -4.645 16.812 1 37.34 228 ASP B O 1
ATOM 5312 N N . PRO B 1 229 ? 15 -3.859 18.781 1 40.16 229 PRO B N 1
ATOM 5313 C CA . PRO B 1 229 ? 16.109 -3.07 18.234 1 40.16 229 PRO B CA 1
ATOM 5314 C C . PRO B 1 229 ? 17 -3.873 17.297 1 40.16 229 PRO B C 1
ATOM 5316 O O . PRO B 1 229 ? 17.5 -3.33 16.312 1 40.16 229 PRO B O 1
ATOM 5319 N N . GLU B 1 230 ? 17.203 -5.055 17.609 1 34.09 230 GLU B N 1
ATOM 5320 C CA . GLU B 1 230 ? 18.078 -5.906 16.812 1 34.09 230 GLU B CA 1
ATOM 5321 C C . GLU B 1 230 ? 17.469 -6.168 15.43 1 34.09 230 GLU B C 1
ATOM 5323 O O . GLU B 1 230 ? 18.188 -6.137 14.422 1 34.09 230 GLU B O 1
ATOM 5328 N N . ILE B 1 231 ? 16.328 -6.422 15.477 1 39.66 231 ILE B N 1
ATOM 5329 C CA . ILE B 1 231 ? 15.648 -6.738 14.227 1 39.66 231 ILE B CA 1
ATOM 5330 C C . ILE B 1 231 ? 15.5 -5.469 13.383 1 39.66 231 ILE B C 1
ATOM 5332 O O . ILE B 1 231 ? 15.664 -5.504 12.164 1 39.66 231 ILE B O 1
ATOM 5336 N N . GLU B 1 232 ? 15.281 -4.387 14 1 40.94 232 GLU B N 1
ATOM 5337 C CA . GLU B 1 232 ? 15.125 -3.088 13.352 1 40.94 232 GLU B CA 1
ATOM 5338 C C . GLU B 1 232 ? 16.391 -2.691 12.602 1 40.94 232 GLU B C 1
ATOM 5340 O O . GLU B 1 232 ? 16.328 -2.184 11.484 1 40.94 232 GLU B O 1
ATOM 5345 N N . ARG B 1 233 ? 17.484 -2.83 13.383 1 39.34 233 ARG B N 1
ATOM 5346 C CA . ARG B 1 233 ? 18.812 -2.574 12.828 1 39.34 233 ARG B CA 1
ATOM 5347 C C . ARG B 1 233 ? 19.062 -3.443 11.602 1 39.34 233 ARG B C 1
ATOM 5349 O O . ARG B 1 233 ? 19.641 -2.98 10.617 1 39.34 233 ARG B O 1
ATOM 5356 N N . SER B 1 234 ? 18.766 -4.645 11.828 1 34.88 234 SER B N 1
ATOM 5357 C CA . SER B 1 234 ? 19.109 -5.621 10.805 1 34.88 234 SER B CA 1
ATOM 5358 C C . SER B 1 234 ? 18.266 -5.43 9.555 1 34.88 234 SER B C 1
ATOM 5360 O O . SER B 1 234 ? 18.688 -5.809 8.453 1 34.88 234 SER B O 1
ATOM 5362 N N . THR B 1 235 ? 17.188 -4.871 9.742 1 38.38 235 THR B N 1
ATOM 5363 C CA . THR B 1 235 ? 16.281 -4.844 8.609 1 38.38 235 THR B CA 1
ATOM 5364 C C . THR B 1 235 ? 16.188 -3.436 8.023 1 38.38 235 THR B C 1
ATOM 5366 O O . THR B 1 235 ? 15.57 -3.232 6.969 1 38.38 235 THR B O 1
ATOM 5369 N N . TYR B 1 236 ? 16.844 -2.451 8.727 1 40.47 236 TYR B N 1
ATOM 5370 C CA . TYR B 1 236 ? 16.734 -1.044 8.367 1 40.47 236 TYR B CA 1
ATOM 5371 C C . TYR B 1 236 ? 17.531 -0.736 7.105 1 40.47 236 TYR B C 1
ATOM 5373 O O . TYR B 1 236 ? 18.734 -1.024 7.035 1 40.47 236 TYR B O 1
ATOM 5381 N N . ASN B 1 237 ? 16.922 -0.542 6.02 1 36.62 237 ASN B N 1
ATOM 5382 C CA . ASN B 1 237 ? 17.594 0.004 4.844 1 36.62 237 ASN B CA 1
ATOM 5383 C C . ASN B 1 237 ? 17.703 1.523 4.922 1 36.62 237 ASN B C 1
ATOM 5385 O O . ASN B 1 237 ? 16.734 2.24 4.73 1 36.62 237 ASN B O 1
ATOM 5389 N N . GLY B 1 238 ? 18.797 2.021 5.516 1 39.84 238 GLY B N 1
ATOM 5390 C CA . GLY B 1 238 ? 19.141 3.42 5.723 1 39.84 238 GLY B CA 1
ATOM 5391 C C . GLY B 1 238 ? 18.797 4.301 4.535 1 39.84 238 GLY B C 1
ATOM 5392 O O . GLY B 1 238 ? 18.359 5.441 4.711 1 39.84 238 GLY B O 1
ATOM 5393 N N . TRP B 1 239 ? 19.172 3.725 3.443 1 34.19 239 TRP B N 1
ATOM 5394 C CA . TRP B 1 239 ? 18.828 4.477 2.24 1 34.19 239 TRP B CA 1
ATOM 5395 C C . TRP B 1 239 ? 17.312 4.543 2.051 1 34.19 239 TRP B C 1
ATOM 5397 O O . TRP B 1 239 ? 16.781 5.594 1.692 1 34.19 239 TRP B O 1
ATOM 5407 N N . LEU B 1 240 ? 16.875 3.291 2.373 1 40.84 240 LEU B N 1
ATOM 5408 C CA . LEU B 1 240 ? 15.43 3.168 2.201 1 40.84 240 LEU B CA 1
ATOM 5409 C C . LEU B 1 240 ? 14.703 3.424 3.518 1 40.84 240 LEU B C 1
ATOM 5411 O O . LEU B 1 240 ? 13.477 3.445 3.557 1 40.84 240 LEU B O 1
ATOM 5415 N N . HIS B 1 241 ? 15.602 3.594 4.535 1 44.81 241 HIS B N 1
ATOM 5416 C CA . HIS B 1 241 ? 15.172 3.771 5.918 1 44.81 241 HIS B CA 1
ATOM 5417 C C . HIS B 1 241 ? 13.992 2.869 6.25 1 44.81 241 HIS B C 1
ATOM 5419 O O . HIS B 1 241 ? 12.992 3.326 6.82 1 44.81 241 HIS B O 1
ATOM 5425 N N . SER B 1 242 ? 14.281 1.522 5.539 1 55.84 242 SER B N 1
ATOM 5426 C CA . SER B 1 242 ? 13.156 0.618 5.742 1 55.84 242 SER B CA 1
ATOM 5427 C C . SER B 1 242 ? 13.633 -0.807 6.004 1 55.84 242 SER B C 1
ATOM 5429 O O . SER B 1 242 ? 14.758 -1.163 5.664 1 55.84 242 SER B O 1
ATOM 5431 N N . HIS B 1 243 ? 13.07 -1.65 6.832 1 63.19 243 HIS B N 1
ATOM 5432 C CA . HIS B 1 243 ? 13.273 -3.078 7.051 1 63.19 243 HIS B CA 1
ATOM 5433 C C . HIS B 1 243 ? 12.719 -3.9 5.898 1 63.19 243 HIS B C 1
ATOM 5435 O O . HIS B 1 243 ? 11.578 -3.695 5.477 1 63.19 243 HIS B O 1
ATOM 5441 N N . ARG B 1 244 ? 13.617 -4.793 5.328 1 75.62 244 ARG B N 1
ATOM 5442 C CA . ARG B 1 244 ? 13.18 -5.543 4.156 1 75.62 244 ARG B CA 1
ATOM 5443 C C . ARG B 1 244 ? 13.562 -7.016 4.273 1 75.62 244 ARG B C 1
ATOM 5445 O O . ARG B 1 244 ? 14.477 -7.363 5.023 1 75.62 244 ARG B O 1
ATOM 5452 N N . ILE B 1 245 ? 12.906 -7.855 3.645 1 78.12 245 ILE B N 1
ATOM 5453 C CA . ILE B 1 245 ? 13.266 -9.258 3.436 1 78.12 245 ILE B CA 1
ATOM 5454 C C . ILE B 1 245 ? 13.547 -9.5 1.956 1 78.12 245 ILE B C 1
ATOM 5456 O O . ILE B 1 245 ? 13.016 -8.805 1.091 1 78.12 245 ILE B O 1
ATOM 5460 N N . THR B 1 246 ? 14.414 -10.461 1.728 1 79.44 246 THR B N 1
ATOM 5461 C CA . THR B 1 246 ? 14.812 -10.766 0.358 1 79.44 246 THR B CA 1
ATOM 5462 C C . THR B 1 246 ? 14.289 -12.133 -0.066 1 79.44 246 THR B C 1
ATOM 5464 O O . THR B 1 246 ? 14.297 -13.078 0.724 1 79.44 246 THR B O 1
ATOM 5467 N N . ASN B 1 247 ? 13.82 -12.242 -1.25 1 86.5 247 ASN B N 1
ATOM 5468 C CA . ASN B 1 247 ? 13.344 -13.461 -1.895 1 86.5 247 ASN B CA 1
ATOM 5469 C C . ASN B 1 247 ? 14.016 -13.68 -3.248 1 86.5 247 ASN B C 1
ATOM 5471 O O . ASN B 1 247 ? 14.258 -12.719 -3.986 1 86.5 247 ASN B O 1
ATOM 5475 N N . VAL B 1 248 ? 14.43 -14.883 -3.523 1 88.31 248 VAL B N 1
ATOM 5476 C CA . VAL B 1 248 ? 14.969 -15.25 -4.832 1 88.31 248 VAL B CA 1
ATOM 5477 C C . VAL B 1 248 ? 13.984 -16.172 -5.555 1 88.31 248 VAL B C 1
ATOM 5479 O O . VAL B 1 248 ? 13.586 -17.203 -5.023 1 88.31 248 VAL B O 1
ATOM 5482 N N . LEU B 1 249 ? 13.539 -15.742 -6.715 1 92.12 249 LEU B N 1
ATOM 5483 C CA . LEU B 1 249 ? 12.562 -16.484 -7.504 1 92.12 249 LEU B CA 1
ATOM 5484 C C . LEU B 1 249 ? 13.148 -16.891 -8.852 1 92.12 249 LEU B C 1
ATOM 5486 O O . LEU B 1 249 ? 13.945 -16.141 -9.438 1 92.12 249 LEU B O 1
ATOM 5490 N N . VAL B 1 250 ? 12.797 -18.031 -9.352 1 93.81 250 VAL B N 1
ATOM 5491 C CA . VAL B 1 250 ? 13.172 -18.516 -10.68 1 93.81 250 VAL B CA 1
ATOM 5492 C C . VAL B 1 250 ? 11.914 -18.719 -11.523 1 93.81 250 VAL B C 1
ATOM 5494 O O . VAL B 1 250 ? 11.016 -19.453 -11.141 1 93.81 250 VAL B O 1
ATOM 5497 N N . PHE B 1 251 ? 11.883 -18.031 -12.641 1 94.38 251 PHE B N 1
ATOM 5498 C CA . PHE B 1 251 ? 10.742 -18.125 -13.539 1 94.38 251 PHE B CA 1
ATOM 5499 C C . PHE B 1 251 ? 11.086 -18.984 -14.758 1 94.38 251 PHE B C 1
ATOM 5501 O O . PHE B 1 251 ? 12.188 -18.891 -15.289 1 94.38 251 PHE B O 1
ATOM 5508 N N . ALA B 1 252 ? 10.188 -19.766 -15.211 1 94.94 252 ALA B N 1
ATOM 5509 C CA . ALA B 1 252 ? 10.281 -20.5 -16.469 1 94.94 252 ALA B CA 1
ATOM 5510 C C . ALA B 1 252 ? 9.664 -19.703 -17.625 1 94.94 252 ALA B C 1
ATOM 5512 O O . ALA B 1 252 ? 8.969 -18.703 -17.391 1 94.94 252 ALA B O 1
ATOM 5513 N N . PRO B 1 253 ? 9.914 -20.078 -18.859 1 92.06 253 PRO B N 1
ATOM 5514 C CA . PRO B 1 253 ? 9.367 -19.344 -20 1 92.06 253 PRO B CA 1
ATOM 5515 C C . PRO B 1 253 ? 7.848 -19.422 -20.078 1 92.06 253 PRO B C 1
ATOM 5517 O O . PRO B 1 253 ? 7.219 -18.641 -20.781 1 92.06 253 PRO B O 1
ATOM 5520 N N . ASP B 1 254 ? 7.285 -20.344 -19.406 1 90 254 ASP B N 1
ATOM 5521 C CA . ASP B 1 254 ? 5.828 -20.422 -19.406 1 90 254 ASP B CA 1
ATOM 5522 C C . ASP B 1 254 ? 5.227 -19.484 -18.359 1 90 254 ASP B C 1
ATOM 5524 O O . ASP B 1 254 ? 4.004 -19.422 -18.203 1 90 254 ASP B O 1
ATOM 5528 N N . GLY B 1 255 ? 6.062 -18.797 -17.562 1 92.44 255 GLY B N 1
ATOM 5529 C CA . GLY B 1 255 ? 5.602 -17.781 -16.625 1 92.44 255 GLY B CA 1
ATOM 5530 C C . GLY B 1 255 ? 5.492 -18.297 -15.211 1 92.44 255 GLY B C 1
ATOM 5531 O O . GLY B 1 255 ? 5.277 -17.516 -14.281 1 92.44 255 GLY B O 1
ATOM 5532 N N . CYS B 1 256 ? 5.719 -19.562 -14.992 1 94.81 256 CYS B N 1
ATOM 5533 C CA . CYS B 1 256 ? 5.574 -20.156 -13.664 1 94.81 256 CYS B CA 1
ATOM 5534 C C . CYS B 1 256 ? 6.859 -20.016 -12.859 1 94.81 256 CYS B C 1
ATOM 5536 O O . CYS B 1 256 ? 7.949 -19.922 -13.43 1 94.81 256 CYS B O 1
ATOM 5538 N N . ILE B 1 257 ? 6.637 -19.938 -11.609 1 95.88 257 ILE B N 1
ATOM 5539 C CA . ILE B 1 257 ? 7.762 -20 -10.688 1 95.88 257 ILE B CA 1
ATOM 5540 C C . ILE B 1 257 ? 8.164 -21.469 -10.469 1 95.88 257 ILE B C 1
ATOM 5542 O O . ILE B 1 257 ? 7.336 -22.281 -10.07 1 95.88 257 ILE B O 1
ATOM 5546 N N . ILE B 1 258 ? 9.422 -21.781 -10.727 1 96.56 258 ILE B N 1
ATOM 5547 C CA . ILE B 1 258 ? 9.828 -23.172 -10.672 1 96.56 258 ILE B CA 1
ATOM 5548 C C . ILE B 1 258 ? 10.703 -23.406 -9.445 1 96.56 258 ILE B C 1
ATOM 5550 O O . ILE B 1 258 ? 10.961 -24.562 -9.07 1 96.56 258 ILE B O 1
ATOM 5554 N N . SER B 1 259 ? 11.172 -22.406 -8.867 1 94.56 259 SER B N 1
ATOM 5555 C CA . SER B 1 259 ? 11.922 -22.469 -7.617 1 94.56 259 SER B CA 1
ATOM 5556 C C . SER B 1 259 ? 11.914 -21.125 -6.898 1 94.56 259 SER B C 1
ATOM 5558 O O . SER B 1 259 ? 11.773 -20.078 -7.531 1 94.56 259 SER B O 1
ATOM 5560 N N . ALA B 1 260 ? 11.953 -21.219 -5.59 1 92.69 260 ALA B N 1
ATOM 5561 C CA . ALA B 1 260 ? 11.961 -19.984 -4.82 1 92.69 260 ALA B CA 1
ATOM 5562 C C . ALA B 1 260 ? 12.609 -20.188 -3.457 1 92.69 260 ALA B C 1
ATOM 5564 O O . ALA B 1 260 ? 12.43 -21.234 -2.826 1 92.69 260 ALA B O 1
ATOM 5565 N N . GLN B 1 261 ? 13.383 -19.281 -3.051 1 88.5 261 GLN B N 1
ATOM 5566 C CA . GLN B 1 261 ? 13.859 -19.109 -1.683 1 88.5 261 GLN B CA 1
ATOM 5567 C C . GLN B 1 261 ? 13.359 -17.781 -1.092 1 88.5 261 GLN B C 1
ATOM 5569 O O . GLN B 1 261 ? 13.711 -16.703 -1.581 1 88.5 261 GLN B O 1
ATOM 5574 N N . VAL B 1 262 ? 12.484 -17.969 -0.007 1 88.38 262 VAL B N 1
ATOM 5575 C CA . VAL B 1 262 ? 11.781 -16.766 0.411 1 88.38 262 VAL B CA 1
ATOM 5576 C C . VAL B 1 262 ? 12.125 -16.438 1.864 1 88.38 262 VAL B C 1
ATOM 5578 O O . VAL B 1 262 ? 12.633 -17.297 2.592 1 88.38 262 VAL B O 1
ATOM 5581 N N . ASN B 1 263 ? 11.867 -15.188 2.287 1 84.81 263 ASN B N 1
ATOM 5582 C CA . ASN B 1 263 ? 11.852 -14.695 3.66 1 84.81 263 ASN B CA 1
ATOM 5583 C C . ASN B 1 263 ? 13.258 -14.594 4.238 1 84.81 263 ASN B C 1
ATOM 5585 O O . ASN B 1 263 ? 13.445 -14.727 5.449 1 84.81 263 ASN B O 1
ATOM 5589 N N . ALA B 1 264 ? 14.195 -14.43 3.348 1 77.88 264 ALA B N 1
ATOM 5590 C CA . ALA B 1 264 ? 15.555 -14.242 3.852 1 77.88 264 ALA B CA 1
ATOM 5591 C C . ALA B 1 264 ? 15.75 -12.82 4.387 1 77.88 264 ALA B C 1
ATOM 5593 O O . ALA B 1 264 ? 15.234 -11.859 3.816 1 77.88 264 ALA B O 1
ATOM 5594 N N . PRO B 1 265 ? 16.359 -12.812 5.59 1 67.62 265 PRO B N 1
ATOM 5595 C CA . PRO B 1 265 ? 16.609 -11.461 6.086 1 67.62 265 PRO B CA 1
ATOM 5596 C C . PRO B 1 265 ? 17.344 -10.578 5.074 1 67.62 265 PRO B C 1
ATOM 5598 O O . PRO B 1 265 ? 18.156 -11.078 4.293 1 67.62 265 PRO B O 1
ATOM 5601 N N . GLY B 1 266 ? 17.016 -9.336 4.926 1 59.47 266 GLY B N 1
ATOM 5602 C CA . GLY B 1 266 ? 17.484 -8.375 3.941 1 59.47 266 GLY B CA 1
ATOM 5603 C C . GLY B 1 266 ? 19 -8.25 3.904 1 59.47 266 GLY B C 1
ATOM 5604 O O . GLY B 1 266 ? 19.562 -7.824 2.895 1 59.47 266 GLY B O 1
ATOM 5605 N N . SER B 1 267 ? 19.641 -8.547 5.039 1 53.12 267 SER B N 1
ATOM 5606 C CA . SER B 1 267 ? 21.094 -8.336 5.113 1 53.12 267 SER B CA 1
ATOM 5607 C C . SER B 1 267 ? 21.844 -9.445 4.391 1 53.12 267 SER B C 1
ATOM 5609 O O . SER B 1 267 ? 23.047 -9.336 4.156 1 53.12 267 SER B O 1
ATOM 5611 N N . TRP B 1 268 ? 21.234 -10.461 4.164 1 51.41 268 TRP B N 1
ATOM 5612 C CA . TRP B 1 268 ? 21.969 -11.594 3.611 1 51.41 268 TRP B CA 1
ATOM 5613 C C . TRP B 1 268 ? 22.469 -11.289 2.203 1 51.41 268 TRP B C 1
ATOM 5615 O O . TRP B 1 268 ? 21.781 -10.609 1.431 1 51.41 268 TRP B O 1
ATOM 5625 N N . HIS B 1 269 ? 23.797 -11.547 2.064 1 53.66 269 HIS B N 1
ATOM 5626 C CA . HIS B 1 269 ? 24.359 -11.516 0.717 1 53.66 269 HIS B CA 1
ATOM 5627 C C . HIS B 1 269 ? 23.672 -12.539 -0.185 1 53.66 269 HIS B C 1
ATOM 5629 O O . HIS B 1 269 ? 23.156 -13.547 0.296 1 53.66 269 HIS B O 1
ATOM 5635 N N . ASP B 1 270 ? 23.5 -12.195 -1.443 1 54.47 270 ASP B N 1
ATOM 5636 C CA . ASP B 1 270 ? 22.781 -12.906 -2.498 1 54.47 270 ASP B CA 1
ATOM 5637 C C . ASP B 1 270 ? 23.109 -14.398 -2.488 1 54.47 270 ASP B C 1
ATOM 5639 O O . ASP B 1 270 ? 22.219 -15.234 -2.676 1 54.47 270 ASP B O 1
ATOM 5643 N N . SER B 1 271 ? 24.359 -14.781 -2.061 1 56.75 271 SER B N 1
ATOM 5644 C CA . SER B 1 271 ? 24.734 -16.188 -2.158 1 56.75 271 SER B CA 1
ATOM 5645 C C . SER B 1 271 ? 23.969 -17.031 -1.141 1 56.75 271 SER B C 1
ATOM 5647 O O . SER B 1 271 ? 23.516 -18.125 -1.458 1 56.75 271 SER B O 1
ATOM 5649 N N . ARG B 1 272 ? 23.781 -16.562 0.005 1 58.19 272 ARG B N 1
ATOM 5650 C CA . ARG B 1 272 ? 23.062 -17.297 1.034 1 58.19 272 ARG B CA 1
ATOM 5651 C C . ARG B 1 272 ? 21.562 -17.266 0.778 1 58.19 272 ARG B C 1
ATOM 5653 O O . ARG B 1 272 ? 20.859 -18.234 1.038 1 58.19 272 ARG B O 1
ATOM 5660 N N . THR B 1 273 ? 21.219 -16.266 0.045 1 67.12 273 THR B N 1
ATOM 5661 C CA . THR B 1 273 ? 19.797 -16.062 -0.206 1 67.12 273 THR B CA 1
ATOM 5662 C C . THR B 1 273 ? 19.312 -16.969 -1.335 1 67.12 273 THR B C 1
ATOM 5664 O O . THR B 1 273 ? 18.109 -17.266 -1.437 1 67.12 273 THR B O 1
ATOM 5667 N N . ALA B 1 274 ? 20.312 -17.5 -2.051 1 77.5 274 ALA B N 1
ATOM 5668 C CA . ALA B 1 274 ? 19.922 -18.328 -3.189 1 77.5 274 ALA B CA 1
ATOM 5669 C C . ALA B 1 274 ? 20.438 -19.75 -3.018 1 77.5 274 ALA B C 1
ATOM 5671 O O . ALA B 1 274 ? 20.625 -20.469 -4 1 77.5 274 ALA B O 1
ATOM 5672 N N . ALA B 1 275 ? 20.672 -20.219 -1.893 1 78 275 ALA B N 1
ATOM 5673 C CA . ALA B 1 275 ? 21.312 -21.5 -1.611 1 78 275 ALA B CA 1
ATOM 5674 C C . ALA B 1 275 ? 20.531 -22.656 -2.223 1 78 275 ALA B C 1
ATOM 5676 O O . ALA B 1 275 ? 21.109 -23.562 -2.82 1 78 275 ALA B O 1
ATOM 5677 N N . LYS B 1 276 ? 19.25 -22.609 -2.137 1 82.62 276 LYS B N 1
ATOM 5678 C CA . LYS B 1 276 ? 18.422 -23.688 -2.66 1 82.62 276 LYS B CA 1
ATOM 5679 C C . LYS B 1 276 ? 18.516 -23.766 -4.18 1 82.62 276 LYS B C 1
ATOM 5681 O O . LYS B 1 276 ? 18.641 -24.859 -4.742 1 82.62 276 LYS B O 1
ATOM 5686 N N . VAL B 1 277 ? 18.469 -22.656 -4.711 1 87.81 277 VAL B N 1
ATOM 5687 C CA . VAL B 1 277 ? 18.547 -22.609 -6.168 1 87.81 277 VAL B CA 1
ATOM 5688 C C . VAL B 1 277 ? 19.906 -23.125 -6.629 1 87.81 277 VAL B C 1
ATOM 5690 O O . VAL B 1 277 ? 20 -23.891 -7.59 1 87.81 277 VAL B O 1
ATOM 5693 N N . TYR B 1 278 ? 20.938 -22.766 -5.922 1 86.75 278 TYR B N 1
ATOM 5694 C CA . TYR B 1 278 ? 22.281 -23.203 -6.266 1 86.75 278 TYR B CA 1
ATOM 5695 C C . TYR B 1 278 ? 22.422 -24.719 -6.113 1 86.75 278 TYR B C 1
ATOM 5697 O O . TYR B 1 278 ? 23.062 -25.375 -6.941 1 86.75 278 TYR B O 1
ATOM 5705 N N . GLU B 1 279 ? 21.828 -25.172 -5.102 1 87.19 279 GLU B N 1
ATOM 5706 C CA . GLU B 1 279 ? 21.859 -26.625 -4.891 1 87.19 279 GLU B CA 1
ATOM 5707 C C . GLU B 1 279 ? 21.156 -27.359 -6.023 1 87.19 279 GLU B C 1
ATOM 5709 O O . GLU B 1 279 ? 21.656 -28.391 -6.496 1 87.19 279 GLU B O 1
ATOM 5714 N N . GLN B 1 280 ? 20.094 -26.859 -6.477 1 91.06 280 GLN B N 1
ATOM 5715 C CA . GLN B 1 280 ? 19.359 -27.469 -7.57 1 91.06 280 GLN B CA 1
ATOM 5716 C C . GLN B 1 280 ? 20.141 -27.375 -8.883 1 91.06 280 GLN B C 1
ATOM 5718 O O . GLN B 1 280 ? 20.094 -28.297 -9.695 1 91.06 280 GLN B O 1
ATOM 5723 N N . LEU B 1 281 ? 20.828 -26.344 -9.008 1 91.25 281 LEU B N 1
ATOM 5724 C CA . LEU B 1 281 ? 21.656 -26.172 -10.195 1 91.25 281 LEU B CA 1
ATOM 5725 C C . LEU B 1 281 ? 22.812 -27.172 -10.18 1 91.25 281 LEU B C 1
ATOM 5727 O O . LEU B 1 281 ? 23.188 -27.703 -11.227 1 91.25 281 LEU B O 1
ATOM 5731 N N . ARG B 1 282 ? 23.312 -27.484 -9.055 1 88.56 282 ARG B N 1
ATOM 5732 C CA . ARG B 1 282 ? 24.453 -28.375 -8.914 1 88.56 282 ARG B CA 1
ATOM 5733 C C . ARG B 1 282 ? 24.031 -29.844 -9.07 1 88.56 282 ARG B C 1
ATOM 5735 O O . ARG B 1 282 ? 24.719 -30.625 -9.703 1 88.56 282 ARG B O 1
ATOM 5742 N N . THR B 1 283 ? 22.906 -30.156 -8.555 1 90.69 283 THR B N 1
ATOM 5743 C CA . THR B 1 283 ? 22.578 -31.562 -8.383 1 90.69 283 THR B CA 1
ATOM 5744 C C . THR B 1 283 ? 21.531 -32 -9.398 1 90.69 283 THR B C 1
ATOM 5746 O O . THR B 1 283 ? 21.469 -33.188 -9.766 1 90.69 283 THR B O 1
ATOM 5749 N N . ARG B 1 284 ? 20.75 -31.047 -9.883 1 92.94 284 ARG B N 1
ATOM 5750 C CA . ARG B 1 284 ? 19.578 -31.484 -10.656 1 92.94 284 ARG B CA 1
ATOM 5751 C C . ARG B 1 284 ? 19.594 -30.859 -12.047 1 92.94 284 ARG B C 1
ATOM 5753 O O . ARG B 1 284 ? 18.594 -30.922 -12.766 1 92.94 284 ARG B O 1
ATOM 5760 N N . THR B 1 285 ? 20.641 -30.219 -12.414 1 94.12 285 THR B N 1
ATOM 5761 C CA . THR B 1 285 ? 20.703 -29.562 -13.711 1 94.12 285 THR B CA 1
ATOM 5762 C C . THR B 1 285 ? 21.828 -30.156 -14.562 1 94.12 285 THR B C 1
ATOM 5764 O O . THR B 1 285 ? 23 -30.078 -14.18 1 94.12 285 THR B O 1
ATOM 5767 N N . PRO B 1 286 ? 21.484 -30.781 -15.695 1 93.69 286 PRO B N 1
ATOM 5768 C CA . PRO B 1 286 ? 22.531 -31.297 -16.578 1 93.69 286 PRO B CA 1
ATOM 5769 C C . PRO B 1 286 ? 23.453 -30.203 -17.109 1 93.69 286 PRO B C 1
ATOM 5771 O O . PRO B 1 286 ? 23.078 -29.031 -17.125 1 93.69 286 PRO B O 1
ATOM 5774 N N . ASN B 1 287 ? 24.641 -30.641 -17.531 1 91.06 287 ASN B N 1
ATOM 5775 C CA . ASN B 1 287 ? 25.578 -29.703 -18.141 1 91.06 287 ASN B CA 1
ATOM 5776 C C . ASN B 1 287 ? 25.016 -29.094 -19.422 1 91.06 287 ASN B C 1
ATOM 5778 O O . ASN B 1 287 ? 24.312 -29.766 -20.172 1 91.06 287 ASN B O 1
ATOM 5782 N N . GLY B 1 288 ? 25.25 -27.812 -19.578 1 92 288 GLY B N 1
ATOM 5783 C CA . GLY B 1 288 ? 24.797 -27.125 -20.781 1 92 288 GLY B CA 1
ATOM 5784 C C . GLY B 1 288 ? 23.562 -26.266 -20.547 1 92 288 GLY B C 1
ATOM 5785 O O . GLY B 1 288 ? 23.234 -25.406 -21.359 1 92 288 GLY B O 1
ATOM 5786 N N . TYR B 1 289 ? 22.859 -26.625 -19.516 1 94.94 289 TYR B N 1
ATOM 5787 C CA . TYR B 1 289 ? 21.688 -25.812 -19.172 1 94.94 289 TYR B CA 1
ATOM 5788 C C . TYR B 1 289 ? 22.031 -24.812 -18.078 1 94.94 289 TYR B C 1
ATOM 5790 O O . TYR B 1 289 ? 22.797 -25.109 -17.172 1 94.94 289 TYR B O 1
ATOM 5798 N N . PHE B 1 290 ? 21.406 -23.594 -18.141 1 93.56 290 PHE B N 1
ATOM 5799 C CA . PHE B 1 290 ? 21.75 -22.578 -17.172 1 93.56 290 PHE B CA 1
ATOM 5800 C C . PHE B 1 290 ? 20.594 -21.609 -16.984 1 93.56 290 PHE B C 1
ATOM 5802 O O . PHE B 1 290 ? 19.625 -21.609 -17.75 1 93.56 290 PHE B O 1
ATOM 5809 N N . LEU B 1 291 ? 20.656 -20.812 -15.914 1 93.62 291 LEU B N 1
ATOM 5810 C CA . LEU B 1 291 ? 19.719 -19.719 -15.633 1 93.62 291 LEU B CA 1
ATOM 5811 C C . LEU B 1 291 ? 20.312 -18.375 -16 1 93.62 291 LEU B C 1
ATOM 5813 O O . LEU B 1 291 ? 21.531 -18.172 -15.891 1 93.62 291 LEU B O 1
ATOM 5817 N N . ILE B 1 292 ? 19.438 -17.5 -16.438 1 91 292 ILE B N 1
ATOM 5818 C CA . ILE B 1 292 ? 19.844 -16.125 -16.656 1 91 292 ILE B CA 1
ATOM 5819 C C . ILE B 1 292 ? 19.562 -15.289 -15.414 1 91 292 ILE B C 1
ATOM 5821 O O . ILE B 1 292 ? 18.453 -15.359 -14.852 1 91 292 ILE B O 1
ATOM 5825 N N . ALA B 1 293 ? 20.516 -14.562 -14.898 1 87.56 293 ALA B N 1
ATOM 5826 C CA . ALA B 1 293 ? 20.375 -13.781 -13.672 1 87.56 293 ALA B CA 1
ATOM 5827 C C . ALA B 1 293 ? 21.062 -12.43 -13.797 1 87.56 293 ALA B C 1
ATOM 5829 O O . ALA B 1 293 ? 21.688 -12.133 -14.82 1 87.56 293 ALA B O 1
ATOM 5830 N N . ASP B 1 294 ? 20.766 -11.594 -12.812 1 77.62 294 ASP B N 1
ATOM 5831 C CA . ASP B 1 294 ? 21.453 -10.312 -12.742 1 77.62 294 ASP B CA 1
ATOM 5832 C C . ASP B 1 294 ? 22.891 -10.484 -12.242 1 77.62 294 ASP B C 1
ATOM 5834 O O . ASP B 1 294 ? 23.219 -11.5 -11.648 1 77.62 294 ASP B O 1
ATOM 5838 N N . SER B 1 295 ? 23.766 -9.516 -12.5 1 72.56 295 SER B N 1
ATOM 5839 C CA . SER B 1 295 ? 25.188 -9.578 -12.164 1 72.56 295 SER B CA 1
ATOM 5840 C C . SER B 1 295 ? 25.391 -9.594 -10.656 1 72.56 295 SER B C 1
ATOM 5842 O O . SER B 1 295 ? 26.484 -9.93 -10.188 1 72.56 295 SER B O 1
ATOM 5844 N N . ALA B 1 296 ? 24.344 -9.305 -9.945 1 69.06 296 ALA B N 1
ATOM 5845 C CA . ALA B 1 296 ? 24.453 -9.273 -8.492 1 69.06 296 ALA B CA 1
ATOM 5846 C C . ALA B 1 296 ? 24.531 -10.68 -7.914 1 69.06 296 ALA B C 1
ATOM 5848 O O . ALA B 1 296 ? 24.953 -10.867 -6.773 1 69.06 296 ALA B O 1
ATOM 5849 N N . PHE B 1 297 ? 24.109 -11.664 -8.641 1 74.62 297 PHE B N 1
ATOM 5850 C CA . PHE B 1 297 ? 24.141 -13.039 -8.148 1 74.62 297 PHE B CA 1
ATOM 5851 C C . PHE B 1 297 ? 25.531 -13.641 -8.344 1 74.62 297 PHE B C 1
ATOM 5853 O O . PHE B 1 297 ? 26.047 -13.672 -9.461 1 74.62 297 PHE B O 1
ATOM 5860 N N . PRO B 1 298 ? 26.141 -13.859 -7.094 1 61.69 298 PRO B N 1
ATOM 5861 C CA . PRO B 1 298 ? 27.516 -14.383 -7.188 1 61.69 298 PRO B CA 1
ATOM 5862 C C . PRO B 1 298 ? 27.578 -15.703 -7.953 1 61.69 298 PRO B C 1
ATOM 5864 O O . PRO B 1 298 ? 26.672 -16.516 -7.863 1 61.69 298 PRO B O 1
ATOM 5867 N N . ARG B 1 299 ? 28.453 -15.789 -8.906 1 61.34 299 ARG B N 1
ATOM 5868 C CA . ARG B 1 299 ? 28.797 -17.062 -9.531 1 61.34 299 ARG B CA 1
ATOM 5869 C C . ARG B 1 299 ? 29.688 -17.906 -8.617 1 61.34 299 ARG B C 1
ATOM 5871 O O . ARG B 1 299 ? 30.875 -17.641 -8.492 1 61.34 299 ARG B O 1
ATOM 5878 N N . VAL B 1 300 ? 28.984 -18.406 -7.586 1 56.28 300 VAL B N 1
ATOM 5879 C CA . VAL B 1 300 ? 29.672 -19.078 -6.492 1 56.28 300 VAL B CA 1
ATOM 5880 C C . VAL B 1 300 ? 30.375 -20.344 -7.016 1 56.28 300 VAL B C 1
ATOM 5882 O O . VAL B 1 300 ? 29.734 -21.359 -7.258 1 56.28 300 VAL B O 1
ATOM 5885 N N . GLY B 1 301 ? 31.609 -20.344 -7.18 1 59.53 301 GLY B N 1
ATOM 5886 C CA . GLY B 1 301 ? 32.469 -21.484 -7.32 1 59.53 301 GLY B CA 1
ATOM 5887 C C . GLY B 1 301 ? 32.469 -22.094 -8.711 1 59.53 301 GLY B C 1
ATOM 5888 O O . GLY B 1 301 ? 31.562 -21.797 -9.508 1 59.53 301 GLY B O 1
ATOM 5889 N N . ALA B 1 302 ? 33.5 -22.891 -9.07 1 60.56 302 ALA B N 1
ATOM 5890 C CA . ALA B 1 302 ? 33.75 -23.562 -10.352 1 60.56 302 ALA B CA 1
ATOM 5891 C C . ALA B 1 302 ? 32.562 -24.422 -10.758 1 60.56 302 ALA B C 1
ATOM 5893 O O . ALA B 1 302 ? 32.281 -24.578 -11.953 1 60.56 302 ALA B O 1
ATOM 5894 N N . ASP B 1 303 ? 31.828 -24.969 -9.742 1 64.56 303 ASP B N 1
ATOM 5895 C CA . ASP B 1 303 ? 30.734 -25.906 -10.016 1 64.56 303 ASP B CA 1
ATOM 5896 C C . ASP B 1 303 ? 29.5 -25.172 -10.531 1 64.56 303 ASP B C 1
ATOM 5898 O O . ASP B 1 303 ? 28.641 -25.781 -11.172 1 64.56 303 ASP B O 1
ATOM 5902 N N . LEU B 1 304 ? 29.422 -23.938 -10.242 1 72.88 304 LEU B N 1
ATOM 5903 C CA . LEU B 1 304 ? 28.281 -23.156 -10.711 1 72.88 304 LEU B CA 1
ATOM 5904 C C . LEU B 1 304 ? 28.641 -22.359 -11.953 1 72.88 304 LEU B C 1
ATOM 5906 O O . LEU B 1 304 ? 27.781 -21.703 -12.547 1 72.88 304 LEU B O 1
ATOM 5910 N N . ALA B 1 305 ? 29.953 -22.719 -12.18 1 71.38 305 ALA B N 1
ATOM 5911 C CA . ALA B 1 305 ? 30.438 -22.031 -13.375 1 71.38 305 ALA B CA 1
ATOM 5912 C C . ALA B 1 305 ? 29.688 -22.5 -14.617 1 71.38 305 ALA B C 1
ATOM 5914 O O . ALA B 1 305 ? 29.5 -23.703 -14.828 1 71.38 305 ALA B O 1
ATOM 5915 N N . GLY B 1 306 ? 28.953 -21.812 -15.234 1 81.94 306 GLY B N 1
ATOM 5916 C CA . GLY B 1 306 ? 28.234 -22.094 -16.469 1 81.94 306 GLY B CA 1
ATOM 5917 C C . GLY B 1 306 ? 26.75 -22.281 -16.266 1 81.94 306 GLY B C 1
ATOM 5918 O O . GLY B 1 306 ? 26 -22.422 -17.234 1 81.94 306 GLY B O 1
ATOM 5919 N N . LYS B 1 307 ? 26.438 -22.531 -14.969 1 89.56 307 LYS B N 1
ATOM 5920 C CA . LYS B 1 307 ? 25.031 -22.812 -14.703 1 89.56 307 LYS B CA 1
ATOM 5921 C C . LYS B 1 307 ? 24.25 -21.516 -14.484 1 89.56 307 LYS B C 1
ATOM 5923 O O . LYS B 1 307 ? 23.031 -21.547 -14.328 1 89.56 307 LYS B O 1
ATOM 5928 N N . ILE B 1 308 ? 24.906 -20.422 -14.328 1 88.69 308 ILE B N 1
ATOM 5929 C CA . ILE B 1 308 ? 24.297 -19.094 -14.242 1 88.69 308 ILE B CA 1
ATOM 5930 C C . ILE B 1 308 ? 25.031 -18.125 -15.18 1 88.69 308 ILE B C 1
ATOM 5932 O O . ILE B 1 308 ? 26.25 -18.047 -15.164 1 88.69 308 ILE B O 1
ATOM 5936 N N . LYS B 1 309 ? 24.297 -17.516 -16 1 86.69 309 LYS B N 1
ATOM 5937 C CA . LYS B 1 309 ? 24.906 -16.516 -16.891 1 86.69 309 LYS B CA 1
ATOM 5938 C C . LYS B 1 309 ? 24.359 -15.125 -16.594 1 86.69 309 LYS B C 1
ATOM 5940 O O . LYS B 1 309 ? 23.172 -14.953 -16.359 1 86.69 309 LYS B O 1
ATOM 5945 N N . THR B 1 310 ? 25.219 -14.195 -16.484 1 81.81 310 THR B N 1
ATOM 5946 C CA . THR B 1 310 ? 24.906 -12.797 -16.188 1 81.81 310 THR B CA 1
ATOM 5947 C C . THR B 1 310 ? 25.5 -11.883 -17.25 1 81.81 310 THR B C 1
ATOM 5949 O O . THR B 1 310 ? 26.406 -12.281 -18 1 81.81 310 THR B O 1
ATOM 5952 N N . PRO B 1 311 ? 24.875 -10.711 -17.375 1 76.19 311 PRO B N 1
ATOM 5953 C CA . PRO B 1 311 ? 25.516 -9.758 -18.281 1 76.19 311 PRO B CA 1
ATOM 5954 C C . PRO B 1 311 ? 26.922 -9.375 -17.828 1 76.19 311 PRO B C 1
ATOM 5956 O O . PRO B 1 311 ? 27.266 -9.547 -16.656 1 76.19 311 PRO B O 1
ATOM 5959 N N . LEU B 1 312 ? 27.703 -8.961 -18.922 1 72 312 LEU B N 1
ATOM 5960 C CA . LEU B 1 312 ? 29.047 -8.469 -18.609 1 72 312 LEU B CA 1
ATOM 5961 C C . LEU B 1 312 ? 28.969 -7.238 -17.703 1 72 312 LEU B C 1
ATOM 5963 O O . LEU B 1 312 ? 28.094 -6.383 -17.891 1 72 312 LEU B O 1
ATOM 5967 N N . LYS B 1 313 ? 29.75 -7.309 -16.641 1 63.94 313 LYS B N 1
ATOM 5968 C CA . LYS B 1 313 ? 29.797 -6.137 -15.766 1 63.94 313 LYS B CA 1
ATOM 5969 C C . LYS B 1 313 ? 30.344 -4.922 -16.516 1 63.94 313 LYS B C 1
ATOM 5971 O O . LYS B 1 313 ? 31.078 -5.066 -17.5 1 63.94 313 LYS B O 1
ATOM 5976 N N . GLU B 1 314 ? 29.922 -3.73 -16.188 1 54.22 314 GLU B N 1
ATOM 5977 C CA . GLU B 1 314 ? 30.312 -2.482 -16.828 1 54.22 314 GLU B CA 1
ATOM 5978 C C . GLU B 1 314 ? 31.828 -2.404 -17.016 1 54.22 314 GLU B C 1
ATOM 5980 O O . GLU B 1 314 ? 32.312 -1.962 -18.078 1 54.22 314 GLU B O 1
ATOM 5985 N N . ARG B 1 315 ? 32.562 -2.801 -16.078 1 56 315 ARG B N 1
ATOM 5986 C CA . ARG B 1 315 ? 34.031 -2.623 -16.172 1 56 315 ARG B CA 1
ATOM 5987 C C . ARG B 1 315 ? 34.719 -3.918 -16.594 1 56 315 ARG B C 1
ATOM 5989 O O . ARG B 1 315 ? 35.906 -4.098 -16.359 1 56 315 ARG B O 1
ATOM 5996 N N . ALA B 1 316 ? 33.969 -4.754 -17.188 1 60.25 316 ALA B N 1
ATOM 5997 C CA . ALA B 1 316 ? 34.562 -6.027 -17.578 1 60.25 316 ALA B CA 1
ATOM 5998 C C . ALA B 1 316 ? 35.531 -5.844 -18.75 1 60.25 316 ALA B C 1
ATOM 6000 O O . ALA B 1 316 ? 35.281 -5.062 -19.656 1 60.25 316 ALA B O 1
ATOM 6001 N N . ARG B 1 317 ? 36.75 -6.336 -18.641 1 62.56 317 ARG B N 1
ATOM 6002 C CA . ARG B 1 317 ? 37.75 -6.312 -19.719 1 62.56 317 ARG B CA 1
ATOM 6003 C C . ARG B 1 317 ? 37.25 -7.102 -20.922 1 62.56 317 ARG B C 1
ATOM 6005 O O . ARG B 1 317 ? 36.875 -8.273 -20.812 1 62.56 317 ARG B O 1
ATOM 6012 N N . LEU B 1 318 ? 37.062 -6.383 -21.953 1 70.75 318 LEU B N 1
ATOM 6013 C CA . LEU B 1 318 ? 36.688 -7.027 -23.203 1 70.75 318 LEU B CA 1
ATOM 6014 C C . LEU B 1 318 ? 37.875 -7.738 -23.844 1 70.75 318 LEU B C 1
ATOM 6016 O O . LEU B 1 318 ? 39.031 -7.434 -23.531 1 70.75 318 LEU B O 1
ATOM 6020 N N . ALA B 1 319 ? 37.5 -8.719 -24.578 1 65 319 ALA B N 1
ATOM 6021 C CA . ALA B 1 319 ? 38.562 -9.43 -25.281 1 65 319 ALA B CA 1
ATOM 6022 C C . ALA B 1 319 ? 39.344 -8.484 -26.172 1 65 319 ALA B C 1
ATOM 6024 O O . ALA B 1 319 ? 38.812 -7.488 -26.672 1 65 319 ALA B O 1
ATOM 6025 N N . ASP B 1 320 ? 40.656 -8.742 -26.281 1 70.88 320 ASP B N 1
ATOM 6026 C CA . ASP B 1 320 ? 41.562 -7.945 -27.109 1 70.88 320 ASP B CA 1
ATOM 6027 C C . ASP B 1 320 ? 41.156 -8.055 -28.578 1 70.88 320 ASP B C 1
ATOM 6029 O O . ASP B 1 320 ? 41.25 -7.074 -29.328 1 70.88 320 ASP B O 1
ATOM 6033 N N . ASN B 1 321 ? 40.688 -9.188 -28.938 1 74.38 321 ASN B N 1
ATOM 6034 C CA . ASN B 1 321 ? 40.219 -9.391 -30.297 1 74.38 321 ASN B CA 1
ATOM 6035 C C . ASN B 1 321 ? 38.875 -8.695 -30.516 1 74.38 321 ASN B C 1
ATOM 6037 O O . ASN B 1 321 ? 37.906 -8.977 -29.812 1 74.38 321 ASN B O 1
ATOM 6041 N N . PRO B 1 322 ? 38.875 -7.738 -31.469 1 77.31 322 PRO B N 1
ATOM 6042 C CA . PRO B 1 322 ? 37.688 -6.945 -31.703 1 77.31 322 PRO B CA 1
ATOM 6043 C C . PRO B 1 322 ? 36.438 -7.809 -31.984 1 77.31 322 PRO B C 1
ATOM 6045 O O . PRO B 1 322 ? 35.344 -7.48 -31.531 1 77.31 322 PRO B O 1
ATOM 6048 N N . ASP B 1 323 ? 36.75 -8.836 -32.781 1 76.5 323 ASP B N 1
ATOM 6049 C CA . ASP B 1 323 ? 35.625 -9.711 -33.094 1 76.5 323 ASP B CA 1
ATOM 6050 C C . ASP B 1 323 ? 35.094 -10.391 -31.844 1 76.5 323 ASP B C 1
ATOM 6052 O O . ASP B 1 323 ? 33.875 -10.492 -31.656 1 76.5 323 ASP B O 1
ATOM 6056 N N . GLU B 1 324 ? 35.938 -10.773 -31.078 1 77.06 324 GLU B N 1
ATOM 6057 C CA . GLU B 1 324 ? 35.531 -11.422 -29.828 1 77.06 324 GLU B CA 1
ATOM 6058 C C . GLU B 1 324 ? 34.875 -10.43 -28.859 1 77.06 324 GLU B C 1
ATOM 6060 O O . GLU B 1 324 ? 33.938 -10.773 -28.172 1 77.06 324 GLU B O 1
ATOM 6065 N N . ALA B 1 325 ? 35.375 -9.344 -28.906 1 74.56 325 ALA B N 1
ATOM 6066 C CA . ALA B 1 325 ? 34.781 -8.289 -28.078 1 74.56 325 ALA B CA 1
ATOM 6067 C C . ALA B 1 325 ? 33.375 -7.969 -28.516 1 74.56 325 ALA B C 1
ATOM 6069 O O . ALA B 1 325 ? 32.469 -7.809 -27.672 1 74.56 325 ALA B O 1
ATOM 6070 N N . ALA B 1 326 ? 33.25 -7.906 -29.781 1 74.56 326 ALA B N 1
ATOM 6071 C CA . ALA B 1 326 ? 31.922 -7.609 -30.312 1 74.56 326 ALA B CA 1
ATOM 6072 C C . ALA B 1 326 ? 30.922 -8.711 -29.953 1 74.56 326 ALA B C 1
ATOM 6074 O O . ALA B 1 326 ? 29.781 -8.43 -29.609 1 74.56 326 ALA B O 1
ATOM 6075 N N . ARG B 1 327 ? 31.406 -9.875 -30.078 1 74.94 327 ARG B N 1
ATOM 6076 C CA . ARG B 1 327 ? 30.547 -11.008 -29.734 1 74.94 327 ARG B CA 1
ATOM 6077 C C . ARG B 1 327 ? 30.188 -10.992 -28.25 1 74.94 327 ARG B C 1
ATOM 6079 O O . ARG B 1 327 ? 29.047 -11.297 -27.891 1 74.94 327 ARG B O 1
ATOM 6086 N N . GLN B 1 328 ? 31.109 -10.648 -27.516 1 76.56 328 GLN B N 1
ATOM 6087 C CA . GLN B 1 328 ? 30.875 -10.57 -26.078 1 76.56 328 GLN B CA 1
ATOM 6088 C C . GLN B 1 328 ? 29.844 -9.492 -25.734 1 76.56 328 GLN B C 1
ATOM 6090 O O . GLN B 1 328 ? 28.984 -9.703 -24.875 1 76.56 328 GLN B O 1
ATOM 6095 N N . ILE B 1 329 ? 29.922 -8.508 -26.406 1 74 329 ILE B N 1
ATOM 6096 C CA . ILE B 1 329 ? 28.984 -7.41 -26.188 1 74 329 ILE B CA 1
ATOM 6097 C C . ILE B 1 329 ? 27.594 -7.82 -26.656 1 74 329 ILE B C 1
ATOM 6099 O O . ILE B 1 329 ? 26.609 -7.574 -25.953 1 74 329 ILE B O 1
ATOM 6103 N N . GLU B 1 330 ? 27.578 -8.469 -27.734 1 73.12 330 GLU B N 1
ATOM 6104 C CA . GLU B 1 330 ? 26.281 -8.93 -28.25 1 73.12 330 GLU B CA 1
ATOM 6105 C C . GLU B 1 330 ? 25.641 -9.93 -27.297 1 73.12 330 GLU B C 1
ATOM 6107 O O . GLU B 1 330 ? 24.438 -9.859 -27.031 1 73.12 330 GLU B O 1
ATOM 6112 N N . TYR B 1 331 ? 26.438 -10.734 -26.891 1 75.62 331 TYR B N 1
ATOM 6113 C CA . TYR B 1 331 ? 25.969 -11.734 -25.938 1 75.62 331 TYR B CA 1
ATOM 6114 C C . TYR B 1 331 ? 25.484 -11.07 -24.641 1 75.62 331 TYR B C 1
ATOM 6116 O O . TYR B 1 331 ? 24.406 -11.398 -24.141 1 75.62 331 TYR B O 1
ATOM 6124 N N . SER B 1 332 ? 26.219 -10.188 -24.219 1 74.94 332 SER B N 1
ATOM 6125 C CA . SER B 1 332 ? 25.859 -9.453 -23.016 1 74.94 332 SER B CA 1
ATOM 6126 C C . SER B 1 332 ? 24.547 -8.688 -23.203 1 74.94 332 SER B C 1
ATOM 6128 O O . SER B 1 332 ? 23.703 -8.641 -22.312 1 74.94 332 SER B O 1
ATOM 6130 N N . ASN B 1 333 ? 24.422 -8.219 -24.328 1 70.69 333 ASN B N 1
ATOM 6131 C CA . ASN B 1 333 ? 23.172 -7.512 -24.641 1 70.69 333 ASN B CA 1
ATOM 6132 C C . ASN B 1 333 ? 21.984 -8.461 -24.672 1 70.69 333 ASN B C 1
ATOM 6134 O O . ASN B 1 333 ? 20.906 -8.125 -24.203 1 70.69 333 ASN B O 1
ATOM 6138 N N . SER B 1 334 ? 22.266 -9.555 -25.203 1 72.38 334 SER B N 1
ATOM 6139 C CA . SER B 1 334 ? 21.219 -10.562 -25.266 1 72.38 334 SER B CA 1
ATOM 6140 C C . SER B 1 334 ? 20.812 -11.023 -23.875 1 72.38 334 SER B C 1
ATOM 6142 O O . SER B 1 334 ? 19.625 -11.195 -23.578 1 72.38 334 SER B O 1
ATOM 6144 N N . ILE B 1 335 ? 21.703 -11.148 -23.078 1 74.69 335 ILE B N 1
ATOM 6145 C CA . ILE B 1 335 ? 21.438 -11.562 -21.703 1 74.69 335 ILE B CA 1
ATOM 6146 C C . ILE B 1 335 ? 20.672 -10.469 -20.953 1 74.69 335 ILE B C 1
ATOM 6148 O O . ILE B 1 335 ? 19.734 -10.758 -20.219 1 74.69 335 ILE B O 1
ATOM 6152 N N . THR B 1 336 ? 21.062 -9.336 -21.234 1 71.69 336 THR B N 1
ATOM 6153 C CA . THR B 1 336 ? 20.375 -8.211 -20.625 1 71.69 336 THR B CA 1
ATOM 6154 C C . THR B 1 336 ? 18.906 -8.164 -21.031 1 71.69 336 THR B C 1
ATOM 6156 O O . THR B 1 336 ? 18.031 -7.996 -20.188 1 71.69 336 THR B O 1
ATOM 6159 N N . SER B 1 337 ? 18.75 -8.383 -22.25 1 71.06 337 SER B N 1
ATOM 6160 C CA . SER B 1 337 ? 17.391 -8.406 -22.766 1 71.06 337 SER B CA 1
ATOM 6161 C C . SER B 1 337 ? 16.594 -9.586 -22.188 1 71.06 337 SER B C 1
ATOM 6163 O O . SER B 1 337 ? 15.406 -9.461 -21.922 1 71.06 337 SER B O 1
ATOM 6165 N N . ALA B 1 338 ? 17.328 -10.609 -21.969 1 73.75 338 ALA B N 1
ATOM 6166 C CA . ALA B 1 338 ? 16.688 -11.828 -21.5 1 73.75 338 ALA B CA 1
ATOM 6167 C C . ALA B 1 338 ? 16.359 -11.75 -20.016 1 73.75 338 ALA B C 1
ATOM 6169 O O . ALA B 1 338 ? 15.688 -12.625 -19.469 1 73.75 338 ALA B O 1
ATOM 6170 N N . ARG B 1 339 ? 16.672 -10.703 -19.391 1 77.06 339 ARG B N 1
ATOM 6171 C CA . ARG B 1 339 ? 16.359 -10.516 -17.984 1 77.06 339 ARG B CA 1
ATOM 6172 C C . ARG B 1 339 ? 14.969 -9.891 -17.812 1 77.06 339 ARG B C 1
ATOM 6174 O O . ARG B 1 339 ? 14.398 -9.93 -16.719 1 77.06 339 ARG B O 1
ATOM 6181 N N . GLN B 1 340 ? 14.43 -9.398 -18.797 1 76.5 340 GLN B N 1
ATOM 6182 C CA . GLN B 1 340 ? 13.148 -8.703 -18.766 1 76.5 340 GLN B CA 1
ATOM 6183 C C . GLN B 1 340 ? 12.031 -9.609 -18.266 1 76.5 340 GLN B C 1
ATOM 6185 O O . GLN B 1 340 ? 11.18 -9.18 -17.484 1 76.5 340 GLN B O 1
ATOM 6190 N N . PRO B 1 341 ? 12.133 -10.883 -18.594 1 80.5 341 PRO B N 1
ATOM 6191 C CA . PRO B 1 341 ? 11.07 -11.766 -18.125 1 80.5 341 PRO B CA 1
ATOM 6192 C C . PRO B 1 341 ? 11.008 -11.867 -16.609 1 80.5 341 PRO B C 1
ATOM 6194 O O . PRO B 1 341 ? 9.914 -11.953 -16.031 1 80.5 341 PRO B O 1
ATOM 6197 N N . ALA B 1 342 ? 12.156 -11.875 -16.016 1 82.75 342 ALA B N 1
ATOM 6198 C CA . ALA B 1 342 ? 12.164 -11.906 -14.547 1 82.75 342 ALA B CA 1
ATOM 6199 C C . ALA B 1 342 ? 11.484 -10.664 -13.977 1 82.75 342 ALA B C 1
ATOM 6201 O O . ALA B 1 342 ? 10.742 -10.758 -12.992 1 82.75 342 ALA B O 1
ATOM 6202 N N . GLU B 1 343 ? 11.648 -9.539 -14.586 1 76.25 343 GLU B N 1
ATOM 6203 C CA . GLU B 1 343 ? 11 -8.305 -14.156 1 76.25 343 GLU B CA 1
ATOM 6204 C C . GLU B 1 343 ? 9.484 -8.383 -14.359 1 76.25 343 GLU B C 1
ATOM 6206 O O . GLU B 1 343 ? 8.719 -7.918 -13.516 1 76.25 343 GLU B O 1
ATOM 6211 N N . TRP B 1 344 ? 9.125 -9.039 -15.438 1 78.5 344 TRP B N 1
ATOM 6212 C CA . TRP B 1 344 ? 7.699 -9.234 -15.688 1 78.5 344 TRP B CA 1
ATOM 6213 C C . TRP B 1 344 ? 7.07 -10.141 -14.641 1 78.5 344 TRP B C 1
ATOM 6215 O O . TRP B 1 344 ? 5.965 -9.883 -14.164 1 78.5 344 TRP B O 1
ATOM 6225 N N . GLY B 1 345 ? 7.789 -11.133 -14.383 1 85.06 345 GLY B N 1
ATOM 6226 C CA . GLY B 1 345 ? 7.301 -12.055 -13.367 1 85.06 345 GLY B CA 1
ATOM 6227 C C . GLY B 1 345 ? 7.105 -11.406 -12.008 1 85.06 345 GLY B C 1
ATOM 6228 O O . GLY B 1 345 ? 6.074 -11.594 -11.367 1 85.06 345 GLY B O 1
ATOM 6229 N N . MET B 1 346 ? 8.039 -10.594 -11.656 1 82.69 346 MET B N 1
ATOM 6230 C CA . MET B 1 346 ? 7.973 -9.898 -10.375 1 82.69 346 MET B CA 1
ATOM 6231 C C . MET B 1 346 ? 6.828 -8.891 -10.359 1 82.69 346 MET B C 1
ATOM 6233 O O . MET B 1 346 ? 6.109 -8.781 -9.367 1 82.69 346 MET B O 1
ATOM 6237 N N . ARG B 1 347 ? 6.629 -8.25 -11.406 1 75.75 347 ARG B N 1
ATOM 6238 C CA . ARG B 1 347 ? 5.547 -7.281 -11.539 1 75.75 347 ARG B CA 1
ATOM 6239 C C . ARG B 1 347 ? 4.184 -7.969 -11.5 1 75.75 347 ARG B C 1
ATOM 6241 O O . ARG B 1 347 ? 3.246 -7.469 -10.883 1 75.75 347 ARG B O 1
ATOM 6248 N N . ALA B 1 348 ? 4.137 -9.047 -12.156 1 81.81 348 ALA B N 1
ATOM 6249 C CA . ALA B 1 348 ? 2.889 -9.812 -12.18 1 81.81 348 ALA B CA 1
ATOM 6250 C C . ALA B 1 348 ? 2.523 -10.289 -10.773 1 81.81 348 ALA B C 1
ATOM 6252 O O . ALA B 1 348 ? 1.357 -10.242 -10.375 1 81.81 348 ALA B O 1
ATOM 6253 N N . LEU B 1 349 ? 3.527 -10.758 -10.156 1 88 349 LEU B N 1
ATOM 6254 C CA . LEU B 1 349 ? 3.32 -11.25 -8.797 1 88 349 LEU B CA 1
ATOM 6255 C C . LEU B 1 349 ? 2.83 -10.133 -7.887 1 88 349 LEU B C 1
ATOM 6257 O O . LEU B 1 349 ? 1.822 -10.289 -7.191 1 88 349 LEU B O 1
ATOM 6261 N N . GLN B 1 350 ? 3.447 -9 -7.898 1 82.56 350 GLN B N 1
ATOM 6262 C CA . GLN B 1 350 ? 3.082 -7.887 -7.031 1 82.56 350 GLN B CA 1
ATOM 6263 C C . GLN B 1 350 ? 1.792 -7.223 -7.5 1 82.56 350 GLN B C 1
ATOM 6265 O O . GLN B 1 350 ? 1.062 -6.637 -6.699 1 82.56 350 GLN B O 1
ATOM 6270 N N . GLY B 1 351 ? 1.576 -7.297 -8.781 1 78.75 351 GLY B N 1
ATOM 6271 C CA . GLY B 1 351 ? 0.343 -6.746 -9.32 1 78.75 351 GLY B CA 1
ATOM 6272 C C . GLY B 1 351 ? -0.889 -7.535 -8.914 1 78.75 351 GLY B C 1
ATOM 6273 O O . GLY B 1 351 ? -1.935 -6.953 -8.617 1 78.75 351 GLY B O 1
ATOM 6274 N N . ALA B 1 352 ? -0.732 -8.758 -8.875 1 85.94 352 ALA B N 1
ATOM 6275 C CA . ALA B 1 352 ? -1.862 -9.625 -8.547 1 85.94 352 ALA B CA 1
ATOM 6276 C C . ALA B 1 352 ? -2.062 -9.719 -7.039 1 85.94 352 ALA B C 1
ATOM 6278 O O . ALA B 1 352 ? -3.191 -9.859 -6.562 1 85.94 352 ALA B O 1
ATOM 6279 N N . TYR B 1 353 ? -0.99 -9.672 -6.367 1 92.56 353 TYR B N 1
ATOM 6280 C CA . TYR B 1 353 ? -1.046 -9.82 -4.918 1 92.56 353 TYR B CA 1
ATOM 6281 C C . TYR B 1 353 ? -0.527 -8.562 -4.219 1 92.56 353 TYR B C 1
ATOM 6283 O O . TYR B 1 353 ? 0.587 -8.555 -3.693 1 92.56 353 TYR B O 1
ATOM 6291 N N . GLY B 1 354 ? -1.434 -7.629 -4.164 1 86.06 354 GLY B N 1
ATOM 6292 C CA . GLY B 1 354 ? -1.126 -6.316 -3.613 1 86.06 354 GLY B CA 1
ATOM 6293 C C . GLY B 1 354 ? -0.629 -6.371 -2.18 1 86.06 354 GLY B C 1
ATOM 6294 O O . GLY B 1 354 ? 0.06 -5.457 -1.722 1 86.06 354 GLY B O 1
ATOM 6295 N N . ARG B 1 355 ? -0.929 -7.43 -1.501 1 89.69 355 ARG B N 1
ATOM 6296 C CA . ARG B 1 355 ? -0.47 -7.602 -0.127 1 89.69 355 ARG B CA 1
ATOM 6297 C C . ARG B 1 355 ? 1.05 -7.508 -0.042 1 89.69 355 ARG B C 1
ATOM 6299 O O . ARG B 1 355 ? 1.593 -7.035 0.959 1 89.69 355 ARG B O 1
ATOM 6306 N N . LEU B 1 356 ? 1.7 -7.855 -1.092 1 88.19 356 LEU B N 1
ATOM 6307 C CA . LEU B 1 356 ? 3.158 -7.891 -1.111 1 88.19 356 LEU B CA 1
ATOM 6308 C C . LEU B 1 356 ? 3.736 -6.484 -1.184 1 88.19 356 LEU B C 1
ATOM 6310 O O . LEU B 1 356 ? 4.934 -6.285 -0.962 1 88.19 356 LEU B O 1
ATOM 6314 N N . ARG B 1 357 ? 2.896 -5.539 -1.443 1 78.38 357 ARG B N 1
ATOM 6315 C CA . ARG B 1 357 ? 3.332 -4.145 -1.449 1 78.38 357 ARG B CA 1
ATOM 6316 C C . ARG B 1 357 ? 3.26 -3.543 -0.05 1 78.38 357 ARG B C 1
ATOM 6318 O O . ARG B 1 357 ? 3.84 -2.484 0.207 1 78.38 357 ARG B O 1
ATOM 6325 N N . MET B 1 358 ? 2.518 -4.18 0.755 1 79.69 358 MET B N 1
ATOM 6326 C CA . MET B 1 358 ? 2.332 -3.699 2.121 1 79.69 358 MET B CA 1
ATOM 6327 C C . MET B 1 358 ? 3.422 -4.234 3.041 1 79.69 358 MET B C 1
ATOM 6329 O O . MET B 1 358 ? 3.928 -5.34 2.834 1 79.69 358 MET B O 1
ATOM 6333 N N . PRO B 1 359 ? 3.781 -3.447 4.039 1 76.44 359 PRO B N 1
ATOM 6334 C CA . PRO B 1 359 ? 4.738 -4 5.004 1 76.44 359 PRO B CA 1
ATOM 6335 C C . PRO B 1 359 ? 4.227 -5.277 5.672 1 76.44 359 PRO B C 1
ATOM 6337 O O . PRO B 1 359 ? 3.164 -5.27 6.293 1 76.44 359 PRO B O 1
ATOM 6340 N N . LEU B 1 360 ? 5.039 -6.328 5.48 1 83.06 360 LEU B N 1
ATOM 6341 C CA . LEU B 1 360 ? 4.676 -7.602 6.09 1 83.06 360 LEU B CA 1
ATOM 6342 C C . LEU B 1 360 ? 5.07 -7.629 7.562 1 83.06 360 LEU B C 1
ATOM 6344 O O . LEU B 1 360 ? 5.934 -6.859 7.992 1 83.06 360 LEU B O 1
ATOM 6348 N N . ASP B 1 361 ? 4.406 -8.5 8.273 1 75 361 ASP B N 1
ATOM 6349 C CA . ASP B 1 361 ? 4.609 -8.555 9.719 1 75 361 ASP B CA 1
ATOM 6350 C C . ASP B 1 361 ? 6.012 -9.047 10.055 1 75 361 ASP B C 1
ATOM 6352 O O . ASP B 1 361 ? 6.367 -10.188 9.758 1 75 361 ASP B O 1
ATOM 6356 N N . ILE B 1 362 ? 6.738 -8.242 10.734 1 68.56 362 ILE B N 1
ATOM 6357 C CA . ILE B 1 362 ? 8.133 -8.555 11.047 1 68.56 362 ILE B CA 1
ATOM 6358 C C . ILE B 1 362 ? 8.188 -9.539 12.211 1 68.56 362 ILE B C 1
ATOM 6360 O O . ILE B 1 362 ? 9.172 -10.266 12.375 1 68.56 362 ILE B O 1
ATOM 6364 N N . ASN B 1 363 ? 7.176 -9.578 13.016 1 66.31 363 ASN B N 1
ATOM 6365 C CA . ASN B 1 363 ? 7.195 -10.352 14.25 1 66.31 363 ASN B CA 1
ATOM 6366 C C . ASN B 1 363 ? 6.711 -11.781 14.031 1 66.31 363 ASN B C 1
ATOM 6368 O O . ASN B 1 363 ? 6.75 -12.602 14.945 1 66.31 363 ASN B O 1
ATOM 6372 N N . ASN B 1 364 ? 6.316 -12.094 12.836 1 75.75 364 ASN B N 1
ATOM 6373 C CA . ASN B 1 364 ? 5.805 -13.43 12.531 1 75.75 364 ASN B CA 1
ATOM 6374 C C . ASN B 1 364 ? 6.473 -14.008 11.281 1 75.75 364 ASN B C 1
ATOM 6376 O O . ASN B 1 364 ? 5.832 -14.141 10.234 1 75.75 364 ASN B O 1
ATOM 6380 N N . PRO B 1 365 ? 7.656 -14.5 11.523 1 76.88 365 PRO B N 1
ATOM 6381 C CA . PRO B 1 365 ? 8.391 -15.008 10.367 1 76.88 365 PRO B CA 1
ATOM 6382 C C . PRO B 1 365 ? 7.715 -16.219 9.727 1 76.88 365 PRO B C 1
ATOM 6384 O O . PRO B 1 365 ? 7.754 -16.375 8.5 1 76.88 365 PRO B O 1
ATOM 6387 N N . ILE B 1 366 ? 7.129 -17.062 10.523 1 80 366 ILE B N 1
ATOM 6388 C CA . ILE B 1 366 ? 6.469 -18.25 9.992 1 80 366 ILE B CA 1
ATOM 6389 C C . ILE B 1 366 ? 5.25 -17.844 9.172 1 80 366 ILE B C 1
ATOM 6391 O O . ILE B 1 366 ? 5.051 -18.328 8.055 1 80 366 ILE B O 1
ATOM 6395 N N . GLY B 1 367 ? 4.48 -16.953 9.789 1 83.5 367 GLY B N 1
ATOM 6396 C CA . GLY B 1 367 ? 3.326 -16.453 9.062 1 83.5 367 GLY B CA 1
ATOM 6397 C C . GLY B 1 367 ? 3.693 -15.773 7.754 1 83.5 367 GLY B C 1
ATOM 6398 O O . GLY B 1 367 ? 2.996 -15.93 6.75 1 83.5 367 GLY B O 1
ATOM 6399 N N . ARG B 1 368 ? 4.758 -15.086 7.801 1 87.06 368 ARG B N 1
ATOM 6400 C CA . ARG B 1 368 ? 5.242 -14.414 6.605 1 87.06 368 ARG B CA 1
ATOM 6401 C C . ARG B 1 368 ? 5.633 -15.414 5.527 1 87.06 368 ARG B C 1
ATOM 6403 O O . ARG B 1 368 ? 5.336 -15.219 4.348 1 87.06 368 ARG B O 1
ATOM 6410 N N . ARG B 1 369 ? 6.25 -16.406 5.93 1 86.62 369 ARG B N 1
ATOM 6411 C CA . ARG B 1 369 ? 6.664 -17.453 4.992 1 86.62 369 ARG B CA 1
ATOM 6412 C C . ARG B 1 369 ? 5.457 -18.109 4.328 1 86.62 369 ARG B C 1
ATOM 6414 O O . ARG B 1 369 ? 5.441 -18.312 3.111 1 86.62 369 ARG B O 1
ATOM 6421 N N . VAL B 1 370 ? 4.516 -18.453 5.129 1 90.81 370 VAL B N 1
ATOM 6422 C CA . VAL B 1 370 ? 3.309 -19.094 4.621 1 90.81 370 VAL B CA 1
ATOM 6423 C C . VAL B 1 370 ? 2.596 -18.172 3.643 1 90.81 370 VAL B C 1
ATOM 6425 O O . VAL B 1 370 ? 2.117 -18.609 2.594 1 90.81 370 VAL B O 1
ATOM 6428 N N . LEU B 1 371 ? 2.564 -16.938 4.039 1 94 371 LEU B N 1
ATOM 6429 C CA . LEU B 1 371 ? 1.93 -15.945 3.184 1 94 371 LEU B CA 1
ATOM 6430 C C . LEU B 1 371 ? 2.641 -15.852 1.839 1 94 371 LEU B C 1
ATOM 6432 O O . LEU B 1 371 ? 1.995 -15.859 0.788 1 94 371 LEU B O 1
ATOM 6436 N N . LEU B 1 372 ? 3.932 -15.812 1.864 1 93.56 372 LEU B N 1
ATOM 6437 C CA . LEU B 1 372 ? 4.723 -15.703 0.644 1 93.56 372 LEU B CA 1
ATOM 6438 C C . LEU B 1 372 ? 4.547 -16.938 -0.233 1 93.56 372 LEU B C 1
ATOM 6440 O O . LEU B 1 372 ? 4.289 -16.812 -1.434 1 93.56 372 LEU B O 1
ATOM 6444 N N . GLU B 1 373 ? 4.68 -18.062 0.369 1 93.62 373 GLU B N 1
ATOM 6445 C CA . GLU B 1 373 ? 4.516 -19.297 -0.375 1 93.62 373 GLU B CA 1
ATOM 6446 C C . GLU B 1 373 ? 3.131 -19.391 -1.015 1 93.62 373 GLU B C 1
ATOM 6448 O O . GLU B 1 373 ? 2.992 -19.844 -2.15 1 93.62 373 GLU B O 1
ATOM 6453 N N . THR B 1 374 ? 2.152 -18.969 -0.254 1 96.81 374 THR B N 1
ATOM 6454 C CA . THR B 1 374 ? 0.783 -18.984 -0.758 1 96.81 374 THR B CA 1
ATOM 6455 C C . THR B 1 374 ? 0.644 -18.094 -1.988 1 96.81 374 THR B C 1
ATOM 6457 O O . THR B 1 374 ? 0.041 -18.5 -2.986 1 96.81 374 THR B O 1
ATOM 6460 N N . CYS B 1 375 ? 1.207 -16.922 -1.939 1 96.94 375 CYS B N 1
ATOM 6461 C CA . CYS B 1 375 ? 1.155 -16 -3.076 1 96.94 375 CYS B CA 1
ATOM 6462 C C . CYS B 1 375 ? 1.857 -16.609 -4.289 1 96.94 375 CYS B C 1
ATOM 6464 O O . CYS B 1 375 ? 1.368 -16.484 -5.414 1 96.94 375 CYS B O 1
ATOM 6466 N N . LEU B 1 376 ? 2.984 -17.297 -4.074 1 96.75 376 LEU B N 1
ATOM 6467 C CA . LEU B 1 376 ? 3.738 -17.891 -5.176 1 96.75 376 LEU B CA 1
ATOM 6468 C C . LEU B 1 376 ? 2.959 -19.031 -5.824 1 96.75 376 LEU B C 1
ATOM 6470 O O . LEU B 1 376 ? 2.924 -19.141 -7.051 1 96.75 376 LEU B O 1
ATOM 6474 N N . ARG B 1 377 ? 2.359 -19.812 -5.027 1 97.12 377 ARG B N 1
ATOM 6475 C CA . ARG B 1 377 ? 1.579 -20.938 -5.543 1 97.12 377 ARG B CA 1
ATOM 6476 C C . ARG B 1 377 ? 0.338 -20.438 -6.281 1 97.12 377 ARG B C 1
ATOM 6478 O O . ARG B 1 377 ? -0.055 -21.016 -7.297 1 97.12 377 ARG B O 1
ATOM 6485 N N . LEU B 1 378 ? -0.248 -19.406 -5.734 1 97.38 378 LEU B N 1
ATOM 6486 C CA . LEU B 1 378 ? -1.388 -18.812 -6.422 1 97.38 378 LEU B CA 1
ATOM 6487 C C . LEU B 1 378 ? -0.966 -18.219 -7.766 1 97.38 378 LEU B C 1
ATOM 6489 O O . LEU B 1 378 ? -1.732 -18.266 -8.734 1 97.38 378 LEU B O 1
ATOM 6493 N N . HIS B 1 379 ? 0.193 -17.672 -7.816 1 95.81 379 HIS B N 1
ATOM 6494 C CA . HIS B 1 379 ? 0.725 -17.172 -9.078 1 95.81 379 HIS B CA 1
ATOM 6495 C C . HIS B 1 379 ? 0.8 -18.281 -10.125 1 95.81 379 HIS B C 1
ATOM 6497 O O . HIS B 1 379 ? 0.392 -18.078 -11.273 1 95.81 379 HIS B O 1
ATOM 6503 N N . ASN B 1 380 ? 1.363 -19.422 -9.734 1 96 380 ASN B N 1
ATOM 6504 C CA . ASN B 1 380 ? 1.44 -20.547 -10.656 1 96 380 ASN B CA 1
ATOM 6505 C C . ASN B 1 380 ? 0.052 -21.016 -11.078 1 96 380 ASN B C 1
ATOM 6507 O O . ASN B 1 380 ? -0.176 -21.328 -12.25 1 96 380 ASN B O 1
ATOM 6511 N N . LEU B 1 381 ? -0.83 -21.094 -10.102 1 95.75 381 LEU B N 1
ATOM 6512 C CA . LEU B 1 381 ? -2.199 -21.516 -10.391 1 95.75 381 LEU B CA 1
ATOM 6513 C C . LEU B 1 381 ? -2.848 -20.578 -11.414 1 95.75 381 LEU B C 1
ATOM 6515 O O . LEU B 1 381 ? -3.465 -21.047 -12.375 1 95.75 381 LEU B O 1
ATOM 6519 N N . ARG B 1 382 ? -2.689 -19.266 -11.164 1 93 382 ARG B N 1
ATOM 6520 C CA . ARG B 1 382 ? -3.236 -18.266 -12.062 1 93 382 ARG B CA 1
ATOM 6521 C C . ARG B 1 382 ? -2.619 -18.375 -13.453 1 93 382 ARG B C 1
ATOM 6523 O O . ARG B 1 382 ? -3.316 -18.234 -14.461 1 93 382 ARG B O 1
ATOM 6530 N N . THR B 1 383 ? -1.363 -18.625 -13.516 1 91.25 383 THR B N 1
ATOM 6531 C CA . THR B 1 383 ? -0.642 -18.719 -14.781 1 91.25 383 THR B CA 1
ATOM 6532 C C . THR B 1 383 ? -1.124 -19.938 -15.586 1 91.25 383 THR B C 1
ATOM 6534 O O . THR B 1 383 ? -1.351 -19.828 -16.797 1 91.25 383 THR B O 1
ATOM 6537 N N . ARG B 1 384 ? -1.381 -21.047 -14.945 1 91.56 384 ARG B N 1
ATOM 6538 C CA . ARG B 1 384 ? -1.712 -22.297 -15.625 1 91.56 384 ARG B CA 1
ATOM 6539 C C . ARG B 1 384 ? -3.197 -22.359 -15.969 1 91.56 384 ARG B C 1
ATOM 6541 O O . ARG B 1 384 ? -3.576 -22.875 -17.016 1 91.56 384 ARG B O 1
ATOM 6548 N N . LEU B 1 385 ? -4.039 -21.781 -15.102 1 91.5 385 LEU B N 1
ATOM 6549 C CA . LEU B 1 385 ? -5.473 -22 -15.281 1 91.5 385 LEU B CA 1
ATOM 6550 C C . LEU B 1 385 ? -6.113 -20.781 -15.945 1 91.5 385 LEU B C 1
ATOM 6552 O O . LEU B 1 385 ? -7.086 -20.906 -16.688 1 91.5 385 LEU B O 1
ATOM 6556 N N . ILE B 1 386 ? -5.699 -19.609 -15.625 1 85.88 386 ILE B N 1
ATOM 6557 C CA . ILE B 1 386 ? -6.332 -18.391 -16.125 1 85.88 386 ILE B CA 1
ATOM 6558 C C . ILE B 1 386 ? -5.539 -17.844 -17.312 1 85.88 386 ILE B C 1
ATOM 6560 O O . ILE B 1 386 ? -6.121 -17.344 -18.266 1 85.88 386 ILE B O 1
ATOM 6564 N N . GLY B 1 387 ? -4.211 -18 -17.297 1 78.44 387 GLY B N 1
ATOM 6565 C CA . GLY B 1 387 ? -3.393 -17.625 -18.438 1 78.44 387 GLY B CA 1
ATOM 6566 C C . GLY B 1 387 ? -2.99 -16.172 -18.438 1 78.44 387 GLY B C 1
ATOM 6567 O O . GLY B 1 387 ? -2.527 -15.641 -19.453 1 78.44 387 GLY B O 1
ATOM 6568 N N . ILE B 1 388 ? -3.154 -15.461 -17.422 1 69.69 388 ILE B N 1
ATOM 6569 C CA . ILE B 1 388 ? -2.734 -14.062 -17.328 1 69.69 388 ILE B CA 1
ATOM 6570 C C . ILE B 1 388 ? -1.273 -13.992 -16.891 1 69.69 388 ILE B C 1
ATOM 6572 O O . ILE B 1 388 ? -0.979 -13.992 -15.695 1 69.69 388 ILE B O 1
ATOM 6576 N N . ASN B 1 389 ? -0.404 -14.031 -17.797 1 72.38 389 ASN B N 1
ATOM 6577 C CA . ASN B 1 389 ? 1.026 -13.984 -17.516 1 72.38 389 ASN B CA 1
ATOM 6578 C C . ASN B 1 389 ? 1.818 -13.453 -18.703 1 72.38 389 ASN B C 1
ATOM 6580 O O . ASN B 1 389 ? 1.764 -14.023 -19.797 1 72.38 389 ASN B O 1
ATOM 6584 N N . GLN B 1 390 ? 2.498 -12.359 -18.516 1 64.12 390 GLN B N 1
ATOM 6585 C CA . GLN B 1 390 ? 3.244 -11.695 -19.578 1 64.12 390 GLN B CA 1
ATOM 6586 C C . GLN B 1 390 ? 4.371 -12.586 -20.094 1 64.12 390 GLN B C 1
ATOM 6588 O O . GLN B 1 390 ? 4.641 -12.625 -21.297 1 64.12 390 GLN B O 1
ATOM 6593 N N . ILE B 1 391 ? 5.121 -13.273 -19.25 1 68.94 391 ILE B N 1
ATOM 6594 C CA . ILE B 1 391 ? 6.203 -14.156 -19.672 1 68.94 391 ILE B CA 1
ATOM 6595 C C . ILE B 1 391 ? 5.66 -15.227 -20.625 1 68.94 391 ILE B C 1
ATOM 6597 O O . ILE B 1 391 ? 6.215 -15.453 -21.703 1 68.94 391 ILE B O 1
ATOM 6601 N N . LYS B 1 392 ? 4.582 -15.75 -20.219 1 69.62 392 LYS B N 1
ATOM 6602 C CA . LYS B 1 392 ? 3.949 -16.797 -21.016 1 69.62 392 LYS B CA 1
ATOM 6603 C C . LYS B 1 392 ? 3.516 -16.266 -22.391 1 69.62 392 LYS B C 1
ATOM 6605 O O . LYS B 1 392 ? 3.686 -16.938 -23.406 1 69.62 392 LYS B O 1
ATOM 6610 N N . GLN B 1 393 ? 3.012 -15.031 -22.375 1 65.75 393 GLN B N 1
ATOM 6611 C CA . GLN B 1 393 ? 2.543 -14.438 -23.625 1 65.75 393 GLN B CA 1
ATOM 6612 C C . GLN B 1 393 ? 3.701 -14.195 -24.578 1 65.75 393 GLN B C 1
ATOM 6614 O O . GLN B 1 393 ? 3.537 -14.32 -25.797 1 65.75 393 GLN B O 1
ATOM 6619 N N . VAL B 1 394 ? 4.855 -13.969 -24.078 1 62 394 VAL B N 1
ATOM 6620 C CA . VAL B 1 394 ? 6.004 -13.641 -24.922 1 62 394 VAL B CA 1
ATOM 6621 C C . VAL B 1 394 ? 6.691 -14.922 -25.375 1 62 394 VAL B C 1
ATOM 6623 O O . VAL B 1 394 ? 7.055 -15.047 -26.547 1 62 394 VAL B O 1
ATOM 6626 N N . TYR B 1 395 ? 6.801 -15.812 -24.594 1 64.75 395 TYR B N 1
ATOM 6627 C CA . TYR B 1 395 ? 7.645 -16.953 -24.906 1 64.75 395 TYR B CA 1
ATOM 6628 C C . TYR B 1 395 ? 6.801 -18.172 -25.297 1 64.75 395 TYR B C 1
ATOM 6630 O O . TYR B 1 395 ? 7.285 -19.078 -25.969 1 64.75 395 TYR B O 1
ATOM 6638 N N . MET B 1 396 ? 5.496 -18.188 -24.875 1 64.62 396 MET B N 1
ATOM 6639 C CA . MET B 1 396 ? 4.609 -19.297 -25.172 1 64.62 396 MET B CA 1
ATOM 6640 C C . MET B 1 396 ? 3.195 -18.812 -25.469 1 64.62 396 MET B C 1
ATOM 6642 O O . MET B 1 396 ? 2.246 -19.188 -24.781 1 64.62 396 MET B O 1
ATOM 6646 N N . PRO B 1 397 ? 3.076 -17.906 -26.531 1 57.56 397 PRO B N 1
ATOM 6647 C CA . PRO B 1 397 ? 1.766 -17.312 -26.828 1 57.56 397 PRO B CA 1
ATOM 6648 C C . PRO B 1 397 ? 0.728 -18.375 -27.219 1 57.56 397 PRO B C 1
ATOM 6650 O O . PRO B 1 397 ? 1.062 -19.375 -27.859 1 57.56 397 PRO B O 1
ATOM 6653 N N . GLU B 1 398 ? -0.336 -18.438 -26.484 1 53.19 398 GLU B N 1
ATOM 6654 C CA . GLU B 1 398 ? -1.429 -19.328 -26.891 1 53.19 398 GLU B CA 1
ATOM 6655 C C . GLU B 1 398 ? -2.354 -18.641 -27.891 1 53.19 398 GLU B C 1
ATOM 6657 O O . GLU B 1 398 ? -2.711 -17.469 -27.719 1 53.19 398 GLU B O 1
ATOM 6662 N N . TRP B 1 399 ? -2.305 -18.656 -29.266 1 39.75 399 TRP B N 1
ATOM 6663 C CA . TRP B 1 399 ? -3.021 -18.047 -30.391 1 39.75 399 TRP B CA 1
ATOM 6664 C C . TRP B 1 399 ? -4.52 -17.984 -30.109 1 39.75 399 TRP B C 1
ATOM 6666 O O . TRP B 1 399 ? -5.215 -17.109 -30.609 1 39.75 399 TRP B O 1
ATOM 6676 N N . GLY B 1 400 ? -5.359 -18.922 -29.953 1 37.94 400 GLY B N 1
ATOM 6677 C CA . GLY B 1 400 ? -6.688 -19.156 -30.5 1 37.94 400 GLY B CA 1
ATOM 6678 C C . GLY B 1 400 ? -7.77 -18.359 -29.781 1 37.94 400 GLY B C 1
ATOM 6679 O O . GLY B 1 400 ? -8.875 -18.203 -30.297 1 37.94 400 GLY B O 1
ATOM 6680 N N . SER B 1 401 ? -8.039 -18.312 -28.531 1 38.44 401 SER B N 1
ATOM 6681 C CA . SER B 1 401 ? -9.422 -18.156 -28.094 1 38.44 401 SER B CA 1
ATOM 6682 C C . SER B 1 401 ? -9.781 -16.672 -27.938 1 38.44 401 SER B C 1
ATOM 6684 O O . SER B 1 401 ? -8.906 -15.836 -27.719 1 38.44 401 SER B O 1
ATOM 6686 N N . GLU B 1 402 ? -10.945 -16.266 -28.375 1 37.81 402 GLU B N 1
ATOM 6687 C CA . GLU B 1 402 ? -11.758 -15.07 -28.172 1 37.81 402 GLU B CA 1
ATOM 6688 C C . GLU B 1 402 ? -11.484 -14.438 -26.812 1 37.81 402 GLU B C 1
ATOM 6690 O O . GLU B 1 402 ? -11.656 -13.227 -26.641 1 37.81 402 GLU B O 1
ATOM 6695 N N . ASP B 1 403 ? -11.078 -15.258 -25.922 1 40.88 403 ASP B N 1
ATOM 6696 C CA . ASP B 1 403 ? -10.805 -14.859 -24.547 1 40.88 403 ASP B CA 1
ATOM 6697 C C . ASP B 1 403 ? -9.508 -14.062 -24.453 1 40.88 403 ASP B C 1
ATOM 6699 O O . ASP B 1 403 ? -9.125 -13.625 -23.359 1 40.88 403 ASP B O 1
ATOM 6703 N N . GLU B 1 404 ? -8.797 -13.969 -25.516 1 43.19 404 GLU B N 1
ATOM 6704 C CA . GLU B 1 404 ? -7.539 -13.234 -25.625 1 43.19 404 GLU B CA 1
ATOM 6705 C C . GLU B 1 404 ? -7.754 -11.734 -25.391 1 43.19 404 GLU B C 1
ATOM 6707 O O . GLU B 1 404 ? -6.922 -11.07 -24.781 1 43.19 404 GLU B O 1
ATOM 6712 N N . ARG B 1 405 ? -8.867 -11.352 -25.859 1 45.34 405 ARG B N 1
ATOM 6713 C CA . ARG B 1 405 ? -9.133 -9.93 -25.672 1 45.34 405 ARG B CA 1
ATOM 6714 C C . ARG B 1 405 ? -9.273 -9.586 -24.188 1 45.34 405 ARG B C 1
ATOM 6716 O O . ARG B 1 405 ? -8.742 -8.57 -23.734 1 45.34 405 ARG B O 1
ATOM 6723 N N . PHE B 1 406 ? -10.062 -10.578 -23.672 1 43.5 406 PHE B N 1
ATOM 6724 C CA . PHE B 1 406 ? -10.266 -10.367 -22.25 1 43.5 406 PHE B CA 1
ATOM 6725 C C . PHE B 1 406 ? -8.945 -10.43 -21.484 1 43.5 406 PHE B C 1
ATOM 6727 O O . PHE B 1 406 ? -8.648 -9.562 -20.672 1 43.5 406 PHE B O 1
ATOM 6734 N N . LEU B 1 407 ? -8.18 -11.391 -21.859 1 47.75 407 LEU B N 1
ATOM 6735 C CA . LEU B 1 407 ? -6.898 -11.594 -21.188 1 47.75 407 LEU B CA 1
ATOM 6736 C C . LEU B 1 407 ? -5.918 -10.484 -21.547 1 47.75 407 LEU B C 1
ATOM 6738 O O . LEU B 1 407 ? -5.152 -10.023 -20.703 1 47.75 407 LEU B O 1
ATOM 6742 N N . SER B 1 408 ? -5.984 -10.102 -22.781 1 48.16 408 SER B N 1
ATOM 6743 C CA . SER B 1 408 ? -5.117 -9 -23.188 1 48.16 408 SER B CA 1
ATOM 6744 C C . SER B 1 408 ? -5.457 -7.719 -22.438 1 48.16 408 SER B C 1
ATOM 6746 O O . SER B 1 408 ? -4.562 -6.973 -22.031 1 48.16 408 SER B O 1
ATOM 6748 N N . GLU B 1 409 ? -6.648 -7.672 -22.266 1 45.88 409 GLU B N 1
ATOM 6749 C CA . GLU B 1 409 ? -7.098 -6.512 -21.5 1 45.88 409 GLU B CA 1
ATOM 6750 C C . GLU B 1 409 ? -6.672 -6.617 -20.047 1 45.88 409 GLU B C 1
ATOM 6752 O O . GLU B 1 409 ? -6.219 -5.637 -19.453 1 45.88 409 GLU B O 1
ATOM 6757 N N . LEU B 1 410 ? -6.805 -7.82 -19.609 1 49.22 410 LEU B N 1
ATOM 6758 C CA . LEU B 1 410 ? -6.383 -8.062 -18.234 1 49.22 410 LEU B CA 1
ATOM 6759 C C . LEU B 1 410 ? -4.871 -7.898 -18.094 1 49.22 410 LEU B C 1
ATOM 6761 O O . LEU B 1 410 ? -4.395 -7.336 -17.109 1 49.22 410 LEU B O 1
ATOM 6765 N N . HIS B 1 411 ? -4.238 -8.43 -19.078 1 49.34 411 HIS B N 1
ATOM 6766 C CA . HIS B 1 411 ? -2.787 -8.281 -19.109 1 49.34 411 HIS B CA 1
ATOM 6767 C C . HIS B 1 411 ? -2.381 -6.812 -19.125 1 49.34 411 HIS B C 1
ATOM 6769 O O . HIS B 1 411 ? -1.458 -6.414 -18.406 1 49.34 411 HIS B O 1
ATOM 6775 N N . SER B 1 412 ? -2.926 -6.113 -19.859 1 47.06 412 SER B N 1
ATOM 6776 C CA . SER B 1 412 ? -2.615 -4.688 -19.938 1 47.06 412 SER B CA 1
ATOM 6777 C C . SER B 1 412 ? -2.924 -3.99 -18.609 1 47.06 412 SER B C 1
ATOM 6779 O O . SER B 1 412 ? -2.309 -2.975 -18.281 1 47.06 412 SER B O 1
ATOM 6781 N N . MET B 1 413 ? -3.809 -4.676 -18.047 1 46.16 413 MET B N 1
ATOM 6782 C CA . MET B 1 413 ? -4.242 -4.137 -16.766 1 46.16 413 MET B CA 1
ATOM 6783 C C . MET B 1 413 ? -3.191 -4.383 -15.695 1 46.16 413 MET B C 1
ATOM 6785 O O . MET B 1 413 ? -2.924 -3.508 -14.867 1 46.16 413 MET B O 1
ATOM 6789 N N . PHE B 1 414 ? -2.754 -5.609 -15.828 1 47.88 414 PHE B N 1
ATOM 6790 C CA . PHE B 1 414 ? -1.81 -6.016 -14.789 1 47.88 414 PHE B CA 1
ATOM 6791 C C . PHE B 1 414 ? -0.393 -5.59 -15.156 1 47.88 414 PHE B C 1
ATOM 6793 O O . PHE B 1 414 ? 0.455 -5.418 -14.273 1 47.88 414 PHE B O 1
ATOM 6800 N N . PHE B 1 415 ? -0.148 -5.516 -16.594 1 42.41 415 PHE B N 1
ATOM 6801 C CA . PHE B 1 415 ? 1.191 -5.23 -17.094 1 42.41 415 PHE B CA 1
ATOM 6802 C C . PHE B 1 415 ? 1.171 -4.039 -18.047 1 42.41 415 PHE B C 1
ATOM 6804 O O . PHE B 1 415 ? 1.513 -4.176 -19.219 1 42.41 415 PHE B O 1
ATOM 6811 N N . PRO B 1 416 ? 0.791 -3.074 -17.562 1 39.38 416 PRO B N 1
ATOM 6812 C CA . PRO B 1 416 ? 0.659 -1.998 -18.547 1 39.38 416 PRO B CA 1
ATOM 6813 C C . PRO B 1 416 ? 1.999 -1.587 -19.156 1 39.38 416 PRO B C 1
ATOM 6815 O O . PRO B 1 416 ? 2.055 -1.181 -20.312 1 39.38 416 PRO B O 1
ATOM 6818 N N . ASN B 1 417 ? 3.062 -1.704 -18.359 1 36.09 417 ASN B N 1
ATOM 6819 C CA . ASN B 1 417 ? 4.348 -1.127 -18.75 1 36.09 417 ASN B CA 1
ATOM 6820 C C . ASN B 1 417 ? 5.133 -2.066 -19.656 1 36.09 417 ASN B C 1
ATOM 6822 O O . ASN B 1 417 ? 6.238 -1.733 -20.094 1 36.09 417 ASN B O 1
ATOM 6826 N N . ILE B 1 418 ? 4.738 -3.248 -19.922 1 32.03 418 ILE B N 1
ATOM 6827 C CA . ILE B 1 418 ? 5.641 -4.172 -20.609 1 32.03 418 ILE B CA 1
ATOM 6828 C C . ILE B 1 418 ? 5.91 -3.68 -22.016 1 32.03 418 ILE B C 1
ATOM 6830 O O . ILE B 1 418 ? 7.039 -3.77 -22.516 1 32.03 418 ILE B O 1
ATOM 6834 N N . ARG B 1 419 ? 5.016 -3.377 -22.766 1 33.66 419 ARG B N 1
ATOM 6835 C CA . ARG B 1 419 ? 5.43 -3.148 -24.156 1 33.66 419 ARG B CA 1
ATOM 6836 C C . ARG B 1 419 ? 6.422 -1.994 -24.234 1 33.66 419 ARG B C 1
ATOM 6838 O O . ARG B 1 419 ? 7.227 -1.934 -25.172 1 33.66 419 ARG B O 1
ATOM 6845 N N . LYS B 1 420 ? 6.242 -1.07 -23.328 1 32.12 420 LYS B N 1
ATOM 6846 C CA . LYS B 1 420 ? 7.051 0.12 -23.578 1 32.12 420 LYS B CA 1
ATOM 6847 C C . LYS B 1 420 ? 8.43 -0.012 -22.938 1 32.12 420 LYS B C 1
ATOM 6849 O O . LYS B 1 420 ? 9.344 0.758 -23.266 1 32.12 420 LYS B O 1
ATOM 6854 N N . ASN B 1 421 ? 8.656 -0.854 -22.016 1 31.2 421 ASN B N 1
ATOM 6855 C CA . ASN B 1 421 ? 9.969 -0.9 -21.391 1 31.2 421 ASN B CA 1
ATOM 6856 C C . ASN B 1 421 ? 10.961 -1.698 -22.219 1 31.2 421 ASN B C 1
ATOM 6858 O O . ASN B 1 421 ? 12 -2.145 -21.719 1 31.2 421 ASN B O 1
ATOM 6862 N N . ASP B 1 422 ? 10.789 -1.896 -23.375 1 30.33 422 ASP B N 1
ATOM 6863 C CA . ASP B 1 422 ? 11.938 -2.248 -24.203 1 30.33 422 ASP B CA 1
ATOM 6864 C C . ASP B 1 422 ? 13.062 -1.228 -24.047 1 30.33 422 ASP B C 1
ATOM 6866 O O . ASP B 1 422 ? 14.016 -1.216 -24.844 1 30.33 422 ASP B O 1
ATOM 6870 N N . ARG B 1 423 ? 12.922 -0.3 -23.094 1 31.23 423 ARG B N 1
ATOM 6871 C CA . ARG B 1 423 ? 13.906 0.768 -22.938 1 31.23 423 ARG B CA 1
ATOM 6872 C C . ARG B 1 423 ? 15.125 0.285 -22.172 1 31.23 423 ARG B C 1
ATOM 6874 O O . ARG B 1 423 ? 16.141 0.974 -22.109 1 31.23 423 ARG B O 1
ATOM 6881 N N . VAL B 1 424 ? 15.062 -0.647 -21.375 1 30.17 424 VAL B N 1
ATOM 6882 C CA . VAL B 1 424 ? 16.312 -1.229 -20.922 1 30.17 424 VAL B CA 1
ATOM 6883 C C . VAL B 1 424 ? 17.219 -1.524 -22.109 1 30.17 424 VAL B C 1
ATOM 6885 O O . VAL B 1 424 ? 18.438 -1.345 -22.047 1 30.17 424 VAL B O 1
ATOM 6888 N N . LYS B 1 425 ? 16.625 -1.738 -23.141 1 30.47 425 LYS B N 1
ATOM 6889 C CA . LYS B 1 425 ? 17.406 -1.867 -24.375 1 30.47 425 LYS B CA 1
ATOM 6890 C C . LYS B 1 425 ? 18 -0.526 -24.797 1 30.47 425 LYS B C 1
ATOM 6892 O O . LYS B 1 425 ? 19.156 -0.458 -25.219 1 30.47 425 LYS B O 1
ATOM 6897 N N . ARG B 1 426 ? 17.203 0.57 -24.484 1 35.38 426 ARG B N 1
ATOM 6898 C CA . ARG B 1 426 ? 17.734 1.827 -25.016 1 35.38 426 ARG B CA 1
ATOM 6899 C C . ARG B 1 426 ? 18.844 2.367 -24.141 1 35.38 426 ARG B C 1
ATOM 6901 O O . ARG B 1 426 ? 19.812 2.943 -24.641 1 35.38 426 ARG B O 1
ATOM 6908 N N . PHE B 1 427 ? 18.797 2.215 -22.828 1 32.62 427 PHE B N 1
ATOM 6909 C CA . PHE B 1 427 ? 19.891 2.637 -21.969 1 32.62 427 PHE B CA 1
ATOM 6910 C C . PHE B 1 427 ? 21.156 1.827 -22.266 1 32.62 427 PHE B C 1
ATOM 6912 O O . PHE B 1 427 ? 22.25 2.389 -22.375 1 32.62 427 PHE B O 1
ATOM 6919 N N . TYR B 1 428 ? 20.969 0.696 -22.453 1 32.03 428 TYR B N 1
ATOM 6920 C CA . TYR B 1 428 ? 22.141 -0.084 -22.828 1 32.03 428 TYR B CA 1
ATOM 6921 C C . TYR B 1 428 ? 22.578 0.25 -24.25 1 32.03 428 TYR B C 1
ATOM 6923 O O . TYR B 1 428 ? 23.781 0.246 -24.562 1 32.03 428 TYR B O 1
ATOM 6931 N N . LEU B 1 429 ? 21.672 0.694 -24.969 1 35.34 429 LEU B N 1
ATOM 6932 C CA . LEU B 1 429 ? 22.078 1.14 -26.297 1 35.34 429 LEU B CA 1
ATOM 6933 C C . LEU B 1 429 ? 22.797 2.484 -26.203 1 35.34 429 LEU B C 1
ATOM 6935 O O . LEU B 1 429 ? 23.797 2.707 -26.906 1 35.34 429 LEU B O 1
ATOM 6939 N N . GLN B 1 430 ? 22.344 3.367 -25.328 1 36.84 430 GLN B N 1
ATOM 6940 C CA . GLN B 1 430 ? 23.031 4.645 -25.172 1 36.84 430 GLN B CA 1
ATOM 6941 C C . GLN B 1 430 ? 24.391 4.461 -24.484 1 36.84 430 GLN B C 1
ATOM 6943 O O . GLN B 1 430 ? 25.359 5.137 -24.828 1 36.84 430 GLN B O 1
ATOM 6948 N N . LEU B 1 431 ? 24.453 3.656 -23.578 1 33.56 431 LEU B N 1
ATOM 6949 C CA . LEU B 1 431 ? 25.781 3.34 -23.031 1 33.56 431 LEU B CA 1
ATOM 6950 C C . LEU B 1 431 ? 26.672 2.734 -24.094 1 33.56 431 LEU B C 1
ATOM 6952 O O . LEU B 1 431 ? 27.859 3.072 -24.188 1 33.56 431 LEU B O 1
ATOM 6956 N N . ALA B 1 432 ? 26.094 1.984 -24.906 1 34.56 432 ALA B N 1
ATOM 6957 C CA . ALA B 1 432 ? 26.844 1.44 -26.047 1 34.56 432 ALA B CA 1
ATOM 6958 C C . ALA B 1 432 ? 27.219 2.541 -27.031 1 34.56 432 ALA B C 1
ATOM 6960 O O . ALA B 1 432 ? 28.328 2.541 -27.578 1 34.56 432 ALA B O 1
ATOM 6961 N N . GLU B 1 433 ? 26.375 3.455 -27.188 1 37 433 GLU B N 1
ATOM 6962 C CA . GLU B 1 433 ? 26.688 4.551 -28.109 1 37 433 GLU B CA 1
ATOM 6963 C C . GLU B 1 433 ? 27.703 5.512 -27.484 1 37 433 GLU B C 1
ATOM 6965 O O . GLU B 1 433 ? 28.625 5.965 -28.156 1 37 433 GLU B O 1
ATOM 6970 N N . ARG B 1 434 ? 27.594 5.84 -26.281 1 40.53 434 ARG B N 1
ATOM 6971 C CA . ARG B 1 434 ? 28.562 6.727 -25.641 1 40.53 434 ARG B CA 1
ATOM 6972 C C . ARG B 1 434 ? 29.938 6.07 -25.547 1 40.53 434 ARG B C 1
ATOM 6974 O O . ARG B 1 434 ? 30.953 6.75 -25.656 1 40.53 434 ARG B O 1
ATOM 6981 N N . GLN B 1 435 ? 29.938 4.887 -25.391 1 33.38 435 GLN B N 1
ATOM 6982 C CA . GLN B 1 435 ? 31.203 4.156 -25.438 1 33.38 435 GLN B CA 1
ATOM 6983 C C . GLN B 1 435 ? 31.766 4.121 -26.859 1 33.38 435 GLN B C 1
ATOM 6985 O O . GLN B 1 435 ? 32.969 3.994 -27.047 1 33.38 435 GLN B O 1
ATOM 6990 N N . ARG B 1 436 ? 30.938 4.207 -27.797 1 37.09 436 ARG B N 1
ATOM 6991 C CA . ARG B 1 436 ? 31.422 4.332 -29.172 1 37.09 436 ARG B CA 1
ATOM 6992 C C . ARG B 1 436 ? 31.984 5.723 -29.422 1 37.09 436 ARG B C 1
ATOM 6994 O O . ARG B 1 436 ? 32.906 5.891 -30.234 1 37.09 436 ARG B O 1
ATOM 7001 N N . GLU B 1 437 ? 31.312 6.746 -28.766 1 40.59 437 GLU B N 1
ATOM 7002 C CA . GLU B 1 437 ? 31.812 8.078 -29.078 1 40.59 437 GLU B CA 1
ATOM 7003 C C . GLU B 1 437 ? 33.031 8.43 -28.219 1 40.59 437 GLU B C 1
ATOM 7005 O O . GLU B 1 437 ? 33.656 9.469 -28.406 1 40.59 437 GLU B O 1
ATOM 7010 N N . ALA B 1 438 ? 33.312 7.531 -27.359 1 36.44 438 ALA B N 1
ATOM 7011 C CA . ALA B 1 438 ? 34.594 7.75 -26.703 1 36.44 438 ALA B CA 1
ATOM 7012 C C . ALA B 1 438 ? 35.688 6.879 -27.312 1 36.44 438 ALA B C 1
ATOM 7014 O O . ALA B 1 438 ? 35.406 5.762 -27.766 1 36.44 438 ALA B O 1
#